Protein AF-0000000070119500 (afdb_homodimer)

Solvent-accessible surface area (backbone atoms only — not comparable to full-atom values): 74671 Å² total; per-residue (Å²): 136,68,66,84,60,46,72,79,68,72,76,76,79,82,53,78,66,62,60,53,54,56,56,53,57,68,58,61,76,57,69,81,75,82,76,60,70,67,51,57,68,58,56,73,65,64,74,76,75,71,74,55,57,70,54,45,68,58,54,68,62,64,69,66,82,82,65,72,68,63,93,72,80,69,60,56,52,61,67,59,59,48,49,61,68,67,42,38,40,29,42,65,33,59,83,67,48,64,28,40,28,24,68,76,3,56,54,28,42,51,23,53,58,56,52,65,38,62,75,60,52,67,58,64,65,82,85,51,78,73,58,53,39,41,41,57,70,75,85,62,36,77,58,50,39,58,80,70,67,77,49,52,64,55,51,37,26,73,66,34,46,48,71,79,66,78,91,67,73,57,67,69,59,47,51,52,31,51,49,48,41,52,66,68,48,37,32,76,37,51,68,71,54,66,68,61,50,51,51,40,51,53,38,38,76,68,68,38,66,87,54,56,39,55,31,53,46,22,32,53,26,13,46,43,22,48,51,47,49,40,78,44,68,68,23,43,52,51,13,52,49,26,39,30,55,20,44,69,32,44,55,57,26,45,69,63,51,46,71,57,27,32,43,16,31,47,44,36,20,47,35,29,38,18,60,43,31,46,70,40,17,40,23,40,35,33,24,30,50,42,36,40,50,42,50,25,65,45,38,56,78,50,45,66,71,23,73,44,72,67,30,45,50,51,49,42,36,48,41,32,47,58,41,47,34,44,58,50,19,28,44,37,28,45,80,50,76,70,55,55,70,43,51,58,49,44,46,74,67,61,54,42,81,77,45,77,47,50,92,30,27,55,72,56,47,65,46,54,50,37,52,50,46,34,51,49,46,51,46,42,51,68,73,61,66,60,80,74,74,78,76,74,77,71,85,80,63,70,81,67,78,78,66,77,54,37,52,64,59,52,52,48,49,54,47,50,55,52,47,51,64,70,65,47,57,71,79,63,70,42,50,87,80,36,54,80,56,31,27,50,32,33,48,50,51,50,42,50,50,28,50,46,50,28,65,73,17,43,65,44,38,50,48,50,54,75,46,58,63,84,68,60,68,76,55,79,67,74,72,68,72,77,75,79,71,82,76,84,72,77,79,88,74,75,79,63,69,61,55,57,52,49,50,52,50,49,49,52,50,49,51,50,49,50,49,50,38,49,50,35,27,51,48,23,54,50,27,36,54,52,36,49,53,52,51,51,51,29,56,77,67,68,54,68,51,46,65,46,53,65,56,49,50,52,52,51,52,36,45,48,53,35,52,48,53,55,64,47,50,76,75,55,81,60,72,67,34,54,50,52,42,51,51,32,52,52,49,43,51,51,50,49,51,52,60,69,69,45,59,61,33,52,50,41,36,47,48,49,47,32,49,53,49,50,35,42,74,71,63,73,46,78,79,79,77,61,79,73,68,82,61,87,57,73,78,71,77,70,76,79,71,72,65,57,62,53,54,52,43,44,57,50,43,59,67,49,58,67,62,71,62,60,78,82,60,74,76,88,125,137,64,65,80,69,48,71,78,68,72,76,73,76,82,47,79,65,61,58,52,50,54,54,52,56,68,57,61,76,55,69,79,76,80,76,62,70,67,52,54,67,56,55,72,65,63,72,70,77,70,73,56,58,71,54,45,68,58,55,67,62,63,70,67,80,82,65,72,69,64,93,72,77,70,59,58,51,62,66,59,60,48,50,62,67,66,41,38,40,30,42,67,33,59,85,65,47,64,28,39,29,24,69,76,3,56,52,27,42,51,24,55,59,57,55,65,36,64,75,59,51,66,58,63,65,80,83,50,79,70,58,54,40,40,42,56,71,73,86,60,36,77,58,50,39,58,79,70,66,77,52,51,63,56,51,38,27,74,65,32,47,50,71,80,65,81,89,68,72,59,68,70,59,48,50,52,31,51,48,49,40,52,67,69,47,36,30,76,39,53,69,68,54,67,68,61,50,53,52,40,50,52,38,39,77,69,67,37,67,87,54,55,37,56,29,52,47,23,32,53,26,14,46,43,22,48,51,48,49,41,79,43,68,68,23,42,53,52,14,51,48,27,40,30,55,22,45,70,32,44,56,57,26,46,69,63,49,45,71,58,26,33,43,18,30,48,44,37,20,48,37,29,39,19,59,42,31,46,69,42,16,39,25,39,35,33,24,29,50,42,36,40,51,42,50,27,66,44,39,55,81,49,42,70,71,22,73,44,72,67,31,44,51,51,50,44,36,49,42,33,47,59,41,47,36,44,59,52,18,30,44,36,28,44,82,48,77,70,56,56,69,43,52,58,48,44,46,74,65,62,55,43,80,77,46,74,43,51,92,29,32,57,73,57,47,66,45,53,51,38,51,51,44,36,52,49,46,50,47,42,51,69,75,62,66,61,81,74,73,78,75,78,78,72,86,80,62,73,80,67,78,79,67,78,53,37,52,63,58,52,52,48,50,53,48,51,55,50,47,50,63,70,66,48,57,70,80,63,69,41,49,86,79,35,55,81,58,29,27,50,32,34,47,50,50,50,42,50,51,28,50,48,50,28,65,72,18,41,64,43,36,50,48,49,53,76,45,57,65,85,67,57,67,77,54,78,74,64,74,69,74,76,76,80,69,82,76,83,73,78,77,88,73,74,80,61,67,59,55,57,52,49,51,51,50,48,50,50,49,49,53,51,50,51,48,50,37,51,51,34,28,52,49,23,53,49,26,35,53,53,37,47,53,52,51,52,50,28,56,77,68,68,53,68,52,46,65,46,52,64,55,50,49,52,52,50,53,37,45,49,52,36,51,48,54,55,66,48,49,76,73,55,81,60,73,67,36,54,50,52,42,49,50,34,52,50,51,44,51,52,50,50,52,51,59,69,69,45,59,62,33,51,50,40,36,47,48,50,47,31,50,52,48,51,35,41,74,71,63,74,46,76,81,79,78,62,79,72,66,82,65,86,58,73,78,71,77,71,76,80,72,72,70,57,64,55,53,51,45,45,57,52,43,58,66,51,58,68,61,69,62,62,78,78,60,72,74,86,126

pLDDT: mean 71.11, std 28.38, range [17.8, 98.56]

Secondary structure (DSSP, 8-state):
--GGGTTTS-S----HHHHHHHHHHTTTT-----SHHHHHHHHTTSS-STTHHHHHHHHHHHSS------TT---B-HHHHHHHHHS--EEE-TTS-EEE--TTSHHHHHHHHHHH-HHHHH------GGGGTBPPPPSSSPPSSP--SS-HHHHHHHH-SSTT------HHHHHHHHHHHHHHTTTTS----HHHHHHHHHHHHTT-GGG--HHHHHHHHHHHHHHS--SSHHHHHHHHHHHHHHHHTHHHHHHH-SHHHHHHHHHHHHHHHHTT-HHHHHHHHHHHHHHHHHHTTT-HHHHHGGGSHHHHHHHHHHHHHHHHHHHHHHHHTPPPSS-HHHHHHHHHH--TTTS---TTS-TTHHHHHHHHHHHHHHHHHHHT-------SSS-------S---BHHHHHHHHHHHHHHHHTS-GGGT-STTS-HHHHHHHHHHHHHHHHHHHHHHHHHHHHHHH--GGGTTTS-------------------SSHHHHHHHHHHHHHHHHHHHHHHHHHHHHHHHHHHHHHHHHHHHHTT---SSSHHHHHHHHHHHHHHHHHHHHTTS--SHHHHHHHHHHHHHHHHHHHHHHHS---HHHHHHHHHHHHHHHHTT-S-TTS------------------HHHHHHHHHHHHHHTT--GGG-----/--GGGGSSS-S----HHHHHHHHHHHHHT-----SHHHHHHHHTTSS-SGGGTHHHHHHTTTSS------TT---B-HHHHHHHHHS--EEE-TTS-EEE--TTSHHHHHHHHHHH-HHHHH------TTTTTBPPPPSSSPPSSP--SS-HHHHHHHH-SSTT------HHHHHHHHHHHHHHTTTTS----HHHHHHHHHHHHTT-GGG--HHHHHHHHHHHHHHS--SSHHHHHHHHHHHHHHHHTHHHHHHH-SHHHHHHHHHHHHHHHHTT-HHHHHHHHHHHHHHHHHHTTT-HHHHGGGGSHHHHHHHHHHHHHHHHHHHHHHHHTPPPSS-HHHHHHHHHH--TTTS---TTS-TTHHHHHHHHHHHHHHHHHHHT-------SSS-------S---BHHHHHHHHHHHHHHHHTS-GGGT-STTS-HHHHHHHHHHHHHHHHHHHHHHHHHHHHHHH--GGGTTTS-------------------TTHHHHHHHHHHHHHHHHHHHHHHHHHHHHHHHHHHHHHHHHHHHHTT---SSSHHHHHHHHHHHHHHHHHHHHGGG--SHHHHHHHHHHHHHHHHHHHHHHHS---HHHHHHHHHHHHHHHHTT-S-TTS------------------HHHHHHHHHHHHHHGGG-GGG-----

Organism: Pyricularia oryzae (strain 70-15 / ATCC MYA-4617 / FGSC 8958) (NCBI:txid242507)

InterPro domains:
  IPR007219 Xylanolytic transcriptional activator, regulatory domain [PF04082] (179-342)
  IPR007219 Xylanolytic transcriptional activator, regulatory domain [SM00906] (281-356)
  IPR050987 ABC-transporter-regulating transcription factor-like [PTHR46910] (16-596)

Radius of gyration: 35.55 Å; Cα contacts (8 Å, |Δi|>4): 1447; chains: 2; bounding box: 104×114×110 Å

Structure (mmCIF, N/CA/C/O backbone):
data_AF-0000000070119500-model_v1
#
loop_
_entity.id
_entity.type
_entity.pdbx_description
1 polymer 'Transcription factor domain-containing protein'
#
loop_
_atom_site.group_PDB
_atom_site.id
_atom_site.type_symbol
_atom_site.label_atom_id
_atom_site.label_alt_id
_atom_site.label_comp_id
_atom_site.label_asym_id
_atom_site.label_entity_id
_atom_site.label_seq_id
_atom_site.pdbx_PDB_ins_code
_atom_site.Cartn_x
_atom_site.Cartn_y
_atom_site.Cartn_z
_atom_site.occupancy
_atom_site.B_iso_or_equiv
_atom_site.auth_seq_id
_atom_site.auth_comp_id
_atom_site.auth_asym_id
_atom_site.auth_atom_id
_atom_site.pdbx_PDB_model_num
ATOM 1 N N . MET A 1 1 ? -11.719 -32.219 31.734 1 17.86 1 MET A N 1
ATOM 2 C CA . MET A 1 1 ? -11.25 -33.25 30.797 1 17.86 1 MET A CA 1
ATOM 3 C C . MET A 1 1 ? -12.344 -34.281 30.531 1 17.86 1 MET A C 1
ATOM 5 O O . MET A 1 1 ? -12.508 -34.719 29.406 1 17.86 1 MET A O 1
ATOM 9 N N . SER A 1 2 ? -13.141 -34.812 31.578 1 17.8 2 SER A N 1
ATOM 10 C CA . SER A 1 2 ? -13.344 -36.219 31.969 1 17.8 2 SER A CA 1
ATOM 11 C C . SER A 1 2 ? -14.586 -36.781 31.312 1 17.8 2 SER A C 1
ATOM 13 O O . SER A 1 2 ? -14.586 -37.969 30.906 1 17.8 2 SER A O 1
ATOM 15 N N . ARG A 1 3 ? -15.766 -36.031 31.312 1 21.69 3 ARG A N 1
ATOM 16 C CA . ARG A 1 3 ? -17.031 -36.75 31.25 1 21.69 3 ARG A CA 1
ATOM 17 C C . ARG A 1 3 ? -17.266 -37.281 29.844 1 21.69 3 ARG A C 1
ATOM 19 O O . ARG A 1 3 ? -17.75 -38.406 29.688 1 21.69 3 ARG A O 1
ATOM 26 N N . ALA A 1 4 ? -17.203 -36.375 28.875 1 22.3 4 ALA A N 1
ATOM 27 C CA . ALA A 1 4 ? -17.703 -36.969 27.641 1 22.3 4 ALA A CA 1
ATOM 28 C C . ALA A 1 4 ? -16.672 -37.938 27.031 1 22.3 4 ALA A C 1
ATOM 30 O O . ALA A 1 4 ? -16.844 -38.375 25.891 1 22.3 4 ALA A O 1
ATOM 31 N N . LEU A 1 5 ? -15.438 -38.062 27.703 1 22.47 5 LEU A N 1
ATOM 32 C CA . LEU A 1 5 ? -14.539 -39.156 27.312 1 22.47 5 LEU A CA 1
ATOM 33 C C . LEU A 1 5 ? -15.188 -40.531 27.562 1 22.47 5 LEU A C 1
ATOM 35 O O . LEU A 1 5 ? -14.688 -41.531 27.094 1 22.47 5 LEU A O 1
ATOM 39 N N . GLY A 1 6 ? -16.156 -40.469 28.531 1 24.7 6 GLY A N 1
ATOM 40 C CA . GLY A 1 6 ? -16.688 -41.656 29.156 1 24.7 6 GLY A CA 1
ATOM 41 C C . GLY A 1 6 ? -17.469 -42.531 28.188 1 24.7 6 GLY A C 1
ATOM 42 O O . GLY A 1 6 ? -17.703 -43.719 28.453 1 24.7 6 GLY A O 1
ATOM 43 N N . LEU A 1 7 ? -18.312 -41.906 27.297 1 28.3 7 LEU A N 1
ATOM 44 C CA . LEU A 1 7 ? -19.328 -42.75 26.672 1 28.3 7 LEU A CA 1
ATOM 45 C C . LEU A 1 7 ? -18.672 -43.75 25.734 1 28.3 7 LEU A C 1
ATOM 47 O O . LEU A 1 7 ? -19.219 -44.844 25.5 1 28.3 7 LEU A O 1
ATOM 51 N N . LEU A 1 8 ? -17.578 -43.281 24.906 1 24.66 8 LEU A N 1
ATOM 52 C CA . LEU A 1 8 ? -17.25 -44.25 23.859 1 24.66 8 LEU A CA 1
ATOM 53 C C . LEU A 1 8 ? -16.453 -45.406 24.406 1 24.66 8 LEU A C 1
ATOM 55 O O . LEU A 1 8 ? -16.344 -46.469 23.766 1 24.66 8 LEU A O 1
ATOM 59 N N . LEU A 1 9 ? -15.375 -45.312 25.266 1 24.94 9 LEU A N 1
ATOM 60 C CA . LEU A 1 9 ? -14.742 -46.531 25.703 1 24.94 9 LEU A CA 1
ATOM 61 C C . LEU A 1 9 ? -15.211 -46.938 27.094 1 24.94 9 LEU A C 1
ATOM 63 O O . LEU A 1 9 ? -14.773 -46.344 28.094 1 24.94 9 LEU A O 1
ATOM 67 N N . PRO A 1 10 ? -16.438 -47.688 27.188 1 27.45 10 PRO A N 1
ATOM 68 C CA . PRO A 1 10 ? -16.984 -48.281 28.422 1 27.45 10 PRO A CA 1
ATOM 69 C C . PRO A 1 10 ? -16.109 -49.406 28.953 1 27.45 10 PRO A C 1
ATOM 71 O O . PRO A 1 10 ? -15.562 -50.188 28.172 1 27.45 10 PRO A O 1
ATOM 74 N N . GLY A 1 11 ? -15.625 -49.344 29.969 1 29.09 11 GLY A N 1
ATOM 75 C CA . GLY A 1 11 ? -15.172 -50.344 30.906 1 29.09 11 GLY A CA 1
ATOM 76 C C . GLY A 1 11 ? -13.68 -50.281 31.188 1 29.09 11 GLY A C 1
ATOM 77 O O . GLY A 1 11 ? -13.242 -50.562 32.281 1 29.09 11 GLY A O 1
ATOM 78 N N . THR A 1 12 ? -12.719 -50.688 30.125 1 28.3 12 THR A N 1
ATOM 79 C CA . THR A 1 12 ? -11.414 -51.219 30.5 1 28.3 12 THR A CA 1
ATOM 80 C C . THR A 1 12 ? -10.516 -50.125 31.062 1 28.3 12 THR A C 1
ATOM 82 O O . THR A 1 12 ? -10.445 -49.031 30.5 1 28.3 12 THR A O 1
ATOM 85 N N . PRO A 1 13 ? -10.219 -50.125 32.406 1 32.28 13 PRO A N 1
ATOM 86 C CA . PRO A 1 13 ? -9.406 -49.188 33.156 1 32.28 13 PRO A CA 1
ATOM 87 C C . PRO A 1 13 ? -8.023 -48.969 32.562 1 32.28 13 PRO A C 1
ATOM 89 O O . PRO A 1 13 ? -7.23 -49.906 32.438 1 32.28 13 PRO A O 1
ATOM 92 N N . ILE A 1 14 ? -7.883 -48.281 31.328 1 28.7 14 ILE A N 1
ATOM 93 C CA . ILE A 1 14 ? -6.68 -48.312 30.516 1 28.7 14 ILE A CA 1
ATOM 94 C C . ILE A 1 14 ? -5.492 -47.781 31.297 1 28.7 14 ILE A C 1
ATOM 96 O O . ILE A 1 14 ? -5.457 -46.594 31.641 1 28.7 14 ILE A O 1
ATOM 100 N N . ASN A 1 15 ? -5.016 -48.531 32.312 1 27.28 15 ASN A N 1
ATOM 101 C CA . ASN A 1 15 ? -3.916 -48.25 33.25 1 27.28 15 ASN A CA 1
ATOM 102 C C . ASN A 1 15 ? -2.621 -47.969 32.5 1 27.28 15 ASN A C 1
ATOM 104 O O . ASN A 1 15 ? -2.484 -48.281 31.312 1 27.28 15 ASN A O 1
ATOM 108 N N . LEU A 1 16 ? -1.689 -47.156 33.188 1 28.95 16 LEU A N 1
ATOM 109 C CA . LEU A 1 16 ? -0.404 -46.594 32.781 1 28.95 16 LEU A CA 1
ATOM 110 C C . LEU A 1 16 ? 0.483 -47.656 32.156 1 28.95 16 LEU A C 1
ATOM 112 O O . LEU A 1 16 ? 1.246 -47.375 31.25 1 28.95 16 LEU A O 1
ATOM 116 N N . GLU A 1 17 ? 0.458 -48.844 32.844 1 30.97 17 GLU A N 1
ATOM 117 C CA . GLU A 1 17 ? 1.367 -49.969 32.625 1 30.97 17 GLU A CA 1
ATOM 118 C C . GLU A 1 17 ? 1.206 -50.531 31.203 1 30.97 17 GLU A C 1
ATOM 120 O O . GLU A 1 17 ? 2.191 -50.906 30.562 1 30.97 17 GLU A O 1
ATOM 125 N N . SER A 1 18 ? -0.131 -50.625 30.938 1 30.81 18 SER A N 1
ATOM 126 C CA . SER A 1 18 ? -0.407 -51.375 29.719 1 30.81 18 SER A CA 1
ATOM 127 C C . SER A 1 18 ? 0.094 -50.625 28.484 1 30.81 18 SER A C 1
ATOM 129 O O . SER A 1 18 ? 0.168 -51.219 27.391 1 30.81 18 SER A O 1
ATOM 131 N N . LEU A 1 19 ? 0.007 -49.281 28.672 1 29.11 19 LEU A N 1
ATOM 132 C CA . LEU A 1 19 ? 0.423 -48.5 27.5 1 29.11 19 LEU A CA 1
ATOM 133 C C . LEU A 1 19 ? 1.906 -48.688 27.219 1 29.11 19 LEU A C 1
ATOM 135 O O . LEU A 1 19 ? 2.348 -48.531 26.078 1 29.11 19 LEU A O 1
ATOM 139 N N . ARG A 1 20 ? 2.701 -49 28.297 1 32.81 20 ARG A N 1
ATOM 140 C CA . ARG A 1 20 ? 4.133 -49.25 28.172 1 32.81 20 ARG A CA 1
ATOM 141 C C . ARG A 1 20 ? 4.406 -50.438 27.266 1 32.81 20 ARG A C 1
ATOM 143 O O . ARG A 1 20 ? 5.34 -50.438 26.469 1 32.81 20 ARG A O 1
ATOM 150 N N . GLU A 1 21 ? 3.605 -51.531 27.609 1 33.25 21 GLU A N 1
ATOM 151 C CA . GLU A 1 21 ? 3.881 -52.812 26.969 1 33.25 21 GLU A CA 1
ATOM 152 C C . GLU A 1 21 ? 3.678 -52.719 25.453 1 33.25 21 GLU A C 1
ATOM 154 O O . GLU A 1 21 ? 4.367 -53.406 24.688 1 33.25 21 GLU A O 1
ATOM 159 N N . LEU A 1 22 ? 2.566 -51.938 25.141 1 28.14 22 LEU A N 1
ATOM 160 C CA . LEU A 1 22 ? 2.303 -51.938 23.703 1 28.14 22 LEU A CA 1
ATOM 161 C C . LEU A 1 22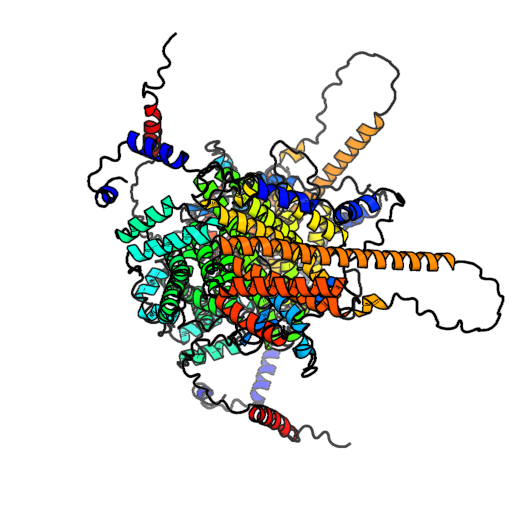 ? 3.443 -51.281 22.938 1 28.14 22 LEU A C 1
ATOM 163 O O . LEU A 1 22 ? 3.768 -51.688 21.828 1 28.14 22 LEU A O 1
ATOM 167 N N . VAL A 1 23 ? 4.113 -50.281 23.625 1 32.78 23 VAL A N 1
ATOM 168 C CA . VAL A 1 23 ? 5.238 -49.625 22.969 1 32.78 23 VAL A CA 1
ATOM 169 C C . VAL A 1 23 ? 6.332 -50.656 22.672 1 32.78 23 VAL A C 1
ATOM 171 O O . VAL A 1 23 ? 6.941 -50.625 21.594 1 32.78 23 VAL A O 1
ATOM 174 N N . HIS A 1 24 ? 6.473 -51.531 23.672 1 30.42 24 HIS A N 1
ATOM 175 C CA . HIS A 1 24 ? 7.586 -52.469 23.547 1 30.42 24 HIS A CA 1
ATOM 176 C C . HIS A 1 24 ? 7.391 -53.375 22.344 1 30.42 24 HIS A C 1
ATOM 178 O O . HIS A 1 24 ? 8.359 -53.75 21.688 1 30.42 24 HIS A O 1
ATOM 184 N N . SER A 1 25 ? 6.102 -53.906 22.312 1 28.94 25 SER A N 1
ATOM 185 C CA . SER A 1 25 ? 5.977 -54.969 21.297 1 28.94 25 SER A CA 1
ATOM 186 C C . SER A 1 25 ? 6.219 -54.406 19.891 1 28.94 25 SER A C 1
ATOM 188 O O . SER A 1 25 ? 6.43 -55.188 18.953 1 28.94 25 SER A O 1
ATOM 190 N N . LEU A 1 26 ? 5.625 -53.188 19.719 1 25.44 26 LEU A N 1
ATOM 191 C CA . LEU A 1 26 ? 5.738 -52.719 18.328 1 25.44 26 LEU A CA 1
ATOM 192 C C . LEU A 1 26 ? 7.199 -52.531 17.938 1 25.44 26 LEU A C 1
ATOM 194 O O . LEU A 1 26 ? 7.504 -52.25 16.781 1 25.44 26 LEU A O 1
ATOM 198 N N . GLU A 1 27 ? 8.117 -52.469 18.984 1 27.42 27 GLU A N 1
ATOM 199 C CA . GLU A 1 27 ? 9.547 -52.344 18.719 1 27.42 27 GLU A CA 1
ATOM 200 C C . GLU A 1 27 ? 10.055 -53.531 17.891 1 27.42 27 GLU A C 1
ATOM 202 O O . GLU A 1 27 ? 11.102 -53.438 17.25 1 27.42 27 GLU A O 1
ATOM 207 N N . ARG A 1 28 ? 9.516 -54.688 18.281 1 26.77 28 ARG A N 1
ATOM 208 C CA . ARG A 1 28 ? 10.234 -55.875 17.797 1 26.77 28 ARG A CA 1
ATOM 209 C C . ARG A 1 28 ? 10.172 -55.969 16.281 1 26.77 28 ARG A C 1
ATOM 211 O O . ARG A 1 28 ? 11.047 -56.562 15.656 1 26.77 28 ARG A O 1
ATOM 218 N N . ARG A 1 29 ? 8.953 -55.906 15.773 1 26.45 29 ARG A N 1
ATOM 219 C CA . ARG A 1 29 ? 8.898 -56.531 14.453 1 26.45 29 ARG A CA 1
ATOM 220 C C . ARG A 1 29 ? 9.594 -55.656 13.406 1 26.45 29 ARG A C 1
ATOM 222 O O . ARG A 1 29 ? 8.953 -55.156 12.477 1 26.45 29 ARG A O 1
ATOM 229 N N . LEU A 1 30 ? 10.367 -54.594 13.938 1 21.98 30 LEU A N 1
ATOM 230 C CA . LEU A 1 30 ? 11.008 -53.812 12.891 1 21.98 30 LEU A CA 1
ATOM 231 C C . LEU A 1 30 ? 12.031 -54.656 12.125 1 21.98 30 LEU A C 1
ATOM 233 O O . LEU A 1 30 ? 13.047 -55.062 12.688 1 21.98 30 LEU A O 1
ATOM 237 N N . PRO A 1 31 ? 11.555 -55.469 11.266 1 21.2 31 PRO A N 1
ATOM 238 C CA . PRO A 1 31 ? 12.578 -56.25 10.57 1 21.2 31 PRO A CA 1
ATOM 239 C C . PRO A 1 31 ? 13.75 -55.406 10.086 1 21.2 31 PRO A C 1
ATOM 241 O O . PRO A 1 31 ? 13.602 -54.188 9.914 1 21.2 31 PRO A O 1
ATOM 244 N N . THR A 1 32 ? 15 -55.938 10.258 1 21.95 32 THR A N 1
ATOM 245 C CA . THR A 1 32 ? 16.328 -55.438 9.914 1 21.95 32 THR A CA 1
ATOM 246 C C . THR A 1 32 ? 16.406 -55.094 8.43 1 21.95 32 THR A C 1
ATOM 248 O O . THR A 1 32 ? 17.062 -55.812 7.656 1 21.95 32 THR A O 1
ATOM 251 N N . PRO A 1 33 ? 15.555 -54.375 7.848 1 21.03 33 PRO A N 1
ATOM 252 C CA . PRO A 1 33 ? 15.516 -54.438 6.383 1 21.03 33 PRO A CA 1
ATOM 253 C C . PRO A 1 33 ? 16.891 -54.25 5.754 1 21.03 33 PRO A C 1
ATOM 255 O O . PRO A 1 33 ? 17.75 -53.562 6.324 1 21.03 33 PRO A O 1
ATOM 258 N N . THR A 1 34 ? 17.391 -55.125 4.832 1 20.86 34 THR A N 1
ATOM 259 C CA . THR A 1 34 ? 18.609 -55.375 4.082 1 20.86 34 THR A CA 1
ATOM 260 C C . THR A 1 34 ? 19.156 -54.094 3.465 1 20.86 34 THR A C 1
ATOM 262 O O . THR A 1 34 ? 18.391 -53.156 3.168 1 20.86 34 THR A O 1
ATOM 265 N N . GLY A 1 35 ? 20.547 -53.844 3.451 1 21.38 35 GLY A N 1
ATOM 266 C CA . GLY A 1 35 ? 21.688 -52.969 3.211 1 21.38 35 GLY A CA 1
ATOM 267 C C . GLY A 1 35 ? 21.703 -52.406 1.808 1 21.38 35 GLY A C 1
ATOM 268 O O . GLY A 1 35 ? 22.5 -51.5 1.506 1 21.38 35 GLY A O 1
ATOM 269 N N . ASN A 1 36 ? 21.125 -53.094 0.829 1 21.66 36 ASN A N 1
ATOM 270 C CA . ASN A 1 36 ? 21.688 -53 -0.517 1 21.66 36 ASN A CA 1
ATOM 271 C C . ASN A 1 36 ? 21.328 -51.656 -1.176 1 21.66 36 ASN A C 1
ATOM 273 O O . ASN A 1 36 ? 22 -51.219 -2.121 1 21.66 36 ASN A O 1
ATOM 277 N N . ILE A 1 37 ? 20.047 -51.281 -0.875 1 21.91 37 ILE A N 1
ATOM 278 C CA . ILE A 1 37 ? 19.672 -50.344 -1.931 1 21.91 37 ILE A CA 1
ATOM 279 C C . ILE A 1 37 ? 20.391 -49.031 -1.733 1 21.91 37 ILE A C 1
ATOM 281 O O . ILE A 1 37 ? 20.344 -48.156 -2.602 1 21.91 37 ILE A O 1
ATOM 285 N N . LEU A 1 38 ? 20.859 -48.812 -0.443 1 22.44 38 LEU A N 1
ATOM 286 C CA . LEU A 1 38 ? 21.547 -47.562 -0.246 1 22.44 38 LEU A CA 1
ATOM 287 C C . LEU A 1 38 ? 22.812 -47.469 -1.096 1 22.44 38 LEU A C 1
ATOM 289 O O . LEU A 1 38 ? 23.297 -46.375 -1.399 1 22.44 38 LEU A O 1
ATOM 293 N N . GLU A 1 39 ? 23.391 -48.656 -1.271 1 24.83 39 GLU A N 1
ATOM 294 C CA . GLU A 1 39 ? 24.672 -48.719 -1.968 1 24.83 39 GLU A CA 1
ATOM 295 C C . GLU A 1 39 ? 24.547 -48.219 -3.404 1 24.83 39 GLU A C 1
ATOM 297 O O . GLU A 1 39 ? 25.453 -47.531 -3.916 1 24.83 39 GLU A O 1
ATOM 302 N N . GLN A 1 40 ? 23.453 -48.688 -4.027 1 23.7 40 GLN A N 1
ATOM 303 C CA . GLN A 1 40 ? 23.438 -48.406 -5.461 1 23.7 40 GLN A CA 1
ATOM 304 C C . GLN A 1 40 ? 23.328 -46.906 -5.719 1 23.7 40 GLN A C 1
ATOM 306 O O . GLN A 1 40 ? 23.688 -46.406 -6.797 1 23.7 40 GLN A O 1
ATOM 311 N N . LEU A 1 41 ? 22.484 -46.312 -4.816 1 22.42 41 LEU A N 1
ATOM 312 C CA . LEU A 1 41 ? 22.375 -44.906 -5.219 1 22.42 41 LEU A CA 1
ATOM 313 C C . LEU A 1 41 ? 23.703 -44.188 -5.039 1 22.42 41 LEU A C 1
ATOM 315 O O . LEU A 1 41 ? 23.906 -43.094 -5.586 1 22.42 41 LEU A O 1
ATOM 319 N N . ARG A 1 42 ? 24.594 -44.656 -4.082 1 23.33 42 ARG A N 1
ATOM 320 C CA . ARG A 1 42 ? 25.922 -44.062 -3.965 1 23.33 42 ARG A CA 1
ATOM 321 C C . ARG A 1 42 ? 26.719 -44.25 -5.246 1 23.33 42 ARG A C 1
ATOM 323 O O . ARG A 1 42 ? 27.656 -43.5 -5.516 1 23.33 42 ARG A O 1
ATOM 330 N N . LYS A 1 43 ? 26.641 -45.5 -5.836 1 26.25 43 LYS A N 1
ATOM 331 C CA . LYS A 1 43 ? 27.641 -45.812 -6.863 1 26.25 43 LYS A CA 1
ATOM 332 C C . LYS A 1 43 ? 27.5 -44.875 -8.055 1 26.25 43 LYS A C 1
ATOM 334 O O . LYS A 1 43 ? 28.438 -44.719 -8.844 1 26.25 43 LYS A O 1
ATOM 339 N N . SER A 1 44 ? 26.188 -44.656 -8.438 1 22.52 44 SER A N 1
ATOM 340 C CA . SER A 1 44 ? 26.203 -44 -9.742 1 22.52 44 SER A CA 1
ATOM 341 C C . SER A 1 44 ? 26.766 -42.562 -9.648 1 22.52 44 SER A C 1
ATOM 343 O O . SER A 1 44 ? 26.703 -41.812 -10.609 1 22.52 44 SER A O 1
ATOM 345 N N . ARG A 1 45 ? 27.109 -42.062 -8.43 1 21.39 45 ARG A N 1
ATOM 346 C CA . ARG A 1 45 ? 27.812 -40.812 -8.312 1 21.39 45 ARG A CA 1
ATOM 347 C C . ARG A 1 45 ? 29.141 -40.844 -9.086 1 21.39 45 ARG A C 1
ATOM 349 O O . ARG A 1 45 ? 29.906 -39.875 -9.039 1 21.39 45 ARG A O 1
ATOM 356 N N . ALA A 1 46 ? 29.672 -42.031 -9.242 1 22.11 46 ALA A N 1
ATOM 357 C CA . ALA A 1 46 ? 31.094 -41.938 -9.547 1 22.11 46 ALA A CA 1
ATOM 358 C C . ALA A 1 46 ? 31.328 -41.094 -10.805 1 22.11 46 ALA A C 1
ATOM 360 O O . ALA A 1 46 ? 32.281 -40.281 -10.859 1 22.11 46 ALA A O 1
ATOM 361 N N . ASN A 1 47 ? 30.922 -41.625 -11.969 1 19.36 47 ASN A N 1
ATOM 362 C CA . ASN A 1 47 ? 31.75 -41.25 -13.117 1 19.36 47 ASN A CA 1
ATOM 363 C C . ASN A 1 47 ? 31.516 -39.812 -13.523 1 19.36 47 ASN A C 1
ATOM 365 O O . ASN A 1 47 ? 32.438 -39.156 -14.078 1 19.36 47 ASN A O 1
ATOM 369 N N . THR A 1 48 ? 30.281 -39.438 -13.914 1 20.88 48 THR A N 1
ATOM 370 C CA . THR A 1 48 ? 30.391 -38.5 -15.039 1 20.88 48 THR A CA 1
ATOM 371 C C . THR A 1 48 ? 30.875 -37.156 -14.578 1 20.88 48 THR A C 1
ATOM 373 O O . THR A 1 48 ? 30.719 -36.781 -13.406 1 20.88 48 THR A O 1
ATOM 376 N N . GLY A 1 49 ? 31.422 -36.125 -15.523 1 22.2 49 GLY A N 1
ATOM 377 C CA . GLY A 1 49 ? 32.188 -34.906 -15.664 1 22.2 49 GLY A CA 1
ATOM 378 C C . GLY A 1 49 ? 31.562 -33.719 -14.992 1 22.2 49 GLY A C 1
ATOM 379 O O . GLY A 1 49 ? 32.062 -32.594 -15.117 1 22.2 49 GLY A O 1
ATOM 380 N N . ALA A 1 50 ? 30.344 -33.906 -14.508 1 23.09 50 ALA A N 1
ATOM 381 C CA . ALA A 1 50 ? 29.75 -32.594 -14.289 1 23.09 50 ALA A CA 1
ATOM 382 C C . ALA A 1 50 ? 30.344 -31.906 -13.047 1 23.09 50 ALA A C 1
ATOM 384 O O . ALA A 1 50 ? 29.797 -30.922 -12.555 1 23.09 50 ALA A O 1
ATOM 385 N N . SER A 1 51 ? 31.266 -32.562 -12.281 1 26.41 51 SER A N 1
ATOM 386 C CA . SER A 1 51 ? 31.875 -31.922 -11.117 1 26.41 51 SER A CA 1
ATOM 387 C C . SER A 1 51 ? 32.406 -30.531 -11.469 1 26.41 51 SER A C 1
ATOM 389 O O . SER A 1 51 ? 32.781 -29.766 -10.578 1 26.41 51 SER A O 1
ATOM 391 N N . ASN A 1 52 ? 32.906 -30.422 -12.719 1 25.03 52 ASN A N 1
ATOM 392 C CA . ASN A 1 52 ? 33.812 -29.328 -13.117 1 25.03 52 ASN A CA 1
ATOM 393 C C . ASN A 1 52 ? 33.094 -27.984 -13.117 1 25.03 52 ASN A C 1
ATOM 395 O O . ASN A 1 52 ? 33.688 -26.953 -13.43 1 25.03 52 ASN A O 1
ATOM 399 N N . LEU A 1 53 ? 31.75 -28.078 -13.172 1 24.19 53 LEU A N 1
ATOM 400 C CA . LEU A 1 53 ? 31.219 -26.781 -13.547 1 24.19 53 LEU A CA 1
ATOM 401 C C . LEU A 1 53 ? 31.219 -25.812 -12.367 1 24.19 53 LEU A C 1
ATOM 403 O O . LEU A 1 53 ? 31.281 -24.594 -12.547 1 24.19 53 LEU A O 1
ATOM 407 N N . GLY A 1 54 ? 30.984 -26.375 -11.164 1 26.39 54 GLY A N 1
ATOM 408 C CA . GLY A 1 54 ? 30.938 -25.406 -10.086 1 26.39 54 GLY A CA 1
ATOM 409 C C . GLY A 1 54 ? 32.25 -24.672 -9.875 1 26.39 54 GLY A C 1
ATOM 410 O O . GLY A 1 54 ? 32.281 -23.547 -9.406 1 26.39 54 GLY A O 1
ATOM 411 N N . ASN A 1 55 ? 33.375 -25.453 -9.836 1 29.06 55 ASN A N 1
ATOM 412 C CA . ASN A 1 55 ? 34.719 -24.953 -9.633 1 29.06 55 ASN A CA 1
ATOM 413 C C . ASN A 1 55 ? 35.125 -23.984 -10.742 1 29.06 55 ASN A C 1
ATOM 415 O O . ASN A 1 55 ? 36.156 -23.297 -10.633 1 29.06 55 ASN A O 1
ATOM 419 N N . ALA A 1 56 ? 34.562 -24.188 -11.938 1 27.19 56 ALA A N 1
ATOM 420 C CA . ALA A 1 56 ? 34.969 -23.375 -13.086 1 27.19 56 ALA A CA 1
ATOM 421 C C . ALA A 1 56 ? 34.531 -21.922 -12.914 1 27.19 56 ALA A C 1
ATOM 423 O O . ALA A 1 56 ? 35.156 -21 -13.453 1 27.19 56 ALA A O 1
ATOM 424 N N . ILE A 1 57 ? 33.375 -21.75 -12.336 1 27.66 57 ILE A N 1
ATOM 425 C CA . ILE A 1 57 ? 33.062 -20.328 -12.25 1 27.66 57 ILE A CA 1
ATOM 426 C C . ILE A 1 57 ? 34 -19.641 -11.266 1 27.66 57 ILE A C 1
ATOM 428 O O . ILE A 1 57 ? 34.469 -18.531 -11.523 1 27.66 57 ILE A O 1
ATOM 432 N N . ARG A 1 58 ? 34.375 -20.297 -10.125 1 29.25 58 ARG A N 1
ATOM 433 C CA . ARG A 1 58 ? 35.281 -19.625 -9.195 1 29.25 58 ARG A CA 1
ATOM 434 C C . ARG A 1 58 ? 36.719 -19.656 -9.711 1 29.25 58 ARG A C 1
ATOM 436 O O . ARG A 1 58 ? 37.5 -18.734 -9.453 1 29.25 58 ARG A O 1
ATOM 443 N N . SER A 1 59 ? 37.281 -20.984 -10.125 1 30.41 59 SER A N 1
ATOM 444 C CA . SER A 1 59 ? 38.688 -21.125 -10.414 1 30.41 59 SER A CA 1
ATOM 445 C C . SER A 1 59 ? 39.125 -20.219 -11.562 1 30.41 59 SER A C 1
ATOM 447 O O . SER A 1 59 ? 40.312 -20.016 -11.781 1 30.41 59 SER A O 1
ATOM 449 N N . GLY A 1 60 ? 38.281 -20.125 -12.625 1 27.75 60 GLY A N 1
ATOM 450 C CA . GLY A 1 60 ? 38.781 -19.219 -13.641 1 27.75 60 GLY A CA 1
ATOM 451 C C . GLY A 1 60 ? 39.062 -17.828 -13.109 1 27.75 60 GLY A C 1
ATOM 452 O O . GLY A 1 60 ? 39.688 -17.016 -13.789 1 27.75 60 GLY A O 1
ATOM 453 N N . VAL A 1 61 ? 38.375 -17.453 -12.039 1 28.61 61 VAL A N 1
ATOM 454 C CA . VAL A 1 61 ? 38.656 -16.109 -11.57 1 28.61 61 VAL A CA 1
ATOM 455 C C . VAL A 1 61 ? 39.969 -16.078 -10.82 1 28.61 61 VAL A C 1
ATOM 457 O O . VAL A 1 61 ? 40.5 -15.008 -10.516 1 28.61 61 VAL A O 1
ATOM 460 N N . ASP A 1 62 ? 40.469 -17.141 -10.227 1 28.98 62 ASP A N 1
ATOM 461 C CA . ASP A 1 62 ? 41.625 -16.906 -9.359 1 28.98 62 ASP A CA 1
ATOM 462 C C . ASP A 1 62 ? 42.844 -16.469 -10.172 1 28.98 62 ASP A C 1
ATOM 464 O O . ASP A 1 62 ? 43.75 -15.82 -9.641 1 28.98 62 ASP A O 1
ATOM 468 N N . GLN A 1 63 ? 43.344 -17.297 -11.102 1 27.39 63 GLN A N 1
ATOM 469 C CA . GLN A 1 63 ? 44.688 -17.031 -11.523 1 27.39 63 GLN A CA 1
ATOM 470 C C . GLN A 1 63 ? 44.781 -15.695 -12.258 1 27.39 63 GLN A C 1
ATOM 472 O O . GLN A 1 63 ? 45.875 -15.109 -12.367 1 27.39 63 GLN A O 1
ATOM 477 N N . GLY A 1 64 ? 44.219 -15.586 -13.453 1 26.16 64 GLY A N 1
ATOM 478 C CA . GLY A 1 64 ? 44.906 -14.617 -14.297 1 26.16 64 GLY A CA 1
ATOM 479 C C . GLY A 1 64 ? 44.969 -13.234 -13.68 1 26.16 64 GLY A C 1
ATOM 480 O O . GLY A 1 64 ? 44.469 -13.016 -12.57 1 26.16 64 GLY A O 1
ATOM 481 N N . ALA A 1 65 ? 44.906 -12.008 -14.664 1 24.09 65 ALA A N 1
ATOM 482 C CA . ALA A 1 65 ? 45.344 -10.625 -14.523 1 24.09 65 ALA A CA 1
ATOM 483 C C . ALA A 1 65 ? 44.594 -9.922 -13.391 1 24.09 65 ALA A C 1
ATOM 485 O O . ALA A 1 65 ? 43.375 -10.023 -13.289 1 24.09 65 ALA A O 1
ATOM 486 N N . ASP A 1 66 ? 45.094 -9.703 -12.266 1 29.06 66 ASP A N 1
ATOM 487 C CA . ASP A 1 66 ? 45.031 -8.594 -11.32 1 29.06 66 ASP A CA 1
ATOM 488 C C . ASP A 1 66 ? 44.625 -7.297 -12.023 1 29.06 66 ASP A C 1
ATOM 490 O O . ASP A 1 66 ? 44.969 -6.207 -11.562 1 29.06 66 ASP A O 1
ATOM 494 N N . LYS A 1 67 ? 44.562 -7.246 -13.422 1 28.86 67 LYS A N 1
ATOM 495 C CA . LYS A 1 67 ? 44.25 -5.941 -13.992 1 28.86 67 LYS A CA 1
ATOM 496 C C . LYS A 1 67 ? 43 -5.344 -13.359 1 28.86 67 LYS A C 1
ATOM 498 O O . LYS A 1 67 ? 41.969 -5.977 -13.352 1 28.86 67 LYS A O 1
ATOM 503 N N . VAL A 1 68 ? 43.219 -4.453 -12.398 1 29.14 68 VAL A N 1
ATOM 504 C CA . VAL A 1 68 ? 42.281 -3.426 -11.922 1 29.14 68 VAL A CA 1
ATOM 505 C C . VAL A 1 68 ? 41.25 -3.143 -13 1 29.14 68 VAL A C 1
ATOM 507 O O . VAL A 1 68 ? 41.562 -2.568 -14.039 1 29.14 68 VAL A O 1
ATOM 510 N N . LEU A 1 69 ? 40.5 -4.062 -13.398 1 30.89 69 LEU A N 1
ATOM 511 C CA . LEU A 1 69 ? 39.438 -3.576 -14.273 1 30.89 69 LEU A CA 1
ATOM 512 C C . LEU A 1 69 ? 38.969 -2.207 -13.82 1 30.89 69 LEU A C 1
ATOM 514 O O . LEU A 1 69 ? 38.688 -2.004 -12.641 1 30.89 69 LEU A O 1
ATOM 518 N N . ASN A 1 70 ? 39.5 -1.178 -14.344 1 30.5 70 ASN A N 1
ATOM 519 C CA . ASN A 1 70 ? 39.031 0.183 -14.172 1 30.5 70 ASN A CA 1
ATOM 520 C C . ASN A 1 70 ? 37.531 0.2 -13.844 1 30.5 70 ASN A C 1
ATOM 522 O O . ASN A 1 70 ? 36.75 -0.571 -14.422 1 30.5 70 ASN A O 1
ATOM 526 N N . PRO A 1 71 ? 37.094 0.539 -12.656 1 37.59 71 PRO A N 1
ATOM 527 C CA . PRO A 1 71 ? 35.719 0.749 -12.234 1 37.59 71 PRO A CA 1
ATOM 528 C C . PRO A 1 71 ? 34.781 1.084 -13.398 1 37.59 71 PRO A C 1
ATOM 530 O O . PRO A 1 71 ? 33.594 1.391 -13.188 1 37.59 71 PRO A O 1
ATOM 533 N N . GLY A 1 72 ? 35.219 1.356 -14.57 1 38.22 72 GLY A N 1
ATOM 534 C CA . GLY A 1 72 ? 34.531 1.914 -15.719 1 38.22 72 GLY A CA 1
ATOM 535 C C . GLY A 1 72 ? 33.531 0.947 -16.344 1 38.22 72 GLY A C 1
ATOM 536 O O . GLY A 1 72 ? 32.438 1.341 -16.75 1 38.22 72 GLY A O 1
ATOM 537 N N . SER A 1 73 ? 33.906 -0.274 -17.047 1 48.72 73 SER A N 1
ATOM 538 C CA . SER A 1 73 ? 33.031 -0.888 -18.031 1 48.72 73 SER A CA 1
ATOM 539 C C . SER A 1 73 ? 32.094 -1.92 -17.406 1 48.72 73 SER A C 1
ATOM 541 O O . SER A 1 73 ? 32.344 -3.123 -17.484 1 48.72 73 SER A O 1
ATOM 543 N N . ALA A 1 74 ? 31.484 -1.77 -16.359 1 63.28 74 ALA A N 1
ATOM 544 C CA . ALA A 1 74 ? 30.547 -2.678 -15.703 1 63.28 74 ALA A CA 1
ATOM 545 C C . ALA A 1 74 ? 29.547 -3.262 -16.703 1 63.28 74 ALA A C 1
ATOM 547 O O . ALA A 1 74 ? 28.969 -2.529 -17.5 1 63.28 74 ALA A O 1
ATOM 548 N N . ILE A 1 75 ? 29.781 -4.762 -17.016 1 80.19 75 ILE A N 1
ATOM 549 C CA . ILE A 1 75 ? 28.828 -5.461 -17.875 1 80.19 75 ILE A CA 1
ATOM 550 C C . ILE A 1 75 ? 27.406 -5.199 -17.391 1 80.19 75 ILE A C 1
ATOM 552 O O . ILE A 1 75 ? 27.062 -5.527 -16.25 1 80.19 75 ILE A O 1
ATOM 556 N N . THR A 1 76 ? 26.719 -4.52 -18.156 1 83.5 76 THR A N 1
ATOM 557 C CA . THR A 1 76 ? 25.344 -4.176 -17.797 1 83.5 76 THR A CA 1
ATOM 558 C C . THR A 1 76 ? 24.359 -5.133 -18.469 1 83.5 76 THR A C 1
ATOM 560 O O . THR A 1 76 ? 24.734 -5.887 -19.359 1 83.5 76 THR A O 1
ATOM 563 N N . ILE A 1 77 ? 23.203 -5.219 -17.953 1 86.88 77 ILE A N 1
ATOM 564 C CA . ILE A 1 77 ? 22.172 -6.129 -18.453 1 86.88 77 ILE A CA 1
ATOM 565 C C . ILE A 1 77 ? 21.109 -5.34 -19.203 1 86.88 77 ILE A C 1
ATOM 567 O O . ILE A 1 77 ? 19.906 -5.543 -18.984 1 86.88 77 ILE A O 1
ATOM 571 N N . ASP A 1 78 ? 21.391 -4.582 -20.016 1 84.06 78 ASP A N 1
ATOM 572 C CA . ASP A 1 78 ? 20.469 -3.752 -20.797 1 84.06 78 ASP A CA 1
ATOM 573 C C . ASP A 1 78 ? 19.516 -4.613 -21.609 1 84.06 78 ASP A C 1
ATOM 575 O O . ASP A 1 78 ? 18.391 -4.195 -21.906 1 84.06 78 ASP A O 1
ATOM 579 N N . GLU A 1 79 ? 19.969 -5.777 -21.969 1 85.88 79 GLU A N 1
ATOM 580 C CA . GLU A 1 79 ? 19.141 -6.695 -22.75 1 85.88 79 GLU A CA 1
ATOM 581 C C . GLU A 1 79 ? 17.859 -7.062 -22.016 1 85.88 79 GLU A C 1
ATOM 583 O O . GLU A 1 79 ? 16.812 -7.25 -22.641 1 85.88 79 GLU A O 1
ATOM 588 N N . ILE A 1 80 ? 18 -7.156 -20.766 1 88.12 80 ILE A N 1
ATOM 589 C CA . ILE A 1 80 ? 16.844 -7.539 -19.953 1 88.12 80 ILE A CA 1
ATOM 590 C C . ILE A 1 80 ? 15.859 -6.375 -19.875 1 88.12 80 ILE A C 1
ATOM 592 O O . ILE A 1 80 ? 14.648 -6.586 -19.875 1 88.12 80 ILE A O 1
ATOM 596 N N . ASP A 1 81 ? 16.328 -5.191 -19.844 1 82.62 81 ASP A N 1
ATOM 597 C CA . ASP A 1 81 ? 15.469 -4.016 -19.891 1 82.62 81 ASP A CA 1
ATOM 598 C C . ASP A 1 81 ? 14.727 -3.922 -21.219 1 82.62 81 ASP A C 1
ATOM 600 O O . ASP A 1 81 ? 13.547 -3.557 -21.25 1 82.62 81 ASP A O 1
ATOM 604 N N . HIS A 1 82 ? 15.492 -4.293 -22.219 1 83.44 82 HIS A N 1
ATOM 605 C CA . HIS A 1 82 ? 14.883 -4.254 -23.531 1 83.44 82 HIS A CA 1
ATOM 606 C C . HIS A 1 82 ? 13.828 -5.344 -23.688 1 83.44 82 HIS A C 1
ATOM 608 O O . HIS A 1 82 ? 12.828 -5.148 -24.391 1 83.44 82 HIS A O 1
ATOM 614 N N . LEU A 1 83 ? 14.102 -6.426 -23.109 1 86.75 83 LEU A N 1
ATOM 615 C CA . LEU A 1 83 ? 13.148 -7.531 -23.156 1 86.75 83 LEU A CA 1
ATOM 616 C C . LEU A 1 83 ? 11.805 -7.113 -22.562 1 86.75 83 LEU A C 1
ATOM 618 O O . LEU A 1 83 ? 10.75 -7.465 -23.078 1 86.75 83 LEU A O 1
ATOM 622 N N . GLN A 1 84 ? 11.82 -6.324 -21.562 1 83.31 84 GLN A N 1
ATOM 623 C CA . GLN A 1 84 ? 10.609 -5.875 -20.891 1 83.31 84 GLN A CA 1
ATOM 624 C C . GLN A 1 84 ? 9.828 -4.898 -21.766 1 83.31 84 GLN A C 1
ATOM 626 O O . GLN A 1 84 ? 8.602 -4.82 -21.656 1 83.31 84 GLN A O 1
ATOM 631 N N . LYS A 1 85 ? 10.531 -4.293 -22.594 1 78.06 85 LYS A N 1
ATOM 632 C CA . LYS A 1 85 ? 9.883 -3.344 -23.5 1 78.06 85 LYS A CA 1
ATOM 633 C C . LYS A 1 85 ? 9.289 -4.055 -24.703 1 78.06 85 LYS A C 1
ATOM 635 O O . LYS A 1 85 ? 8.305 -3.592 -25.281 1 78.06 85 LYS A O 1
ATOM 640 N N . GLU A 1 86 ? 9.875 -5.121 -25.016 1 82.25 86 GLU A N 1
ATOM 641 C CA . GLU A 1 86 ? 9.453 -5.871 -26.188 1 82.25 86 GLU A CA 1
ATOM 642 C C . GLU A 1 86 ? 8.195 -6.684 -25.906 1 82.25 86 GLU A C 1
ATOM 644 O O . GLU A 1 86 ? 7.371 -6.887 -26.812 1 82.25 86 GLU A O 1
ATOM 649 N N . LEU A 1 87 ? 8.008 -7.039 -24.719 1 86.62 87 LEU A N 1
ATOM 650 C CA . LEU A 1 87 ? 6.91 -7.934 -24.359 1 86.62 87 LEU A CA 1
ATOM 651 C C . LEU A 1 87 ? 5.664 -7.145 -23.984 1 86.62 87 LEU A C 1
ATOM 653 O O . LEU A 1 87 ? 5.762 -5.984 -23.578 1 86.62 87 LEU A O 1
ATOM 657 N N . GLY A 1 88 ? 4.539 -7.777 -24.188 1 84.19 88 GLY A N 1
ATOM 658 C CA . GLY A 1 88 ? 3.289 -7.16 -23.766 1 84.19 88 GLY A CA 1
ATOM 659 C C . GLY A 1 88 ? 3.197 -6.934 -22.281 1 84.19 88 GLY A C 1
ATOM 660 O O . GLY A 1 88 ? 3.869 -7.613 -21.5 1 84.19 88 GLY A O 1
ATOM 661 N N . TRP A 1 89 ? 2.367 -5.98 -21.922 1 87.38 89 TRP A N 1
ATOM 662 C CA . TRP A 1 89 ? 2.301 -5.617 -20.5 1 87.38 89 TRP A CA 1
ATOM 663 C C . TRP A 1 89 ? 0.855 -5.402 -20.062 1 87.38 89 TRP A C 1
ATOM 665 O O . TRP A 1 89 ? 0.599 -4.965 -18.938 1 87.38 89 TRP A O 1
ATOM 675 N N . LEU A 1 90 ? -0.083 -5.723 -21 1 88.75 90 LEU A N 1
ATOM 676 C CA . LEU A 1 90 ? -1.491 -5.512 -20.672 1 88.75 90 LEU A CA 1
ATOM 677 C C . LEU A 1 90 ? -2.307 -6.766 -20.969 1 88.75 90 LEU A C 1
ATOM 679 O O . LEU A 1 90 ? -2.041 -7.48 -21.938 1 88.75 90 LEU A O 1
ATOM 683 N N . THR A 1 91 ? -3.252 -6.98 -20.094 1 90.12 91 THR A N 1
ATOM 684 C CA . THR A 1 91 ? -4.266 -7.996 -20.344 1 90.12 91 THR A CA 1
ATOM 685 C C . THR A 1 91 ? -5.664 -7.43 -20.141 1 90.12 91 THR A C 1
ATOM 687 O O . THR A 1 91 ? -5.828 -6.375 -19.516 1 90.12 91 THR A O 1
ATOM 690 N N . ILE A 1 92 ? -6.605 -8.016 -20.734 1 88 92 ILE A N 1
ATOM 691 C CA . ILE A 1 92 ? -7.992 -7.598 -20.578 1 88 92 ILE A CA 1
ATOM 692 C C . ILE A 1 92 ? -8.727 -8.586 -19.672 1 88 92 ILE A C 1
ATOM 694 O O . ILE A 1 92 ? -8.773 -9.781 -19.969 1 88 92 ILE A O 1
ATOM 698 N N . ASP A 1 93 ? -9.203 -8.109 -18.641 1 87.94 93 ASP A N 1
ATOM 699 C CA . ASP A 1 93 ? -9.883 -8.992 -17.688 1 87.94 93 ASP A CA 1
ATOM 700 C C . ASP A 1 93 ? -11.281 -9.352 -18.172 1 87.94 93 ASP A C 1
ATOM 702 O O . ASP A 1 93 ? -11.703 -8.914 -19.25 1 87.94 93 ASP A O 1
ATOM 706 N N . SER A 1 94 ? -12 -10.18 -17.406 1 87 94 SER A N 1
ATOM 707 C CA . SER A 1 94 ? -13.305 -10.695 -17.797 1 87 94 SER A CA 1
ATOM 708 C C . SER A 1 94 ? -14.344 -9.578 -17.891 1 87 94 SER A C 1
ATOM 710 O O . SER A 1 94 ? -15.352 -9.719 -18.594 1 87 94 SER A O 1
ATOM 712 N N . LYS A 1 95 ? -14.07 -8.508 -17.281 1 83.06 95 LYS A N 1
ATOM 713 C CA . LYS A 1 95 ? -15 -7.383 -17.297 1 83.06 95 LYS A CA 1
ATOM 714 C C . LYS A 1 95 ? -14.633 -6.383 -18.391 1 83.06 95 LYS A C 1
ATOM 716 O O . LYS A 1 95 ? -15.266 -5.336 -18.531 1 83.06 95 LYS A O 1
ATOM 721 N N . GLY A 1 96 ? -13.57 -6.652 -19.047 1 84.88 96 GLY A N 1
ATOM 722 C CA . GLY A 1 96 ? -13.148 -5.805 -20.156 1 84.88 96 GLY A CA 1
ATOM 723 C C . GLY A 1 96 ? -12.195 -4.707 -19.734 1 84.88 96 GLY A C 1
ATOM 724 O O . GLY A 1 96 ? -11.859 -3.826 -20.531 1 84.88 96 GLY A O 1
ATOM 725 N N . THR A 1 97 ? -11.75 -4.75 -18.547 1 87.31 97 THR A N 1
ATOM 726 C CA . THR A 1 97 ? -10.844 -3.725 -18.031 1 87.31 97 THR A CA 1
ATOM 727 C C . THR A 1 97 ? -9.391 -4.117 -18.281 1 87.31 97 THR A C 1
ATOM 729 O O . THR A 1 97 ? -8.969 -5.223 -17.938 1 87.31 97 THR A O 1
ATOM 732 N N . PRO A 1 98 ? -8.688 -3.234 -18.906 1 87.69 98 PRO A N 1
ATOM 733 C CA . PRO A 1 98 ? -7.266 -3.525 -19.094 1 87.69 98 PRO A CA 1
ATOM 734 C C . PRO A 1 98 ? -6.504 -3.551 -17.766 1 87.69 98 PRO A C 1
ATOM 736 O O . PRO A 1 98 ? -6.703 -2.676 -16.922 1 87.69 98 PRO A O 1
ATOM 739 N N . ARG A 1 99 ? -5.715 -4.555 -17.594 1 91.75 99 ARG A N 1
ATOM 740 C CA . ARG A 1 99 ? -4.926 -4.734 -16.375 1 91.75 99 ARG A CA 1
ATOM 741 C C . ARG A 1 99 ? -3.441 -4.855 -16.703 1 91.75 99 ARG A C 1
ATOM 743 O O . ARG A 1 99 ? -3.068 -5.473 -17.703 1 91.75 99 ARG A O 1
ATOM 750 N N . HIS A 1 100 ? -2.695 -4.34 -15.812 1 90.69 100 HIS A N 1
ATOM 751 C CA . HIS A 1 100 ? -1.249 -4.414 -15.977 1 90.69 100 HIS A CA 1
ATOM 752 C C . HIS A 1 100 ? -0.729 -5.812 -15.648 1 90.69 100 HIS A C 1
ATOM 754 O O . HIS A 1 100 ? -1.188 -6.441 -14.695 1 90.69 100 HIS A O 1
ATOM 760 N N . VAL A 1 101 ? 0.16 -6.273 -16.5 1 92.81 101 VAL A N 1
ATOM 761 C CA . VAL A 1 101 ? 0.855 -7.539 -16.281 1 92.81 101 VAL A CA 1
ATOM 762 C C . VAL A 1 101 ? 2.361 -7.332 -16.422 1 92.81 101 VAL A C 1
ATOM 764 O O . VAL A 1 101 ? 2.838 -6.906 -17.484 1 92.81 101 VAL A O 1
ATOM 767 N N . GLY A 1 102 ? 3.072 -7.602 -15.367 1 90.94 102 GLY A N 1
ATOM 768 C CA . GLY A 1 102 ? 4.523 -7.508 -15.406 1 90.94 102 GLY A CA 1
ATOM 769 C C . GLY A 1 102 ? 5.199 -8.836 -15.703 1 90.94 102 GLY A C 1
ATOM 770 O O . GLY A 1 102 ? 4.648 -9.898 -15.414 1 90.94 102 GLY A O 1
ATOM 771 N N . LEU A 1 103 ? 6.367 -8.766 -16.219 1 90.88 103 LEU A N 1
ATOM 772 C CA . LEU A 1 103 ? 7.129 -9.969 -16.531 1 90.88 103 LEU A CA 1
ATOM 773 C C . LEU A 1 103 ? 7.539 -10.703 -15.266 1 90.88 103 LEU A C 1
ATOM 775 O O . LEU A 1 103 ? 7.84 -11.898 -15.297 1 90.88 103 LEU A O 1
ATOM 779 N N . GLU A 1 104 ? 7.586 -9.938 -14.195 1 93.19 104 GLU A N 1
ATOM 780 C CA . GLU A 1 104 ? 7.941 -10.547 -12.914 1 93.19 104 GLU A CA 1
ATOM 781 C C . GLU A 1 104 ? 6.848 -11.5 -12.438 1 93.19 104 GLU A C 1
ATOM 783 O O . GLU A 1 104 ? 7.109 -12.398 -11.641 1 93.19 104 GLU A O 1
ATOM 788 N N . GLY A 1 105 ? 5.707 -11.281 -12.891 1 94.62 105 GLY A N 1
ATOM 789 C CA . GLY A 1 105 ? 4.594 -12.117 -12.469 1 94.62 105 GLY A CA 1
ATOM 790 C C . GLY A 1 105 ? 4.527 -13.445 -13.203 1 94.62 105 GLY A C 1
ATOM 791 O O . GLY A 1 105 ? 5.098 -13.586 -14.289 1 94.62 105 GLY A O 1
ATOM 792 N N . GLY A 1 106 ? 3.889 -14.375 -12.555 1 94.81 106 GLY A N 1
ATOM 793 C CA . GLY A 1 106 ? 3.697 -15.664 -13.195 1 94.81 106 GLY A CA 1
ATOM 794 C C . GLY A 1 106 ? 2.885 -15.578 -14.477 1 94.81 106 GLY A C 1
ATOM 795 O O . GLY A 1 106 ? 3.217 -16.219 -15.469 1 94.81 106 GLY A O 1
ATOM 796 N N . TYR A 1 107 ? 1.861 -14.766 -14.484 1 94.25 107 TYR A N 1
ATOM 797 C CA . TYR A 1 107 ? 1.009 -14.602 -15.656 1 94.25 107 TYR A CA 1
ATOM 798 C C . TYR A 1 107 ? 1.796 -14.031 -16.828 1 94.25 107 TYR A C 1
ATOM 800 O O . TYR A 1 107 ? 1.638 -14.484 -17.969 1 94.25 107 TYR A O 1
ATOM 808 N N . GLY A 1 108 ? 2.604 -13.055 -16.562 1 93.69 108 GLY A N 1
ATOM 809 C CA . GLY A 1 108 ? 3.414 -12.445 -17.594 1 93.69 108 GLY A CA 1
ATOM 810 C C . GLY A 1 108 ? 4.441 -13.398 -18.188 1 93.69 108 GLY A C 1
ATOM 811 O O . GLY A 1 108 ? 4.648 -13.422 -19.391 1 93.69 108 GLY A O 1
ATOM 812 N N . PHE A 1 109 ? 5.043 -14.148 -17.375 1 95.62 109 PHE A N 1
ATOM 813 C CA . PHE A 1 109 ? 6.035 -15.117 -17.828 1 95.62 109 PHE A CA 1
ATOM 814 C C . PHE A 1 109 ? 5.379 -16.203 -18.672 1 95.62 109 PHE A C 1
ATOM 816 O O . PHE A 1 109 ? 5.902 -16.578 -19.734 1 95.62 109 PHE A O 1
ATOM 823 N N . ASN A 1 110 ? 4.273 -16.672 -18.188 1 94 110 ASN A N 1
ATOM 824 C CA . ASN A 1 110 ? 3.527 -17.672 -18.953 1 94 110 ASN A CA 1
ATOM 825 C C . ASN A 1 110 ? 3.143 -17.141 -20.328 1 94 110 ASN A C 1
ATOM 827 O O . ASN A 1 110 ? 3.256 -17.859 -21.328 1 94 110 ASN A O 1
ATOM 831 N N . ALA A 1 111 ? 2.695 -15.945 -20.375 1 92.69 111 ALA A N 1
ATOM 832 C CA . ALA A 1 111 ? 2.297 -15.336 -21.641 1 92.69 111 ALA A CA 1
ATOM 833 C C . ALA A 1 111 ? 3.498 -15.156 -22.562 1 92.69 111 ALA A C 1
ATOM 835 O O . ALA A 1 111 ? 3.383 -15.328 -23.781 1 92.69 111 ALA A O 1
ATOM 836 N N . ALA A 1 112 ? 4.598 -14.805 -22.016 1 93.12 112 ALA A N 1
ATOM 837 C CA . ALA A 1 112 ? 5.816 -14.625 -22.797 1 93.12 112 ALA A CA 1
ATOM 838 C C . ALA A 1 112 ? 6.246 -15.945 -23.438 1 93.12 112 ALA A C 1
ATOM 840 O O . ALA A 1 112 ? 6.629 -15.977 -24.609 1 93.12 112 ALA A O 1
ATOM 841 N N . VAL A 1 113 ? 6.188 -17.016 -22.703 1 93.31 113 VAL A N 1
ATOM 842 C CA . VAL A 1 113 ? 6.586 -18.328 -23.203 1 93.31 113 VAL A CA 1
ATOM 843 C C . VAL A 1 113 ? 5.609 -18.766 -24.297 1 93.31 113 VAL A C 1
ATOM 845 O O . VAL A 1 113 ? 6.016 -19.344 -25.312 1 93.31 113 VAL A O 1
ATOM 848 N N . ARG A 1 114 ? 4.398 -18.469 -24.062 1 89.88 114 ARG A N 1
ATOM 849 C CA . ARG A 1 114 ? 3.385 -18.859 -25.047 1 89.88 114 ARG A CA 1
ATOM 850 C C . ARG A 1 114 ? 3.559 -18.078 -26.344 1 89.88 114 ARG A C 1
ATOM 852 O O . ARG A 1 114 ? 3.191 -18.562 -27.422 1 89.88 114 ARG A O 1
ATOM 859 N N . SER A 1 115 ? 4.094 -16.922 -26.25 1 87.06 115 SER A N 1
ATOM 860 C CA . SER A 1 115 ? 4.285 -16.078 -27.422 1 87.06 115 SER A CA 1
ATOM 861 C C . SER A 1 115 ? 5.387 -16.641 -28.328 1 87.06 115 SER A C 1
ATOM 863 O O . SER A 1 115 ? 5.473 -16.281 -29.5 1 87.06 115 SER A O 1
ATOM 865 N N . ILE A 1 116 ? 6.223 -17.453 -27.828 1 84.38 116 ILE A N 1
ATOM 866 C CA . ILE A 1 116 ? 7.359 -17.984 -28.562 1 84.38 116 ILE A CA 1
ATOM 867 C C . ILE A 1 116 ? 6.902 -19.156 -29.438 1 84.38 116 ILE A C 1
ATOM 869 O O . ILE A 1 116 ? 7.555 -19.484 -30.438 1 84.38 116 ILE A O 1
ATOM 873 N N . ASN A 1 117 ? 5.773 -19.625 -29.234 1 74.19 117 ASN A N 1
ATOM 874 C CA . ASN A 1 117 ? 5.289 -20.766 -30 1 74.19 117 ASN A CA 1
ATOM 875 C C . ASN A 1 117 ? 5.094 -20.406 -31.469 1 74.19 117 ASN A C 1
ATOM 877 O O . ASN A 1 117 ? 4.453 -19.406 -31.797 1 74.19 117 ASN A O 1
ATOM 881 N N . PRO A 1 118 ? 5.797 -21.141 -32.344 1 58.19 118 PRO A N 1
ATOM 882 C CA . PRO A 1 118 ? 5.836 -20.891 -33.781 1 58.19 118 PRO A CA 1
ATOM 883 C C . PRO A 1 118 ? 4.445 -20.781 -34.406 1 58.19 118 PRO A C 1
ATOM 885 O O . PRO A 1 118 ? 4.25 -20.031 -35.375 1 58.19 118 PRO A O 1
ATOM 888 N N . ARG A 1 119 ? 3.508 -21.531 -33.969 1 54.84 119 ARG A N 1
ATOM 889 C CA . ARG A 1 119 ? 2.176 -21.469 -34.562 1 54.84 119 ARG A CA 1
ATOM 890 C C . ARG A 1 119 ? 1.506 -20.141 -34.25 1 54.84 119 ARG A C 1
ATOM 892 O O . ARG A 1 119 ? 0.711 -19.641 -35.062 1 54.84 119 ARG A O 1
ATOM 899 N N . GLN A 1 120 ? 1.858 -19.656 -33.094 1 54.47 120 GLN A N 1
ATOM 900 C CA . GLN A 1 120 ? 1.259 -18.375 -32.719 1 54.47 120 GLN A CA 1
ATOM 901 C C . GLN A 1 120 ? 1.985 -17.219 -33.406 1 54.47 120 GLN A C 1
ATOM 903 O O . GLN A 1 120 ? 1.387 -16.172 -33.656 1 54.47 120 GLN A O 1
ATOM 908 N N . ARG A 1 121 ? 3.311 -17.5 -33.688 1 50.78 121 ARG A N 1
ATOM 909 C CA . ARG A 1 121 ? 4.059 -16.516 -34.438 1 50.78 121 ARG A CA 1
ATOM 910 C C . ARG A 1 121 ? 3.514 -16.391 -35.875 1 50.78 121 ARG A C 1
ATOM 912 O O . ARG A 1 121 ? 3.568 -15.32 -36.469 1 50.78 121 ARG A O 1
ATOM 919 N N . ALA A 1 122 ? 3.158 -17.625 -36.375 1 45.75 122 ALA A N 1
ATOM 920 C CA . ALA A 1 122 ? 2.729 -17.641 -37.781 1 45.75 122 ALA A CA 1
ATOM 921 C C . ALA A 1 122 ? 1.49 -16.766 -37.969 1 45.75 122 ALA A C 1
ATOM 923 O O . ALA A 1 122 ? 1.129 -16.438 -39.094 1 45.75 122 ALA A O 1
ATOM 924 N N . ASN A 1 123 ? 0.575 -16.734 -37.094 1 39.5 123 ASN A N 1
ATOM 925 C CA . ASN A 1 123 ? -0.532 -15.836 -37.406 1 39.5 123 ASN A CA 1
ATOM 926 C C . ASN A 1 123 ? -0.222 -14.398 -37 1 39.5 123 ASN A C 1
ATOM 928 O O . ASN A 1 123 ? -0.536 -13.992 -35.875 1 39.5 123 ASN A O 1
ATOM 932 N N . PRO A 1 124 ? 0.819 -13.867 -37.625 1 41.5 124 PRO A N 1
ATOM 933 C CA . PRO A 1 124 ? 1.052 -12.453 -37.344 1 41.5 124 PRO A CA 1
ATOM 934 C C . PRO A 1 124 ? -0.23 -11.617 -37.406 1 41.5 124 PRO A C 1
ATOM 936 O O . PRO A 1 124 ? -0.652 -11.195 -38.469 1 41.5 124 PRO A O 1
ATOM 939 N N . THR A 1 125 ? -1.29 -12.016 -37.031 1 38.41 125 THR A N 1
ATOM 940 C CA . THR A 1 125 ? -2.305 -11.008 -37.344 1 38.41 125 THR A CA 1
ATOM 941 C C . THR A 1 125 ? -1.709 -9.609 -37.25 1 38.41 125 THR A C 1
ATOM 943 O O . THR A 1 125 ? -0.634 -9.414 -36.688 1 38.41 125 THR A O 1
ATOM 946 N N . SER A 1 126 ? -2.76 -8.422 -37.438 1 34.84 126 SER A N 1
ATOM 947 C CA . SER A 1 126 ? -2.613 -7.023 -37.844 1 34.84 126 SER A CA 1
ATOM 948 C C . SER A 1 126 ? -1.575 -6.312 -36.969 1 34.84 126 SER A C 1
ATOM 950 O O . SER A 1 126 ? -1.42 -6.629 -35.781 1 34.84 126 SER A O 1
ATOM 952 N N . SER A 1 127 ? -0.614 -5.695 -37.5 1 37.03 127 SER A N 1
ATOM 953 C CA . SER A 1 127 ? 0.427 -4.688 -37.312 1 37.03 127 SER A CA 1
ATOM 954 C C . SER A 1 127 ? 0.024 -3.658 -36.25 1 37.03 127 SER A C 1
ATOM 956 O O . SER A 1 127 ? 0.687 -2.631 -36.094 1 37.03 127 SER A O 1
ATOM 958 N N . SER A 1 128 ? -1.109 -3.584 -35.844 1 38.5 128 SER A N 1
ATOM 959 C CA . SER A 1 128 ? -1.419 -2.326 -35.156 1 38.5 128 SER A CA 1
ATOM 960 C C . SER A 1 128 ? -0.744 -2.248 -33.812 1 38.5 128 SER A C 1
ATOM 962 O O . SER A 1 128 ? -0.564 -3.27 -33.125 1 38.5 128 SER A O 1
ATOM 964 N N . LYS A 1 129 ? -0.107 -1.141 -33.531 1 44.09 129 LYS A N 1
ATOM 965 C CA . LYS A 1 129 ? 0.588 -0.622 -32.344 1 44.09 129 LYS A CA 1
ATOM 966 C C . LYS A 1 129 ? -0.018 -1.177 -31.062 1 44.09 129 LYS A C 1
ATOM 968 O O . LYS A 1 129 ? 0.7 -1.436 -30.094 1 44.09 129 LYS A O 1
ATOM 973 N N . VAL A 1 130 ? -1.369 -1.264 -31.078 1 46.69 130 VAL A N 1
ATOM 974 C CA . VAL A 1 130 ? -2.123 -1.709 -29.906 1 46.69 130 VAL A CA 1
ATOM 975 C C . VAL A 1 130 ? -1.823 -3.18 -29.625 1 46.69 130 VAL A C 1
ATOM 977 O O . VAL A 1 130 ? -1.819 -3.609 -28.469 1 46.69 130 VAL A O 1
ATOM 980 N N . GLN A 1 131 ? -1.431 -4.066 -30.594 1 53.53 131 GLN A N 1
ATOM 981 C CA . GLN A 1 131 ? -1.229 -5.508 -30.5 1 53.53 131 GLN A CA 1
ATOM 982 C C . GLN A 1 131 ? 0.056 -5.828 -29.734 1 53.53 131 GLN A C 1
ATOM 984 O O . GLN A 1 131 ? 0.129 -6.836 -29.031 1 53.53 131 GLN A O 1
ATOM 989 N N . ASN A 1 132 ? 0.928 -4.824 -29.672 1 64.62 132 ASN A N 1
ATOM 990 C CA . ASN A 1 132 ? 2.215 -5.098 -29.031 1 64.62 132 ASN A CA 1
ATOM 991 C C . ASN A 1 132 ? 2.162 -4.871 -27.531 1 64.62 132 ASN A C 1
ATOM 993 O O . ASN A 1 132 ? 3.023 -5.355 -26.797 1 64.62 132 ASN A O 1
ATOM 997 N N . ASP A 1 133 ? 0.977 -4.34 -27.141 1 80 133 ASP A N 1
ATOM 998 C CA . ASP A 1 133 ? 0.932 -4.043 -25.719 1 80 133 ASP A CA 1
ATOM 999 C C . ASP A 1 133 ? 0.225 -5.156 -24.953 1 80 133 ASP A C 1
ATOM 1001 O O . ASP A 1 133 ? 0.448 -5.328 -23.75 1 80 133 ASP A O 1
ATOM 1005 N N . LEU A 1 134 ? -0.539 -5.941 -25.719 1 86 134 LEU A N 1
ATOM 1006 C CA . LEU A 1 134 ? -1.298 -6.996 -25.047 1 86 134 LEU A CA 1
ATOM 1007 C C . LEU A 1 134 ? -0.472 -8.273 -24.938 1 86 134 LEU A C 1
ATOM 1009 O O . LEU A 1 134 ? 0.244 -8.641 -25.875 1 86 134 LEU A O 1
ATOM 1013 N N . VAL A 1 135 ? -0.605 -8.875 -23.797 1 88.88 135 VAL A N 1
ATOM 1014 C CA . VAL A 1 135 ? 0.04 -10.172 -23.625 1 88.88 135 VAL A CA 1
ATOM 1015 C C . VAL A 1 135 ? -0.748 -11.242 -24.391 1 88.88 135 VAL A C 1
ATOM 1017 O O . VAL A 1 135 ? -1.935 -11.062 -24.672 1 88.88 135 VAL A O 1
ATOM 1020 N N . THR A 1 136 ? -0.078 -12.281 -24.688 1 84.31 136 THR A N 1
ATOM 1021 C CA . THR A 1 136 ? -0.734 -13.383 -25.391 1 84.31 136 THR A CA 1
ATOM 1022 C C . THR A 1 136 ? -1.914 -13.906 -24.578 1 84.31 136 THR A C 1
ATOM 1024 O O . THR A 1 136 ? -1.755 -14.281 -23.406 1 84.31 136 THR A O 1
ATOM 1027 N N . PRO A 1 137 ? -3.041 -13.836 -25.094 1 82.19 137 PRO A N 1
ATOM 1028 C CA . PRO A 1 137 ? -4.223 -14.289 -24.359 1 82.19 137 PRO A CA 1
ATOM 1029 C C . PRO A 1 137 ? -4.215 -15.789 -24.094 1 82.19 137 PRO A C 1
ATOM 1031 O O . PRO A 1 137 ? -3.51 -16.531 -24.781 1 82.19 137 PRO A O 1
ATOM 1034 N N . LEU A 1 138 ? -4.977 -16.188 -23.188 1 85.81 138 LEU A N 1
ATOM 1035 C CA . LEU A 1 138 ? -5.141 -17.609 -22.891 1 85.81 138 LEU A CA 1
ATOM 1036 C C . LEU A 1 138 ? -5.809 -18.328 -24.047 1 85.81 138 LEU A C 1
ATOM 1038 O O . LEU A 1 138 ? -6.629 -17.75 -24.766 1 85.81 138 LEU A O 1
ATOM 1042 N N . THR A 1 139 ? -5.484 -19.469 -24.234 1 80.62 139 THR A N 1
ATOM 1043 C CA . THR A 1 139 ? -5.949 -20.25 -25.375 1 80.62 139 THR A CA 1
ATOM 1044 C C . THR A 1 139 ? -7.316 -20.859 -25.094 1 80.62 139 THR A C 1
ATOM 1046 O O . THR A 1 139 ? -8.203 -20.844 -25.953 1 80.62 139 THR A O 1
ATOM 1049 N N . ALA A 1 140 ? -7.48 -21.391 -23.953 1 83.81 140 ALA A N 1
ATOM 1050 C CA . ALA A 1 140 ? -8.688 -22.188 -23.719 1 83.81 140 ALA A CA 1
ATOM 1051 C C . ALA A 1 140 ? -9.336 -21.812 -22.391 1 83.81 140 ALA A C 1
ATOM 1053 O O . ALA A 1 140 ? -10.562 -21.844 -22.266 1 83.81 140 ALA A O 1
ATOM 1054 N N . ALA A 1 141 ? -8.586 -21.438 -21.531 1 84.94 141 ALA A N 1
ATOM 1055 C CA . ALA A 1 141 ? -9.117 -21.141 -20.203 1 84.94 141 ALA A CA 1
ATOM 1056 C C . ALA A 1 141 ? -9.977 -19.875 -20.234 1 84.94 141 ALA A C 1
ATOM 1058 O O . ALA A 1 141 ? -9.703 -18.953 -20.984 1 84.94 141 ALA A O 1
ATOM 1059 N N . PRO A 1 142 ? -11.008 -19.875 -19.406 1 83.5 142 PRO A N 1
ATOM 1060 C CA . PRO A 1 142 ? -11.844 -18.672 -19.344 1 83.5 142 PRO A CA 1
ATOM 1061 C C . PRO A 1 142 ? -11.086 -17.453 -18.812 1 83.5 142 PRO A C 1
ATOM 1063 O O . PRO A 1 142 ? -10.078 -17.609 -18.109 1 83.5 142 PRO A O 1
ATOM 1066 N N . PRO A 1 143 ? -11.586 -16.344 -19.188 1 82.44 143 PRO A N 1
ATOM 1067 C CA . PRO A 1 143 ? -10.922 -15.133 -18.703 1 82.44 143 PRO A CA 1
ATOM 1068 C C . PRO A 1 143 ? -11 -14.984 -17.188 1 82.44 143 PRO A C 1
ATOM 1070 O O . PRO A 1 143 ? -11.922 -15.508 -16.562 1 82.44 143 PRO A O 1
ATOM 1073 N N . CYS A 1 144 ? -10.055 -14.336 -16.719 1 83.81 144 CYS A N 1
ATOM 1074 C CA . CYS A 1 144 ? -9.961 -14.094 -15.281 1 83.81 144 CYS A CA 1
ATOM 1075 C C . CYS A 1 144 ? -10.375 -12.664 -14.945 1 83.81 144 CYS A C 1
ATOM 1077 O O . CYS A 1 144 ? -10.086 -11.734 -15.695 1 83.81 144 CYS A O 1
ATOM 1079 N N . PRO A 1 145 ? -11.133 -12.375 -13.789 1 79.12 145 PRO A N 1
ATOM 1080 C CA . PRO A 1 145 ? -11.727 -13.32 -12.844 1 79.12 145 PRO A CA 1
ATOM 1081 C C . PRO A 1 145 ? -13.047 -13.898 -13.352 1 79.12 145 PRO A C 1
ATOM 1083 O O . PRO A 1 145 ? -13.625 -13.391 -14.312 1 79.12 145 PRO A O 1
ATOM 1086 N N . PRO A 1 146 ? -13.289 -15.078 -12.742 1 72.06 146 PRO A N 1
ATOM 1087 C CA . PRO A 1 146 ? -14.57 -15.656 -13.141 1 72.06 146 PRO A CA 1
ATOM 1088 C C . PRO A 1 146 ? -15.758 -14.766 -12.773 1 72.06 146 PRO A C 1
ATOM 1090 O O . PRO A 1 146 ? -15.641 -13.898 -11.906 1 72.06 146 PRO A O 1
ATOM 1093 N N . GLU A 1 147 ? -16.688 -14.711 -13.672 1 61.19 147 GLU A N 1
ATOM 1094 C CA . GLU A 1 147 ? -17.859 -13.875 -13.461 1 61.19 147 GLU A CA 1
ATOM 1095 C C . GLU A 1 147 ? -18.453 -14.086 -12.07 1 61.19 147 GLU A C 1
ATOM 1097 O O . GLU A 1 147 ? -18.609 -15.227 -11.625 1 61.19 147 GLU A O 1
ATOM 1102 N N . ALA A 1 148 ? -18.078 -13.133 -11.219 1 54.59 148 ALA A N 1
ATOM 1103 C CA . ALA A 1 148 ? -18.547 -13.195 -9.836 1 54.59 148 ALA A CA 1
ATOM 1104 C C . ALA A 1 148 ? -19.984 -13.711 -9.766 1 54.59 148 ALA A C 1
ATOM 1106 O O . ALA A 1 148 ? -20.828 -13.312 -10.57 1 54.59 148 ALA A O 1
ATOM 1107 N N . PRO A 1 149 ? -20.188 -14.938 -9.141 1 46.97 149 PRO A N 1
ATOM 1108 C CA . PRO A 1 149 ? -21.625 -15.109 -8.961 1 46.97 149 PRO A CA 1
ATOM 1109 C C . PRO A 1 149 ? -22.344 -13.805 -8.602 1 46.97 149 PRO A C 1
ATOM 1111 O O . PRO A 1 149 ? -21.688 -12.812 -8.258 1 46.97 149 PRO A O 1
ATOM 1114 N N . ALA A 1 150 ? -23.625 -13.688 -8.359 1 42.53 150 ALA A N 1
ATOM 1115 C CA . ALA A 1 150 ? -24.453 -12.547 -7.973 1 42.53 150 ALA A CA 1
ATOM 1116 C C . ALA A 1 150 ? -23.75 -11.695 -6.91 1 42.53 150 ALA A C 1
ATOM 1118 O O . ALA A 1 150 ? -23.062 -12.227 -6.047 1 42.53 150 ALA A O 1
ATOM 1119 N N . SER A 1 151 ? -23.266 -10.508 -7.18 1 43.53 151 SER A N 1
ATOM 1120 C CA . SER A 1 151 ? -22.656 -9.43 -6.406 1 43.53 151 SER A CA 1
ATOM 1121 C C . SER A 1 151 ? -22.938 -9.578 -4.918 1 43.53 151 SER A C 1
ATOM 1123 O O . SER A 1 151 ? -24.016 -10.055 -4.539 1 43.53 151 SER A O 1
ATOM 1125 N N . ALA A 1 152 ? -21.828 -9.75 -4.031 1 42.72 152 ALA A N 1
ATOM 1126 C CA . ALA A 1 152 ? -22.031 -9.734 -2.586 1 42.72 152 ALA A CA 1
ATOM 1127 C C . ALA A 1 152 ? -23.297 -8.969 -2.225 1 42.72 152 ALA A C 1
ATOM 1129 O O . ALA A 1 152 ? -23.953 -9.281 -1.226 1 42.72 152 ALA A O 1
ATOM 1130 N N . PHE A 1 153 ? -23.5 -7.867 -3.021 1 40.38 153 PHE A N 1
ATOM 1131 C CA . PHE A 1 153 ? -24.672 -7.027 -2.789 1 40.38 153 PHE A CA 1
ATOM 1132 C C . PHE A 1 153 ? -25.969 -7.816 -3.018 1 40.38 153 PHE A C 1
ATOM 1134 O O . PHE A 1 153 ? -26.953 -7.602 -2.324 1 40.38 153 PHE A O 1
ATOM 1141 N N . SER A 1 154 ? -25.891 -8.633 -3.969 1 40.69 154 SER A N 1
ATOM 1142 C CA . SER A 1 154 ? -27.125 -9.375 -4.273 1 40.69 154 SER A CA 1
ATOM 1143 C C . SER A 1 154 ? -27.406 -10.43 -3.207 1 40.69 154 SER A C 1
ATOM 1145 O O . SER A 1 154 ? -28.562 -10.734 -2.926 1 40.69 154 SER A O 1
ATOM 1147 N N . VAL A 1 155 ? -26.391 -11.062 -2.846 1 36.66 155 VAL A N 1
ATOM 1148 C CA . VAL A 1 155 ? -26.594 -12.094 -1.836 1 36.66 155 VAL A CA 1
ATOM 1149 C C . VAL A 1 155 ? -26.953 -11.445 -0.5 1 36.66 155 VAL A C 1
ATOM 1151 O O . VAL A 1 155 ? -27.719 -12.016 0.288 1 36.66 155 VAL A O 1
ATOM 1154 N N . THR A 1 156 ? -26.219 -10.414 -0.226 1 37.44 156 THR A N 1
ATOM 1155 C CA . THR A 1 156 ? -26.5 -9.766 1.05 1 37.44 156 THR A CA 1
ATOM 1156 C C . THR A 1 156 ? -27.938 -9.25 1.089 1 37.44 156 THR A C 1
ATOM 1158 O O . THR A 1 156 ? -28.438 -8.883 2.15 1 37.44 156 THR A O 1
ATOM 1161 N N . GLY A 1 157 ? -28.438 -8.828 -0.027 1 34.84 157 GLY A N 1
ATOM 1162 C CA . GLY A 1 157 ? -29.859 -8.516 0.095 1 34.84 157 GLY A CA 1
ATOM 1163 C C . GLY A 1 157 ? -30.656 -9.633 0.743 1 34.84 157 GLY A C 1
ATOM 1164 O O . GLY A 1 157 ? -31.578 -9.367 1.525 1 34.84 157 GLY A O 1
ATOM 1165 N N . SER A 1 158 ? -30.625 -10.727 0.072 1 34.97 158 SER A N 1
ATOM 1166 C CA . SER A 1 158 ? -31.469 -11.773 0.634 1 34.97 158 SER A CA 1
ATOM 1167 C C . SER A 1 158 ? -31.016 -12.156 2.037 1 34.97 158 SER A C 1
ATOM 1169 O O . SER A 1 158 ? -31.844 -12.469 2.898 1 34.97 158 SER A O 1
ATOM 1171 N N . PHE A 1 159 ? -29.844 -12.43 2.16 1 32.12 159 PHE A N 1
ATOM 1172 C CA . PHE A 1 159 ? -29.359 -12.977 3.424 1 32.12 159 PHE A CA 1
ATOM 1173 C C . PHE A 1 159 ? -29 -11.859 4.395 1 32.12 159 PHE A C 1
ATOM 1175 O O . PHE A 1 159 ? -28.516 -12.117 5.5 1 32.12 159 PHE A O 1
ATOM 1182 N N . LEU A 1 160 ? -28.734 -10.75 3.871 1 33 160 LEU A N 1
ATOM 1183 C CA . LEU A 1 160 ? -28.438 -9.695 4.828 1 33 160 LEU A CA 1
ATOM 1184 C C . LEU A 1 160 ? -29.625 -9.414 5.734 1 33 160 LEU A C 1
ATOM 1186 O O . LEU A 1 160 ? -30.344 -8.43 5.547 1 33 160 LEU A O 1
ATOM 1190 N N . THR A 1 161 ? -30.422 -10.242 5.926 1 31.83 161 THR A N 1
ATOM 1191 C CA . THR A 1 161 ? -31.188 -9.992 7.145 1 31.83 161 THR A CA 1
ATOM 1192 C C . THR A 1 161 ? -30.297 -9.328 8.203 1 31.83 161 THR A C 1
ATOM 1194 O O . THR A 1 161 ? -29.078 -9.469 8.18 1 31.83 161 THR A O 1
ATOM 1197 N N . PRO A 1 162 ? -30.797 -8.422 8.977 1 33.53 162 PRO A N 1
ATOM 1198 C CA . PRO A 1 162 ? -30.016 -7.93 10.109 1 33.53 162 PRO A CA 1
ATOM 1199 C C . PRO A 1 162 ? -28.922 -8.906 10.539 1 33.53 162 PRO A C 1
ATOM 1201 O O . PRO A 1 162 ? -29.109 -10.125 10.477 1 33.53 162 PRO A O 1
ATOM 1204 N N . PRO A 1 163 ? -27.531 -8.531 10.43 1 40 163 PRO A N 1
ATOM 1205 C CA . PRO A 1 163 ? -26.312 -9.266 10.75 1 40 163 PRO A CA 1
ATOM 1206 C C . PRO A 1 163 ? -26.531 -10.352 11.805 1 40 163 PRO A C 1
ATOM 1208 O O . PRO A 1 163 ? -25.578 -10.984 12.25 1 40 163 PRO A O 1
ATOM 1211 N N . LYS A 1 164 ? -27.594 -10.227 12.586 1 44.47 164 LYS A N 1
ATOM 1212 C CA . LYS A 1 164 ? -27.438 -11.023 13.797 1 44.47 164 LYS A CA 1
ATOM 1213 C C . LYS A 1 164 ? -27.281 -12.508 13.461 1 44.47 164 LYS A C 1
ATOM 1215 O O . LYS A 1 164 ? -27.031 -13.328 14.352 1 44.47 164 LYS A O 1
ATOM 1220 N N . GLN A 1 165 ? -27.656 -12.828 12.25 1 59.62 165 GLN A N 1
ATOM 1221 C CA . GLN A 1 165 ? -27.656 -14.289 12.219 1 59.62 165 GLN A CA 1
ATOM 1222 C C . GLN A 1 165 ? -26.359 -14.812 11.602 1 59.62 165 GLN A C 1
ATOM 1224 O O . GLN A 1 165 ? -25.984 -14.414 10.5 1 59.62 165 GLN A O 1
ATOM 1229 N N . ILE A 1 166 ? -25.516 -15.289 12.328 1 74 166 ILE A N 1
ATOM 1230 C CA . ILE A 1 166 ? -24.281 -15.984 11.969 1 74 166 ILE A CA 1
ATOM 1231 C C . ILE A 1 166 ? -24.609 -17.234 11.156 1 74 166 ILE A C 1
ATOM 1233 O O . ILE A 1 166 ? -25.391 -18.078 11.594 1 74 166 ILE A O 1
ATOM 1237 N N . PHE A 1 167 ? -24.281 -17.203 9.859 1 80.06 167 PHE A N 1
ATOM 1238 C CA . PHE A 1 167 ? -24.531 -18.328 8.961 1 80.06 167 PHE A CA 1
ATOM 1239 C C . PHE A 1 167 ? -23.375 -19.312 9 1 80.06 167 PHE A C 1
ATOM 1241 O O . PHE A 1 167 ? -22.375 -19.141 8.305 1 80.06 167 PHE A O 1
ATOM 1248 N N . LEU A 1 168 ? -23.562 -20.312 9.82 1 87.69 168 LEU A N 1
ATOM 1249 C CA . LEU A 1 168 ? -22.562 -21.375 9.914 1 87.69 168 LEU A CA 1
ATOM 1250 C C . LEU A 1 168 ? -23.172 -22.734 9.617 1 87.69 168 LEU A C 1
ATOM 1252 O O . LEU A 1 168 ? -24.344 -22.969 9.906 1 87.69 168 LEU A O 1
ATOM 1256 N N . PRO A 1 169 ? -22.453 -23.516 8.969 1 89.88 169 PRO A N 1
ATOM 1257 C CA . PRO A 1 169 ? -22.953 -24.875 8.773 1 89.88 169 PRO A CA 1
ATOM 1258 C C . PRO A 1 169 ? -22.984 -25.672 10.078 1 89.88 169 PRO A C 1
ATOM 1260 O O . PRO A 1 169 ? -22.719 -25.125 11.148 1 89.88 169 PRO A O 1
ATOM 1263 N N . MET A 1 170 ? -23.391 -26.984 9.906 1 89.75 170 MET A N 1
ATOM 1264 C CA . MET A 1 170 ? -23.344 -27.859 11.07 1 89.75 170 MET A CA 1
ATOM 1265 C C . MET A 1 170 ? -21.938 -27.938 11.641 1 89.75 170 MET A C 1
ATOM 1267 O O . MET A 1 170 ? -20.953 -27.859 10.891 1 89.75 170 MET A O 1
ATOM 1271 N N . ARG A 1 171 ? -21.891 -28.109 12.906 1 90.56 171 ARG A N 1
ATOM 1272 C CA . ARG A 1 171 ? -20.609 -28.062 13.625 1 90.56 171 ARG A CA 1
ATOM 1273 C C . ARG A 1 171 ? -19.625 -29.078 13.07 1 90.56 171 ARG A C 1
ATOM 1275 O O . ARG A 1 171 ? -18.453 -28.781 12.898 1 90.56 171 ARG A O 1
ATOM 1282 N N . GLU A 1 172 ? -20.141 -30.188 12.773 1 89.94 172 GLU A N 1
ATOM 1283 C CA . GLU A 1 172 ? -19.266 -31.25 12.297 1 89.94 172 GLU A CA 1
ATOM 1284 C C . GLU A 1 172 ? -18.641 -30.891 10.953 1 89.94 172 GLU A C 1
ATOM 1286 O O . GLU A 1 172 ? -17.438 -31.109 10.75 1 89.94 172 GLU A O 1
ATOM 1291 N N . LEU A 1 173 ? -19.438 -30.328 10.133 1 89.75 173 LEU A N 1
ATOM 1292 C CA . LEU A 1 173 ? -18.922 -29.938 8.828 1 89.75 173 LEU A CA 1
ATOM 1293 C C . LEU A 1 173 ? -17.938 -28.781 8.961 1 89.75 173 LEU A C 1
ATOM 1295 O O . LEU A 1 173 ? -16.906 -28.734 8.266 1 89.75 173 LEU A O 1
ATOM 1299 N N . CYS A 1 174 ? -18.234 -27.891 9.797 1 93 174 CYS A N 1
ATOM 1300 C CA . CYS A 1 174 ? -17.344 -26.766 10.016 1 93 174 CYS A CA 1
ATOM 1301 C C . CYS A 1 174 ? -16 -27.219 10.555 1 93 174 CYS A C 1
ATOM 1303 O O . CYS A 1 174 ? -14.953 -26.734 10.125 1 93 174 CYS A O 1
ATOM 1305 N N . LEU A 1 175 ? -16.031 -28.172 11.438 1 93.62 175 LEU A N 1
ATOM 1306 C CA . LEU A 1 175 ? -14.789 -28.688 12.023 1 93.62 175 LEU A CA 1
ATOM 1307 C C . LEU A 1 175 ? -13.945 -29.406 10.969 1 93.62 175 LEU A C 1
ATOM 1309 O O . LEU A 1 175 ? -12.719 -29.297 10.984 1 93.62 175 LEU A O 1
ATOM 1313 N N . GLN A 1 176 ? -14.609 -30.062 10.117 1 93.19 176 GLN A N 1
ATOM 1314 C CA . GLN A 1 176 ? -13.883 -30.719 9.039 1 93.19 176 GLN A CA 1
ATOM 1315 C C . GLN A 1 176 ? -13.203 -29.688 8.133 1 93.19 176 GLN A C 1
ATOM 1317 O O . GLN A 1 176 ? -12.062 -29.891 7.707 1 93.19 176 GLN A O 1
ATOM 1322 N N . CYS A 1 177 ? -13.906 -28.656 7.852 1 94.44 177 CYS A N 1
ATOM 1323 C CA . CYS A 1 177 ? -13.367 -27.594 7.008 1 94.44 177 CYS A CA 1
ATOM 1324 C C . CYS A 1 177 ? -12.195 -26.906 7.688 1 94.44 177 CYS A C 1
ATOM 1326 O O . CYS A 1 177 ? -11.164 -26.656 7.055 1 94.44 177 CYS A O 1
ATOM 1328 N N . VAL A 1 178 ? -12.336 -26.656 8.922 1 95.38 178 VAL A N 1
ATOM 1329 C CA . VAL A 1 178 ? -11.297 -25.969 9.688 1 95.38 178 VAL A CA 1
ATOM 1330 C C . VAL A 1 178 ? -10.07 -26.875 9.805 1 95.38 178 VAL A C 1
ATOM 1332 O O . VAL A 1 178 ? -8.93 -26.391 9.727 1 95.38 178 VAL A O 1
ATOM 1335 N N . ASP A 1 179 ? -10.336 -28.109 9.938 1 93.25 179 ASP A N 1
ATOM 1336 C CA . ASP A 1 179 ? -9.219 -29.047 10.023 1 93.25 179 ASP A CA 1
ATOM 1337 C C . ASP A 1 179 ? -8.43 -29.078 8.719 1 93.25 179 ASP A C 1
ATOM 1339 O O . ASP A 1 179 ? -7.199 -29.188 8.742 1 93.25 179 ASP A O 1
ATOM 1343 N N . ARG A 1 180 ? -9.141 -29.047 7.691 1 93.94 180 ARG A N 1
ATOM 1344 C CA . ARG A 1 180 ? -8.477 -29.016 6.391 1 93.94 180 ARG A CA 1
ATOM 1345 C C . ARG A 1 180 ? -7.629 -27.75 6.234 1 93.94 180 ARG A C 1
ATOM 1347 O O . ARG A 1 180 ? -6.531 -27.797 5.68 1 93.94 180 ARG A O 1
ATOM 1354 N N . PHE A 1 181 ? -8.133 -26.641 6.734 1 95.56 181 PHE A N 1
ATOM 1355 C CA . PHE A 1 181 ? -7.402 -25.391 6.707 1 95.56 181 PHE A CA 1
ATOM 1356 C C . PHE A 1 181 ? -6.102 -25.5 7.488 1 95.56 181 PHE A C 1
ATOM 1358 O O . PHE A 1 181 ? -5.043 -25.078 7.008 1 95.56 181 PHE A O 1
ATOM 1365 N N . PHE A 1 182 ? -6.102 -26.047 8.617 1 94 182 PHE A N 1
ATOM 1366 C CA . PHE A 1 182 ? -4.934 -26.141 9.477 1 94 182 PHE A CA 1
ATOM 1367 C C . PHE A 1 182 ? -3.955 -27.188 8.961 1 94 182 PHE A C 1
ATOM 1369 O O . PHE A 1 182 ? -2.756 -27.125 9.242 1 94 182 PHE A O 1
ATOM 1376 N N . ARG A 1 183 ? -4.453 -28.047 8.133 1 92.19 183 ARG A N 1
ATOM 1377 C CA . ARG A 1 183 ? -3.586 -29.078 7.59 1 92.19 183 ARG A CA 1
ATOM 1378 C C . ARG A 1 183 ? -2.893 -28.609 6.32 1 92.19 183 ARG A C 1
ATOM 1380 O O . ARG A 1 183 ? -1.718 -28.906 6.098 1 92.19 183 ARG A O 1
ATOM 1387 N N . GLU A 1 184 ? -3.607 -27.828 5.555 1 94.44 184 GLU A N 1
ATOM 1388 C CA . GLU A 1 184 ? -3.105 -27.578 4.207 1 94.44 184 GLU A CA 1
ATOM 1389 C C . GLU A 1 184 ? -2.627 -26.141 4.055 1 94.44 184 GLU A C 1
ATOM 1391 O O . GLU A 1 184 ? -1.726 -25.859 3.264 1 94.44 184 GLU A O 1
ATOM 1396 N N . ILE A 1 185 ? -3.191 -25.172 4.762 1 95.88 185 ILE A N 1
ATOM 1397 C CA . ILE A 1 185 ? -2.895 -23.766 4.52 1 95.88 185 ILE A CA 1
ATOM 1398 C C . ILE A 1 185 ? -2.074 -23.203 5.676 1 95.88 185 ILE A C 1
ATOM 1400 O O . ILE A 1 185 ? -1.045 -22.562 5.461 1 95.88 185 ILE A O 1
ATOM 1404 N N . HIS A 1 186 ? -2.441 -23.484 6.859 1 93.88 186 HIS A N 1
ATOM 1405 C CA . HIS A 1 186 ? -1.852 -22.906 8.055 1 93.88 186 HIS A CA 1
ATOM 1406 C C . HIS A 1 186 ? -0.374 -23.266 8.172 1 93.88 186 HIS A C 1
ATOM 1408 O O . HIS A 1 186 ? 0.422 -22.484 8.688 1 93.88 186 HIS A O 1
ATOM 1414 N N . PRO A 1 187 ? 0.056 -24.438 7.668 1 93.25 187 PRO A N 1
ATOM 1415 C CA . PRO A 1 187 ? 1.477 -24.781 7.766 1 93.25 187 PRO A CA 1
ATOM 1416 C C . PRO A 1 187 ? 2.363 -23.859 6.938 1 93.25 187 PRO A C 1
ATOM 1418 O O . PRO A 1 187 ? 3.578 -23.812 7.148 1 93.25 187 PRO A O 1
ATOM 1421 N N . ILE A 1 188 ? 1.771 -23.203 6.031 1 94 188 ILE A N 1
ATOM 1422 C CA . ILE A 1 188 ? 2.576 -22.359 5.164 1 94 188 ILE A CA 1
ATOM 1423 C C . ILE A 1 188 ? 2.396 -20.891 5.57 1 94 188 ILE A C 1
ATOM 1425 O O . ILE A 1 188 ? 3.297 -20.078 5.371 1 94 188 ILE A O 1
ATOM 1429 N N . TYR A 1 189 ? 1.258 -20.547 6.164 1 95.31 189 TYR A N 1
ATOM 1430 C CA . TYR A 1 189 ? 0.951 -19.219 6.676 1 95.31 189 TYR A CA 1
ATOM 1431 C C . TYR A 1 189 ? 0.413 -19.281 8.102 1 95.31 189 TYR A C 1
ATOM 1433 O O . TYR A 1 189 ? -0.733 -19.688 8.312 1 95.31 189 TYR A O 1
ATOM 1441 N N . TRP A 1 190 ? 1.194 -18.859 8.984 1 93.12 190 TRP A N 1
ATOM 1442 C CA . TRP A 1 190 ? 0.757 -18.906 10.375 1 93.12 190 TRP A CA 1
ATOM 1443 C C . TRP A 1 190 ? -0.144 -17.719 10.703 1 93.12 190 TRP A C 1
ATOM 1445 O O . TRP A 1 190 ? 0.32 -16.578 10.773 1 93.12 190 TRP A O 1
ATOM 1455 N N . LEU A 1 191 ? -1.432 -17.969 10.992 1 93.56 191 LEU A N 1
ATOM 1456 C CA . LEU A 1 191 ? -2.355 -16.859 11.195 1 93.56 191 LEU A CA 1
ATOM 1457 C C . LEU A 1 191 ? -3.086 -17 12.531 1 93.56 191 LEU A C 1
ATOM 1459 O O . LEU A 1 191 ? -3.557 -16 13.094 1 93.56 191 LEU A O 1
ATOM 1463 N N . PHE A 1 192 ? -3.213 -18.266 13.031 1 91.94 192 PHE A N 1
ATOM 1464 C CA . PHE A 1 192 ? -3.898 -18.5 14.297 1 91.94 192 PHE A CA 1
ATOM 1465 C C . PHE A 1 192 ? -3.15 -19.531 15.133 1 91.94 192 PHE A C 1
ATOM 1467 O O . PHE A 1 192 ? -2.5 -20.422 14.586 1 91.94 192 PHE A O 1
ATOM 1474 N N . ARG A 1 193 ? -3.34 -19.266 16.344 1 88.5 193 ARG A N 1
ATOM 1475 C CA . ARG A 1 193 ? -3.121 -20.406 17.219 1 88.5 193 ARG A CA 1
ATOM 1476 C C . ARG A 1 193 ? -4.316 -21.359 17.172 1 88.5 193 ARG A C 1
ATOM 1478 O O . ARG A 1 193 ? -5.457 -20.938 17.391 1 88.5 193 ARG A O 1
ATOM 1485 N N . ALA A 1 194 ? -4.031 -22.609 16.938 1 89.62 194 ALA A N 1
ATOM 1486 C CA . ALA A 1 194 ? -5.105 -23.578 16.766 1 89.62 194 ALA A CA 1
ATOM 1487 C C . ALA A 1 194 ? -6 -23.641 18 1 89.62 194 ALA A C 1
ATOM 1489 O O . ALA A 1 194 ? -7.23 -23.656 17.891 1 89.62 194 ALA A O 1
ATOM 1490 N N . GLU A 1 195 ? -5.426 -23.547 19.188 1 88 195 GLU A N 1
ATOM 1491 C CA . GLU A 1 195 ? -6.18 -23.656 20.422 1 88 195 GLU A CA 1
ATOM 1492 C C . GLU A 1 195 ? -7.137 -22.484 20.594 1 88 195 GLU A C 1
ATOM 1494 O O . GLU A 1 195 ? -8.297 -22.672 20.969 1 88 195 GLU A O 1
ATOM 1499 N N . THR A 1 196 ? -6.574 -21.391 20.281 1 87.75 196 THR A N 1
ATOM 1500 C CA . THR A 1 196 ? -7.391 -20.188 20.422 1 87.75 196 THR A CA 1
ATOM 1501 C C . THR A 1 196 ? -8.508 -20.156 19.391 1 87.75 196 THR A C 1
ATOM 1503 O O . THR A 1 196 ? -9.617 -19.703 19.688 1 87.75 196 THR A O 1
ATOM 1506 N N . PHE A 1 197 ? -8.25 -20.672 18.25 1 93.94 197 PHE A N 1
ATOM 1507 C CA . PHE A 1 197 ? -9.242 -20.688 17.188 1 93.94 197 PHE A CA 1
ATOM 1508 C C . PHE A 1 197 ? -10.391 -21.625 17.531 1 93.94 197 PHE A C 1
ATOM 1510 O O . PHE A 1 197 ? -11.562 -21.25 17.422 1 93.94 197 PHE A O 1
ATOM 1517 N N . TYR A 1 198 ? -10.062 -22.812 17.969 1 93.25 198 TYR A N 1
ATOM 1518 C CA . TYR A 1 198 ? -11.094 -23.797 18.281 1 93.25 198 TYR A CA 1
ATOM 1519 C C . TYR A 1 198 ? -11.906 -23.375 19.5 1 93.25 198 TYR A C 1
ATOM 1521 O O . TYR A 1 198 ? -13.109 -23.625 19.562 1 93.25 198 TYR A O 1
ATOM 1529 N N . ALA A 1 199 ? -11.211 -22.734 20.406 1 92.88 199 ALA A N 1
ATOM 1530 C CA . ALA A 1 199 ? -11.93 -22.219 21.578 1 92.88 199 ALA A CA 1
ATOM 1531 C C . ALA A 1 199 ? -12.953 -21.156 21.156 1 92.88 199 ALA A C 1
ATOM 1533 O O . ALA A 1 199 ? -14.086 -21.156 21.656 1 92.88 199 ALA A O 1
ATOM 1534 N N . ALA A 1 200 ? -12.523 -20.312 20.281 1 93.75 200 ALA A N 1
ATOM 1535 C CA . ALA A 1 200 ? -13.422 -19.266 19.797 1 93.75 200 ALA A CA 1
ATOM 1536 C C . ALA A 1 200 ? -14.586 -19.875 19.016 1 93.75 200 ALA A C 1
ATOM 1538 O O . ALA A 1 200 ? -15.727 -19.422 19.141 1 93.75 200 ALA A O 1
ATOM 1539 N N . LEU A 1 201 ? -14.312 -20.891 18.234 1 94.06 201 LEU A N 1
ATOM 1540 C CA . LEU A 1 201 ? -15.336 -21.562 17.438 1 94.06 201 LEU A CA 1
ATOM 1541 C C . LEU A 1 201 ? -16.359 -22.234 18.344 1 94.06 201 LEU A C 1
ATOM 1543 O O . LEU A 1 201 ? -17.562 -22.156 18.094 1 94.06 201 LEU A O 1
ATOM 1547 N N . ASP A 1 202 ? -15.906 -22.812 19.391 1 93.69 202 ASP A N 1
ATOM 1548 C CA . ASP A 1 202 ? -16.797 -23.484 20.344 1 93.69 202 ASP A CA 1
ATOM 1549 C C . ASP A 1 202 ? -17.719 -22.469 21.016 1 93.69 202 ASP A C 1
ATOM 1551 O O . ASP A 1 202 ? -18.906 -22.75 21.203 1 93.69 202 ASP A O 1
ATOM 1555 N N . ARG A 1 203 ? -17.125 -21.406 21.297 1 93.62 203 ARG A N 1
ATOM 1556 C CA . ARG A 1 203 ? -17.906 -20.375 21.969 1 93.62 203 ARG A CA 1
ATOM 1557 C C . ARG A 1 203 ? -18.953 -19.766 21.031 1 93.62 203 ARG A C 1
ATOM 1559 O O . ARG A 1 203 ? -20.047 -19.391 21.453 1 93.62 203 ARG A O 1
ATOM 1566 N N . ILE A 1 204 ? -18.625 -19.672 19.781 1 92.44 204 ILE A N 1
ATOM 1567 C CA . ILE A 1 204 ? -19.547 -19.141 18.797 1 92.44 204 ILE A CA 1
ATOM 1568 C C . ILE A 1 204 ? -20.719 -20.109 18.594 1 92.44 204 ILE A C 1
ATOM 1570 O O . ILE A 1 204 ? -21.875 -19.688 18.516 1 92.44 204 ILE A O 1
ATOM 1574 N N . TYR A 1 205 ? -20.453 -21.375 18.516 1 91.38 205 TYR A N 1
ATOM 1575 C CA . TYR A 1 205 ? -21.5 -22.375 18.375 1 91.38 205 TYR A CA 1
ATOM 1576 C C . TYR A 1 205 ? -22.344 -22.469 19.641 1 91.38 205 TYR A C 1
ATOM 1578 O O . TYR A 1 205 ? -23.5 -22.891 19.594 1 91.38 205 TYR A O 1
ATOM 1586 N N . ALA A 1 206 ? -21.75 -22.031 20.766 1 90.56 206 ALA A N 1
ATOM 1587 C CA . ALA A 1 206 ? -22.516 -21.953 22 1 90.56 206 ALA A CA 1
ATOM 1588 C C . ALA A 1 206 ? -23.328 -20.672 22.062 1 90.56 206 ALA A C 1
ATOM 1590 O O . ALA A 1 206 ? -23.953 -20.375 23.078 1 90.56 206 ALA A O 1
ATOM 1591 N N . ARG A 1 207 ? -23.266 -19.812 21.047 1 85.06 207 ARG A N 1
ATOM 1592 C CA . ARG A 1 207 ? -24.062 -18.609 20.859 1 85.06 207 ARG A CA 1
ATOM 1593 C C . ARG A 1 207 ? -23.547 -17.484 21.75 1 85.06 207 ARG A C 1
ATOM 1595 O O . ARG A 1 207 ? -24.344 -16.672 22.25 1 85.06 207 ARG A O 1
ATOM 1602 N N . ASP A 1 208 ? -22.312 -17.547 22 1 87.12 208 ASP A N 1
ATOM 1603 C CA . ASP A 1 208 ? -21.688 -16.422 22.672 1 87.12 208 ASP A CA 1
ATOM 1604 C C . ASP A 1 208 ? -21.312 -15.312 21.688 1 87.12 208 ASP A C 1
ATOM 1606 O O . ASP A 1 208 ? -20.344 -15.438 20.953 1 87.12 208 ASP A O 1
ATOM 1610 N N . SER A 1 209 ? -21.953 -14.266 21.672 1 81.94 209 SER A N 1
ATOM 1611 C CA . SER A 1 209 ? -21.797 -13.18 20.703 1 81.94 209 SER A CA 1
ATOM 1612 C C . SER A 1 209 ? -20.5 -12.414 20.922 1 81.94 209 SER A C 1
ATOM 1614 O O . SER A 1 209 ? -20.016 -11.734 20.016 1 81.94 209 SER A O 1
ATOM 1616 N N . ASN A 1 210 ? -19.938 -12.516 22.047 1 83 210 ASN A N 1
ATOM 1617 C CA . ASN A 1 210 ? -18.703 -11.789 22.344 1 83 210 ASN A CA 1
ATOM 1618 C C . ASN A 1 210 ? -17.531 -12.312 21.516 1 83 210 ASN A C 1
ATOM 1620 O O . ASN A 1 210 ? -16.547 -11.594 21.312 1 83 210 ASN A O 1
ATOM 1624 N N . TYR A 1 211 ? -17.703 -13.523 21.141 1 87.25 211 TYR A N 1
ATOM 1625 C CA . TYR A 1 211 ? -16.609 -14.141 20.391 1 87.25 211 TYR A CA 1
ATOM 1626 C C . TYR A 1 211 ? -16.875 -14.07 18.891 1 87.25 211 TYR A C 1
ATOM 1628 O O . TYR A 1 211 ? -15.984 -14.375 18.078 1 87.25 211 TYR A O 1
ATOM 1636 N N . ALA A 1 212 ? -18 -13.531 18.547 1 88.5 212 ALA A N 1
ATOM 1637 C CA . ALA A 1 212 ? -18.359 -13.422 17.141 1 88.5 212 ALA A CA 1
ATOM 1638 C C . ALA A 1 212 ? -18.047 -12.031 16.609 1 88.5 212 ALA A C 1
ATOM 1640 O O . ALA A 1 212 ? -18.938 -11.359 16.047 1 88.5 212 ALA A O 1
ATOM 1641 N N . SER A 1 213 ? -16.781 -11.672 16.781 1 90.62 213 SER A N 1
ATOM 1642 C CA . SER A 1 213 ? -16.359 -10.398 16.203 1 90.62 213 SER A CA 1
ATOM 1643 C C . SER A 1 213 ? -16.359 -10.453 14.68 1 90.62 213 SER A C 1
ATOM 1645 O O . SER A 1 213 ? -16.297 -11.531 14.094 1 90.62 213 SER A O 1
ATOM 1647 N N . PRO A 1 214 ? -16.5 -9.289 14.023 1 92.06 214 PRO A N 1
ATOM 1648 C CA . PRO A 1 214 ? -16.453 -9.297 12.562 1 92.06 214 PRO A CA 1
ATOM 1649 C C . PRO A 1 214 ? -15.188 -9.938 12.008 1 92.06 214 PRO A C 1
ATOM 1651 O O . PRO A 1 214 ? -15.242 -10.641 10.992 1 92.06 214 PRO A O 1
ATOM 1654 N N . SER A 1 215 ? -14.117 -9.734 12.625 1 95.19 215 SER A N 1
ATOM 1655 C CA . SER A 1 215 ? -12.859 -10.305 12.156 1 95.19 215 SER A CA 1
ATOM 1656 C C . SER A 1 215 ? -12.867 -11.828 12.266 1 95.19 215 SER A C 1
ATOM 1658 O O . SER A 1 215 ? -12.422 -12.523 11.352 1 95.19 215 SER A O 1
ATOM 1660 N N . MET A 1 216 ? -13.383 -12.32 13.398 1 95.06 216 MET A N 1
ATOM 1661 C CA . MET A 1 216 ? -13.453 -13.766 13.586 1 95.06 216 MET A CA 1
ATOM 1662 C C . MET A 1 216 ? -14.422 -14.398 12.594 1 95.06 216 MET A C 1
ATOM 1664 O O . MET A 1 216 ? -14.117 -15.43 11.992 1 95.06 216 MET A O 1
ATOM 1668 N N . LEU A 1 217 ? -15.523 -13.797 12.43 1 94.56 217 LEU A N 1
ATOM 1669 C CA . LEU A 1 217 ? -16.516 -14.312 11.492 1 94.56 217 LEU A CA 1
ATOM 1670 C C . LEU A 1 217 ? -15.984 -14.281 10.062 1 94.56 217 LEU A C 1
ATOM 1672 O O . LEU A 1 217 ? -16.203 -15.227 9.305 1 94.56 217 LEU A O 1
ATOM 1676 N N . CYS A 1 218 ? -15.336 -13.164 9.719 1 96.38 218 CYS A N 1
ATOM 1677 C CA . CYS A 1 218 ? -14.742 -13.078 8.383 1 96.38 218 CYS A CA 1
ATOM 1678 C C . CYS A 1 218 ? -13.742 -14.203 8.156 1 96.38 218 CYS A C 1
ATOM 1680 O O . C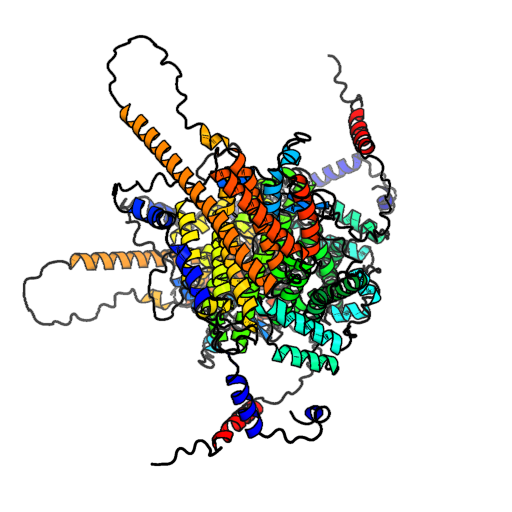YS A 1 218 ? -13.734 -14.82 7.086 1 96.38 218 CYS A O 1
ATOM 1682 N N . SER A 1 219 ? -12.93 -14.492 9.141 1 97.62 219 SER A N 1
ATOM 1683 C CA . SER A 1 219 ? -11.953 -15.57 9.031 1 97.62 219 SER A CA 1
ATOM 1684 C C . SER A 1 219 ? -12.633 -16.922 8.82 1 97.62 219 SER A C 1
ATOM 1686 O O . SER A 1 219 ? -12.234 -17.688 7.957 1 97.62 219 SER A O 1
ATOM 1688 N N . ILE A 1 220 ? -13.664 -17.156 9.602 1 96.62 220 ILE A N 1
ATOM 1689 C CA . ILE A 1 220 ? -14.367 -18.422 9.516 1 96.62 220 ILE A CA 1
ATOM 1690 C C . ILE A 1 220 ? -15.031 -18.547 8.148 1 96.62 220 ILE A C 1
ATOM 1692 O O . ILE A 1 220 ? -14.922 -19.594 7.496 1 96.62 220 ILE A O 1
ATOM 1696 N N . TYR A 1 221 ? -15.703 -17.531 7.699 1 95.81 221 TYR A N 1
ATOM 1697 C CA . TYR A 1 221 ? -16.359 -17.562 6.398 1 95.81 221 TYR A CA 1
ATOM 1698 C C . TYR A 1 221 ? -15.352 -17.766 5.277 1 95.81 221 TYR A C 1
ATOM 1700 O O . TYR A 1 221 ? -15.609 -18.5 4.324 1 95.81 221 TYR A O 1
ATOM 1708 N N . ALA A 1 222 ? -14.211 -17.094 5.363 1 97.5 222 ALA A N 1
ATOM 1709 C CA . ALA A 1 222 ? -13.18 -17.25 4.34 1 97.5 222 ALA A CA 1
ATOM 1710 C C . ALA A 1 222 ? -12.625 -18.672 4.32 1 97.5 222 ALA A C 1
ATOM 1712 O O . ALA A 1 222 ? -12.367 -19.234 3.248 1 97.5 222 ALA A O 1
ATOM 1713 N N . ILE A 1 223 ? -12.438 -19.219 5.484 1 97.69 223 ILE A N 1
ATOM 1714 C CA . ILE A 1 223 ? -11.969 -20.594 5.578 1 97.69 223 ILE A CA 1
ATOM 1715 C C . ILE A 1 223 ? -13 -21.531 4.949 1 97.69 223 ILE A C 1
ATOM 1717 O O . ILE A 1 223 ? -12.641 -22.453 4.195 1 97.69 223 ILE A O 1
ATOM 1721 N N . LEU A 1 224 ? -14.266 -21.312 5.246 1 95.62 224 LEU A N 1
ATOM 1722 C CA . LEU A 1 224 ? -15.32 -22.125 4.676 1 95.62 224 LEU A CA 1
ATOM 1723 C C . LEU A 1 224 ? -15.391 -21.969 3.16 1 95.62 224 LEU A C 1
ATOM 1725 O O . LEU A 1 224 ? -15.633 -22.938 2.436 1 95.62 224 LEU A O 1
ATOM 1729 N N . ALA A 1 225 ? -15.156 -20.766 2.707 1 95.19 225 ALA A N 1
ATOM 1730 C CA . ALA A 1 225 ? -15.148 -20.531 1.266 1 95.19 225 ALA A CA 1
ATOM 1731 C C . ALA A 1 225 ? -14.039 -21.328 0.588 1 95.19 225 ALA A C 1
ATOM 1733 O O . ALA A 1 225 ? -14.211 -21.828 -0.523 1 95.19 225 ALA A O 1
ATOM 1734 N N . LEU A 1 226 ? -12.922 -21.531 1.206 1 95.69 226 LEU A N 1
ATOM 1735 C CA . LEU A 1 226 ? -11.766 -22.234 0.666 1 95.69 226 LEU A CA 1
ATOM 1736 C C . LEU A 1 226 ? -11.977 -23.75 0.707 1 95.69 226 LEU A C 1
ATOM 1738 O O . LEU A 1 226 ? -11.641 -24.453 -0.25 1 95.69 226 LEU A O 1
ATOM 1742 N N . THR A 1 227 ? -12.578 -24.156 1.771 1 94.5 227 THR A N 1
ATOM 1743 C CA . THR A 1 227 ? -12.5 -25.578 2.047 1 94.5 227 THR A CA 1
ATOM 1744 C C . THR A 1 227 ? -13.781 -26.297 1.601 1 94.5 227 THR A C 1
ATOM 1746 O O . THR A 1 227 ? -13.789 -27.516 1.438 1 94.5 227 THR A O 1
ATOM 1749 N N . THR A 1 228 ? -14.828 -25.578 1.377 1 87.31 228 THR A N 1
ATOM 1750 C CA . THR A 1 228 ? -16.062 -26.219 0.946 1 87.31 228 THR A CA 1
ATOM 1751 C C . THR A 1 228 ? -16.094 -26.375 -0.572 1 87.31 228 THR A C 1
ATOM 1753 O O . THR A 1 228 ? -16.969 -27.047 -1.115 1 87.31 228 THR A O 1
ATOM 1756 N N . ARG A 1 229 ? -15.18 -25.812 -1.173 1 79.06 229 ARG A N 1
ATOM 1757 C CA . ARG A 1 229 ? -15.156 -25.875 -2.631 1 79.06 229 ARG A CA 1
ATOM 1758 C C . ARG A 1 229 ? -14.984 -27.312 -3.119 1 79.06 229 ARG A C 1
ATOM 1760 O O . ARG A 1 229 ? -14.133 -28.047 -2.617 1 79.06 229 ARG A O 1
ATOM 1767 N N . ASP A 1 230 ? -15.906 -27.625 -3.871 1 71.5 230 ASP A N 1
ATOM 1768 C CA . ASP A 1 230 ? -15.867 -28.938 -4.527 1 71.5 230 ASP A CA 1
ATOM 1769 C C . ASP A 1 230 ? -16.016 -28.797 -6.043 1 71.5 230 ASP A C 1
ATOM 1771 O O . ASP A 1 230 ? -16.359 -27.719 -6.539 1 71.5 230 ASP A O 1
ATOM 1775 N N . SER A 1 231 ? -15.547 -29.75 -6.652 1 70.19 231 SER A N 1
ATOM 1776 C CA . SER A 1 231 ? -15.586 -29.719 -8.109 1 70.19 231 SER A CA 1
ATOM 1777 C C . SER A 1 231 ? -17.016 -29.719 -8.625 1 70.19 231 SER A C 1
ATOM 1779 O O . SER A 1 231 ? -17.281 -29.344 -9.773 1 70.19 231 SER A O 1
ATOM 1781 N N . GLU A 1 232 ? -17.859 -29.891 -7.691 1 70.19 232 GLU A N 1
ATOM 1782 C CA . GLU A 1 232 ? -19.266 -29.922 -8.086 1 70.19 232 GLU A CA 1
ATOM 1783 C C . GLU A 1 232 ? -19.906 -28.547 -7.945 1 70.19 232 GLU A C 1
ATOM 1785 O O . GLU A 1 232 ? -19.438 -27.703 -7.172 1 70.19 232 GLU A O 1
ATOM 1790 N N . ALA A 1 233 ? -20.859 -28.359 -8.711 1 68.31 233 ALA A N 1
ATOM 1791 C CA . ALA A 1 233 ? -21.562 -27.078 -8.789 1 68.31 233 ALA A CA 1
ATOM 1792 C C . ALA A 1 233 ? -22.078 -26.641 -7.418 1 68.31 233 ALA A C 1
ATOM 1794 O O . ALA A 1 233 ? -22.047 -25.469 -7.074 1 68.31 233 ALA A O 1
ATOM 1795 N N . ALA A 1 234 ? -22.531 -27.625 -6.777 1 63.91 234 ALA A N 1
ATOM 1796 C CA . ALA A 1 234 ? -23.094 -27.312 -5.461 1 63.91 234 ALA A CA 1
ATOM 1797 C C . ALA A 1 234 ? -22.031 -26.781 -4.52 1 63.91 234 ALA A C 1
ATOM 1799 O O . ALA A 1 234 ? -22.266 -25.828 -3.766 1 63.91 234 ALA A O 1
ATOM 1800 N N . GLY A 1 235 ? -20.953 -27.312 -4.617 1 74.56 235 GLY A N 1
ATOM 1801 C CA . GLY A 1 235 ? -19.828 -26.859 -3.807 1 74.56 235 GLY A CA 1
ATOM 1802 C C . GLY A 1 235 ? -19.328 -25.484 -4.199 1 74.56 235 GLY A C 1
ATOM 1803 O O . GLY A 1 235 ? -18.938 -24.688 -3.34 1 74.56 235 GLY A O 1
ATOM 1804 N N . GLU A 1 236 ? -19.453 -25.203 -5.406 1 78.75 236 GLU A N 1
ATOM 1805 C CA . GLU A 1 236 ? -19.031 -23.906 -5.902 1 78.75 236 GLU A CA 1
ATOM 1806 C C . GLU A 1 236 ? -19.969 -22.797 -5.445 1 78.75 236 GLU A C 1
ATOM 1808 O O . GLU A 1 236 ? -19.531 -21.703 -5.074 1 78.75 236 GLU A O 1
ATOM 1813 N N . ALA A 1 237 ? -21.203 -23.109 -5.434 1 79.5 237 ALA A N 1
ATOM 1814 C CA . ALA A 1 237 ? -22.203 -22.125 -5 1 79.5 237 ALA A CA 1
ATOM 1815 C C . ALA A 1 237 ? -22.047 -21.812 -3.514 1 79.5 237 ALA A C 1
ATOM 1817 O O . ALA A 1 237 ? -22.156 -20.656 -3.104 1 79.5 237 ALA A O 1
ATOM 1818 N N . THR A 1 238 ? -21.828 -22.859 -2.789 1 83.56 238 THR A N 1
ATOM 1819 C CA . THR A 1 238 ? -21.656 -22.688 -1.353 1 83.56 238 THR A CA 1
ATOM 1820 C C . THR A 1 238 ? -20.391 -21.875 -1.059 1 83.56 238 THR A C 1
ATOM 1822 O O . THR A 1 238 ? -20.406 -20.984 -0.206 1 83.56 238 THR A O 1
ATOM 1825 N N . SER A 1 239 ? -19.359 -22.234 -1.708 1 89.5 239 SER A N 1
ATOM 1826 C CA . SER A 1 239 ? -18.094 -21.531 -1.543 1 89.5 239 SER A CA 1
ATOM 1827 C C . SER A 1 239 ? -18.25 -20.047 -1.884 1 89.5 239 SER A C 1
ATOM 1829 O O . SER A 1 239 ? -17.75 -19.188 -1.164 1 89.5 239 SER A O 1
ATOM 1831 N N . SER A 1 240 ? -18.984 -19.766 -2.91 1 87.5 240 SER A N 1
ATOM 1832 C CA . SER A 1 240 ? -19.188 -18.391 -3.35 1 87.5 240 SER A CA 1
ATOM 1833 C C . SER A 1 240 ? -20.031 -17.609 -2.348 1 87.5 240 SER A C 1
ATOM 1835 O O . SER A 1 240 ? -19.828 -16.406 -2.162 1 87.5 240 SER A O 1
ATOM 1837 N N . LYS A 1 241 ? -20.938 -18.328 -1.777 1 86.75 241 LYS A N 1
ATOM 1838 C CA . LYS A 1 241 ? -21.766 -17.688 -0.763 1 86.75 241 LYS A CA 1
ATOM 1839 C C . LYS A 1 241 ? -20.938 -17.297 0.457 1 86.75 241 LYS A C 1
ATOM 1841 O O . LYS A 1 241 ? -21.094 -16.188 0.974 1 86.75 241 LYS A O 1
ATOM 1846 N N . TYR A 1 242 ? -20.125 -18.203 0.922 1 91.75 242 TYR A N 1
ATOM 1847 C CA . TYR A 1 242 ? -19.281 -17.906 2.076 1 91.75 242 TYR A CA 1
ATOM 1848 C C . TYR A 1 242 ? -18.281 -16.797 1.748 1 91.75 242 TYR A C 1
ATOM 1850 O O . TYR A 1 242 ? -17.938 -15.992 2.611 1 91.75 242 TYR A O 1
ATOM 1858 N N . LEU A 1 243 ? -17.812 -16.781 0.538 1 93.12 243 LEU A N 1
ATOM 1859 C CA . LEU A 1 243 ? -16.906 -15.727 0.123 1 93.12 243 LEU A CA 1
ATOM 1860 C C . LEU A 1 243 ? -17.594 -14.367 0.155 1 93.12 243 LEU A C 1
ATOM 1862 O O . LEU A 1 243 ? -17 -13.383 0.614 1 93.12 243 LEU A O 1
ATOM 1866 N N . ALA A 1 244 ? -18.797 -14.328 -0.302 1 89.25 244 ALA A N 1
ATOM 1867 C CA . ALA A 1 244 ? -19.578 -13.094 -0.29 1 89.25 244 ALA A CA 1
ATOM 1868 C C . ALA A 1 244 ? -19.828 -12.625 1.139 1 89.25 244 ALA A C 1
ATOM 1870 O O . ALA A 1 244 ? -19.781 -11.422 1.42 1 89.25 244 ALA A O 1
ATOM 1871 N N . LEU A 1 245 ? -20.109 -13.586 2.012 1 90 245 LEU A N 1
ATOM 1872 C CA . LEU A 1 245 ? -20.344 -13.258 3.416 1 90 245 LEU A CA 1
ATOM 1873 C C . LEU A 1 245 ? -19.078 -12.68 4.047 1 90 245 LEU A C 1
ATOM 1875 O O . LEU A 1 245 ? -19.141 -11.703 4.797 1 90 245 LEU A O 1
ATOM 1879 N N . ALA A 1 246 ? -17.969 -13.273 3.738 1 94.44 246 ALA A N 1
ATOM 1880 C CA . ALA A 1 246 ? -16.703 -12.773 4.258 1 94.44 246 ALA A CA 1
ATOM 1881 C C . ALA A 1 246 ? -16.438 -11.352 3.783 1 94.44 246 ALA A C 1
ATOM 1883 O O . ALA A 1 246 ? -16.047 -10.484 4.578 1 94.44 246 ALA A O 1
ATOM 1884 N N . LYS A 1 247 ? -16.719 -11.031 2.533 1 93.25 247 LYS A N 1
ATOM 1885 C CA . LYS A 1 247 ? -16.469 -9.711 1.957 1 93.25 247 LYS A CA 1
ATOM 1886 C C . LYS A 1 247 ? -17.391 -8.664 2.596 1 93.25 247 LYS A C 1
ATOM 1888 O O . LYS A 1 247 ? -17 -7.508 2.75 1 93.25 247 LYS A O 1
ATOM 1893 N N . SER A 1 248 ? -18.547 -9.094 2.957 1 89.06 248 SER A N 1
ATOM 1894 C CA . SER A 1 248 ? -19.516 -8.164 3.516 1 89.06 248 SER A CA 1
ATOM 1895 C C . SER A 1 248 ? -19.062 -7.629 4.867 1 89.06 248 SER A C 1
ATOM 1897 O O . SER A 1 248 ? -19.531 -6.586 5.32 1 89.06 248 SER A O 1
ATOM 1899 N N . LEU A 1 249 ? -18.109 -8.273 5.496 1 91.81 249 LEU A N 1
ATOM 1900 C CA . LEU A 1 249 ? -17.641 -7.887 6.828 1 91.81 249 LEU A CA 1
ATOM 1901 C C . LEU A 1 249 ? -16.422 -6.98 6.738 1 91.81 249 LEU A C 1
ATOM 1903 O O . LEU A 1 249 ? -15.953 -6.457 7.75 1 91.81 249 LEU A O 1
ATOM 1907 N N . VAL A 1 250 ? -15.922 -6.676 5.551 1 94.06 250 VAL A N 1
ATOM 1908 C CA . VAL A 1 250 ? -14.656 -5.988 5.344 1 94.06 250 VAL A CA 1
ATOM 1909 C C . VAL A 1 250 ? -14.742 -4.562 5.883 1 94.06 250 VAL A C 1
ATOM 1911 O O . VAL A 1 250 ? -13.812 -4.082 6.531 1 94.06 250 VAL A O 1
ATOM 1914 N N . PRO A 1 251 ? -15.852 -3.838 5.656 1 92 251 PRO A N 1
ATOM 1915 C CA . PRO A 1 251 ? -15.898 -2.482 6.211 1 92 251 PRO A CA 1
ATOM 1916 C C . PRO A 1 251 ? -15.711 -2.457 7.727 1 92 251 PRO A C 1
ATOM 1918 O O . PRO A 1 251 ? -15.039 -1.564 8.25 1 92 251 PRO A O 1
ATOM 1921 N N . ALA A 1 252 ? -16.25 -3.457 8.391 1 91.62 252 ALA A N 1
ATOM 1922 C CA . ALA A 1 252 ? -16.078 -3.533 9.836 1 91.62 252 ALA A CA 1
ATOM 1923 C C . ALA A 1 252 ? -14.625 -3.814 10.203 1 91.62 252 ALA A C 1
ATOM 1925 O O . ALA A 1 252 ? -14.133 -3.332 11.227 1 91.62 252 ALA A O 1
ATOM 1926 N N . LEU A 1 253 ? -13.977 -4.594 9.375 1 95.25 253 LEU A N 1
ATOM 1927 C CA . LEU A 1 253 ? -12.562 -4.887 9.625 1 95.25 253 LEU A CA 1
ATOM 1928 C C . LEU A 1 253 ? -11.719 -3.623 9.523 1 95.25 253 LEU A C 1
ATOM 1930 O O . LEU A 1 253 ? -10.812 -3.416 10.328 1 95.25 253 LEU A O 1
ATOM 1934 N N . PHE A 1 254 ? -12.055 -2.773 8.57 1 94.38 254 PHE A N 1
ATOM 1935 C CA . PHE A 1 254 ? -11.312 -1.534 8.367 1 94.38 254 PHE A CA 1
ATOM 1936 C C . PHE A 1 254 ? -11.531 -0.576 9.531 1 94.38 254 PHE A C 1
ATOM 1938 O O . PHE A 1 254 ? -10.633 0.186 9.891 1 94.38 254 PHE A O 1
ATOM 1945 N N . ASP A 1 255 ? -12.656 -0.634 10.109 1 90.31 255 ASP A N 1
ATOM 1946 C CA . ASP A 1 255 ? -12.945 0.219 11.258 1 90.31 255 ASP A CA 1
ATOM 1947 C C . ASP A 1 255 ? -12.203 -0.26 12.5 1 90.31 255 ASP A C 1
ATOM 1949 O O . ASP A 1 255 ? -11.734 0.552 13.297 1 90.31 255 ASP A O 1
ATOM 1953 N N . GLU A 1 256 ? -12.141 -1.582 12.602 1 89.12 256 GLU A N 1
ATOM 1954 C CA . GLU A 1 256 ? -11.383 -2.139 13.719 1 89.12 256 GLU A CA 1
ATOM 1955 C C . GLU A 1 256 ? -9.883 -1.896 13.539 1 89.12 256 GLU A C 1
ATOM 1957 O O . GLU A 1 256 ? -9.227 -1.37 14.438 1 89.12 256 GLU A O 1
ATOM 1962 N N . ALA A 1 257 ? -9.414 -2.221 12.438 1 93.5 257 ALA A N 1
ATOM 1963 C CA . ALA A 1 257 ? -8.039 -2.012 11.984 1 93.5 257 ALA A CA 1
ATOM 1964 C C . ALA A 1 257 ? -7.039 -2.482 13.031 1 93.5 257 ALA A C 1
ATOM 1966 O O . ALA A 1 257 ? -6.133 -1.736 13.414 1 93.5 257 ALA A O 1
ATOM 1967 N N . ASN A 1 258 ? -7.223 -3.615 13.57 1 93.94 258 ASN A N 1
ATOM 1968 C CA . ASN A 1 258 ? -6.305 -4.234 14.523 1 93.94 258 ASN A CA 1
ATOM 1969 C C . ASN A 1 258 ? -5.691 -5.512 13.961 1 93.94 258 ASN A C 1
ATOM 1971 O O . ASN A 1 258 ? -5.84 -5.809 12.773 1 93.94 258 ASN A O 1
ATOM 1975 N N . VAL A 1 259 ? -4.996 -6.254 14.742 1 94.44 259 VAL A N 1
ATOM 1976 C CA . VAL A 1 259 ? -4.262 -7.43 14.281 1 94.44 259 VAL A CA 1
ATOM 1977 C C . VAL A 1 259 ? -5.242 -8.516 13.844 1 94.44 259 VAL A C 1
ATOM 1979 O O . VAL A 1 259 ? -4.977 -9.25 12.891 1 94.44 259 VAL A O 1
ATOM 1982 N N . ASP A 1 260 ? -6.371 -8.625 14.492 1 95.69 260 ASP A N 1
ATOM 1983 C CA . ASP A 1 260 ? -7.398 -9.586 14.094 1 95.69 260 ASP A CA 1
ATOM 1984 C C . ASP A 1 260 ? -7.926 -9.289 12.695 1 95.69 260 ASP A C 1
ATOM 1986 O O . ASP A 1 260 ? -8.219 -10.211 11.93 1 95.69 260 ASP A O 1
ATOM 1990 N N . ALA A 1 261 ? -8.031 -8 12.445 1 97.06 261 ALA A N 1
ATOM 1991 C CA . ALA A 1 261 ? -8.445 -7.602 11.102 1 97.06 261 ALA A CA 1
ATOM 1992 C C . ALA A 1 261 ? -7.414 -8.023 10.062 1 97.06 261 ALA A C 1
ATOM 1994 O O . ALA A 1 261 ? -7.773 -8.445 8.961 1 97.06 261 ALA A O 1
ATOM 1995 N N . ILE A 1 262 ? -6.164 -7.922 10.391 1 98 262 ILE A N 1
ATOM 1996 C CA . ILE A 1 262 ? -5.094 -8.32 9.477 1 98 262 ILE A CA 1
ATOM 1997 C C . ILE A 1 262 ? -5.215 -9.812 9.164 1 98 262 ILE A C 1
ATOM 1999 O O . ILE A 1 262 ? -5.16 -10.219 8 1 98 262 ILE A O 1
ATOM 2003 N N . ARG A 1 263 ? -5.414 -10.602 10.164 1 97.25 263 ARG A N 1
ATOM 2004 C CA . ARG A 1 263 ? -5.555 -12.039 9.984 1 97.25 263 ARG A CA 1
ATOM 2005 C C . ARG A 1 263 ? -6.723 -12.367 9.055 1 97.25 263 ARG A C 1
ATOM 2007 O O . ARG A 1 263 ? -6.598 -13.195 8.156 1 97.25 263 ARG A O 1
ATOM 2014 N N . ALA A 1 264 ? -7.801 -11.742 9.367 1 98.25 264 ALA A N 1
ATOM 2015 C CA . ALA A 1 264 ? -9 -11.977 8.578 1 98.25 264 ALA A CA 1
ATOM 2016 C C . ALA A 1 264 ? -8.789 -11.586 7.117 1 98.25 264 ALA A C 1
ATOM 2018 O O . ALA A 1 264 ? -9.172 -12.328 6.207 1 98.25 264 ALA A O 1
ATOM 2019 N N . LEU A 1 265 ? -8.148 -10.461 6.898 1 98.56 265 LEU A N 1
ATOM 2020 C CA . LEU A 1 265 ? -7.898 -9.984 5.543 1 98.56 265 LEU A CA 1
ATOM 2021 C C . LEU A 1 265 ? -6.914 -10.891 4.82 1 98.56 265 LEU A C 1
ATOM 2023 O O . LEU A 1 265 ? -7.02 -11.094 3.609 1 98.56 265 LEU A O 1
ATOM 2027 N N . CYS A 1 266 ? -5.973 -11.438 5.512 1 98.56 266 CYS A N 1
ATOM 2028 C CA . CYS A 1 266 ? -5.035 -12.375 4.918 1 98.56 266 CYS A CA 1
ATOM 2029 C C . CYS A 1 266 ? -5.754 -13.633 4.426 1 98.56 266 CYS A C 1
ATOM 2031 O O . CYS A 1 266 ? -5.562 -14.055 3.283 1 98.56 266 CYS A O 1
ATOM 2033 N N . ILE A 1 267 ? -6.562 -14.18 5.27 1 98.5 267 ILE A N 1
ATOM 2034 C CA . ILE A 1 267 ? -7.277 -15.391 4.895 1 98.5 267 ILE A CA 1
ATOM 2035 C C . ILE A 1 267 ? -8.234 -15.094 3.746 1 98.5 267 ILE A C 1
ATOM 2037 O O . ILE A 1 267 ? -8.359 -15.883 2.811 1 98.5 267 ILE A O 1
ATOM 2041 N N . LEU A 1 268 ? -8.891 -13.977 3.859 1 98.25 268 LEU A N 1
ATOM 2042 C CA . LEU A 1 268 ? -9.773 -13.57 2.773 1 98.25 268 LEU A CA 1
ATOM 2043 C C . LEU A 1 268 ? -9 -13.43 1.467 1 98.25 268 LEU A C 1
ATOM 2045 O O . LEU A 1 268 ? -9.484 -13.844 0.409 1 98.25 268 LEU A O 1
ATOM 2049 N N . SER A 1 269 ? -7.836 -12.844 1.52 1 98.19 269 SER A N 1
ATOM 2050 C CA . SER A 1 269 ? -7.012 -12.672 0.327 1 98.19 269 SER A CA 1
ATOM 2051 C C . SER A 1 269 ? -6.598 -14.023 -0.254 1 98.19 269 SER A C 1
ATOM 2053 O O . SER A 1 269 ? -6.543 -14.188 -1.475 1 98.19 269 SER A O 1
ATOM 2055 N N . ILE A 1 270 ? -6.293 -14.938 0.624 1 98.06 270 ILE A N 1
ATOM 2056 C CA . ILE A 1 270 ? -5.957 -16.281 0.16 1 98.06 270 ILE A CA 1
ATOM 2057 C C . ILE A 1 270 ? -7.152 -16.891 -0.571 1 98.06 270 ILE A C 1
ATOM 2059 O O . ILE A 1 270 ? -6.996 -17.453 -1.653 1 98.06 270 ILE A O 1
ATOM 2063 N N . ALA A 1 271 ? -8.312 -16.75 0.023 1 97.19 271 ALA A N 1
ATOM 2064 C CA . ALA A 1 271 ? -9.523 -17.297 -0.577 1 97.19 271 ALA A CA 1
ATOM 2065 C C . ALA A 1 271 ? -9.805 -16.641 -1.933 1 97.19 271 ALA A C 1
ATOM 2067 O O . ALA A 1 271 ? -10.156 -17.344 -2.893 1 97.19 271 ALA A O 1
ATOM 2068 N N . LEU A 1 272 ? -9.633 -15.383 -1.986 1 96.44 272 LEU A N 1
ATOM 2069 C CA . LEU A 1 272 ? -9.867 -14.656 -3.229 1 96.44 272 LEU A CA 1
ATOM 2070 C C . LEU A 1 272 ? -8.828 -15.031 -4.281 1 96.44 272 LEU A C 1
ATOM 2072 O O . LEU A 1 272 ? -9.172 -15.242 -5.449 1 96.44 272 LEU A O 1
ATOM 2076 N N . GLN A 1 273 ? -7.629 -15.109 -3.904 1 96.31 273 GLN A N 1
ATOM 2077 C CA . GLN A 1 273 ? -6.57 -15.508 -4.828 1 96.31 273 GLN A CA 1
ATOM 2078 C C . GLN A 1 273 ? -6.824 -16.891 -5.398 1 96.31 273 GLN A C 1
ATOM 2080 O O . GLN A 1 273 ? -6.66 -17.125 -6.598 1 96.31 273 GLN A O 1
ATOM 2085 N N . SER A 1 274 ? -7.191 -17.75 -4.523 1 95.25 274 SER A N 1
ATOM 2086 C CA . SER A 1 274 ? -7.461 -19.109 -4.965 1 95.25 274 SER A CA 1
ATOM 2087 C C . SER A 1 274 ? -8.664 -19.172 -5.898 1 95.25 274 SER A C 1
ATOM 2089 O O . SER A 1 274 ? -8.719 -20.016 -6.797 1 95.25 274 SER A O 1
ATOM 2091 N N . SER A 1 275 ? -9.625 -18.312 -5.68 1 92.56 275 SER A N 1
ATOM 2092 C CA . SER A 1 275 ? -10.82 -18.266 -6.508 1 92.56 275 SER A CA 1
ATOM 2093 C C . SER A 1 275 ? -10.586 -17.438 -7.773 1 92.56 275 SER A C 1
ATOM 2095 O O . SER A 1 275 ? -11.531 -17 -8.414 1 92.56 275 SER A O 1
ATOM 2097 N N . ILE A 1 276 ? -9.375 -17.109 -8.102 1 93.12 276 ILE A N 1
ATOM 2098 C CA . ILE A 1 276 ? -8.906 -16.484 -9.336 1 93.12 276 ILE A CA 1
ATOM 2099 C C . ILE A 1 276 ? -9.32 -15.008 -9.352 1 93.12 276 ILE A C 1
ATOM 2101 O O . ILE A 1 276 ? -9.539 -14.438 -10.422 1 93.12 276 ILE A O 1
ATOM 2105 N N . ASN A 1 277 ? -9.68 -14.453 -8.211 1 93.81 277 ASN A N 1
ATOM 2106 C CA . ASN A 1 277 ? -9.875 -13.016 -8.047 1 93.81 277 ASN A CA 1
ATOM 2107 C C . ASN A 1 277 ? -8.609 -12.328 -7.547 1 93.81 277 ASN A C 1
ATOM 2109 O O . ASN A 1 277 ? -8.617 -11.711 -6.484 1 93.81 277 ASN A O 1
ATOM 2113 N N . SER A 1 278 ? -7.633 -12.359 -8.359 1 94 278 SER A N 1
ATOM 2114 C CA . SER A 1 278 ? -6.293 -11.969 -7.934 1 94 278 SER A CA 1
ATOM 2115 C C . SER A 1 278 ? -6.203 -10.461 -7.719 1 94 278 SER A C 1
ATOM 2117 O O . SER A 1 278 ? -5.488 -10 -6.828 1 94 278 SER A O 1
ATOM 2119 N N . ASN A 1 279 ? -6.898 -9.688 -8.523 1 93.44 279 ASN A N 1
ATOM 2120 C CA . ASN A 1 279 ? -6.855 -8.242 -8.359 1 93.44 279 ASN A CA 1
ATOM 2121 C C . ASN A 1 279 ? -7.496 -7.805 -7.051 1 93.44 279 ASN A C 1
ATOM 2123 O O . ASN A 1 279 ? -6.98 -6.918 -6.363 1 93.44 279 ASN A O 1
ATOM 2127 N N . THR A 1 280 ? -8.625 -8.43 -6.734 1 95 280 THR A N 1
ATOM 2128 C CA . THR A 1 280 ? -9.297 -8.133 -5.473 1 95 280 THR A CA 1
ATOM 2129 C C . THR A 1 280 ? -8.445 -8.578 -4.289 1 95 280 THR A C 1
ATOM 2131 O O . THR A 1 280 ? -8.359 -7.875 -3.279 1 95 280 THR A O 1
ATOM 2134 N N . ALA A 1 281 ? -7.852 -9.773 -4.453 1 97.25 281 ALA A N 1
ATOM 2135 C CA . ALA A 1 281 ? -6.938 -10.25 -3.418 1 97.25 281 ALA A CA 1
ATOM 2136 C C . ALA A 1 281 ? -5.789 -9.266 -3.203 1 97.25 281 ALA A C 1
ATOM 2138 O O . ALA A 1 281 ? -5.406 -8.992 -2.064 1 97.25 281 ALA A O 1
ATOM 2139 N N . TYR A 1 282 ? -5.27 -8.719 -4.285 1 97.44 282 TYR A N 1
ATOM 2140 C CA . TYR A 1 282 ? -4.176 -7.75 -4.258 1 97.44 282 TYR A CA 1
ATOM 2141 C C . TYR A 1 282 ? -4.574 -6.5 -3.482 1 97.44 282 TYR A C 1
ATOM 2143 O O . TYR A 1 282 ? -3.783 -5.977 -2.693 1 97.44 282 TYR A O 1
ATOM 2151 N N . ALA A 1 283 ? -5.719 -6.039 -3.666 1 97.06 283 ALA A N 1
ATOM 2152 C CA . ALA A 1 283 ? -6.199 -4.844 -2.975 1 97.06 283 ALA A CA 1
ATOM 2153 C C . ALA A 1 283 ? -6.379 -5.109 -1.482 1 97.06 283 ALA A C 1
ATOM 2155 O O . ALA A 1 283 ? -5.992 -4.289 -0.648 1 97.06 283 ALA A O 1
ATOM 2156 N N . TYR A 1 284 ? -6.926 -6.254 -1.133 1 97.88 284 TYR A N 1
ATOM 2157 C CA . TYR A 1 284 ? -7.188 -6.559 0.269 1 97.88 284 TYR A CA 1
ATOM 2158 C C . TYR A 1 284 ? -5.891 -6.805 1.026 1 97.88 284 TYR A C 1
ATOM 2160 O O . TYR A 1 284 ? -5.758 -6.406 2.188 1 97.88 284 TYR A O 1
ATOM 2168 N N . ILE A 1 285 ? -4.973 -7.5 0.386 1 97.94 285 ILE A N 1
ATOM 2169 C CA . ILE A 1 285 ? -3.709 -7.746 1.069 1 97.94 285 ILE A CA 1
ATOM 2170 C C . ILE A 1 285 ? -2.963 -6.43 1.26 1 97.94 285 ILE A C 1
ATOM 2172 O O . ILE A 1 285 ? -2.25 -6.25 2.25 1 97.94 285 ILE A O 1
ATOM 2176 N N . GLY A 1 286 ? -3.074 -5.562 0.291 1 97.31 286 GLY A N 1
ATOM 2177 C CA . GLY A 1 286 ? -2.533 -4.223 0.46 1 97.31 286 GLY A CA 1
ATOM 2178 C C . GLY A 1 286 ? -3.133 -3.482 1.639 1 97.31 286 GLY A C 1
ATOM 2179 O O . GLY A 1 286 ? -2.418 -2.807 2.383 1 97.31 286 GLY A O 1
ATOM 2180 N N . ALA A 1 287 ? -4.414 -3.59 1.758 1 97.31 287 ALA A N 1
ATOM 2181 C CA . ALA A 1 287 ? -5.086 -2.957 2.891 1 97.31 287 ALA A CA 1
ATOM 2182 C C . ALA A 1 287 ? -4.598 -3.541 4.215 1 97.31 287 ALA A C 1
ATOM 2184 O O . ALA A 1 287 ? -4.414 -2.812 5.191 1 97.31 287 ALA A O 1
ATOM 2185 N N . ALA A 1 288 ? -4.43 -4.844 4.246 1 98.12 288 ALA A N 1
ATOM 2186 C CA . ALA A 1 288 ? -3.895 -5.484 5.445 1 98.12 288 ALA A CA 1
ATOM 2187 C C . ALA A 1 288 ? -2.516 -4.93 5.793 1 98.12 288 ALA A C 1
ATOM 2189 O O . ALA A 1 288 ? -2.205 -4.719 6.969 1 98.12 288 ALA A O 1
ATOM 2190 N N . SER A 1 289 ? -1.735 -4.723 4.812 1 97.75 289 SER A N 1
ATOM 2191 C CA . SER A 1 289 ? -0.403 -4.168 5.027 1 97.75 289 SER A CA 1
ATOM 2192 C C . SER A 1 289 ? -0.476 -2.762 5.609 1 97.75 289 SER A C 1
ATOM 2194 O O . SER A 1 289 ? 0.329 -2.398 6.469 1 97.75 289 SER A O 1
ATOM 2196 N N . ARG A 1 290 ? -1.411 -1.955 5.148 1 97.19 290 ARG A N 1
ATOM 2197 C CA . ARG A 1 290 ? -1.566 -0.601 5.668 1 97.19 290 ARG A CA 1
ATOM 2198 C C . ARG A 1 290 ? -1.955 -0.621 7.145 1 97.19 290 ARG A C 1
ATOM 2200 O O . ARG A 1 290 ? -1.465 0.191 7.93 1 97.19 290 ARG A O 1
ATOM 2207 N N . ILE A 1 291 ? -2.844 -1.516 7.469 1 97.19 291 ILE A N 1
ATOM 2208 C CA . ILE A 1 291 ? -3.234 -1.648 8.867 1 97.19 291 ILE A CA 1
ATOM 2209 C C . ILE A 1 291 ? -2.023 -2.059 9.703 1 97.19 291 ILE A C 1
ATOM 2211 O O . ILE A 1 291 ? -1.806 -1.528 10.797 1 97.19 291 ILE A O 1
ATOM 2215 N N . ALA A 1 292 ? -1.231 -2.969 9.188 1 95.88 292 ALA A N 1
ATOM 2216 C CA . ALA A 1 292 ? -0.039 -3.414 9.906 1 95.88 292 ALA A CA 1
ATOM 2217 C C . ALA A 1 292 ? 0.926 -2.256 10.133 1 95.88 292 ALA A C 1
ATOM 2219 O O . ALA A 1 292 ? 1.517 -2.137 11.211 1 95.88 292 ALA A O 1
ATOM 2220 N N . LEU A 1 293 ? 1.076 -1.403 9.156 1 94.25 293 LEU A N 1
ATOM 2221 C CA . LEU A 1 293 ? 1.962 -0.249 9.266 1 94.25 293 LEU A CA 1
ATOM 2222 C C . LEU A 1 293 ? 1.43 0.747 10.289 1 94.25 293 LEU A C 1
ATOM 2224 O O . LEU A 1 293 ? 2.205 1.355 11.031 1 94.25 293 LEU A O 1
ATOM 2228 N N . SER A 1 294 ? 0.13 0.906 10.305 1 94.62 294 SER A N 1
ATOM 2229 C CA . SER A 1 294 ? -0.468 1.819 11.273 1 94.62 294 SER A CA 1
ATOM 2230 C C . SER A 1 294 ? -0.261 1.323 12.703 1 94.62 294 SER A C 1
ATOM 2232 O O . SER A 1 294 ? -0.285 2.113 13.648 1 94.62 294 SER A O 1
ATOM 2234 N N . LEU A 1 295 ? -0.075 0.008 12.867 1 92.44 295 LEU A N 1
ATOM 2235 C CA . LEU A 1 295 ? 0.158 -0.584 14.18 1 92.44 295 LEU A CA 1
ATOM 2236 C C . LEU A 1 295 ? 1.646 -0.596 14.516 1 92.44 295 LEU A C 1
ATOM 2238 O O . LEU A 1 295 ? 2.027 -0.888 15.656 1 92.44 295 LEU A O 1
ATOM 2242 N N . GLY A 1 296 ? 2.451 -0.32 13.555 1 89.25 296 GLY A N 1
ATOM 2243 C CA . GLY A 1 296 ? 3.891 -0.288 13.766 1 89.25 296 GLY A CA 1
ATOM 2244 C C . GLY A 1 296 ? 4.512 -1.67 13.844 1 89.25 296 GLY A C 1
ATOM 2245 O O . GLY A 1 296 ? 5.543 -1.855 14.484 1 89.25 296 GLY A O 1
ATOM 2246 N N . LEU A 1 297 ? 3.932 -2.623 13.195 1 88.31 297 LEU A N 1
ATOM 2247 C CA . LEU A 1 297 ? 4.41 -3.996 13.305 1 88.31 297 LEU A CA 1
ATOM 2248 C C . LEU A 1 297 ? 5.73 -4.172 12.562 1 88.31 297 LEU A C 1
ATOM 2250 O O . LEU A 1 297 ? 6.445 -5.152 12.773 1 88.31 297 LEU A O 1
ATOM 2254 N N . ASN A 1 298 ? 6.074 -3.27 11.719 1 83.94 298 ASN A N 1
ATOM 2255 C CA . ASN A 1 298 ? 7.305 -3.34 10.945 1 83.94 298 ASN A CA 1
ATOM 2256 C C . ASN A 1 298 ? 8.469 -2.682 11.68 1 83.94 298 ASN A C 1
ATOM 2258 O O . ASN A 1 298 ? 9.617 -2.787 11.242 1 83.94 298 ASN A O 1
ATOM 2262 N N . LEU A 1 299 ? 8.164 -2.045 12.719 1 80.81 299 LEU A N 1
ATOM 2263 C CA . LEU A 1 299 ? 9.18 -1.234 13.383 1 80.81 299 LEU A CA 1
ATOM 2264 C C . LEU A 1 299 ? 9.805 -1.991 14.547 1 80.81 299 LEU A C 1
ATOM 2266 O O . LEU A 1 299 ? 9.109 -2.699 15.281 1 80.81 299 LEU A O 1
ATOM 2270 N N . SER A 1 300 ? 11.031 -1.79 14.773 1 69.88 300 SER A N 1
ATOM 2271 C CA . SER A 1 300 ? 11.789 -2.463 15.82 1 69.88 300 SER A CA 1
ATOM 2272 C C . SER A 1 300 ? 11.375 -1.973 17.203 1 69.88 300 SER A C 1
ATOM 2274 O O . SER A 1 300 ? 11.266 -2.764 18.141 1 69.88 300 SER A O 1
ATOM 2276 N N . LYS A 1 301 ? 11.156 -0.677 17.25 1 68.25 301 LYS A N 1
ATOM 2277 C CA . LYS A 1 301 ? 10.789 -0.093 18.531 1 68.25 301 LYS A CA 1
ATOM 2278 C C . LYS A 1 301 ? 9.539 -0.765 19.109 1 68.25 301 LYS A C 1
ATOM 2280 O O . LYS A 1 301 ? 9.453 -0.997 20.312 1 68.25 301 LYS A O 1
ATOM 2285 N N . SER A 1 302 ? 8.75 -1.058 18.219 1 61.88 302 SER A N 1
ATOM 2286 C CA . SER A 1 302 ? 7.488 -1.678 18.625 1 61.88 302 SER A CA 1
ATOM 2287 C C . SER A 1 302 ? 7.691 -3.141 19 1 61.88 302 SER A C 1
ATOM 2289 O O . SER A 1 302 ? 6.977 -3.672 19.859 1 61.88 302 SER A O 1
ATOM 2291 N N . MET A 1 303 ? 8.672 -3.596 18.438 1 58.84 303 MET A N 1
ATOM 2292 C CA . MET A 1 303 ? 8.875 -5.035 18.562 1 58.84 303 MET A CA 1
ATOM 2293 C C . MET A 1 303 ? 9.445 -5.387 19.938 1 58.84 303 MET A C 1
ATOM 2295 O O . MET A 1 303 ? 9.156 -6.453 20.484 1 58.84 303 MET A O 1
ATOM 2299 N N . SER A 1 304 ? 10.094 -4.465 20.359 1 60.34 304 SER A N 1
ATOM 2300 C CA . SER A 1 304 ? 10.648 -4.672 21.688 1 60.34 304 SER A CA 1
ATOM 2301 C C . SER A 1 304 ? 9.539 -4.793 22.734 1 60.34 304 SER A C 1
ATOM 2303 O O . SER A 1 304 ? 9.688 -5.508 23.734 1 60.34 304 SER A O 1
ATOM 2305 N N . LEU A 1 305 ? 8.5 -4.258 22.375 1 60.5 305 LEU A N 1
ATOM 2306 C CA . LEU A 1 305 ? 7.352 -4.285 23.266 1 60.5 305 LEU A CA 1
ATOM 2307 C C . LEU A 1 305 ? 6.582 -5.594 23.125 1 60.5 305 LEU A C 1
ATOM 2309 O O . LEU A 1 305 ? 5.801 -5.961 24 1 60.5 305 LEU A O 1
ATOM 2313 N N . ARG A 1 306 ? 7.043 -6.203 22.094 1 64 306 ARG A N 1
ATOM 2314 C CA . ARG A 1 306 ? 6.223 -7.363 21.766 1 64 306 ARG A CA 1
ATOM 2315 C C . ARG A 1 306 ? 6.949 -8.664 22.109 1 64 306 ARG A C 1
ATOM 2317 O O . ARG A 1 306 ? 6.859 -9.641 21.375 1 64 306 ARG A O 1
ATOM 2324 N N . SER A 1 307 ? 7.621 -8.586 23.141 1 66.25 307 SER A N 1
ATOM 2325 C CA . SER A 1 307 ? 8.336 -9.781 23.578 1 66.25 307 SER A CA 1
ATOM 2326 C C . SER A 1 307 ? 7.398 -10.766 24.266 1 66.25 307 SER A C 1
ATOM 2328 O O . SER A 1 307 ? 7.746 -11.938 24.469 1 66.25 307 SER A O 1
ATOM 2330 N N . ASN A 1 308 ? 6.246 -10.336 24.516 1 76.38 308 ASN A N 1
ATOM 2331 C CA . ASN A 1 308 ? 5.277 -11.219 25.156 1 76.38 308 ASN A CA 1
ATOM 2332 C C . ASN A 1 308 ? 4.59 -12.125 24.125 1 76.38 308 ASN A C 1
ATOM 2334 O O . ASN A 1 308 ? 4.922 -12.094 22.953 1 76.38 308 ASN A O 1
ATOM 2338 N N . VAL A 1 309 ? 3.82 -12.977 24.641 1 76.44 309 VAL A N 1
ATOM 2339 C CA . VAL A 1 309 ? 3.158 -13.977 23.812 1 76.44 309 VAL A CA 1
ATOM 2340 C C . VAL A 1 309 ? 2.326 -13.297 22.734 1 76.44 309 VAL A C 1
ATOM 2342 O O . VAL A 1 309 ? 2.365 -13.695 21.562 1 76.44 309 VAL A O 1
ATOM 2345 N N . GLN A 1 310 ? 1.64 -12.312 23.125 1 80.75 310 GLN A N 1
ATOM 2346 C CA . GLN A 1 310 ? 0.812 -11.594 22.172 1 80.75 310 GLN A CA 1
ATOM 2347 C C . GLN A 1 310 ? 1.672 -10.898 21.109 1 80.75 310 GLN A C 1
ATOM 2349 O O . GLN A 1 310 ? 1.33 -10.898 19.922 1 80.75 310 GLN A O 1
ATOM 2354 N N . GLY A 1 311 ? 2.709 -10.398 21.625 1 82.69 311 GLY A N 1
ATOM 2355 C CA . GLY A 1 311 ? 3.629 -9.75 20.703 1 82.69 311 GLY A CA 1
ATOM 2356 C C . GLY A 1 311 ? 4.238 -10.695 19.688 1 82.69 311 GLY A C 1
ATOM 2357 O O . GLY A 1 311 ? 4.398 -10.344 18.516 1 82.69 311 GLY A O 1
ATOM 2358 N N . GLN A 1 312 ? 4.52 -11.859 20.125 1 84.44 312 GLN A N 1
ATOM 2359 C CA . GLN A 1 312 ? 5.086 -12.867 19.234 1 84.44 312 GLN A CA 1
ATOM 2360 C C . GLN A 1 312 ? 4.047 -13.344 18.219 1 84.44 312 GLN A C 1
ATOM 2362 O O . GLN A 1 312 ? 4.383 -13.625 17.062 1 84.44 312 GLN A O 1
ATOM 2367 N N . SER A 1 313 ? 2.871 -13.438 18.688 1 86.88 313 SER A N 1
ATOM 2368 C CA . SER A 1 313 ? 1.796 -13.781 17.766 1 86.88 313 SER A CA 1
ATOM 2369 C C . SER A 1 313 ? 1.621 -12.719 16.688 1 86.88 313 SER A C 1
ATOM 2371 O O . SER A 1 313 ? 1.431 -13.031 15.516 1 86.88 313 SER A O 1
ATOM 2373 N N . ASP A 1 314 ? 1.711 -11.461 17.125 1 89.62 314 ASP A N 1
ATOM 2374 C CA . ASP A 1 314 ? 1.582 -10.352 16.188 1 89.62 314 ASP A CA 1
ATOM 2375 C C . ASP A 1 314 ? 2.701 -10.383 15.156 1 89.62 314 ASP A C 1
ATOM 2377 O O . ASP A 1 314 ? 2.465 -10.117 13.977 1 89.62 314 ASP A O 1
ATOM 2381 N N . LEU A 1 315 ? 3.805 -10.711 15.648 1 89.06 315 LEU A N 1
ATOM 2382 C CA . LEU A 1 315 ? 4.957 -10.758 14.758 1 89.06 315 LEU A CA 1
ATOM 2383 C C . LEU A 1 315 ? 4.82 -11.898 13.75 1 89.06 315 LEU A C 1
ATOM 2385 O O . LEU A 1 315 ? 5.223 -11.758 12.594 1 89.06 315 LEU A O 1
ATOM 2389 N N . ARG A 1 316 ? 4.312 -12.977 14.141 1 90.5 316 ARG A N 1
ATOM 2390 C CA . ARG A 1 316 ? 4.098 -14.102 13.242 1 90.5 316 ARG A CA 1
ATOM 2391 C C . ARG A 1 316 ? 3.068 -13.758 12.172 1 90.5 316 ARG A C 1
ATOM 2393 O O . ARG A 1 316 ? 3.229 -14.125 11.008 1 90.5 316 ARG A O 1
ATOM 2400 N N . ILE A 1 317 ? 2.07 -13.102 12.625 1 93.19 317 ILE A N 1
ATOM 2401 C CA . ILE A 1 317 ? 1.043 -12.664 11.68 1 93.19 317 ILE A CA 1
ATOM 2402 C C . ILE A 1 317 ? 1.645 -11.695 10.664 1 93.19 317 ILE A C 1
ATOM 2404 O O . ILE A 1 317 ? 1.37 -11.789 9.469 1 93.19 317 ILE A O 1
ATOM 2408 N N . PHE A 1 318 ? 2.498 -10.797 11.133 1 93.94 318 PHE A N 1
ATOM 2409 C CA . PHE A 1 318 ? 3.135 -9.844 10.234 1 93.94 318 PHE A CA 1
ATOM 2410 C C . PHE A 1 318 ? 4.035 -10.555 9.234 1 93.94 318 PHE A C 1
ATOM 2412 O O . PHE A 1 318 ? 4.047 -10.211 8.055 1 93.94 318 PHE A O 1
ATOM 2419 N N . CYS A 1 319 ? 4.73 -11.531 9.68 1 93.5 319 CYS A N 1
ATOM 2420 C CA . CYS A 1 319 ? 5.605 -12.281 8.789 1 93.5 319 CYS A CA 1
ATOM 2421 C C . CYS A 1 319 ? 4.801 -13.023 7.727 1 93.5 319 CYS A C 1
ATOM 2423 O O . CYS A 1 319 ? 5.195 -13.062 6.562 1 93.5 319 CYS A O 1
ATOM 2425 N N . SER A 1 320 ? 3.754 -13.625 8.156 1 95.69 320 SER A N 1
ATOM 2426 C CA . SER A 1 320 ? 2.883 -14.297 7.199 1 95.69 320 SER A CA 1
ATOM 2427 C C . SER A 1 320 ? 2.33 -13.312 6.172 1 95.69 320 SER A C 1
ATOM 2429 O O . SER A 1 320 ? 2.25 -13.633 4.98 1 95.69 320 SER A O 1
ATOM 2431 N N . LEU A 1 321 ? 1.937 -12.125 6.68 1 97.38 321 LEU A N 1
ATOM 2432 C CA . LEU A 1 321 ? 1.468 -11.07 5.789 1 97.38 321 LEU A CA 1
ATOM 2433 C C . LEU A 1 321 ? 2.559 -10.664 4.801 1 97.38 321 LEU A C 1
ATOM 2435 O O . LEU A 1 321 ? 2.287 -10.484 3.613 1 97.38 321 LEU A O 1
ATOM 2439 N N . TYR A 1 322 ? 3.744 -10.539 5.285 1 96.62 322 TYR A N 1
ATOM 2440 C CA . TYR A 1 322 ? 4.887 -10.148 4.465 1 96.62 322 TYR A CA 1
ATOM 2441 C C . TYR A 1 322 ? 5.109 -11.141 3.332 1 96.62 322 TYR A C 1
ATOM 2443 O O . TYR A 1 322 ? 5.391 -10.75 2.199 1 96.62 322 TYR A O 1
ATOM 2451 N N . ILE A 1 323 ? 4.941 -12.375 3.6 1 97 323 ILE A N 1
ATOM 2452 C CA . ILE A 1 323 ? 5.117 -13.43 2.611 1 97 323 ILE A CA 1
ATOM 2453 C C . ILE A 1 323 ? 3.955 -13.414 1.622 1 97 323 ILE A C 1
ATOM 2455 O O . ILE A 1 323 ? 4.164 -13.414 0.407 1 97 323 ILE A O 1
ATOM 2459 N N . LEU A 1 324 ? 2.791 -13.344 2.146 1 97.69 324 LEU A N 1
ATOM 2460 C CA . LEU A 1 324 ? 1.58 -13.391 1.334 1 97.69 324 LEU A CA 1
ATOM 2461 C C . LEU A 1 324 ? 1.507 -12.188 0.401 1 97.69 324 LEU A C 1
ATOM 2463 O O . LEU A 1 324 ? 1.066 -12.312 -0.744 1 97.69 324 LEU A O 1
ATOM 2467 N N . ASP A 1 325 ? 1.874 -11.055 0.88 1 97.5 325 ASP A N 1
ATOM 2468 C CA . ASP A 1 325 ? 1.848 -9.82 0.101 1 97.5 325 ASP A CA 1
ATOM 2469 C C . ASP A 1 325 ? 2.645 -9.977 -1.192 1 97.5 325 ASP A C 1
ATOM 2471 O O . ASP A 1 325 ? 2.17 -9.609 -2.268 1 97.5 325 ASP A O 1
ATOM 2475 N N . LEU A 1 326 ? 3.791 -10.516 -1.076 1 97.56 326 LEU A N 1
ATOM 2476 C CA . LEU A 1 326 ? 4.645 -10.703 -2.246 1 97.56 326 LEU A CA 1
ATOM 2477 C C . LEU A 1 326 ? 4.047 -11.734 -3.197 1 97.56 326 LEU A C 1
ATOM 2479 O O . LEU A 1 326 ? 4.023 -11.523 -4.414 1 97.56 326 LEU A O 1
ATOM 2483 N N . GLU A 1 327 ? 3.629 -12.82 -2.67 1 97.44 327 GLU A N 1
ATOM 2484 C CA . GLU A 1 327 ? 3.111 -13.914 -3.494 1 97.44 327 GLU A CA 1
ATOM 2485 C C . GLU A 1 327 ? 1.871 -13.477 -4.27 1 97.44 327 GLU A C 1
ATOM 2487 O O . GLU A 1 327 ? 1.715 -13.82 -5.445 1 97.44 327 GLU A O 1
ATOM 2492 N N . VAL A 1 328 ? 1.025 -12.742 -3.623 1 97.62 328 VAL A N 1
ATOM 2493 C CA . VAL A 1 328 ? -0.177 -12.25 -4.293 1 97.62 328 VAL A CA 1
ATOM 2494 C C . VAL A 1 328 ? 0.205 -11.227 -5.359 1 97.62 328 VAL A C 1
ATOM 2496 O O . VAL A 1 328 ? -0.347 -11.242 -6.461 1 97.62 328 VAL A O 1
ATOM 2499 N N . ALA A 1 329 ? 1.139 -10.414 -5.039 1 96.81 329 ALA A N 1
ATOM 2500 C CA . ALA A 1 329 ? 1.578 -9.375 -5.969 1 96.81 329 ALA A CA 1
ATOM 2501 C C . ALA A 1 329 ? 2.215 -9.992 -7.215 1 96.81 329 ALA A C 1
ATOM 2503 O O . ALA A 1 329 ? 2.02 -9.492 -8.328 1 96.81 329 ALA A O 1
ATOM 2504 N N . LEU A 1 330 ? 2.85 -11.055 -7.098 1 96.5 330 LEU A N 1
ATOM 2505 C CA . LEU A 1 330 ? 3.627 -11.648 -8.18 1 96.5 330 LEU A CA 1
ATOM 2506 C C . LEU A 1 330 ? 2.729 -12.445 -9.125 1 96.5 330 LEU A C 1
ATOM 2508 O O . LEU A 1 330 ? 3.184 -12.922 -10.164 1 96.5 330 LEU A O 1
ATOM 2512 N N . CYS A 1 331 ? 1.473 -12.57 -8.781 1 95.44 331 CYS A N 1
ATOM 2513 C CA . CYS A 1 331 ? 0.57 -13.227 -9.727 1 95.44 331 CYS A CA 1
ATOM 2514 C C . CYS A 1 331 ? 0.542 -12.492 -11.055 1 95.44 331 CYS A C 1
ATOM 2516 O O . CYS A 1 331 ? 0.82 -13.078 -12.102 1 95.44 331 CYS A O 1
ATOM 2518 N N . TYR A 1 332 ? 0.352 -11.203 -11.008 1 94.44 332 TYR A N 1
ATOM 2519 C CA . TYR A 1 332 ? 0.336 -10.383 -12.219 1 94.44 332 TYR A CA 1
ATOM 2520 C C . TYR A 1 332 ? 1.587 -9.523 -12.312 1 94.44 332 TYR A C 1
ATOM 2522 O O . TYR A 1 332 ? 1.753 -8.758 -13.266 1 94.44 332 TYR A O 1
ATOM 2530 N N . GLY A 1 333 ? 2.438 -9.648 -11.359 1 94.75 333 GLY A N 1
ATOM 2531 C CA . GLY A 1 333 ? 3.668 -8.875 -11.375 1 94.75 333 GLY A CA 1
ATOM 2532 C C . GLY A 1 333 ? 3.477 -7.441 -10.922 1 94.75 333 GLY A C 1
ATOM 2533 O O . GLY A 1 333 ? 4.102 -6.527 -11.453 1 94.75 333 GLY A O 1
ATOM 2534 N N . ASN A 1 334 ? 2.553 -7.184 -10 1 94 334 ASN A N 1
ATOM 2535 C CA . ASN A 1 334 ? 2.357 -5.871 -9.398 1 94 334 ASN A CA 1
ATOM 2536 C C . ASN A 1 334 ? 3.318 -5.637 -8.234 1 94 334 ASN A C 1
ATOM 2538 O O . ASN A 1 334 ? 3.838 -6.59 -7.656 1 94 334 ASN A O 1
ATOM 2542 N N . PRO A 1 335 ? 3.613 -4.391 -7.941 1 93.19 335 PRO A N 1
ATOM 2543 C CA . PRO A 1 335 ? 4.52 -4.133 -6.82 1 93.19 335 PRO A CA 1
ATOM 2544 C C . PRO A 1 335 ? 3.91 -4.52 -5.473 1 93.19 335 PRO A C 1
ATOM 2546 O O . PRO A 1 335 ? 2.727 -4.262 -5.23 1 93.19 335 PRO A O 1
ATOM 2549 N N . PRO A 1 336 ? 4.719 -5.148 -4.645 1 95.31 336 PRO A N 1
ATOM 2550 C CA . PRO A 1 336 ? 4.215 -5.465 -3.305 1 95.31 336 PRO A CA 1
ATOM 2551 C C . PRO A 1 336 ? 3.998 -4.219 -2.447 1 95.31 336 PRO A C 1
ATOM 2553 O O . PRO A 1 336 ? 4.531 -3.15 -2.76 1 95.31 336 PRO A O 1
ATOM 2556 N N . SER A 1 337 ? 3.152 -4.367 -1.485 1 95.25 337 SER A N 1
ATOM 2557 C CA . SER A 1 337 ? 2.814 -3.25 -0.61 1 95.25 337 SER A CA 1
ATOM 2558 C C . SER A 1 337 ? 3.918 -2.994 0.413 1 95.25 337 SER A C 1
ATOM 2560 O O . SER A 1 337 ? 4.148 -1.851 0.812 1 95.25 337 SER A O 1
ATOM 2562 N N . LEU A 1 338 ? 4.516 -4.008 0.857 1 94.5 338 LEU A N 1
ATOM 2563 C CA . LEU A 1 338 ? 5.578 -3.881 1.849 1 94.5 338 LEU A CA 1
ATOM 2564 C C . LEU A 1 338 ? 6.949 -3.896 1.182 1 94.5 338 LEU A C 1
ATOM 2566 O O . LEU A 1 338 ? 7.16 -4.625 0.208 1 94.5 338 LEU A O 1
ATOM 2570 N N . LEU A 1 339 ? 7.812 -3.16 1.755 1 89.62 339 LEU A N 1
ATOM 2571 C CA . LEU A 1 339 ? 9.148 -3.025 1.197 1 89.62 339 LEU A CA 1
ATOM 2572 C C . LEU A 1 339 ? 10.102 -4.039 1.819 1 89.62 339 LEU A C 1
ATOM 2574 O O . LEU A 1 339 ? 9.758 -4.699 2.803 1 89.62 339 LEU A O 1
ATOM 2578 N N . GLU A 1 340 ? 11.25 -4.168 1.187 1 86.5 340 GLU A N 1
ATOM 2579 C CA . GLU A 1 340 ? 12.289 -5.07 1.662 1 86.5 340 GLU A CA 1
ATOM 2580 C C . GLU A 1 340 ? 12.688 -4.75 3.1 1 86.5 340 GLU A C 1
ATOM 2582 O O . GLU A 1 340 ? 12.883 -5.656 3.912 1 86.5 340 GLU A O 1
ATOM 2587 N N . GLU A 1 341 ? 12.656 -3.521 3.447 1 81.38 341 GLU A N 1
ATOM 2588 C CA . GLU A 1 341 ? 13.133 -3.059 4.746 1 81.38 341 GLU A CA 1
ATOM 2589 C C . GLU A 1 341 ? 12.117 -3.361 5.848 1 81.38 341 GLU A C 1
ATOM 2591 O O . GLU A 1 341 ? 12.484 -3.494 7.016 1 81.38 341 GLU A O 1
ATOM 2596 N N . ASP A 1 342 ? 10.945 -3.492 5.492 1 81.94 342 ASP A N 1
ATOM 2597 C CA . ASP A 1 342 ? 9.891 -3.711 6.477 1 81.94 342 ASP A CA 1
ATOM 2598 C C . ASP A 1 342 ? 10.023 -5.086 7.129 1 81.94 342 ASP A C 1
ATOM 2600 O O . ASP A 1 342 ? 9.594 -5.281 8.266 1 81.94 342 ASP A O 1
ATOM 2604 N N . GLY A 1 343 ? 10.641 -5.996 6.465 1 74.44 343 GLY A N 1
ATOM 2605 C CA . GLY A 1 343 ? 10.758 -7.352 6.984 1 74.44 343 GLY A CA 1
ATOM 2606 C C . GLY A 1 343 ? 12.031 -7.582 7.766 1 74.44 343 GLY A C 1
ATOM 2607 O O . GLY A 1 343 ? 12.148 -8.555 8.516 1 74.44 343 GLY A O 1
ATOM 2608 N N . ALA A 1 344 ? 12.906 -6.781 7.605 1 66.12 344 ALA A N 1
ATOM 2609 C CA . ALA A 1 344 ? 14.242 -7.023 8.156 1 66.12 344 ALA A CA 1
ATOM 2610 C C . ALA A 1 344 ? 14.219 -7.02 9.68 1 66.12 344 ALA A C 1
ATOM 2612 O O . ALA A 1 344 ? 14.805 -7.898 10.312 1 66.12 344 ALA A O 1
ATOM 2613 N N . GLU A 1 345 ? 13.492 -6.184 10.203 1 67.88 345 GLU A N 1
ATOM 2614 C CA . GLU A 1 345 ? 13.5 -6.039 11.656 1 67.88 345 GLU A CA 1
ATOM 2615 C C . GLU A 1 345 ? 12.617 -7.09 12.32 1 67.88 345 GLU A C 1
ATOM 2617 O O . GLU A 1 345 ? 12.945 -7.598 13.398 1 67.88 345 GLU A O 1
ATOM 2622 N N . SER A 1 346 ? 11.68 -7.445 11.672 1 66.56 346 SER A N 1
ATOM 2623 C CA . SER A 1 346 ? 10.688 -8.344 12.258 1 66.56 346 SER A CA 1
ATOM 2624 C C . SER A 1 346 ? 11.25 -9.758 12.414 1 66.56 346 SER A C 1
ATOM 2626 O O . SER A 1 346 ? 10.969 -10.438 13.398 1 66.56 346 SER A O 1
ATOM 2628 N N . VAL A 1 347 ? 12.008 -10.164 11.539 1 69.06 347 VAL A N 1
ATOM 2629 C CA . VAL A 1 347 ? 12.555 -11.523 11.523 1 69.06 347 VAL A CA 1
ATOM 2630 C C . VAL A 1 347 ? 13.492 -11.719 12.711 1 69.06 347 VAL A C 1
ATOM 2632 O O . VAL A 1 347 ? 13.516 -12.789 13.32 1 69.06 347 VAL A O 1
ATOM 2635 N N . GLN A 1 348 ? 14.07 -10.719 13.062 1 68.44 348 GLN A N 1
ATOM 2636 C CA . GLN A 1 348 ? 15.078 -10.82 14.117 1 68.44 348 GLN A CA 1
ATOM 2637 C C . GLN A 1 348 ? 14.43 -11.016 15.477 1 68.44 348 GLN A C 1
ATOM 2639 O O . GLN A 1 348 ? 15.031 -11.602 16.391 1 68.44 348 GLN A O 1
ATOM 2644 N N . PHE A 1 349 ? 13.211 -10.695 15.523 1 70.25 349 PHE A N 1
ATOM 2645 C CA . PHE A 1 349 ? 12.57 -10.711 16.844 1 70.25 349 PHE A CA 1
ATOM 2646 C C . PHE A 1 349 ? 11.633 -11.906 16.969 1 70.25 349 PHE A C 1
ATOM 2648 O O . PHE A 1 349 ? 11.047 -12.125 18.031 1 70.25 349 PHE A O 1
ATOM 2655 N N . LEU A 1 350 ? 11.578 -12.633 15.922 1 77.75 350 LEU A N 1
ATOM 2656 C CA . LEU A 1 350 ? 10.695 -13.797 15.969 1 77.75 350 LEU A CA 1
ATOM 2657 C C . LEU A 1 350 ? 11.312 -14.906 16.812 1 77.75 350 LEU A C 1
ATOM 2659 O O . LEU A 1 350 ? 12.422 -15.359 16.531 1 77.75 350 LEU A O 1
ATOM 2663 N N . LEU A 1 351 ? 10.703 -15.109 17.969 1 68.56 351 LEU A N 1
ATOM 2664 C CA . LEU A 1 351 ? 11.109 -16.203 18.859 1 68.56 351 LEU A CA 1
ATOM 2665 C C . LEU A 1 351 ? 10.164 -17.391 18.719 1 68.56 351 LEU A C 1
ATOM 2667 O O . LEU A 1 351 ? 9.211 -17.531 19.5 1 68.56 351 LEU A O 1
ATOM 2671 N N . GLU A 1 352 ? 10.359 -18.125 17.797 1 66.06 352 GLU A N 1
ATOM 2672 C CA . GLU A 1 352 ? 9.398 -19.188 17.469 1 66.06 352 GLU A CA 1
ATOM 2673 C C . GLU A 1 352 ? 9.445 -20.312 18.484 1 66.06 352 GLU A C 1
ATOM 2675 O O . GLU A 1 352 ? 8.484 -21.062 18.625 1 66.06 352 GLU A O 1
ATOM 2680 N N . GLN A 1 353 ? 10.516 -20.234 19.25 1 60.75 353 GLN A N 1
ATOM 2681 C CA . GLN A 1 353 ? 10.625 -21.266 20.281 1 60.75 353 GLN A CA 1
ATOM 2682 C C . GLN A 1 353 ? 9.703 -20.969 21.453 1 60.75 353 GLN A C 1
ATOM 2684 O O . GLN A 1 353 ? 9.312 -21.891 22.188 1 60.75 353 GLN A O 1
ATOM 2689 N N . VAL A 1 354 ? 9.469 -19.75 21.625 1 56.19 354 VAL A N 1
ATOM 2690 C CA . VAL A 1 354 ? 8.68 -19.375 22.781 1 56.19 354 VAL A CA 1
ATOM 2691 C C . VAL A 1 354 ? 7.227 -19.812 22.594 1 56.19 354 VAL A C 1
ATOM 2693 O O . VAL A 1 354 ? 6.578 -20.266 23.531 1 56.19 354 VAL A O 1
ATOM 2696 N N . LEU A 1 355 ? 6.719 -19.547 21.422 1 56.75 355 LEU A N 1
ATOM 2697 C CA . LEU A 1 355 ? 5.332 -19.906 21.156 1 56.75 355 LEU A CA 1
ATOM 2698 C C . LEU A 1 355 ? 5.242 -21.266 20.469 1 56.75 355 LEU A C 1
ATOM 2700 O O . LEU A 1 355 ? 6.129 -21.625 19.688 1 56.75 355 LEU A O 1
ATOM 2704 N N . GLU A 1 356 ? 4.641 -22.141 21.031 1 54.88 356 GLU A N 1
ATOM 2705 C CA . GLU A 1 356 ? 4.449 -23.422 20.375 1 54.88 356 GLU A CA 1
ATOM 2706 C C . GLU A 1 356 ? 4.273 -23.266 18.859 1 54.88 356 GLU A C 1
ATOM 2708 O O . GLU A 1 356 ? 3.43 -22.484 18.406 1 54.88 356 GLU A O 1
ATOM 2713 N N . PRO A 1 357 ? 5.426 -23.5 18.125 1 54.78 357 PRO A N 1
ATOM 2714 C CA . PRO A 1 357 ? 5.453 -23.344 16.672 1 54.78 357 PRO A CA 1
ATOM 2715 C C . PRO A 1 357 ? 4.191 -23.875 15.992 1 54.78 357 PRO A C 1
ATOM 2717 O O . PRO A 1 357 ? 3.867 -23.484 14.875 1 54.78 357 PRO A O 1
ATOM 2720 N N . GLY A 1 358 ? 2.947 -23.781 16.5 1 57.44 358 GLY A N 1
ATOM 2721 C CA . GLY A 1 358 ? 1.782 -24.484 15.977 1 57.44 358 GLY A CA 1
ATOM 2722 C C . GLY A 1 358 ? 2.07 -25.922 15.609 1 57.44 358 GLY A C 1
ATOM 2723 O O . GLY A 1 358 ? 3.227 -26.297 15.398 1 57.44 358 GLY A O 1
ATOM 2724 N N . SER A 1 359 ? 1.258 -26.891 15.781 1 60.31 359 SER A N 1
ATOM 2725 C CA . SER A 1 359 ? 1.396 -28.328 15.594 1 60.31 359 SER A CA 1
ATOM 2726 C C . SER A 1 359 ? 1.896 -28.656 14.195 1 60.31 359 SER A C 1
ATOM 2728 O O . SER A 1 359 ? 2.639 -29.625 14.008 1 60.31 359 SER A O 1
ATOM 2730 N N . ASN A 1 360 ? 1.76 -27.703 13.336 1 73.62 360 ASN A N 1
ATOM 2731 C CA . ASN A 1 360 ? 2.039 -28.156 11.977 1 73.62 360 ASN A CA 1
ATOM 2732 C C . ASN A 1 360 ? 3.148 -27.328 11.336 1 73.62 360 ASN A C 1
ATOM 2734 O O . ASN A 1 360 ? 3.418 -27.469 10.141 1 73.62 360 ASN A O 1
ATOM 2738 N N . MET A 1 361 ? 3.795 -26.422 12.102 1 85.38 361 MET A N 1
ATOM 2739 C CA . MET A 1 361 ? 4.887 -25.625 11.547 1 85.38 361 MET A CA 1
ATOM 2740 C C . MET A 1 361 ? 6.168 -25.828 12.344 1 85.38 361 MET A C 1
ATOM 2742 O O . MET A 1 361 ? 6.18 -25.641 13.562 1 85.38 361 MET A O 1
ATOM 2746 N N . PRO A 1 362 ? 7.133 -26.25 11.602 1 88.44 362 PRO A N 1
ATOM 2747 C CA . PRO A 1 362 ? 8.398 -26.453 12.312 1 88.44 362 PRO A CA 1
ATOM 2748 C C . PRO A 1 362 ? 8.992 -25.141 12.836 1 88.44 362 PRO A C 1
ATOM 2750 O O . PRO A 1 362 ? 8.719 -24.078 12.281 1 88.44 362 PRO A O 1
ATOM 2753 N N . PRO A 1 363 ? 9.789 -25.281 13.859 1 85.62 363 PRO A N 1
ATOM 2754 C CA . PRO A 1 363 ? 10.438 -24.062 14.375 1 85.62 363 PRO A CA 1
ATOM 2755 C C . PRO A 1 363 ? 11.336 -23.391 13.344 1 85.62 363 PRO A C 1
ATOM 2757 O O . PRO A 1 363 ? 11.969 -24.062 12.531 1 85.62 363 PRO A O 1
ATOM 2760 N N . ASP A 1 364 ? 11.312 -22.094 13.297 1 88.25 364 ASP A N 1
ATOM 2761 C CA . ASP A 1 364 ? 12.164 -21.25 12.469 1 88.25 364 ASP A CA 1
ATOM 2762 C C . ASP A 1 364 ? 11.648 -21.172 11.039 1 88.25 364 ASP A C 1
ATOM 2764 O O . ASP A 1 364 ? 12.211 -20.469 10.203 1 88.25 364 ASP A O 1
ATOM 2768 N N . TYR A 1 365 ? 10.641 -21.906 10.789 1 92.5 365 TYR A N 1
ATOM 2769 C CA . TYR A 1 365 ? 10.117 -21.938 9.43 1 92.5 365 TYR A CA 1
ATOM 2770 C C . TYR A 1 365 ? 9.719 -20.531 8.977 1 92.5 365 TYR A C 1
ATOM 2772 O O . TYR A 1 365 ? 10.055 -20.109 7.867 1 92.5 365 TYR A O 1
ATOM 2780 N N . LEU A 1 366 ? 9 -19.859 9.828 1 91.12 366 LEU A N 1
ATOM 2781 C CA . LEU A 1 366 ? 8.469 -18.547 9.453 1 91.12 366 LEU A CA 1
ATOM 2782 C C . LEU A 1 366 ? 9.602 -17.531 9.289 1 91.12 366 LEU A C 1
ATOM 2784 O O . LEU A 1 366 ? 9.57 -16.703 8.375 1 91.12 366 LEU A O 1
ATOM 2788 N N . ALA A 1 367 ? 10.531 -17.578 10.117 1 89.94 367 ALA A N 1
ATOM 2789 C CA . ALA A 1 367 ? 11.664 -16.656 10.055 1 89.94 367 ALA A CA 1
ATOM 2790 C C . ALA A 1 367 ? 12.445 -16.844 8.758 1 89.94 367 ALA A C 1
ATOM 2792 O O . ALA A 1 367 ? 12.781 -15.867 8.078 1 89.94 367 ALA A O 1
ATOM 2793 N N . VAL A 1 368 ? 12.719 -18.062 8.469 1 93.38 368 VAL A N 1
ATOM 2794 C CA . VAL A 1 368 ? 13.508 -18.359 7.281 1 93.38 368 VAL A CA 1
ATOM 2795 C C . VAL A 1 368 ? 12.695 -18.047 6.027 1 93.38 368 VAL A C 1
ATOM 2797 O O . VAL A 1 368 ? 13.25 -17.578 5.023 1 93.38 368 VAL A O 1
ATOM 2800 N N . SER A 1 369 ? 11.422 -18.344 6.066 1 94.69 369 SER A N 1
ATOM 2801 C CA . SER A 1 369 ? 10.562 -18.016 4.938 1 94.69 369 SER A CA 1
ATOM 2802 C C . SER A 1 369 ? 10.508 -16.516 4.695 1 94.69 369 SER A C 1
ATOM 2804 O O . SER A 1 369 ? 10.477 -16.062 3.549 1 94.69 369 SER A O 1
ATOM 2806 N N . CYS A 1 370 ? 10.469 -15.781 5.719 1 93.44 370 CYS A N 1
ATOM 2807 C CA . CYS A 1 370 ? 10.461 -14.328 5.621 1 93.44 370 CYS A CA 1
ATOM 2808 C C . CYS A 1 370 ? 11.773 -13.812 5.031 1 93.44 370 CYS A C 1
ATOM 2810 O O . CYS A 1 370 ? 11.773 -12.867 4.242 1 93.44 370 CYS A O 1
ATOM 2812 N N . GLN A 1 371 ? 12.82 -14.398 5.441 1 94.31 371 GLN A N 1
ATOM 2813 C CA . GLN A 1 371 ? 14.117 -14.023 4.898 1 94.31 371 GLN A CA 1
ATOM 2814 C C . GLN A 1 371 ? 14.18 -14.266 3.393 1 94.31 371 GLN A C 1
ATOM 2816 O O . GLN A 1 371 ? 14.734 -13.453 2.648 1 94.31 371 GLN A O 1
ATOM 2821 N N . LEU A 1 372 ? 13.688 -15.375 3.049 1 96.56 372 LEU A N 1
ATOM 2822 C CA . LEU A 1 372 ? 13.664 -15.695 1.625 1 96.56 372 LEU A CA 1
ATOM 2823 C C . LEU A 1 372 ? 12.797 -14.703 0.862 1 96.56 372 LEU A C 1
ATOM 2825 O O . LEU A 1 372 ? 13.148 -14.273 -0.24 1 96.56 372 LEU A O 1
ATOM 2829 N N . SER A 1 373 ? 11.664 -14.383 1.45 1 96.62 373 SER A N 1
ATOM 2830 C CA . SER A 1 373 ? 10.773 -13.398 0.839 1 96.62 373 SER A CA 1
ATOM 2831 C C . SER A 1 373 ? 11.477 -12.047 0.692 1 96.62 373 SER A C 1
ATOM 2833 O O . SER A 1 373 ? 11.258 -11.336 -0.289 1 96.62 373 SER A O 1
ATOM 2835 N N . ARG A 1 374 ? 12.258 -11.688 1.624 1 94.81 374 ARG A N 1
ATOM 2836 C CA . ARG A 1 374 ? 13.031 -10.453 1.563 1 94.81 374 ARG A CA 1
ATOM 2837 C C . ARG A 1 374 ? 14.023 -10.484 0.405 1 94.81 374 ARG A C 1
ATOM 2839 O O . ARG A 1 374 ? 14.156 -9.5 -0.332 1 94.81 374 ARG A O 1
ATOM 2846 N N . LEU A 1 375 ? 14.688 -11.586 0.251 1 95.94 375 LEU A N 1
ATOM 2847 C CA . LEU A 1 375 ? 15.633 -11.742 -0.851 1 95.94 375 LEU A CA 1
ATOM 2848 C C . LEU A 1 375 ? 14.922 -11.633 -2.195 1 95.94 375 LEU A C 1
ATOM 2850 O O . LEU A 1 375 ? 15.422 -10.984 -3.115 1 95.94 375 LEU A O 1
ATOM 2854 N N . LYS A 1 376 ? 13.82 -12.305 -2.26 1 97.25 376 LYS A N 1
ATOM 2855 C CA . LYS A 1 376 ? 13.055 -12.258 -3.504 1 97.25 376 LYS A CA 1
ATOM 2856 C C . LYS A 1 376 ? 12.602 -10.836 -3.822 1 97.25 376 LYS A C 1
ATOM 2858 O O . LYS A 1 376 ? 12.547 -10.445 -4.988 1 97.25 376 LYS A O 1
ATOM 2863 N N . ARG A 1 377 ? 12.242 -10.047 -2.807 1 95.75 377 ARG A N 1
ATOM 2864 C CA . ARG A 1 377 ? 11.883 -8.648 -2.994 1 95.75 377 ARG A CA 1
ATOM 2865 C C . ARG A 1 377 ? 13.07 -7.848 -3.521 1 95.75 377 ARG A C 1
ATOM 2867 O O . ARG A 1 377 ? 12.906 -6.953 -4.352 1 95.75 377 ARG A O 1
ATOM 2874 N N . GLY A 1 378 ? 14.219 -8.18 -2.992 1 92.62 378 GLY A N 1
ATOM 2875 C CA . GLY A 1 378 ? 15.43 -7.535 -3.486 1 92.62 378 GLY A CA 1
ATOM 2876 C C . GLY A 1 378 ? 15.68 -7.797 -4.961 1 92.62 378 GLY A C 1
ATOM 2877 O O . GLY A 1 378 ? 16.078 -6.891 -5.695 1 92.62 378 GLY A O 1
ATOM 2878 N N . VAL A 1 379 ? 15.438 -8.992 -5.355 1 94.94 379 VAL A N 1
ATOM 2879 C CA . VAL A 1 379 ? 15.602 -9.367 -6.754 1 94.94 379 VAL A CA 1
ATOM 2880 C C . VAL A 1 379 ? 14.578 -8.633 -7.613 1 94.94 379 VAL A C 1
ATOM 2882 O O . VAL A 1 379 ? 14.898 -8.172 -8.711 1 94.94 379 VAL A O 1
ATOM 2885 N N . ASN A 1 380 ? 13.383 -8.617 -7.117 1 93.81 380 ASN A N 1
ATOM 2886 C CA . ASN A 1 380 ? 12.32 -7.914 -7.828 1 93.81 380 ASN A CA 1
ATOM 2887 C C . ASN A 1 380 ? 12.695 -6.461 -8.109 1 93.81 380 ASN A C 1
ATOM 2889 O O . ASN A 1 380 ? 12.477 -5.961 -9.211 1 93.81 380 ASN A O 1
ATOM 2893 N N . LYS A 1 381 ? 13.227 -5.816 -7.145 1 87.94 381 LYS A N 1
ATOM 2894 C CA . LYS A 1 381 ? 13.656 -4.43 -7.277 1 87.94 381 LYS A CA 1
ATOM 2895 C C . LYS A 1 381 ? 14.828 -4.312 -8.25 1 87.94 381 LYS A C 1
ATOM 2897 O O . LYS A 1 381 ? 14.891 -3.375 -9.047 1 87.94 381 LYS A O 1
ATOM 2902 N N . LEU A 1 382 ? 15.688 -5.258 -8.234 1 88.88 382 LEU A N 1
ATOM 2903 C CA . LEU A 1 382 ? 16.922 -5.242 -9.016 1 88.88 382 LEU A CA 1
ATOM 2904 C C . LEU A 1 382 ? 16.641 -5.477 -10.492 1 88.88 382 LEU A C 1
ATOM 2906 O O . LEU A 1 382 ? 17.172 -4.773 -11.352 1 88.88 382 LEU A O 1
ATOM 2910 N N . LEU A 1 383 ? 15.672 -6.375 -10.781 1 90 383 LEU A N 1
ATOM 2911 C CA . LEU A 1 383 ? 15.539 -6.848 -12.148 1 90 383 LEU A CA 1
ATOM 2912 C C . LEU A 1 383 ? 14.281 -6.293 -12.805 1 90 383 LEU A C 1
ATOM 2914 O O . LEU A 1 383 ? 14.234 -6.102 -14.016 1 90 383 LEU A O 1
ATOM 2918 N N . TYR A 1 384 ? 13.281 -6.039 -12.016 1 84.5 384 TYR A N 1
ATOM 2919 C CA . TYR A 1 384 ? 11.977 -5.883 -12.641 1 84.5 384 TYR A CA 1
ATOM 2920 C C . TYR A 1 384 ? 11.414 -4.484 -12.398 1 84.5 384 TYR A C 1
ATOM 2922 O O . TYR A 1 384 ? 10.594 -3.992 -13.18 1 84.5 384 TYR A O 1
ATOM 2930 N N . LEU A 1 385 ? 11.578 -3.863 -11.227 1 65.75 385 LEU A N 1
ATOM 2931 C CA . LEU A 1 385 ? 10.938 -2.596 -10.891 1 65.75 385 LEU A CA 1
ATOM 2932 C C . LEU A 1 385 ? 11.82 -1.418 -11.289 1 65.75 385 LEU A C 1
ATOM 2934 O O . LEU A 1 385 ? 11.891 -0.421 -10.57 1 65.75 385 LEU A O 1
ATOM 2938 N N . ARG A 1 386 ? 12.43 -1.467 -12.438 1 58.72 386 ARG A N 1
ATOM 2939 C CA . ARG A 1 386 ? 13.328 -0.392 -12.852 1 58.72 386 ARG A CA 1
ATOM 2940 C C . ARG A 1 386 ? 12.586 0.661 -13.664 1 58.72 386 ARG A C 1
ATOM 2942 O O . ARG A 1 386 ? 11.672 0.334 -14.422 1 58.72 386 ARG A O 1
ATOM 2949 N N . PRO A 1 387 ? 12.586 1.961 -13.234 1 49.56 387 PRO A N 1
ATOM 2950 C CA . PRO A 1 387 ? 11.945 3.004 -14.039 1 49.56 387 PRO A CA 1
ATOM 2951 C C . PRO A 1 387 ? 12.383 2.977 -15.5 1 49.56 387 PRO A C 1
ATOM 2953 O O . PRO A 1 387 ? 13.562 2.787 -15.797 1 49.56 387 PRO A O 1
ATOM 2956 N N . SER A 1 388 ? 11.586 2.553 -16.438 1 41.38 388 SER A N 1
ATOM 2957 C CA . SER A 1 388 ? 11.891 2.605 -17.859 1 41.38 388 SER A CA 1
ATOM 2958 C C . SER A 1 388 ? 12.539 3.93 -18.25 1 41.38 388 SER A C 1
ATOM 2960 O O . SER A 1 388 ? 12.117 4.992 -17.781 1 41.38 388 SER A O 1
ATOM 2962 N N . GLY A 1 389 ? 13.703 4.055 -18.594 1 36.16 389 GLY A N 1
ATOM 2963 C CA . GLY A 1 389 ? 14.266 5.172 -19.328 1 36.16 389 GLY A CA 1
ATOM 2964 C C . GLY A 1 389 ? 13.297 5.777 -20.328 1 36.16 389 GLY A C 1
ATOM 2965 O O . GLY A 1 389 ? 12.602 5.055 -21.047 1 36.16 389 GLY A O 1
ATOM 2966 N N . MET A 1 390 ? 12.562 6.805 -20.172 1 31.3 390 MET A N 1
ATOM 2967 C CA . MET A 1 390 ? 11.961 7.535 -21.281 1 31.3 390 MET A CA 1
ATOM 2968 C C . MET A 1 390 ? 12.789 7.391 -22.547 1 31.3 390 MET A C 1
ATOM 2970 O O . MET A 1 390 ? 13.945 7.824 -22.594 1 31.3 390 MET A O 1
ATOM 2974 N N . ALA A 1 391 ? 12.555 6.594 -23.516 1 29.16 391 ALA A N 1
ATOM 2975 C CA . ALA A 1 391 ? 13.023 6.734 -24.891 1 29.16 391 ALA A CA 1
ATOM 2976 C C . ALA A 1 391 ? 12.797 8.148 -25.406 1 29.16 391 ALA A C 1
ATOM 2978 O O . ALA A 1 391 ? 13.016 8.43 -26.578 1 29.16 391 ALA A O 1
ATOM 2979 N N . GLY A 1 392 ? 11.703 8.945 -25.344 1 27.42 392 GLY A N 1
ATOM 2980 C CA . GLY A 1 392 ? 11.664 10.07 -26.25 1 27.42 392 GLY A CA 1
ATOM 2981 C C . GLY A 1 392 ? 12.953 10.867 -26.281 1 27.42 392 GLY A C 1
ATOM 2982 O O . GLY A 1 392 ? 13.805 10.711 -25.406 1 27.42 392 GLY A O 1
ATOM 2983 N N . THR A 1 393 ? 13.039 11.836 -27.516 1 27.2 393 THR A N 1
ATOM 2984 C CA . THR A 1 393 ? 14.055 12.711 -28.094 1 27.2 393 THR A CA 1
ATOM 2985 C C . THR A 1 393 ? 14.789 13.477 -26.984 1 27.2 393 THR A C 1
ATOM 2987 O O . THR A 1 393 ? 15.922 13.922 -27.188 1 27.2 393 THR A O 1
ATOM 2990 N N . MET A 1 394 ? 14.023 14.523 -26.531 1 25.72 394 MET A N 1
ATOM 2991 C CA . MET A 1 394 ? 14.93 15.586 -26.094 1 25.72 394 MET A CA 1
ATOM 2992 C C . MET A 1 394 ? 15.992 15.031 -25.156 1 25.72 394 MET A C 1
ATOM 2994 O O . MET A 1 394 ? 17.188 15.25 -25.359 1 25.72 394 MET A O 1
ATOM 2998 N N . ALA A 1 395 ? 15.969 15.68 -23.766 1 25.81 395 ALA A N 1
ATOM 2999 C CA . ALA A 1 395 ? 17.266 15.648 -23.109 1 25.81 395 ALA A CA 1
ATOM 3000 C C . ALA A 1 395 ? 17.781 14.211 -22.953 1 25.81 395 ALA A C 1
ATOM 3002 O O . ALA A 1 395 ? 17.109 13.375 -22.359 1 25.81 395 ALA A O 1
ATOM 3003 N N . SER A 1 396 ? 18.328 13.312 -23.797 1 28.11 396 SER A N 1
ATOM 3004 C CA . SER A 1 396 ? 19.547 12.516 -23.781 1 28.11 396 SER A CA 1
ATOM 3005 C C . SER A 1 396 ? 20.234 12.602 -22.422 1 28.11 396 SER A C 1
ATOM 3007 O O . SER A 1 396 ? 21.359 12.102 -22.25 1 28.11 396 SER A O 1
ATOM 3009 N N . GLN A 1 397 ? 20.094 13.797 -21.812 1 27.5 397 GLN A N 1
ATOM 3010 C CA . GLN A 1 397 ? 20.922 14.031 -20.641 1 27.5 397 GLN A CA 1
ATOM 3011 C C . GLN A 1 397 ? 20.875 12.844 -19.672 1 27.5 397 GLN A C 1
ATOM 3013 O O . GLN A 1 397 ? 19.938 12.039 -19.734 1 27.5 397 GLN A O 1
ATOM 3018 N N . GLU A 1 398 ? 21.797 12.93 -18.594 1 29 398 GLU A N 1
ATOM 3019 C CA . GLU A 1 398 ? 22.281 12.383 -17.344 1 29 398 GLU A CA 1
ATOM 3020 C C . GLU A 1 398 ? 21.125 11.961 -16.438 1 29 398 GLU A C 1
ATOM 3022 O O . GLU A 1 398 ? 20.75 12.68 -15.516 1 29 398 GLU A O 1
ATOM 3027 N N . ARG A 1 399 ? 20.062 12.023 -16.922 1 33.53 399 ARG A N 1
ATOM 3028 C CA . ARG A 1 399 ? 19.391 11.742 -15.648 1 33.53 399 ARG A CA 1
ATOM 3029 C C . ARG A 1 399 ? 20.031 10.562 -14.938 1 33.53 399 ARG A C 1
ATOM 3031 O O . ARG A 1 399 ? 19.906 9.414 -15.383 1 33.53 399 ARG A O 1
ATOM 3038 N N . SER A 1 400 ? 21.203 10.578 -14.477 1 33.47 400 SER A N 1
ATOM 3039 C CA . SER A 1 400 ? 22.391 10.211 -13.703 1 33.47 400 SER A CA 1
ATOM 3040 C C . SER A 1 400 ? 22.062 9.133 -12.68 1 33.47 400 SER A C 1
ATOM 3042 O O . SER A 1 400 ? 22.938 8.344 -12.305 1 33.47 400 SER A O 1
ATOM 3044 N N . GLY A 1 401 ? 20.812 9.062 -12.023 1 37.47 401 GLY A N 1
ATOM 3045 C CA . GLY A 1 401 ? 20.953 8.383 -10.75 1 37.47 401 GLY A CA 1
ATOM 3046 C C . GLY A 1 401 ? 20.688 6.891 -10.836 1 37.47 401 GLY A C 1
ATOM 3047 O O . GLY A 1 401 ? 20.797 6.176 -9.844 1 37.47 401 GLY A O 1
ATOM 3048 N N . TYR A 1 402 ? 19.719 6.422 -11.789 1 45.12 402 TYR A N 1
ATOM 3049 C CA . TYR A 1 402 ? 19.609 4.98 -11.578 1 45.12 402 TYR A CA 1
ATOM 3050 C C . TYR A 1 402 ? 20.734 4.242 -12.312 1 45.12 402 TYR A C 1
ATOM 3052 O O . TYR A 1 402 ? 20.859 4.367 -13.539 1 45.12 402 TYR A O 1
ATOM 3060 N N . SER A 1 403 ? 21.719 3.99 -11.828 1 53.34 403 SER A N 1
ATOM 3061 C CA . SER A 1 403 ? 22.891 3.232 -12.266 1 53.34 403 SER A CA 1
ATOM 3062 C C . SER A 1 403 ? 22.484 1.905 -12.898 1 53.34 403 SER A C 1
ATOM 3064 O O . SER A 1 403 ? 21.609 1.209 -12.383 1 53.34 403 SER A O 1
ATOM 3066 N N . ALA A 1 404 ? 22.688 1.658 -14.227 1 64.94 404 ALA A N 1
ATOM 3067 C CA . ALA A 1 404 ? 22.578 0.383 -14.93 1 64.94 404 ALA A CA 1
ATOM 3068 C C . ALA A 1 404 ? 22.969 -0.78 -14.016 1 64.94 404 ALA A C 1
ATOM 3070 O O . ALA A 1 404 ? 23.953 -0.693 -13.273 1 64.94 404 ALA A O 1
ATOM 3071 N N . VAL A 1 405 ? 22 -1.773 -13.969 1 80.62 405 VAL A N 1
ATOM 3072 C CA . VAL A 1 405 ? 22.266 -2.924 -13.109 1 80.62 405 VAL A CA 1
ATOM 3073 C C . VAL A 1 405 ? 23.422 -3.734 -13.656 1 80.62 405 VAL A C 1
ATOM 3075 O O . VAL A 1 405 ? 23.5 -4.008 -14.859 1 80.62 405 VAL A O 1
ATOM 3078 N N . SER A 1 406 ? 24.328 -3.949 -12.922 1 86.06 406 SER A N 1
ATOM 3079 C CA . SER A 1 406 ? 25.5 -4.75 -13.281 1 86.06 406 SER A CA 1
ATOM 3080 C C . SER A 1 406 ? 25.203 -6.242 -13.18 1 86.06 406 SER A C 1
ATOM 3082 O O . SER A 1 406 ? 24.406 -6.66 -12.336 1 86.06 406 SER A O 1
ATOM 3084 N N . ILE A 1 407 ? 25.75 -7.051 -14 1 89.25 407 ILE A N 1
ATOM 3085 C CA . ILE A 1 407 ? 25.594 -8.5 -13.977 1 89.25 407 ILE A CA 1
ATOM 3086 C C . ILE A 1 407 ? 26.156 -9.055 -12.664 1 89.25 407 ILE A C 1
ATOM 3088 O O . ILE A 1 407 ? 25.688 -10.086 -12.172 1 89.25 407 ILE A O 1
ATOM 3092 N N . LEU A 1 408 ? 27.047 -8.305 -12.117 1 89.44 408 LEU A N 1
ATOM 3093 C CA . LEU A 1 408 ? 27.625 -8.711 -10.844 1 89.44 408 LEU A CA 1
ATOM 3094 C C . LEU A 1 408 ? 26.578 -8.633 -9.727 1 89.44 408 LEU A C 1
ATOM 3096 O O . LEU A 1 408 ? 26.594 -9.445 -8.805 1 89.44 408 LEU A O 1
ATOM 3100 N N . SER A 1 409 ? 25.734 -7.645 -9.836 1 92.56 409 SER A N 1
ATOM 3101 C CA . SER A 1 409 ? 24.672 -7.531 -8.836 1 92.56 409 SER A CA 1
ATOM 3102 C C . SER A 1 409 ? 23.719 -8.727 -8.906 1 92.56 409 SER A C 1
ATOM 3104 O O . SER A 1 409 ? 23.219 -9.188 -7.879 1 92.56 409 SER A O 1
ATOM 3106 N N . VAL A 1 410 ? 23.531 -9.25 -10.086 1 94.69 410 VAL A N 1
ATOM 3107 C CA . VAL A 1 410 ? 22.672 -10.414 -10.258 1 94.69 410 VAL A CA 1
ATOM 3108 C C . VAL A 1 410 ? 23.359 -11.656 -9.703 1 94.69 410 VAL A C 1
ATOM 3110 O O . VAL A 1 410 ? 22.734 -12.477 -9.031 1 94.69 410 VAL A O 1
ATOM 3113 N N . THR A 1 411 ? 24.609 -11.742 -9.969 1 94.69 411 THR A N 1
ATOM 3114 C CA . THR A 1 411 ? 25.391 -12.867 -9.461 1 94.69 411 THR A CA 1
ATOM 3115 C C . THR A 1 411 ? 25.406 -12.867 -7.934 1 94.69 411 THR A C 1
ATOM 3117 O O . THR A 1 411 ? 25.344 -13.922 -7.305 1 94.69 411 THR A O 1
ATOM 3120 N N . ASP A 1 412 ? 25.469 -11.656 -7.465 1 94.62 412 ASP A N 1
ATOM 3121 C CA . ASP A 1 412 ? 25.453 -11.539 -6.012 1 94.62 412 ASP A CA 1
ATOM 3122 C C . ASP A 1 412 ? 24.094 -11.953 -5.441 1 94.62 412 ASP A C 1
ATOM 3124 O O . ASP A 1 412 ? 24.016 -12.531 -4.355 1 94.62 412 ASP A O 1
ATOM 3128 N N . ALA A 1 413 ? 23.094 -11.609 -6.121 1 96.38 413 ALA A N 1
ATOM 3129 C CA . ALA A 1 413 ? 21.75 -12.008 -5.684 1 96.38 413 ALA A CA 1
ATOM 3130 C C . ALA A 1 413 ? 21.594 -13.523 -5.695 1 96.38 413 ALA A C 1
ATOM 3132 O O . ALA A 1 413 ? 21.062 -14.109 -4.746 1 96.38 413 ALA A O 1
ATOM 3133 N N . VAL A 1 414 ? 22.078 -14.188 -6.707 1 97.38 414 VAL A N 1
ATOM 3134 C CA . VAL A 1 414 ? 22.016 -15.641 -6.812 1 97.38 414 VAL A CA 1
ATOM 3135 C C . VAL A 1 414 ? 22.828 -16.266 -5.68 1 97.38 414 VAL A C 1
ATOM 3137 O O . VAL A 1 414 ? 22.375 -17.219 -5.039 1 97.38 414 VAL A O 1
ATOM 3140 N N . ALA A 1 415 ? 23.938 -15.656 -5.453 1 96.81 415 ALA A N 1
ATOM 3141 C CA . ALA A 1 415 ? 24.797 -16.172 -4.391 1 96.81 415 ALA A CA 1
ATOM 3142 C C . ALA A 1 415 ? 24.125 -16.031 -3.027 1 96.81 415 ALA A C 1
ATOM 3144 O O . ALA A 1 415 ? 24.234 -16.906 -2.178 1 96.81 415 ALA A O 1
ATOM 3145 N N . SER A 1 416 ? 23.5 -14.883 -2.854 1 96.75 416 SER A N 1
ATOM 3146 C CA . SER A 1 416 ? 22.812 -14.648 -1.589 1 96.75 416 SER A CA 1
ATOM 3147 C C . SER A 1 416 ? 21.672 -15.656 -1.381 1 96.75 416 SER A C 1
ATOM 3149 O O . SER A 1 416 ? 21.453 -16.125 -0.261 1 96.75 416 SER A O 1
ATOM 3151 N N . ILE A 1 417 ? 20.953 -15.984 -2.391 1 97.88 417 ILE A N 1
ATOM 3152 C CA . ILE A 1 417 ? 19.859 -16.953 -2.314 1 97.88 417 ILE A CA 1
ATOM 3153 C C . ILE A 1 417 ? 20.406 -18.344 -2.01 1 97.88 417 ILE A C 1
ATOM 3155 O O . ILE A 1 417 ? 19.859 -19.062 -1.174 1 97.88 417 ILE A O 1
ATOM 3159 N N . GLN A 1 418 ? 21.484 -18.672 -2.619 1 97.69 418 GLN A N 1
ATOM 3160 C CA . GLN A 1 418 ? 22.109 -19.984 -2.377 1 97.69 418 GLN A CA 1
ATOM 3161 C C . GLN A 1 418 ? 22.688 -20.062 -0.969 1 97.69 418 GLN A C 1
ATOM 3163 O O . GLN A 1 418 ? 22.609 -21.109 -0.321 1 97.69 418 GLN A O 1
ATOM 3168 N N . ARG A 1 419 ? 23.234 -18.922 -0.567 1 96.81 419 ARG A N 1
ATOM 3169 C CA . ARG A 1 419 ? 23.75 -18.875 0.802 1 96.81 419 ARG A CA 1
ATOM 3170 C C . ARG A 1 419 ? 22.609 -19.078 1.808 1 96.81 419 ARG A C 1
ATOM 3172 O O . ARG A 1 419 ? 22.797 -19.734 2.84 1 96.81 419 ARG A O 1
ATOM 3179 N N . TRP A 1 420 ? 21.547 -18.5 1.565 1 96.75 420 TRP A N 1
ATOM 3180 C CA . TRP A 1 420 ? 20.375 -18.688 2.406 1 96.75 420 TRP A CA 1
ATOM 3181 C C . TRP A 1 420 ? 20.031 -20.156 2.555 1 96.75 420 TRP A C 1
ATOM 3183 O O . TRP A 1 420 ? 19.781 -20.641 3.664 1 96.75 420 TRP A O 1
ATOM 3193 N N . PHE A 1 421 ? 20 -20.938 1.466 1 96.75 421 PHE A N 1
ATOM 3194 C CA . PHE A 1 421 ? 19.656 -22.344 1.509 1 96.75 421 PHE A CA 1
ATOM 3195 C C . PHE A 1 421 ? 20.703 -23.141 2.283 1 96.75 421 PHE A C 1
ATOM 3197 O O . PHE A 1 421 ? 20.375 -24.047 3.047 1 96.75 421 PHE A O 1
ATOM 3204 N N . ASN A 1 422 ? 21.938 -22.703 2.098 1 95.19 422 ASN A N 1
ATOM 3205 C CA . ASN A 1 422 ? 23.031 -23.391 2.771 1 95.19 422 ASN A CA 1
ATOM 3206 C C . ASN A 1 422 ? 23.016 -23.141 4.277 1 95.19 422 ASN A C 1
ATOM 3208 O O . ASN A 1 422 ? 23.469 -23.984 5.055 1 95.19 422 ASN A O 1
ATOM 3212 N N . ASN A 1 423 ? 22.438 -22.016 4.664 1 93.88 423 ASN A N 1
ATOM 3213 C CA . ASN A 1 423 ? 22.391 -21.641 6.074 1 93.88 423 ASN A CA 1
ATOM 3214 C C . ASN A 1 423 ? 21.109 -22.125 6.746 1 93.88 423 ASN A C 1
ATOM 3216 O O . ASN A 1 423 ? 20.859 -21.812 7.914 1 93.88 423 ASN A O 1
ATOM 3220 N N . LEU A 1 424 ? 20.359 -22.906 6.031 1 94.94 424 LEU A N 1
ATOM 3221 C CA . LEU A 1 424 ? 19.141 -23.422 6.617 1 94.94 424 LEU A CA 1
ATOM 3222 C C . LEU A 1 424 ? 19.453 -24.391 7.762 1 94.94 424 LEU A C 1
ATOM 3224 O O . LEU A 1 424 ? 20.375 -25.188 7.664 1 94.94 424 LEU A O 1
ATOM 3228 N N . PRO A 1 425 ? 18.688 -24.234 8.82 1 90.75 425 PRO A N 1
ATOM 3229 C CA . PRO A 1 425 ? 18.844 -25.234 9.875 1 90.75 425 PRO A CA 1
ATOM 3230 C C . PRO A 1 425 ? 18.656 -26.656 9.352 1 90.75 425 PRO A C 1
ATOM 3232 O O . PRO A 1 425 ? 17.844 -26.891 8.453 1 90.75 425 PRO A O 1
ATOM 3235 N N . LEU A 1 426 ? 19.266 -27.625 9.977 1 90.69 426 LEU A N 1
ATOM 3236 C CA . LEU A 1 426 ? 19.344 -29 9.5 1 90.69 426 LEU A CA 1
ATOM 3237 C C . LEU A 1 426 ? 17.953 -29.641 9.445 1 90.69 426 LEU A C 1
ATOM 3239 O O . LEU A 1 426 ? 17.656 -30.406 8.523 1 90.69 426 LEU A O 1
ATOM 3243 N N . HIS A 1 427 ? 17.094 -29.312 10.391 1 89.56 427 HIS A N 1
ATOM 3244 C CA . HIS A 1 427 ? 15.789 -29.953 10.445 1 89.56 427 HIS A CA 1
ATOM 3245 C C . HIS A 1 427 ? 14.883 -29.453 9.32 1 89.56 427 HIS A C 1
ATOM 3247 O O . HIS A 1 427 ? 13.859 -30.078 9.016 1 89.56 427 HIS A O 1
ATOM 3253 N N . LEU A 1 428 ? 15.305 -28.375 8.609 1 93.94 428 LEU A N 1
ATOM 3254 C CA . LEU A 1 428 ? 14.516 -27.812 7.516 1 93.94 428 LEU A CA 1
ATOM 3255 C C . LEU A 1 428 ? 15.125 -28.188 6.164 1 93.94 428 LEU A C 1
ATOM 3257 O O . LEU A 1 428 ? 14.555 -27.875 5.117 1 93.94 428 LEU A O 1
ATOM 3261 N N . LYS A 1 429 ? 16.188 -28.891 6.148 1 92.62 429 LYS A N 1
ATOM 3262 C CA . LYS A 1 429 ? 16.891 -29.219 4.91 1 92.62 429 LYS A CA 1
ATOM 3263 C C . LYS A 1 429 ? 16.391 -30.547 4.336 1 92.62 429 LYS A C 1
ATOM 3265 O O . LYS A 1 429 ? 16.375 -30.734 3.119 1 92.62 429 LYS A O 1
ATOM 3270 N N . ASN A 1 430 ? 16.078 -31.375 5.25 1 89.94 430 ASN A N 1
ATOM 3271 C CA . ASN A 1 430 ? 15.688 -32.688 4.785 1 89.94 430 ASN A CA 1
ATOM 3272 C C . ASN A 1 430 ? 14.188 -32.938 4.965 1 89.94 430 ASN A C 1
ATOM 3274 O O . ASN A 1 430 ? 13.719 -33.156 6.086 1 89.94 430 ASN A O 1
ATOM 3278 N N . ILE A 1 431 ? 13.477 -33.125 3.928 1 91.12 431 ILE A N 1
ATOM 3279 C CA . ILE A 1 431 ? 12.031 -33.281 3.936 1 91.12 431 ILE A CA 1
ATOM 3280 C C . ILE A 1 431 ? 11.672 -34.688 4.438 1 91.12 431 ILE A C 1
ATOM 3282 O O . ILE A 1 431 ? 10.727 -34.844 5.203 1 91.12 431 ILE A O 1
ATOM 3286 N N . THR A 1 432 ? 12.492 -35.688 4.062 1 87.25 432 THR A N 1
ATOM 3287 C CA . THR A 1 432 ? 12.164 -37.094 4.301 1 87.25 432 THR A CA 1
ATOM 3288 C C . THR A 1 432 ? 12.32 -37.438 5.777 1 87.25 432 THR A C 1
ATOM 3290 O O . THR A 1 432 ? 11.648 -38.344 6.285 1 87.25 432 THR A O 1
ATOM 3293 N N . HIS A 1 433 ? 13.125 -36.75 6.512 1 87.75 433 HIS A N 1
ATOM 3294 C CA . HIS A 1 433 ? 13.398 -37.062 7.91 1 87.75 433 HIS A CA 1
ATOM 3295 C C . HIS A 1 433 ? 12.492 -36.25 8.844 1 87.75 433 HIS A C 1
ATOM 3297 O O . HIS A 1 433 ? 12.492 -36.469 10.055 1 87.75 433 HIS A O 1
ATOM 3303 N N . ALA A 1 434 ? 11.734 -35.5 8.242 1 88.12 434 ALA A N 1
ATOM 3304 C CA . ALA A 1 434 ? 10.898 -34.625 9.062 1 88.12 434 ALA A CA 1
ATOM 3305 C C . ALA A 1 434 ? 9.602 -35.344 9.461 1 88.12 434 ALA A C 1
ATOM 3307 O O . ALA A 1 434 ? 9.211 -36.312 8.836 1 88.12 434 ALA A O 1
ATOM 3308 N N . SER A 1 435 ? 9.078 -34.906 10.57 1 87.38 435 SER A N 1
ATOM 3309 C CA . SER A 1 435 ? 7.773 -35.375 10.984 1 87.38 435 SER A CA 1
ATOM 3310 C C . SER A 1 435 ? 6.727 -35.188 9.898 1 87.38 435 SER A C 1
ATOM 3312 O O . SER A 1 435 ? 6.773 -34.188 9.172 1 87.38 435 SER A O 1
ATOM 3314 N N . PRO A 1 436 ? 5.789 -36.094 9.758 1 85.81 436 PRO A N 1
ATOM 3315 C CA . PRO A 1 436 ? 4.762 -36 8.727 1 85.81 436 PRO A CA 1
ATOM 3316 C C . PRO A 1 436 ? 3.996 -34.688 8.789 1 85.81 436 PRO A C 1
ATOM 3318 O O . PRO A 1 436 ? 3.588 -34.125 7.758 1 85.81 436 PRO A O 1
ATOM 3321 N N . TYR A 1 437 ? 3.961 -34.188 9.938 1 87.19 437 TYR A N 1
ATOM 3322 C CA . TYR A 1 437 ? 3.203 -32.938 10.125 1 87.19 437 TYR A CA 1
ATOM 3323 C C . TYR A 1 437 ? 3.996 -31.734 9.633 1 87.19 437 TYR A C 1
ATOM 3325 O O . TYR A 1 437 ? 3.428 -30.672 9.391 1 87.19 437 TYR A O 1
ATOM 3333 N N . HIS A 1 438 ? 5.238 -31.953 9.477 1 91.75 438 HIS A N 1
ATOM 3334 C CA . HIS A 1 438 ? 6.102 -30.844 9.102 1 91.75 438 HIS A CA 1
ATOM 3335 C C . HIS A 1 438 ? 6.531 -30.938 7.637 1 91.75 438 HIS A C 1
ATOM 3337 O O . HIS A 1 438 ? 7.105 -30 7.086 1 91.75 438 HIS A O 1
ATOM 3343 N N . GLN A 1 439 ? 6.172 -32.031 7.02 1 94.06 439 GLN A N 1
ATOM 3344 C CA . GLN A 1 439 ? 6.691 -32.312 5.684 1 94.06 439 GLN A CA 1
ATOM 3345 C C . GLN A 1 439 ? 6.156 -31.297 4.664 1 94.06 439 GLN A C 1
ATOM 3347 O O . GLN A 1 439 ? 6.891 -30.859 3.777 1 94.06 439 GLN A O 1
ATOM 3352 N N . ARG A 1 440 ? 4.949 -30.984 4.816 1 95.19 440 ARG A N 1
ATOM 3353 C CA . ARG A 1 440 ? 4.395 -30.031 3.854 1 95.19 440 ARG A CA 1
ATOM 3354 C C . ARG A 1 440 ? 5.082 -28.672 3.957 1 95.19 440 ARG A C 1
ATOM 3356 O O . ARG A 1 440 ? 5.418 -28.062 2.941 1 95.19 440 ARG A O 1
ATOM 3363 N N . SER A 1 441 ? 5.273 -28.219 5.203 1 95.25 441 SER A N 1
ATOM 3364 C CA . SER A 1 441 ? 5.941 -26.938 5.422 1 95.25 441 SER A CA 1
ATOM 3365 C C . SER A 1 441 ? 7.34 -26.938 4.812 1 95.25 441 SER A C 1
ATOM 3367 O O . SER A 1 441 ? 7.719 -25.984 4.117 1 95.25 441 SER A O 1
ATOM 3369 N N . ILE A 1 442 ? 8.023 -27.969 5.035 1 96.38 442 ILE A N 1
ATOM 3370 C CA . ILE A 1 442 ? 9.406 -28.047 4.578 1 96.38 442 ILE A CA 1
ATOM 3371 C C . ILE A 1 442 ? 9.438 -28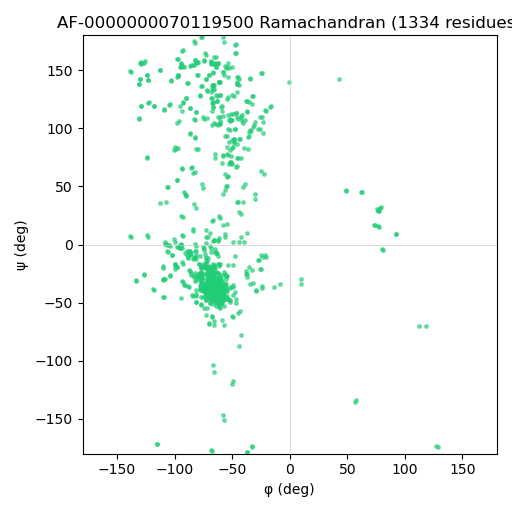.172 3.055 1 96.38 442 ILE A C 1
ATOM 3373 O O . ILE A 1 442 ? 10.25 -27.531 2.389 1 96.38 442 ILE A O 1
ATOM 3377 N N . ALA A 1 443 ? 8.578 -28.984 2.506 1 97.06 443 ALA A N 1
ATOM 3378 C CA . ALA A 1 443 ? 8.508 -29.141 1.055 1 97.06 443 ALA A CA 1
ATOM 3379 C C . ALA A 1 443 ? 8.195 -27.812 0.374 1 97.06 443 ALA A C 1
ATOM 3381 O O . ALA A 1 443 ? 8.805 -27.469 -0.639 1 97.06 443 ALA A O 1
ATOM 3382 N N . THR A 1 444 ? 7.234 -27.094 0.938 1 97.12 444 THR A N 1
ATOM 3383 C CA . THR A 1 444 ? 6.855 -25.797 0.359 1 97.12 444 THR A CA 1
ATOM 3384 C C . THR A 1 444 ? 7.996 -24.797 0.48 1 97.12 444 THR A C 1
ATOM 3386 O O . THR A 1 444 ? 8.188 -23.953 -0.403 1 97.12 444 THR A O 1
ATOM 3389 N N . LEU A 1 445 ? 8.703 -24.844 1.53 1 97.56 445 LEU A N 1
ATOM 3390 C CA . LEU A 1 445 ? 9.875 -24 1.695 1 97.56 445 LEU A CA 1
ATOM 3391 C C . LEU A 1 445 ? 10.891 -24.234 0.577 1 97.56 445 LEU A C 1
ATOM 3393 O O . LEU A 1 445 ? 11.438 -23.281 0.018 1 97.56 445 LEU A O 1
ATOM 3397 N N . HIS A 1 446 ? 11.109 -25.484 0.286 1 97.94 446 HIS A N 1
ATOM 3398 C CA . HIS A 1 446 ? 12.031 -25.828 -0.791 1 97.94 446 HIS A CA 1
ATOM 3399 C C . HIS A 1 446 ? 11.5 -25.375 -2.143 1 97.94 446 HIS A C 1
ATOM 3401 O O . HIS A 1 446 ? 12.258 -24.891 -2.984 1 97.94 446 HIS A O 1
ATOM 3407 N N . LEU A 1 447 ? 10.227 -25.562 -2.311 1 98.06 447 LEU A N 1
ATOM 3408 C CA . LEU A 1 447 ? 9.625 -25.078 -3.547 1 98.06 447 LEU A CA 1
ATOM 3409 C C . LEU A 1 447 ? 9.828 -23.562 -3.701 1 98.06 447 LEU A C 1
ATOM 3411 O O . LEU A 1 447 ? 10.133 -23.094 -4.793 1 98.06 447 LEU A O 1
ATOM 3415 N N . ARG A 1 448 ? 9.625 -22.875 -2.619 1 98.06 448 ARG A N 1
ATOM 3416 C CA . ARG A 1 448 ? 9.82 -21.422 -2.639 1 98.06 448 ARG A CA 1
ATOM 3417 C C . ARG A 1 448 ? 11.258 -21.078 -2.994 1 98.06 448 ARG A C 1
ATOM 3419 O O . ARG A 1 448 ? 11.508 -20.109 -3.725 1 98.06 448 ARG A O 1
ATOM 3426 N N . TYR A 1 449 ? 12.148 -21.828 -2.469 1 98.25 449 TYR A N 1
ATOM 3427 C CA . TYR A 1 449 ? 13.562 -21.609 -2.756 1 98.25 449 TYR A CA 1
ATOM 3428 C C . TYR A 1 449 ? 13.844 -21.75 -4.246 1 98.25 449 TYR A C 1
ATOM 3430 O O . TYR A 1 449 ? 14.43 -20.859 -4.867 1 98.25 449 TYR A O 1
ATOM 3438 N N . TRP A 1 450 ? 13.477 -22.828 -4.785 1 98.5 450 TRP A N 1
ATOM 3439 C CA . TRP A 1 450 ? 13.758 -23.078 -6.195 1 98.5 450 TRP A CA 1
ATOM 3440 C C . TRP A 1 450 ? 13.008 -22.094 -7.086 1 98.5 450 TRP A C 1
ATOM 3442 O O . TRP A 1 450 ? 13.547 -21.641 -8.102 1 98.5 450 TRP A O 1
ATOM 3452 N N . SER A 1 451 ? 11.789 -21.797 -6.699 1 98.19 451 SER A N 1
ATOM 3453 C CA . SER A 1 451 ? 11.031 -20.797 -7.445 1 98.19 451 SER A CA 1
ATOM 3454 C C . SER A 1 451 ? 11.742 -19.438 -7.438 1 98.19 451 SER A C 1
ATOM 3456 O O . SER A 1 451 ? 11.695 -18.703 -8.422 1 98.19 451 SER A O 1
ATOM 3458 N N . THR A 1 452 ? 12.336 -19.062 -6.332 1 98.44 452 THR A N 1
ATOM 3459 C CA . THR A 1 452 ? 13.078 -17.812 -6.234 1 98.44 452 THR A CA 1
ATOM 3460 C C . THR A 1 452 ? 14.289 -17.828 -7.16 1 98.44 452 THR A C 1
ATOM 3462 O O . THR A 1 452 ? 14.602 -16.828 -7.797 1 98.44 452 THR A O 1
ATOM 3465 N N . LEU A 1 453 ? 14.93 -18.953 -7.254 1 98.31 453 LEU A N 1
ATOM 3466 C CA . LEU A 1 453 ? 16.062 -19.078 -8.172 1 98.31 453 LEU A CA 1
ATOM 3467 C C . LEU A 1 453 ? 15.602 -18.969 -9.617 1 98.31 453 LEU A C 1
ATOM 3469 O O . LEU A 1 453 ? 16.281 -18.359 -10.445 1 98.31 453 LEU A O 1
ATOM 3473 N N . ILE A 1 454 ? 14.5 -19.562 -9.922 1 98.38 454 ILE A N 1
ATOM 3474 C CA . ILE A 1 454 ? 13.938 -19.422 -11.258 1 98.38 454 ILE A CA 1
ATOM 3475 C C . ILE A 1 454 ? 13.594 -17.953 -11.516 1 98.38 454 ILE A C 1
ATOM 3477 O O . ILE A 1 454 ? 13.867 -17.438 -12.594 1 98.38 454 ILE A O 1
ATOM 3481 N N . PHE A 1 455 ? 13.086 -17.359 -10.5 1 97.94 455 PHE A N 1
ATOM 3482 C CA . PHE A 1 455 ? 12.648 -15.969 -10.586 1 97.94 455 PHE A CA 1
ATOM 3483 C C . PHE A 1 455 ? 13.797 -15.055 -10.977 1 97.94 455 PHE A C 1
ATOM 3485 O O . PHE A 1 455 ? 13.617 -14.117 -11.766 1 97.94 455 PHE A O 1
ATOM 3492 N N . VAL A 1 456 ? 14.969 -15.289 -10.539 1 97.25 456 VAL A N 1
ATOM 3493 C CA . VAL A 1 456 ? 16.125 -14.43 -10.797 1 97.25 456 VAL A CA 1
ATOM 3494 C C . VAL A 1 456 ? 16.719 -14.758 -12.164 1 97.25 456 VAL A C 1
ATOM 3496 O O . VAL A 1 456 ? 17.266 -13.883 -12.836 1 97.25 456 VAL A O 1
ATOM 3499 N N . THR A 1 457 ? 16.531 -15.93 -12.68 1 97.19 457 THR A N 1
ATOM 3500 C CA . THR A 1 457 ? 17.281 -16.391 -13.836 1 97.19 457 THR A CA 1
ATOM 3501 C C . THR A 1 457 ? 16.391 -16.484 -15.07 1 97.19 457 THR A C 1
ATOM 3503 O O . THR A 1 457 ? 16.891 -16.484 -16.203 1 97.19 457 THR A O 1
ATOM 3506 N N . ARG A 1 458 ? 15.156 -16.547 -14.93 1 96.31 458 ARG A N 1
ATOM 3507 C CA . ARG A 1 458 ? 14.258 -16.859 -16.031 1 96.31 458 ARG A CA 1
ATOM 3508 C C . ARG A 1 458 ? 14.281 -15.75 -17.078 1 96.31 458 ARG A C 1
ATOM 3510 O O . ARG A 1 458 ? 14.141 -16.016 -18.281 1 96.31 458 ARG A O 1
ATOM 3517 N N . PRO A 1 459 ? 14.492 -14.461 -16.734 1 94.44 459 PRO A N 1
ATOM 3518 C CA . PRO A 1 459 ? 14.555 -13.469 -17.812 1 94.44 459 PRO A CA 1
ATOM 3519 C C . PRO A 1 459 ? 15.734 -13.688 -18.75 1 94.44 459 PRO A C 1
ATOM 3521 O O . PRO A 1 459 ? 15.641 -13.391 -19.953 1 94.44 459 PRO A O 1
ATOM 3524 N N . PHE A 1 460 ? 16.812 -14.242 -18.297 1 94.75 460 PHE A N 1
ATOM 3525 C CA . PHE A 1 460 ? 17.984 -14.516 -19.109 1 94.75 460 PHE A CA 1
ATOM 3526 C C . PHE A 1 460 ? 17.734 -15.688 -20.047 1 94.75 460 PHE A C 1
ATOM 3528 O O . PHE A 1 460 ? 18.141 -15.664 -21.219 1 94.75 460 PHE A O 1
ATOM 3535 N N . PHE A 1 461 ? 17.094 -16.641 -19.516 1 95 461 PHE A N 1
ATOM 3536 C CA . PHE A 1 461 ? 16.719 -17.797 -20.328 1 95 461 PHE A CA 1
ATOM 3537 C C . PHE A 1 461 ? 15.75 -17.375 -21.438 1 95 461 PHE A C 1
ATOM 3539 O O . PHE A 1 461 ? 15.922 -17.766 -22.594 1 95 461 PHE A O 1
ATOM 3546 N N . LEU A 1 462 ? 14.797 -16.578 -21.062 1 93.81 462 LEU A N 1
ATOM 3547 C CA . LEU A 1 462 ? 13.82 -16.078 -22.031 1 93.81 462 LEU A CA 1
ATOM 3548 C C . LEU A 1 462 ? 14.508 -15.266 -23.109 1 93.81 462 LEU A C 1
ATOM 3550 O O . LEU A 1 462 ? 14.164 -15.383 -24.297 1 93.81 462 LEU A O 1
ATOM 3554 N N . HIS A 1 463 ? 15.438 -14.477 -22.781 1 92.75 463 HIS A N 1
ATOM 3555 C CA . HIS A 1 463 ? 16.156 -13.648 -23.734 1 92.75 463 HIS A CA 1
ATOM 3556 C C . HIS A 1 463 ? 16.906 -14.5 -24.75 1 92.75 463 HIS A C 1
ATOM 3558 O O . HIS A 1 463 ? 16.891 -14.203 -25.953 1 92.75 463 HIS A O 1
ATOM 3564 N N . ILE A 1 464 ? 17.562 -15.508 -24.297 1 91.25 464 ILE A N 1
ATOM 3565 C CA . ILE A 1 464 ? 18.344 -16.375 -25.172 1 91.25 464 ILE A CA 1
ATOM 3566 C C . ILE A 1 464 ? 17.422 -17.047 -26.188 1 91.25 464 ILE A C 1
ATOM 3568 O O . ILE A 1 464 ? 17.766 -17.156 -27.375 1 91.25 464 ILE A O 1
ATOM 3572 N N . VAL A 1 465 ? 16.328 -17.422 -25.781 1 90.06 465 VAL A N 1
ATOM 3573 C CA . VAL A 1 465 ? 15.406 -18.156 -26.641 1 90.06 465 VAL A CA 1
ATOM 3574 C C . VAL A 1 465 ? 14.766 -17.219 -27.656 1 90.06 465 VAL A C 1
ATOM 3576 O O . VAL A 1 465 ? 14.555 -17.594 -28.812 1 90.06 465 VAL A O 1
ATOM 3579 N N . MET A 1 466 ? 14.477 -16.016 -27.266 1 87.94 466 MET A N 1
ATOM 3580 C CA . MET A 1 466 ? 13.797 -15.055 -28.125 1 87.94 466 MET A CA 1
ATOM 3581 C C . MET A 1 466 ? 14.773 -14.453 -29.141 1 87.94 466 MET A C 1
ATOM 3583 O O . MET A 1 466 ? 14.367 -14.008 -30.203 1 87.94 466 MET A O 1
ATOM 3587 N N . HIS A 1 467 ? 16.062 -14.445 -28.797 1 85.81 467 HIS A N 1
ATOM 3588 C CA . HIS A 1 467 ? 17.062 -13.867 -29.672 1 85.81 467 HIS A CA 1
ATOM 3589 C C . HIS A 1 467 ? 18.156 -14.875 -30.016 1 85.81 467 HIS A C 1
ATOM 3591 O O . HIS A 1 467 ? 19.312 -14.711 -29.609 1 85.81 467 HIS A O 1
ATOM 3597 N N . PRO A 1 468 ? 17.812 -15.859 -30.922 1 68.19 468 PRO A N 1
ATOM 3598 C CA . PRO A 1 468 ? 18.797 -16.906 -31.219 1 68.19 468 PRO A CA 1
ATOM 3599 C C . PRO A 1 468 ? 19.984 -16.391 -32.031 1 68.19 468 PRO A C 1
ATOM 3601 O O . PRO A 1 468 ? 21.094 -16.922 -31.891 1 68.19 468 PRO A O 1
ATOM 3604 N N . ASP A 1 469 ? 19.688 -15.398 -33.125 1 61.19 469 ASP A N 1
ATOM 3605 C CA . ASP A 1 469 ? 20.703 -14.938 -34.062 1 61.19 469 ASP A CA 1
ATOM 3606 C C . ASP A 1 469 ? 21.844 -14.234 -33.344 1 61.19 469 ASP A C 1
ATOM 3608 O O . ASP A 1 469 ? 22.984 -14.258 -33.812 1 61.19 469 ASP A O 1
ATOM 3612 N N . ARG A 1 470 ? 21.672 -13.547 -32.438 1 53.09 470 ARG A N 1
ATOM 3613 C CA . ARG A 1 470 ? 22.766 -12.859 -31.734 1 53.09 470 ARG A CA 1
ATOM 3614 C C . ARG A 1 470 ? 23.734 -13.852 -31.109 1 53.09 470 ARG A C 1
ATOM 3616 O O . ARG A 1 470 ? 24.797 -13.461 -30.609 1 53.09 470 ARG A O 1
ATOM 3623 N N . ARG A 1 471 ? 23.469 -15.141 -31.359 1 48.12 471 ARG A N 1
ATOM 3624 C CA . ARG A 1 471 ? 24.359 -16.266 -31.016 1 48.12 471 ARG A CA 1
ATOM 3625 C C . ARG A 1 471 ? 25.453 -16.422 -32.062 1 48.12 471 ARG A C 1
ATOM 3627 O O . ARG A 1 471 ? 26.594 -16.75 -31.719 1 48.12 471 ARG A O 1
ATOM 3634 N N . GLN A 1 472 ? 24.984 -16.453 -33.469 1 44.34 472 GLN A N 1
ATOM 3635 C CA . GLN A 1 472 ? 25.828 -16.859 -34.594 1 44.34 472 GLN A CA 1
ATOM 3636 C C . GLN A 1 472 ? 26.719 -15.703 -35.031 1 44.34 472 GLN A C 1
ATOM 3638 O O . GLN A 1 472 ? 27.766 -15.93 -35.656 1 44.34 472 GLN A O 1
ATOM 3643 N N . LYS A 1 473 ? 26.266 -14.508 -35.156 1 42.38 473 LYS A N 1
ATOM 3644 C CA . LYS A 1 473 ? 27.016 -13.547 -35.969 1 42.38 473 LYS A CA 1
ATOM 3645 C C . LYS A 1 473 ? 28.391 -13.281 -35.344 1 42.38 473 LYS A C 1
ATOM 3647 O O . LYS A 1 473 ? 29.125 -12.398 -35.812 1 42.38 473 LYS A O 1
ATOM 3652 N N . THR A 1 474 ? 28.703 -13.727 -34.219 1 38.53 474 THR A N 1
ATOM 3653 C CA . THR A 1 474 ? 30.109 -13.414 -34.031 1 38.53 474 THR A CA 1
ATOM 3654 C C . THR A 1 474 ? 30.984 -14.273 -34.938 1 38.53 474 THR A C 1
ATOM 3656 O O . THR A 1 474 ? 32.188 -14.383 -34.719 1 38.53 474 THR A O 1
ATOM 3659 N N . ALA A 1 475 ? 30.422 -15.102 -35.875 1 32 475 ALA A N 1
ATOM 3660 C CA . ALA A 1 475 ? 31.469 -15.555 -36.812 1 32 475 ALA A CA 1
ATOM 3661 C C . ALA A 1 475 ? 32 -14.398 -37.656 1 32 475 ALA A C 1
ATOM 3663 O O . ALA A 1 475 ? 31.219 -13.57 -38.125 1 32 475 ALA A O 1
ATOM 3664 N N . PRO A 1 476 ? 33.219 -14.016 -37.625 1 35.22 476 PRO A N 1
ATOM 3665 C CA . PRO A 1 476 ? 33.875 -13.031 -38.5 1 35.22 476 PRO A CA 1
ATOM 3666 C C . PRO A 1 476 ? 33.469 -13.141 -39.938 1 35.22 476 PRO A C 1
ATOM 3668 O O . PRO A 1 476 ? 33.781 -14.117 -40.625 1 35.22 476 PRO A O 1
ATOM 3671 N N . SER A 1 477 ? 32.25 -13.195 -40.344 1 31.97 477 SER A N 1
ATOM 3672 C CA . SER A 1 477 ? 32.219 -13.195 -41.812 1 31.97 477 SER A CA 1
ATOM 3673 C C . SER A 1 477 ? 32.906 -11.961 -42.344 1 31.97 477 SER A C 1
ATOM 3675 O O . SER A 1 477 ? 32.688 -11.562 -43.5 1 31.97 477 SER A O 1
ATOM 3677 N N . THR A 1 478 ? 33.688 -11.172 -41.75 1 31.03 478 THR A N 1
ATOM 3678 C CA . THR A 1 478 ? 34.25 -10.062 -42.5 1 31.03 478 THR A CA 1
ATOM 3679 C C . THR A 1 478 ? 35.031 -10.586 -43.719 1 31.03 478 THR A C 1
ATOM 3681 O O . THR A 1 478 ? 36.188 -10.953 -43.594 1 31.03 478 THR A O 1
ATOM 3684 N N . THR A 1 479 ? 34.625 -11.562 -44.562 1 29.95 479 THR A N 1
ATOM 3685 C CA . THR A 1 479 ? 35.438 -11.43 -45.781 1 29.95 479 THR A CA 1
ATOM 3686 C C . THR A 1 479 ? 35.188 -10.062 -46.406 1 29.95 479 THR A C 1
ATOM 3688 O O . THR A 1 479 ? 34.469 -9.945 -47.406 1 29.95 479 THR A O 1
ATOM 3691 N N . GLU A 1 480 ? 34.469 -9.117 -45.906 1 29.5 480 GLU A N 1
ATOM 3692 C CA . GLU A 1 480 ? 34.562 -7.98 -46.812 1 29.5 480 GLU A CA 1
ATOM 3693 C C . GLU A 1 480 ? 36.031 -7.621 -47.125 1 29.5 480 GLU A C 1
ATOM 3695 O O . GLU A 1 480 ? 36.844 -7.492 -46.188 1 29.5 480 GLU A O 1
ATOM 3700 N N . LYS A 1 481 ? 36.406 -7.93 -48.344 1 29.53 481 LYS A N 1
ATOM 3701 C CA . LYS A 1 481 ? 37.594 -7.496 -49.062 1 29.53 481 LYS A CA 1
ATOM 3702 C C . LYS A 1 481 ? 38 -6.078 -48.656 1 29.53 481 LYS A C 1
ATOM 3704 O O . LYS A 1 481 ? 37.156 -5.195 -48.562 1 29.53 481 LYS A O 1
ATOM 3709 N N . PRO A 1 482 ? 39.25 -5.93 -48.125 1 29.16 482 PRO A N 1
ATOM 3710 C CA . PRO A 1 482 ? 39.875 -4.605 -48 1 29.16 482 PRO A CA 1
ATOM 3711 C C . PRO A 1 482 ? 39.781 -3.791 -49.281 1 29.16 482 PRO A C 1
ATOM 3713 O O . PRO A 1 482 ? 40.094 -4.309 -50.344 1 29.16 482 PRO A O 1
ATOM 3716 N N . LEU A 1 483 ? 38.75 -3.111 -49.438 1 25.88 483 LEU A N 1
ATOM 3717 C CA . LEU A 1 483 ? 38.938 -2.156 -50.531 1 25.88 483 LEU A CA 1
ATOM 3718 C C . LEU A 1 483 ? 40.344 -1.585 -50.5 1 25.88 483 LEU A C 1
ATOM 3720 O O . LEU A 1 483 ? 40.844 -1.157 -49.469 1 25.88 483 LEU A O 1
ATOM 3724 N N . ASN A 1 484 ? 41.219 -2.057 -51.531 1 25.22 484 ASN A N 1
ATOM 3725 C CA . ASN A 1 484 ? 42.5 -1.553 -51.969 1 25.22 484 ASN A CA 1
ATOM 3726 C C . ASN A 1 484 ? 42.5 -0.031 -52.094 1 25.22 484 ASN A C 1
ATOM 3728 O O . ASN A 1 484 ? 42.188 0.518 -53.125 1 25.22 484 ASN A O 1
ATOM 3732 N N . GLU A 1 485 ? 41.719 0.783 -51.375 1 23.48 485 GLU A N 1
ATOM 3733 C CA . GLU A 1 485 ? 42.062 2.154 -51.75 1 23.48 485 GLU A CA 1
ATOM 3734 C C . GLU A 1 485 ? 43.562 2.393 -51.688 1 23.48 485 GLU A C 1
ATOM 3736 O O . GLU A 1 485 ? 44.281 1.697 -50.938 1 23.48 485 GLU A O 1
ATOM 3741 N N . ALA A 1 486 ? 44.125 3.383 -52.531 1 24.34 486 ALA A N 1
ATOM 3742 C CA . ALA A 1 486 ? 45.406 3.963 -52.938 1 24.34 486 ALA A CA 1
ATOM 3743 C C . ALA A 1 486 ? 46.281 4.23 -51.719 1 24.34 486 ALA A C 1
ATOM 3745 O O . ALA A 1 486 ? 45.781 4.402 -50.625 1 24.34 486 ALA A O 1
ATOM 3746 N N . GLY A 1 487 ? 47.688 4.012 -51.906 1 23.19 487 GLY A N 1
ATOM 3747 C CA . GLY A 1 487 ? 49 4.141 -51.25 1 23.19 487 GLY A CA 1
ATOM 3748 C C . GLY A 1 487 ? 49.188 5.465 -50.531 1 23.19 487 GLY A C 1
ATOM 3749 O O . GLY A 1 487 ? 50.312 5.879 -50.281 1 23.19 487 GLY A O 1
ATOM 3750 N N . THR A 1 488 ? 48.219 6.387 -50.469 1 25.23 488 THR A N 1
ATOM 3751 C CA . THR A 1 488 ? 48.875 7.617 -50.062 1 25.23 488 THR A CA 1
ATOM 3752 C C . THR A 1 488 ? 49.531 7.43 -48.688 1 25.23 488 THR A C 1
ATOM 3754 O O . THR A 1 488 ? 48.938 6.902 -47.75 1 25.23 488 THR A O 1
ATOM 3757 N N . SER A 1 489 ? 50.969 7.266 -48.625 1 25.45 489 SER A N 1
ATOM 3758 C CA . SER A 1 489 ? 52.094 7.148 -47.688 1 25.45 489 SER A CA 1
ATOM 3759 C C . SER A 1 489 ? 51.906 8.078 -46.469 1 25.45 489 SER A C 1
ATOM 3761 O O . SER A 1 489 ? 52.75 8.125 -45.594 1 25.45 489 SER A O 1
ATOM 3763 N N . SER A 1 490 ? 51.156 9.18 -46.594 1 23.77 490 SER A N 1
ATOM 3764 C CA . SER A 1 490 ? 51.719 10.156 -45.688 1 23.77 490 SER A CA 1
ATOM 3765 C C . SER A 1 490 ? 51.75 9.625 -44.25 1 23.77 490 SER A C 1
ATOM 3767 O O . SER A 1 490 ? 51.031 8.68 -43.938 1 23.77 490 SER A O 1
ATOM 3769 N N . ALA A 1 491 ? 52.375 10.398 -43.25 1 24.98 491 ALA A N 1
ATOM 3770 C CA . ALA A 1 491 ? 53.094 10.445 -41.969 1 24.98 491 ALA A CA 1
ATOM 3771 C C . ALA A 1 491 ? 52.188 9.953 -40.812 1 24.98 491 ALA A C 1
ATOM 3773 O O . ALA A 1 491 ? 52.688 9.648 -39.75 1 24.98 491 ALA A O 1
ATOM 3774 N N . GLU A 1 492 ? 50.75 10.25 -40.75 1 24.47 492 GLU A N 1
ATOM 3775 C CA . GLU A 1 492 ? 50.438 10.398 -39.344 1 24.47 492 GLU A CA 1
ATOM 3776 C C . GLU A 1 492 ? 50.281 9.039 -38.656 1 24.47 492 GLU A C 1
ATOM 3778 O O . GLU A 1 492 ? 49.438 8.234 -39.062 1 24.47 492 GLU A O 1
ATOM 3783 N N . GLY A 1 493 ? 51.188 8.242 -38.188 1 28.92 493 GLY A N 1
ATOM 3784 C CA . GLY A 1 493 ? 51.562 7.074 -37.406 1 28.92 493 GLY A CA 1
ATOM 3785 C C . GLY A 1 493 ? 50.625 6.859 -36.219 1 28.92 493 GLY A C 1
ATOM 3786 O O . GLY A 1 493 ? 50.906 6.02 -35.344 1 28.92 493 GLY A O 1
ATOM 3787 N N . GLY A 1 494 ? 49.906 7.797 -35.719 1 29.55 494 GLY A N 1
ATOM 3788 C CA . GLY A 1 494 ? 49.594 7.664 -34.312 1 29.55 494 GLY A CA 1
ATOM 3789 C C . GLY A 1 494 ? 48.719 6.469 -34 1 29.55 494 GLY A C 1
ATOM 3790 O O . GLY A 1 494 ? 49.219 5.445 -33.5 1 29.55 494 GLY A O 1
ATOM 3791 N N . SER A 1 495 ? 47.281 6.594 -33.562 1 32.91 495 SER A N 1
ATOM 3792 C CA . SER A 1 495 ? 46.469 6.047 -32.469 1 32.91 495 SER A CA 1
ATOM 3793 C C . SER A 1 495 ? 45.75 4.777 -32.938 1 32.91 495 SER A C 1
ATOM 3795 O O . SER A 1 495 ? 44.5 4.762 -33.062 1 32.91 495 SER A O 1
ATOM 3797 N N . ALA A 1 496 ? 46.062 4.039 -33.812 1 35.5 496 ALA A N 1
ATOM 3798 C CA . ALA A 1 496 ? 45.375 2.805 -34.219 1 35.5 496 ALA A CA 1
ATOM 3799 C C . ALA A 1 496 ? 45.406 1.762 -33.094 1 35.5 496 ALA A C 1
ATOM 3801 O O . ALA A 1 496 ? 44.625 0.824 -33.094 1 35.5 496 ALA A O 1
ATOM 3802 N N . SER A 1 497 ? 46.375 1.74 -32.406 1 40.69 497 SER A N 1
ATOM 3803 C CA . SER A 1 497 ? 46.531 0.734 -31.375 1 40.69 497 SER A CA 1
ATOM 3804 C C . SER A 1 497 ? 45.406 0.832 -30.344 1 40.69 497 SER A C 1
ATOM 3806 O O . SER A 1 497 ? 44.969 -0.181 -29.781 1 40.69 497 SER A O 1
ATOM 3808 N N . GLY A 1 498 ? 44.844 1.979 -30.078 1 41.62 498 GLY A N 1
ATOM 3809 C CA . GLY A 1 498 ? 43.844 2.201 -29.062 1 41.62 498 GLY A CA 1
ATOM 3810 C C . GLY A 1 498 ? 42.469 1.645 -29.469 1 41.62 498 GLY A C 1
ATOM 3811 O O . GLY A 1 498 ? 41.719 1.15 -28.625 1 41.62 498 GLY A O 1
ATOM 3812 N N . LEU A 1 499 ? 42.156 1.681 -30.734 1 44.47 499 LEU A N 1
ATOM 3813 C CA . LEU A 1 499 ? 40.875 1.214 -31.219 1 44.47 499 LEU A CA 1
ATOM 3814 C C . LEU A 1 499 ? 40.812 -0.309 -31.188 1 44.47 499 LEU A C 1
ATOM 3816 O O . LEU A 1 499 ? 39.75 -0.875 -30.875 1 44.47 499 LEU A O 1
ATOM 3820 N N . ARG A 1 500 ? 41.875 -0.979 -31.641 1 47.62 500 ARG A N 1
ATOM 3821 C CA . ARG A 1 500 ? 41.875 -2.438 -31.594 1 47.62 500 ARG A CA 1
ATOM 3822 C C . ARG A 1 500 ? 41.75 -2.943 -30.172 1 47.62 500 ARG A C 1
ATOM 3824 O O . ARG A 1 500 ? 41.031 -3.93 -29.922 1 47.62 500 ARG A O 1
ATOM 3831 N N . SER A 1 501 ? 42.312 -2.197 -29.219 1 54.09 501 SER A N 1
ATOM 3832 C CA . SER A 1 501 ? 42.25 -2.564 -27.812 1 54.09 501 SER A CA 1
ATOM 3833 C C . SER A 1 501 ? 40.844 -2.359 -27.25 1 54.09 501 SER A C 1
ATOM 3835 O O . SER A 1 501 ? 40.344 -3.197 -26.5 1 54.09 501 SER A O 1
ATOM 3837 N N . THR A 1 502 ? 40.156 -1.456 -27.719 1 53.06 502 THR A N 1
ATOM 3838 C CA . THR A 1 502 ? 38.812 -1.195 -27.266 1 53.06 502 THR A CA 1
ATOM 3839 C C . THR A 1 502 ? 37.844 -2.225 -27.844 1 53.06 502 THR A C 1
ATOM 3841 O O . THR A 1 502 ? 36.969 -2.721 -27.156 1 53.06 502 THR A O 1
ATOM 3844 N N . ALA A 1 503 ? 38.125 -2.553 -29.172 1 54.94 503 ALA A N 1
ATOM 3845 C CA . ALA A 1 503 ? 37.281 -3.549 -29.812 1 54.94 503 ALA A CA 1
ATOM 3846 C C . ALA A 1 503 ? 37.469 -4.926 -29.188 1 54.94 503 ALA A C 1
ATOM 3848 O O . ALA A 1 503 ? 36.5 -5.672 -29.016 1 54.94 503 ALA A O 1
ATOM 3849 N N . GLN A 1 504 ? 38.656 -5.227 -28.891 1 59.03 504 GLN A N 1
ATOM 3850 C CA . GLN A 1 504 ? 38.938 -6.492 -28.234 1 59.03 504 GLN A CA 1
ATOM 3851 C C . GLN A 1 504 ? 38.312 -6.527 -26.828 1 59.03 504 GLN A C 1
ATOM 3853 O O . GLN A 1 504 ? 37.812 -7.559 -26.391 1 59.03 504 GLN A O 1
ATOM 3858 N N . ARG A 1 505 ? 38.312 -5.414 -26.125 1 57.38 505 ARG A N 1
ATOM 3859 C CA . ARG A 1 505 ? 37.719 -5.312 -24.797 1 57.38 505 ARG A CA 1
ATOM 3860 C C . ARG A 1 505 ? 36.219 -5.441 -24.875 1 57.38 505 ARG A C 1
ATOM 3862 O O . ARG A 1 505 ? 35.594 -6.09 -24.016 1 57.38 505 ARG A O 1
ATOM 3869 N N . ILE A 1 506 ? 35.719 -4.914 -25.844 1 59.12 506 ILE A N 1
ATOM 3870 C CA . ILE A 1 506 ? 34.281 -4.98 -26.031 1 59.12 506 ILE A CA 1
ATOM 3871 C C . ILE A 1 506 ? 33.875 -6.41 -26.391 1 59.12 506 ILE A C 1
ATOM 3873 O O . ILE A 1 506 ? 32.844 -6.918 -25.891 1 59.12 506 ILE A O 1
ATOM 3877 N N . ARG A 1 507 ? 34.688 -7.016 -27.281 1 62.31 507 ARG A N 1
ATOM 3878 C CA . ARG A 1 507 ? 34.406 -8.391 -27.656 1 62.31 507 ARG A CA 1
ATOM 3879 C C . ARG A 1 507 ? 34.531 -9.328 -26.469 1 62.31 507 ARG A C 1
ATOM 3881 O O . ARG A 1 507 ? 33.719 -10.227 -26.281 1 62.31 507 ARG A O 1
ATOM 3888 N N . THR A 1 508 ? 35.5 -9.062 -25.734 1 68.69 508 THR A N 1
ATOM 3889 C CA . THR A 1 508 ? 35.719 -9.883 -24.547 1 68.69 508 THR A CA 1
ATOM 3890 C C . THR A 1 508 ? 34.562 -9.672 -23.547 1 68.69 508 THR A C 1
ATOM 3892 O O . THR A 1 508 ? 34.125 -10.625 -22.922 1 68.69 508 THR A O 1
ATOM 3895 N N . ALA A 1 509 ? 34.156 -8.508 -23.453 1 72.38 509 ALA A N 1
ATOM 3896 C CA . ALA A 1 509 ? 33.031 -8.203 -22.562 1 72.38 509 ALA A CA 1
ATOM 3897 C C . ALA A 1 509 ? 31.734 -8.82 -23.078 1 72.38 509 ALA A C 1
ATOM 3899 O O . ALA A 1 509 ? 30.922 -9.305 -22.297 1 72.38 509 ALA A O 1
ATOM 3900 N N . SER A 1 510 ? 31.625 -8.852 -24.297 1 77.44 510 SER A N 1
ATOM 3901 C CA . SER A 1 510 ? 30.438 -9.422 -24.906 1 77.44 510 SER A CA 1
ATOM 3902 C C . SER A 1 510 ? 30.422 -10.945 -24.766 1 77.44 510 SER A C 1
ATOM 3904 O O . SER A 1 510 ? 29.359 -11.539 -24.531 1 77.44 510 SER A O 1
ATOM 3906 N N . ASP A 1 511 ? 31.578 -11.461 -24.922 1 80.81 511 ASP A N 1
ATOM 3907 C CA . ASP A 1 511 ? 31.672 -12.906 -24.766 1 80.81 511 ASP A CA 1
ATOM 3908 C C . ASP A 1 511 ? 31.422 -13.312 -23.312 1 80.81 511 ASP A C 1
ATOM 3910 O O . ASP A 1 511 ? 30.797 -14.336 -23.047 1 80.81 511 ASP A O 1
ATOM 3914 N N . ALA A 1 512 ? 31.938 -12.539 -22.469 1 82.31 512 ALA A N 1
ATOM 3915 C CA . ALA A 1 512 ? 31.719 -12.805 -21.047 1 82.31 512 ALA A CA 1
ATOM 3916 C C . ALA A 1 512 ? 30.234 -12.68 -20.703 1 82.31 512 ALA A C 1
ATOM 3918 O O . ALA A 1 512 ? 29.703 -13.477 -19.938 1 82.31 512 ALA A O 1
ATOM 3919 N N . LYS A 1 513 ? 29.672 -11.742 -21.234 1 87.44 513 LYS A N 1
ATOM 3920 C CA . LYS A 1 513 ? 28.25 -11.523 -21 1 87.44 513 LYS A CA 1
ATOM 3921 C C . LYS A 1 513 ? 27.422 -12.711 -21.516 1 87.44 513 LYS A C 1
ATOM 3923 O O . LYS A 1 513 ? 26.5 -13.164 -20.828 1 87.44 513 LYS A O 1
ATOM 3928 N N . ARG A 1 514 ? 27.781 -13.188 -22.594 1 87.62 514 ARG A N 1
ATOM 3929 C CA . ARG A 1 514 ? 27.078 -14.328 -23.172 1 87.62 514 ARG A CA 1
ATOM 3930 C C . ARG A 1 514 ? 27.234 -15.57 -22.312 1 87.62 514 ARG A C 1
ATOM 3932 O O . ARG A 1 514 ? 26.297 -16.359 -22.172 1 87.62 514 ARG A O 1
ATOM 3939 N N . GLN A 1 515 ? 28.344 -15.664 -21.781 1 90.38 515 GLN A N 1
ATOM 3940 C CA . GLN A 1 515 ? 28.578 -16.812 -20.922 1 90.38 515 GLN A CA 1
ATOM 3941 C C . GLN A 1 515 ? 27.734 -16.719 -19.656 1 90.38 515 GLN A C 1
ATOM 3943 O O . GLN A 1 515 ? 27.203 -17.734 -19.188 1 90.38 515 GLN A O 1
ATOM 3948 N N . TYR A 1 516 ? 27.641 -15.57 -19.094 1 91.75 516 TYR A N 1
ATOM 3949 C CA . TYR A 1 516 ? 26.797 -15.383 -17.922 1 91.75 516 TYR A CA 1
ATOM 3950 C C . TYR A 1 516 ? 25.344 -15.727 -18.219 1 91.75 516 TYR A C 1
ATOM 3952 O O . TYR A 1 516 ? 24.688 -16.391 -17.422 1 91.75 516 TYR A O 1
ATOM 3960 N N . PHE A 1 517 ? 24.906 -15.305 -19.359 1 93.31 517 PHE A N 1
ATOM 3961 C CA . PHE A 1 517 ? 23.531 -15.578 -19.75 1 93.31 517 PHE A CA 1
ATOM 3962 C C . PHE A 1 517 ? 23.281 -17.078 -19.891 1 93.31 517 PHE A C 1
ATOM 3964 O O . PHE A 1 517 ? 22.25 -17.594 -19.469 1 93.31 517 PHE A O 1
ATOM 3971 N N . LYS A 1 518 ? 24.25 -17.75 -20.406 1 91.75 518 LYS A N 1
ATOM 3972 C CA . LYS A 1 518 ? 24.141 -19.203 -20.562 1 91.75 518 LYS A CA 1
ATOM 3973 C C . LYS A 1 518 ? 24.172 -19.891 -19.203 1 91.75 518 LYS A C 1
ATOM 3975 O O . LYS A 1 518 ? 23.422 -20.844 -18.969 1 91.75 518 LYS A O 1
ATOM 3980 N N . ASP A 1 519 ? 24.969 -19.391 -18.359 1 94.25 519 ASP A N 1
ATOM 3981 C CA . ASP A 1 519 ? 25.078 -19.984 -17.031 1 94.25 519 ASP A CA 1
ATOM 3982 C C . ASP A 1 519 ? 23.781 -19.781 -16.25 1 94.25 519 ASP A C 1
ATOM 3984 O O . ASP A 1 519 ? 23.328 -20.703 -15.547 1 94.25 519 ASP A O 1
ATOM 3988 N N . PHE A 1 520 ? 23.25 -18.656 -16.359 1 96.25 520 PHE A N 1
ATOM 3989 C CA . PHE A 1 520 ? 22 -18.375 -15.664 1 96.25 520 PHE A CA 1
ATOM 3990 C C . PHE A 1 520 ? 20.859 -19.234 -16.234 1 96.25 520 PHE A C 1
ATOM 3992 O O . PHE A 1 520 ? 19.984 -19.688 -15.5 1 96.25 520 PHE A O 1
ATOM 3999 N N . SER A 1 521 ? 20.891 -19.422 -17.5 1 95 521 SER A N 1
ATOM 4000 C CA . SER A 1 521 ? 19.891 -20.266 -18.125 1 95 521 SER A CA 1
ATOM 4001 C C . SER A 1 521 ? 20 -21.719 -17.656 1 95 521 SER A C 1
ATOM 4003 O O . SER A 1 521 ? 19 -22.375 -17.406 1 95 521 SER A O 1
ATOM 4005 N N . ALA A 1 522 ? 21.219 -22.156 -17.578 1 94.44 522 ALA A N 1
ATOM 4006 C CA . ALA A 1 522 ? 21.453 -23.5 -17.094 1 94.44 522 ALA A CA 1
ATOM 4007 C C . ALA A 1 522 ? 20.984 -23.641 -15.641 1 94.44 522 ALA A C 1
ATOM 4009 O O . ALA A 1 522 ? 20.438 -24.672 -15.25 1 94.44 522 ALA A O 1
ATOM 4010 N N . LEU A 1 523 ? 21.234 -22.625 -14.898 1 96.88 523 LEU A N 1
ATOM 4011 C CA . LEU A 1 523 ? 20.812 -22.625 -13.5 1 96.88 523 LEU A CA 1
ATOM 4012 C C . LEU A 1 523 ? 19.297 -22.625 -13.391 1 96.88 523 LEU A C 1
ATOM 4014 O O . LEU A 1 523 ? 18.734 -23.25 -12.484 1 96.88 523 LEU A O 1
ATOM 4018 N N . CYS A 1 524 ? 18.641 -21.938 -14.25 1 97.69 524 CYS A N 1
ATOM 4019 C CA . CYS A 1 524 ? 17.188 -21.922 -14.289 1 97.69 524 CYS A CA 1
ATOM 4020 C C . CYS A 1 524 ? 16.625 -23.312 -14.531 1 97.69 524 CYS A C 1
ATOM 4022 O O . CYS A 1 524 ? 15.703 -23.75 -13.844 1 97.69 524 CYS A O 1
ATOM 4024 N N . LEU A 1 525 ? 17.188 -24.016 -15.461 1 96.25 525 LEU A N 1
ATOM 4025 C CA . LEU A 1 525 ? 16.75 -25.359 -15.789 1 96.25 525 LEU A CA 1
ATOM 4026 C C . LEU A 1 525 ? 17.031 -26.328 -14.641 1 96.25 525 LEU A C 1
ATOM 4028 O O . LEU A 1 525 ? 16.203 -27.203 -14.344 1 96.25 525 LEU A O 1
ATOM 4032 N N . GLU A 1 526 ? 18.141 -26.141 -14.055 1 96.94 526 GLU A N 1
ATOM 4033 C CA . GLU A 1 526 ? 18.469 -26.969 -12.898 1 96.94 526 GLU A CA 1
ATOM 4034 C C . GLU A 1 526 ? 17.484 -26.734 -11.75 1 96.94 526 GLU A C 1
ATOM 4036 O O . GLU A 1 526 ? 17.062 -27.688 -11.094 1 96.94 526 GLU A O 1
ATOM 4041 N N . ALA A 1 527 ? 17.219 -25.484 -11.5 1 98.5 527 ALA A N 1
ATOM 4042 C CA . ALA A 1 527 ? 16.266 -25.141 -10.438 1 98.5 527 ALA A CA 1
ATOM 4043 C C . ALA A 1 527 ? 14.898 -25.766 -10.719 1 98.5 527 ALA A C 1
ATOM 4045 O O . ALA A 1 527 ? 14.25 -26.281 -9.812 1 98.5 527 ALA A O 1
ATOM 4046 N N . ALA A 1 528 ? 14.453 -25.719 -11.945 1 98.44 528 ALA A N 1
ATOM 4047 C CA . ALA A 1 528 ? 13.172 -26.312 -12.32 1 98.44 528 ALA A CA 1
ATOM 4048 C C . ALA A 1 528 ? 13.18 -27.828 -12.117 1 98.44 528 ALA A C 1
ATOM 4050 O O . ALA A 1 528 ? 12.188 -28.406 -11.688 1 98.44 528 ALA A O 1
ATOM 4051 N N . SER A 1 529 ? 14.328 -28.438 -12.469 1 97.62 529 SER A N 1
ATOM 4052 C CA . SER A 1 529 ? 14.453 -29.891 -12.305 1 97.62 529 SER A CA 1
ATOM 4053 C C . SER A 1 529 ? 14.375 -30.281 -10.828 1 97.62 529 SER A C 1
ATOM 4055 O O . SER A 1 529 ? 13.766 -31.297 -10.484 1 97.62 529 SER A O 1
ATOM 4057 N N . GLN A 1 530 ? 15.008 -29.469 -10.039 1 97.69 530 GLN A N 1
ATOM 4058 C CA . GLN A 1 530 ? 14.953 -29.75 -8.609 1 97.69 530 GLN A CA 1
ATOM 4059 C C . GLN A 1 530 ? 13.555 -29.484 -8.055 1 97.69 530 GLN A C 1
ATOM 4061 O O . GLN A 1 530 ? 13.086 -30.219 -7.184 1 97.69 530 GLN A O 1
ATOM 4066 N N . SER A 1 531 ? 12.945 -28.438 -8.477 1 98.38 531 SER A N 1
ATOM 4067 C CA . SER A 1 531 ? 11.57 -28.156 -8.086 1 98.38 531 SER A CA 1
ATOM 4068 C C . SER A 1 531 ? 10.641 -29.297 -8.469 1 98.38 531 SER A C 1
ATOM 4070 O O . SER A 1 531 ? 9.75 -29.672 -7.699 1 98.38 531 SER A O 1
ATOM 4072 N N . LEU A 1 532 ? 10.836 -29.859 -9.664 1 98.12 532 LEU A N 1
ATOM 4073 C CA . LEU A 1 532 ? 10.047 -31 -10.125 1 98.12 532 LEU A CA 1
ATOM 4074 C C . LEU A 1 532 ? 10.219 -32.188 -9.188 1 98.12 532 LEU A C 1
ATOM 4076 O O . LEU A 1 532 ? 9.242 -32.875 -8.875 1 98.12 532 LEU A O 1
ATOM 4080 N N . ARG A 1 533 ? 11.398 -32.406 -8.75 1 97.25 533 ARG A N 1
ATOM 4081 C CA . ARG A 1 533 ? 11.648 -33.5 -7.828 1 97.25 533 ARG A CA 1
ATOM 4082 C C . ARG A 1 533 ? 10.859 -33.344 -6.535 1 97.25 533 ARG A C 1
ATOM 4084 O O . ARG A 1 533 ? 10.297 -34.281 -6.008 1 97.25 533 ARG A O 1
ATOM 4091 N N . VAL A 1 534 ? 10.828 -32.094 -6.047 1 97.81 534 VAL A N 1
ATOM 4092 C CA . VAL A 1 534 ? 10.086 -31.812 -4.828 1 97.81 534 VAL A CA 1
ATOM 4093 C C . VAL A 1 534 ? 8.594 -32.031 -5.078 1 97.81 534 VAL A C 1
ATOM 4095 O O . VAL A 1 534 ? 7.891 -32.594 -4.242 1 97.81 534 VAL A O 1
ATOM 4098 N N . LEU A 1 535 ? 8.133 -31.594 -6.199 1 98.12 535 LEU A N 1
ATOM 4099 C CA . LEU A 1 535 ? 6.723 -31.719 -6.539 1 98.12 535 LEU A CA 1
ATOM 4100 C C . LEU A 1 535 ? 6.328 -33.188 -6.66 1 98.12 535 LEU A C 1
ATOM 4102 O O . LEU A 1 535 ? 5.246 -33.594 -6.215 1 98.12 535 LEU A O 1
ATOM 4106 N N . CYS A 1 536 ? 7.184 -33.969 -7.293 1 96.38 536 CYS A N 1
ATOM 4107 C CA . CYS A 1 536 ? 6.922 -35.406 -7.398 1 96.38 536 CYS A CA 1
ATOM 4108 C C . CYS A 1 536 ? 6.855 -36.062 -6.02 1 96.38 536 CYS A C 1
ATOM 4110 O O . CYS A 1 536 ? 5.984 -36.906 -5.762 1 96.38 536 CYS A O 1
ATOM 4112 N N . TYR A 1 537 ? 7.715 -35.656 -5.176 1 95.62 537 TYR A N 1
ATOM 4113 C CA . TYR A 1 537 ? 7.688 -36.156 -3.807 1 95.62 537 TYR A CA 1
ATOM 4114 C C . TYR A 1 537 ? 6.375 -35.781 -3.123 1 95.62 537 TYR A C 1
ATOM 4116 O O . TYR A 1 537 ? 5.77 -36.625 -2.445 1 95.62 537 TYR A O 1
ATOM 4124 N N . MET A 1 538 ? 5.961 -34.562 -3.264 1 96.94 538 MET A N 1
ATOM 4125 C CA . MET A 1 538 ? 4.727 -34.094 -2.637 1 96.94 538 MET A CA 1
ATOM 4126 C C . MET A 1 538 ? 3.52 -34.844 -3.189 1 96.94 538 MET A C 1
ATOM 4128 O O . MET A 1 538 ? 2.562 -35.125 -2.461 1 96.94 538 MET A O 1
ATOM 4132 N N . ARG A 1 539 ? 3.547 -35.125 -4.473 1 96.44 539 ARG A N 1
ATOM 4133 C CA . ARG A 1 539 ? 2.479 -35.906 -5.09 1 96.44 539 ARG A CA 1
ATOM 4134 C C . ARG A 1 539 ? 2.412 -37.312 -4.492 1 96.44 539 ARG A C 1
ATOM 4136 O O . ARG A 1 539 ? 1.342 -37.781 -4.086 1 96.44 539 ARG A O 1
ATOM 4143 N N . ASP A 1 540 ? 3.531 -37.938 -4.383 1 94.81 540 ASP A N 1
ATOM 4144 C CA . ASP A 1 540 ? 3.6 -39.312 -3.928 1 94.81 540 ASP A CA 1
ATOM 4145 C C . ASP A 1 540 ? 3.223 -39.438 -2.453 1 94.81 540 ASP A C 1
ATOM 4147 O O . ASP A 1 540 ? 2.691 -40.469 -2.018 1 94.81 540 ASP A O 1
ATOM 4151 N N . THR A 1 541 ? 3.482 -38.375 -1.683 1 94.38 541 THR A N 1
ATOM 4152 C CA . THR A 1 541 ? 3.18 -38.375 -0.256 1 94.38 541 THR A CA 1
ATOM 4153 C C . THR A 1 541 ? 1.872 -37.656 0.027 1 94.38 541 THR A C 1
ATOM 4155 O O . THR A 1 541 ? 1.54 -37.375 1.184 1 94.38 541 THR A O 1
ATOM 4158 N N . GLU A 1 542 ? 1.169 -37.188 -0.976 1 93.38 542 GLU A N 1
ATOM 4159 C CA . GLU A 1 542 ? -0.142 -36.562 -0.896 1 93.38 542 GLU A CA 1
ATOM 4160 C C . GLU A 1 542 ? -0.08 -35.281 -0.083 1 93.38 542 GLU A C 1
ATOM 4162 O O . GLU A 1 542 ? -0.903 -35.062 0.809 1 93.38 542 GLU A O 1
ATOM 4167 N N . LEU A 1 543 ? 0.928 -34.469 -0.356 1 95.44 543 LEU A N 1
ATOM 4168 C CA . LEU A 1 543 ? 1.115 -33.219 0.351 1 95.44 543 LEU A CA 1
ATOM 4169 C C . LEU A 1 543 ? 0.643 -32.031 -0.499 1 95.44 543 LEU A C 1
ATOM 4171 O O . LEU A 1 543 ? 0.5 -30.922 0.003 1 95.44 543 LEU A O 1
ATOM 4175 N N . LEU A 1 544 ? 0.329 -32.281 -1.743 1 96.69 544 LEU A N 1
ATOM 4176 C CA . LEU A 1 544 ? -0.085 -31.203 -2.648 1 96.69 544 LEU A CA 1
ATOM 4177 C C . LEU A 1 544 ? -1.49 -30.719 -2.309 1 96.69 544 LEU A C 1
ATOM 4179 O O . LEU A 1 544 ? -2.34 -31.5 -1.89 1 96.69 544 LEU A O 1
ATOM 4183 N N . SER A 1 545 ? -1.643 -29.422 -2.451 1 96.06 545 SER A N 1
ATOM 4184 C CA . SER A 1 545 ? -2.957 -28.859 -2.172 1 96.06 545 SER A CA 1
ATOM 4185 C C . SER A 1 545 ? -3.408 -27.938 -3.301 1 96.06 545 SER A C 1
ATOM 4187 O O . SER A 1 545 ? -2.617 -27.141 -3.822 1 96.06 545 SER A O 1
ATOM 4189 N N . SER A 1 546 ? -4.688 -28.062 -3.65 1 95.44 546 SER A N 1
ATOM 4190 C CA . SER A 1 546 ? -5.281 -27.188 -4.652 1 95.44 546 SER A CA 1
ATOM 4191 C C . SER A 1 546 ? -5.961 -25.984 -4 1 95.44 546 SER A C 1
ATOM 4193 O O . SER A 1 546 ? -6.488 -25.109 -4.695 1 95.44 546 SER A O 1
ATOM 4195 N N . LEU A 1 547 ? -5.895 -25.953 -2.646 1 95.12 547 LEU A N 1
ATOM 4196 C CA . LEU A 1 547 ? -6.547 -24.859 -1.931 1 95.12 547 LEU A CA 1
ATOM 4197 C C . LEU A 1 547 ? -5.73 -23.578 -2.041 1 95.12 547 LEU A C 1
ATOM 4199 O O . LEU A 1 547 ? -6.289 -22.469 -1.98 1 95.12 547 LEU A O 1
ATOM 4203 N N . VAL A 1 548 ? -4.43 -23.75 -2.182 1 94.5 548 VAL A N 1
ATOM 4204 C CA . VAL A 1 548 ? -3.555 -22.578 -2.273 1 94.5 548 VAL A CA 1
ATOM 4205 C C . VAL A 1 548 ? -2.955 -22.5 -3.676 1 94.5 548 VAL A C 1
ATOM 4207 O O . VAL A 1 548 ? -2.697 -23.531 -4.312 1 94.5 548 VAL A O 1
ATOM 4210 N N . THR A 1 549 ? -2.705 -21.328 -4.066 1 95.06 549 THR A N 1
ATOM 4211 C CA . THR A 1 549 ? -2.217 -21.078 -5.418 1 95.06 549 THR A CA 1
ATOM 4212 C C . THR A 1 549 ? -0.736 -21.438 -5.531 1 95.06 549 THR A C 1
ATOM 4214 O O . THR A 1 549 ? -0.239 -21.703 -6.629 1 95.06 549 THR A O 1
ATOM 4217 N N . LEU A 1 550 ? -0.051 -21.516 -4.492 1 96.31 550 LEU A N 1
ATOM 4218 C CA . LEU A 1 550 ? 1.399 -21.672 -4.477 1 96.31 550 LEU A CA 1
ATOM 4219 C C . LEU A 1 550 ? 1.823 -22.938 -5.207 1 96.31 550 LEU A C 1
ATOM 4221 O O . LEU A 1 550 ? 2.705 -22.906 -6.07 1 96.31 550 LEU A O 1
ATOM 4225 N N . ASP A 1 551 ? 1.219 -24.078 -4.922 1 97.5 551 ASP A N 1
ATOM 4226 C CA . ASP A 1 551 ? 1.599 -25.359 -5.516 1 97.5 551 ASP A CA 1
ATOM 4227 C C . ASP A 1 551 ? 1.381 -25.359 -7.027 1 97.5 551 ASP A C 1
ATOM 4229 O O . ASP A 1 551 ? 2.277 -25.719 -7.789 1 97.5 551 ASP A O 1
ATOM 4233 N N . THR A 1 552 ? 0.259 -24.922 -7.367 1 97.19 552 THR A N 1
ATOM 4234 C CA . THR A 1 552 ? -0.083 -24.891 -8.781 1 97.19 552 THR A CA 1
ATOM 4235 C C . THR A 1 552 ? 0.801 -23.891 -9.531 1 97.19 552 THR A C 1
ATOM 4237 O O . THR A 1 552 ? 1.192 -24.141 -10.672 1 97.19 552 THR A O 1
ATOM 4240 N N . SER A 1 553 ? 1.064 -22.797 -8.906 1 97.19 553 SER A N 1
ATOM 4241 C CA . SER A 1 553 ? 1.903 -21.781 -9.539 1 97.19 553 SER A CA 1
ATOM 4242 C C . SER A 1 553 ? 3.316 -22.297 -9.773 1 97.19 553 SER A C 1
ATOM 4244 O O . SER A 1 553 ? 3.926 -22.016 -10.805 1 97.19 553 SER A O 1
ATOM 4246 N N . CYS A 1 554 ? 3.832 -23.016 -8.844 1 97.88 554 CYS A N 1
ATOM 4247 C CA . CYS A 1 554 ? 5.164 -23.578 -9 1 97.88 554 CYS A CA 1
ATOM 4248 C C . CYS A 1 554 ? 5.176 -24.625 -10.109 1 97.88 554 CYS A C 1
ATOM 4250 O O . CYS A 1 554 ? 6.133 -24.703 -10.883 1 97.88 554 CYS A O 1
ATOM 4252 N N . LEU A 1 555 ? 4.148 -25.422 -10.164 1 98.06 555 LEU A N 1
ATOM 4253 C CA . LEU A 1 555 ? 4.023 -26.422 -11.219 1 98.06 555 LEU A CA 1
ATOM 4254 C C . LEU A 1 555 ? 3.992 -25.766 -12.594 1 98.06 555 LEU A C 1
ATOM 4256 O O . LEU A 1 555 ? 4.691 -26.219 -13.508 1 98.06 555 LEU A O 1
ATOM 4260 N N . LEU A 1 556 ? 3.205 -24.781 -12.68 1 97.69 556 LEU A N 1
ATOM 4261 C CA . LEU A 1 556 ? 3.084 -24.078 -13.953 1 97.69 556 LEU A CA 1
ATOM 4262 C C . LEU A 1 556 ? 4.402 -23.406 -14.336 1 97.69 556 LEU A C 1
ATOM 4264 O O . LEU A 1 556 ? 4.789 -23.406 -15.508 1 97.69 556 LEU A O 1
ATOM 4268 N N . GLU A 1 557 ? 5.023 -22.812 -13.391 1 97.88 557 GLU A N 1
ATOM 4269 C CA . GLU A 1 557 ? 6.309 -22.172 -13.633 1 97.88 557 GLU A CA 1
ATOM 4270 C C . GLU A 1 557 ? 7.332 -23.156 -14.172 1 97.88 557 GLU A C 1
ATOM 4272 O O . GLU A 1 557 ? 8.047 -22.859 -15.133 1 97.88 557 GLU A O 1
ATOM 4277 N N . ASP A 1 558 ? 7.398 -24.312 -13.57 1 98.31 558 ASP A N 1
ATOM 4278 C CA . ASP A 1 558 ? 8.312 -25.359 -14.023 1 98.31 558 ASP A CA 1
ATOM 4279 C C . ASP A 1 558 ? 7.969 -25.797 -15.445 1 98.31 558 ASP A C 1
ATOM 4281 O O . ASP A 1 558 ? 8.859 -25.969 -16.281 1 98.31 558 ASP A O 1
ATOM 4285 N N . LEU A 1 559 ? 6.727 -25.969 -15.672 1 97.75 559 LEU A N 1
ATOM 4286 C CA . LEU A 1 559 ? 6.281 -26.391 -17 1 97.75 559 LEU A CA 1
ATOM 4287 C C . LEU A 1 559 ? 6.715 -25.391 -18.062 1 97.75 559 LEU A C 1
ATOM 4289 O O . LEU A 1 559 ? 7.188 -25.781 -19.125 1 97.75 559 LEU A O 1
ATOM 4293 N N . GLN A 1 560 ? 6.559 -24.125 -17.75 1 96.69 560 GLN A N 1
ATOM 4294 C CA . GLN A 1 560 ? 6.941 -23.078 -18.703 1 96.69 560 GLN A CA 1
ATOM 4295 C C . GLN A 1 560 ? 8.445 -23.078 -18.938 1 96.69 560 GLN A C 1
ATOM 4297 O O . GLN A 1 560 ? 8.906 -22.828 -20.062 1 96.69 560 GLN A O 1
ATOM 4302 N N . VAL A 1 561 ? 9.203 -23.328 -17.922 1 97.5 561 VAL A N 1
ATOM 4303 C CA . VAL A 1 561 ? 10.656 -23.359 -18.062 1 97.5 561 VAL A CA 1
ATOM 4304 C C . VAL A 1 561 ? 11.055 -24.516 -18.969 1 97.5 561 VAL A C 1
ATOM 4306 O O . VAL A 1 561 ? 11.914 -24.375 -19.844 1 97.5 561 VAL A O 1
ATOM 4309 N N . PHE A 1 562 ? 10.445 -25.672 -18.859 1 96.5 562 PHE A N 1
ATOM 4310 C CA . PHE A 1 562 ? 10.766 -26.828 -19.703 1 96.5 562 PHE A CA 1
ATOM 4311 C C . PHE A 1 562 ? 10.289 -26.609 -21.125 1 96.5 562 PHE A C 1
ATOM 4313 O O . PHE A 1 562 ? 10.922 -27.078 -22.078 1 96.5 562 PHE A O 1
ATOM 4320 N N . LEU A 1 563 ? 9.188 -25.891 -21.281 1 93.5 563 LEU A N 1
ATOM 4321 C CA . LEU A 1 563 ? 8.75 -25.531 -22.625 1 93.5 563 LEU A CA 1
ATOM 4322 C C . LEU A 1 563 ? 9.742 -24.594 -23.297 1 93.5 563 LEU A C 1
ATOM 4324 O O . LEU A 1 563 ? 9.977 -24.688 -24.5 1 93.5 563 LEU A O 1
ATOM 4328 N N . LEU A 1 564 ? 10.289 -23.719 -22.516 1 92.5 564 LEU A N 1
ATOM 4329 C CA . LEU A 1 564 ? 11.344 -22.844 -23.031 1 92.5 564 LEU A CA 1
ATOM 4330 C C . LEU A 1 564 ? 12.562 -23.656 -23.453 1 92.5 564 LEU A C 1
ATOM 4332 O O . LEU A 1 564 ? 13.188 -23.344 -24.469 1 92.5 564 LEU A O 1
ATOM 4336 N N . ALA A 1 565 ? 12.891 -24.609 -22.672 1 91.88 565 ALA A N 1
ATOM 4337 C CA . ALA A 1 565 ? 14.031 -25.469 -22.984 1 91.88 565 ALA A CA 1
ATOM 4338 C C . ALA A 1 565 ? 13.805 -26.219 -24.297 1 91.88 565 ALA A C 1
ATOM 4340 O O . ALA A 1 565 ? 14.742 -26.422 -25.078 1 91.88 565 ALA A O 1
ATOM 4341 N N . LEU A 1 566 ? 12.602 -26.578 -24.562 1 88.06 566 LEU A N 1
ATOM 4342 C CA . LEU A 1 566 ? 12.258 -27.266 -25.812 1 88.06 566 LEU A CA 1
ATOM 4343 C C . LEU A 1 566 ? 12.383 -26.328 -27 1 88.06 566 LEU A C 1
ATOM 4345 O O . LEU A 1 566 ? 12.805 -26.75 -28.094 1 88.06 566 LEU A O 1
ATOM 4349 N N . SER A 1 567 ? 12.07 -25.094 -26.781 1 83.81 567 SER A N 1
ATOM 4350 C CA . SER A 1 567 ? 12.133 -24.109 -27.859 1 83.81 567 SER A CA 1
ATOM 4351 C C . SER A 1 567 ? 13.57 -23.703 -28.156 1 83.81 567 SER A C 1
ATOM 4353 O O . SER A 1 567 ? 13.883 -23.266 -29.266 1 83.81 567 SER A O 1
ATOM 4355 N N . ASN A 1 568 ? 14.43 -23.688 -27.156 1 75.44 568 ASN A N 1
ATOM 4356 C CA . ASN A 1 568 ? 15.828 -23.328 -27.312 1 75.44 568 ASN A CA 1
ATOM 4357 C C . ASN A 1 568 ? 16.594 -24.375 -28.109 1 75.44 568 ASN A C 1
ATOM 4359 O O . ASN A 1 568 ? 17.562 -24.047 -28.797 1 75.44 568 ASN A O 1
ATOM 4363 N N . GLY A 1 569 ? 16.562 -25.734 -27.953 1 62.62 569 GLY A N 1
ATOM 4364 C CA . GLY A 1 569 ? 17.328 -26.844 -28.5 1 62.62 569 GLY A CA 1
ATOM 4365 C C . GLY A 1 569 ? 17.141 -27.016 -30 1 62.62 569 GLY A C 1
ATOM 4366 O O . GLY A 1 569 ? 17.656 -27.953 -30.594 1 62.62 569 GLY A O 1
ATOM 4367 N N . GLN A 1 570 ? 16.375 -26.094 -30.625 1 53.44 570 GLN A N 1
ATOM 4368 C CA . GLN A 1 570 ? 16.156 -26.359 -32.031 1 53.44 570 GLN A CA 1
ATOM 4369 C C . GLN A 1 570 ? 17.453 -26.156 -32.844 1 53.44 570 GLN A C 1
ATOM 4371 O O . GLN A 1 570 ? 17.625 -26.734 -33.906 1 53.44 570 GLN A O 1
ATOM 4376 N N . ASP A 1 571 ? 18.484 -25.375 -32.188 1 48.53 571 ASP A N 1
ATOM 4377 C CA . ASP A 1 571 ? 19.625 -25.094 -33.062 1 48.53 571 ASP A CA 1
ATOM 4378 C C . ASP A 1 571 ? 20.781 -26.047 -32.781 1 48.53 571 ASP A C 1
ATOM 4380 O O . ASP A 1 571 ? 21.844 -25.953 -33.406 1 48.53 571 ASP A O 1
ATOM 4384 N N . THR A 1 572 ? 20.906 -26.734 -31.594 1 50.53 572 THR A N 1
ATOM 4385 C CA . THR A 1 572 ? 22.156 -27.469 -31.375 1 50.53 572 THR A CA 1
ATOM 4386 C C . THR A 1 572 ? 22.062 -28.875 -31.984 1 50.53 572 THR A C 1
ATOM 4388 O O . THR A 1 572 ? 21.047 -29.547 -31.844 1 50.53 572 THR A O 1
ATOM 4391 N N . ALA A 1 573 ? 22.875 -29.094 -32.906 1 54.19 573 ALA A N 1
ATOM 4392 C CA . ALA A 1 573 ? 23.109 -30.328 -33.625 1 54.19 573 ALA A CA 1
ATOM 4393 C C . ALA A 1 573 ? 23.625 -31.438 -32.719 1 54.19 573 ALA A C 1
ATOM 4395 O O . ALA A 1 573 ? 24.281 -31.156 -31.719 1 54.19 573 ALA A O 1
ATOM 4396 N N . GLY A 1 574 ? 23.094 -32.656 -32.625 1 57.81 574 GLY A N 1
ATOM 4397 C CA . GLY A 1 574 ? 23.75 -33.875 -32.188 1 57.81 574 GLY A CA 1
ATOM 4398 C C . GLY A 1 574 ? 22.969 -34.594 -31.109 1 57.81 574 GLY A C 1
ATOM 4399 O O . GLY A 1 574 ? 21.812 -34.281 -30.828 1 57.81 574 GLY A O 1
ATOM 4400 N N . LYS A 1 575 ? 23.484 -35.625 -30.562 1 63.69 575 LYS A N 1
ATOM 4401 C CA . LYS A 1 575 ? 22.984 -36.594 -29.578 1 63.69 575 LYS A CA 1
ATOM 4402 C C . LYS A 1 575 ? 22.641 -35.875 -28.266 1 63.69 575 LYS A C 1
ATOM 4404 O O . LYS A 1 575 ? 21.641 -36.25 -27.625 1 63.69 575 LYS A O 1
ATOM 4409 N N . GLU A 1 576 ? 23.312 -34.75 -27.859 1 69.88 576 GLU A N 1
ATOM 4410 C CA . GLU A 1 576 ? 23.062 -34.031 -26.609 1 69.88 576 GLU A CA 1
ATOM 4411 C C . GLU A 1 576 ? 21.75 -33.281 -26.672 1 69.88 576 GLU A C 1
ATOM 4413 O O . GLU A 1 576 ? 21.016 -33.188 -25.688 1 69.88 576 GLU A O 1
ATOM 4418 N N . ARG A 1 577 ? 21.469 -32.875 -27.797 1 72.25 577 ARG A N 1
ATOM 4419 C CA . ARG A 1 577 ? 20.203 -32.156 -28 1 72.25 577 ARG A CA 1
ATOM 4420 C C . ARG A 1 577 ? 19.016 -33.094 -27.812 1 72.25 577 ARG A C 1
ATOM 4422 O O . ARG A 1 577 ? 18.016 -32.719 -27.203 1 72.25 577 ARG A O 1
ATOM 4429 N N . GLN A 1 578 ? 19.234 -34.25 -28.406 1 77.25 578 GLN A N 1
ATOM 4430 C CA . GLN A 1 578 ? 18.125 -35.188 -28.328 1 77.25 578 GLN A CA 1
ATOM 4431 C C . GLN A 1 578 ? 17.875 -35.625 -26.891 1 77.25 578 GLN A C 1
ATOM 4433 O O . GLN A 1 578 ? 16.734 -35.844 -26.484 1 77.25 578 GLN A O 1
ATOM 4438 N N . GLU A 1 579 ? 18.922 -35.719 -26.141 1 80.31 579 GLU A N 1
ATOM 4439 C CA . GLU A 1 579 ? 18.781 -36.094 -24.734 1 80.31 579 GLU A CA 1
ATOM 4440 C C . GLU A 1 579 ? 18.094 -35 -23.922 1 80.31 579 GLU A C 1
ATOM 4442 O O . GLU A 1 579 ? 17.219 -35.281 -23.109 1 80.31 579 GLU A O 1
ATOM 4447 N N . LYS A 1 580 ? 18.516 -33.812 -24.203 1 79.94 580 LYS A N 1
ATOM 4448 C CA . LYS A 1 580 ? 17.922 -32.688 -23.5 1 79.94 580 LYS A CA 1
ATOM 4449 C C . LYS A 1 580 ? 16.438 -32.531 -23.859 1 79.94 580 LYS A C 1
ATOM 4451 O O . LYS A 1 580 ? 15.617 -32.188 -23 1 79.94 580 LYS A O 1
ATOM 4456 N N . ARG A 1 581 ? 16.156 -32.75 -25 1 85.56 581 ARG A N 1
ATOM 4457 C CA . ARG A 1 581 ? 14.773 -32.688 -25.453 1 85.56 581 ARG A CA 1
ATOM 4458 C C . ARG A 1 581 ? 13.922 -33.781 -24.812 1 85.56 581 ARG A C 1
ATOM 4460 O O . ARG A 1 581 ? 12.805 -33.5 -24.359 1 85.56 581 ARG A O 1
ATOM 4467 N N . THR A 1 582 ? 14.469 -34.969 -24.797 1 87.69 582 THR A N 1
ATOM 4468 C CA . THR A 1 582 ? 13.742 -36.062 -24.188 1 87.69 582 THR A CA 1
ATOM 4469 C C . THR A 1 582 ? 13.531 -35.812 -22.703 1 87.69 582 THR A C 1
ATOM 4471 O O . THR A 1 582 ? 12.461 -36.125 -22.156 1 87.69 582 THR A O 1
ATOM 4474 N N . MET A 1 583 ? 14.516 -35.25 -22.109 1 89.25 583 MET A N 1
ATOM 4475 C CA . MET A 1 583 ? 14.406 -34.938 -20.688 1 89.25 583 MET A CA 1
ATOM 4476 C C . MET A 1 583 ? 13.312 -33.906 -20.438 1 89.25 583 MET A C 1
ATOM 4478 O O . MET A 1 583 ? 12.555 -34 -19.469 1 89.25 583 MET A O 1
ATOM 4482 N N . ALA A 1 584 ? 13.273 -32.906 -21.281 1 92.06 584 ALA A N 1
ATOM 4483 C CA . ALA A 1 584 ? 12.266 -31.844 -21.141 1 92.06 584 ALA A CA 1
ATOM 4484 C C . ALA A 1 584 ? 10.867 -32.406 -21.375 1 92.06 584 ALA A C 1
ATOM 4486 O O . ALA A 1 584 ? 9.93 -32.062 -20.641 1 92.06 584 ALA A O 1
ATOM 4487 N N . ILE A 1 585 ? 10.719 -33.281 -22.328 1 92.88 585 ILE A N 1
ATOM 4488 C CA . ILE A 1 585 ? 9.422 -33.875 -22.641 1 92.88 585 ILE A CA 1
ATOM 4489 C C . ILE A 1 585 ? 8.969 -34.781 -21.484 1 92.88 585 ILE A C 1
ATOM 4491 O O . ILE A 1 585 ? 7.797 -34.75 -21.094 1 92.88 585 ILE A O 1
ATOM 4495 N N . ASN A 1 586 ? 9.867 -35.531 -20.922 1 94.19 586 ASN A N 1
ATOM 4496 C CA . ASN A 1 586 ? 9.539 -36.375 -19.781 1 94.19 586 ASN A CA 1
ATOM 4497 C C . ASN A 1 586 ? 9.125 -35.531 -18.578 1 94.19 586 ASN A C 1
ATOM 4499 O O . ASN A 1 586 ? 8.195 -35.875 -17.844 1 94.19 586 ASN A O 1
ATOM 4503 N N . ALA A 1 587 ? 9.891 -34.469 -18.359 1 96.25 587 ALA A N 1
ATOM 4504 C CA . ALA A 1 587 ? 9.562 -33.562 -17.25 1 96.25 587 ALA A CA 1
ATOM 4505 C C . ALA A 1 587 ? 8.172 -32.969 -17.422 1 96.25 587 ALA A C 1
ATOM 4507 O O . ALA A 1 587 ? 7.402 -32.875 -16.453 1 96.25 587 ALA A O 1
ATOM 4508 N N . ILE A 1 588 ? 7.844 -32.531 -18.609 1 96.38 588 ILE A N 1
ATOM 4509 C CA . ILE A 1 588 ? 6.539 -31.953 -18.906 1 96.38 588 ILE A CA 1
ATOM 4510 C C . ILE A 1 588 ? 5.449 -33 -18.656 1 96.38 588 ILE A C 1
ATOM 4512 O O . ILE A 1 588 ? 4.402 -32.688 -18.078 1 96.38 588 ILE A O 1
ATOM 4516 N N . SER A 1 589 ? 5.699 -34.188 -19.094 1 95.62 589 SER A N 1
ATOM 4517 C CA . SER A 1 589 ? 4.73 -35.25 -18.891 1 95.62 589 SER A CA 1
ATOM 4518 C C . SER A 1 589 ? 4.496 -35.531 -17.406 1 95.62 589 SER A C 1
ATOM 4520 O O . SER A 1 589 ? 3.365 -35.781 -16.984 1 95.62 589 SER A O 1
ATOM 4522 N N . GLU A 1 590 ? 5.582 -35.531 -16.672 1 96.25 590 GLU A N 1
ATOM 4523 C CA . GLU A 1 590 ? 5.473 -35.719 -15.227 1 96.25 590 GLU A CA 1
ATOM 4524 C C . GLU A 1 590 ? 4.684 -34.594 -14.562 1 96.25 590 GLU A C 1
ATOM 4526 O O . GLU A 1 590 ? 3.902 -34.844 -13.641 1 96.25 590 GLU A O 1
ATOM 4531 N N . LEU A 1 591 ? 4.949 -33.438 -14.969 1 97.81 591 LEU A N 1
ATOM 4532 C CA . LEU A 1 591 ? 4.242 -32.281 -14.422 1 97.81 591 LEU A CA 1
ATOM 4533 C C . LEU A 1 591 ? 2.758 -32.312 -14.766 1 97.81 591 LEU A C 1
ATOM 4535 O O . LEU A 1 591 ? 1.907 -32.031 -13.93 1 97.81 591 LEU A O 1
ATOM 4539 N N . LEU A 1 592 ? 2.465 -32.688 -16 1 96.44 592 LEU A N 1
ATOM 4540 C CA . LEU A 1 592 ? 1.073 -32.844 -16.406 1 96.44 592 LEU A CA 1
ATOM 4541 C C . LEU A 1 592 ? 0.376 -33.906 -15.594 1 96.44 592 LEU A C 1
ATOM 4543 O O . LEU A 1 592 ? -0.766 -33.75 -15.164 1 96.44 592 LEU A O 1
ATOM 4547 N N . HIS A 1 593 ? 1.07 -34.969 -15.398 1 96.12 593 HIS A N 1
ATOM 4548 C CA . HIS A 1 593 ? 0.525 -36.062 -14.594 1 96.12 593 HIS A CA 1
ATOM 4549 C C . HIS A 1 593 ? 0.224 -35.594 -13.172 1 96.12 593 HIS A C 1
ATOM 4551 O O . HIS A 1 593 ? -0.813 -35.938 -12.609 1 96.12 593 HIS A O 1
ATOM 4557 N N . THR A 1 594 ? 1.118 -34.844 -12.625 1 97.31 594 THR A N 1
ATOM 4558 C CA . THR A 1 594 ? 0.932 -34.312 -11.281 1 97.31 594 THR A CA 1
ATOM 4559 C C . THR A 1 594 ? -0.269 -33.375 -11.234 1 97.31 594 THR A C 1
ATOM 4561 O O . THR A 1 594 ? -1.095 -33.469 -10.32 1 97.31 594 THR A O 1
ATOM 4564 N N . LEU A 1 595 ? -0.338 -32.5 -12.18 1 96.75 595 LEU A N 1
ATOM 4565 C CA . LEU A 1 595 ? -1.432 -31.547 -12.25 1 96.75 595 LEU A CA 1
ATOM 4566 C C . LEU A 1 595 ? -2.773 -32.25 -12.398 1 96.75 595 LEU A C 1
ATOM 4568 O O . LEU A 1 595 ? -3.762 -31.859 -11.773 1 96.75 595 LEU A O 1
ATOM 4572 N N . GLN A 1 596 ? -2.816 -33.312 -13.195 1 94.88 596 GLN A N 1
ATOM 4573 C CA . GLN A 1 596 ? -4.039 -34.062 -13.422 1 94.88 596 GLN A CA 1
ATOM 4574 C C . GLN A 1 596 ? -4.457 -34.812 -12.172 1 94.88 596 GLN A C 1
ATOM 4576 O O . GLN A 1 596 ? -5.637 -35.125 -11.984 1 94.88 596 GLN A O 1
ATOM 4581 N N . GLY A 1 597 ? -3.494 -35.094 -11.383 1 93.88 597 GLY A N 1
ATOM 4582 C CA . GLY A 1 597 ? -3.779 -35.844 -10.164 1 93.88 597 GLY A CA 1
ATOM 4583 C C . GLY A 1 597 ? -4.266 -34.969 -9.031 1 93.88 597 GLY A C 1
ATOM 4584 O O . GLY A 1 597 ? -4.809 -35.469 -8.039 1 93.88 597 GLY A O 1
ATOM 4585 N N . MET A 1 598 ? -4.184 -33.688 -9.117 1 94.81 598 MET A N 1
ATOM 4586 C CA . MET A 1 598 ? -4.621 -32.75 -8.086 1 94.81 598 MET A CA 1
ATOM 4587 C C . MET A 1 598 ? -6.125 -32.5 -8.164 1 94.81 598 MET A C 1
ATOM 4589 O O . MET A 1 598 ? -6.742 -32.781 -9.195 1 94.81 598 MET A O 1
ATOM 4593 N N . ASP A 1 599 ? -6.68 -32.031 -7.008 1 92.69 599 ASP A N 1
ATOM 4594 C CA . ASP A 1 599 ? -8.094 -31.688 -7 1 92.69 599 ASP A CA 1
ATOM 4595 C C . ASP A 1 599 ? -8.398 -30.578 -8.008 1 92.69 599 ASP A C 1
ATOM 4597 O O . ASP A 1 599 ? -7.754 -29.531 -7.992 1 92.69 599 ASP A O 1
ATOM 4601 N N . ARG A 1 600 ? -9.352 -30.797 -8.828 1 91.81 600 ARG A N 1
ATOM 4602 C CA . ARG A 1 600 ? -9.648 -29.875 -9.914 1 91.81 600 ARG A CA 1
ATOM 4603 C C . ARG A 1 600 ? -10.57 -28.75 -9.438 1 91.81 600 ARG A C 1
ATOM 4605 O O . ARG A 1 600 ? -11.695 -28.625 -9.906 1 91.81 600 ARG A O 1
ATOM 4612 N N . ILE A 1 601 ? -10.031 -28 -8.602 1 92.62 601 ILE A N 1
ATOM 4613 C CA . ILE A 1 601 ? -10.75 -26.844 -8.07 1 92.62 601 ILE A CA 1
ATOM 4614 C C . ILE A 1 601 ? -9.883 -25.594 -8.195 1 92.62 601 ILE A C 1
ATOM 4616 O O . ILE A 1 601 ? -8.664 -25.688 -8.352 1 92.62 601 ILE A O 1
ATOM 4620 N N . PHE A 1 602 ? -10.43 -24.391 -8.242 1 93.44 602 PHE A N 1
ATOM 4621 C CA . PHE A 1 602 ? -9.75 -23.094 -8.195 1 93.44 602 PHE A CA 1
ATOM 4622 C C . PHE A 1 602 ? -8.734 -22.984 -9.32 1 93.44 602 PHE A C 1
ATOM 4624 O O . PHE A 1 602 ? -9.031 -23.328 -10.477 1 93.44 602 PHE A O 1
ATOM 4631 N N . TRP A 1 603 ? -7.531 -22.547 -9.109 1 92.5 603 TRP A N 1
ATOM 4632 C CA . TRP A 1 603 ? -6.496 -22.328 -10.117 1 92.5 603 TRP A CA 1
ATOM 4633 C C . TRP A 1 603 ? -6.098 -23.656 -10.773 1 92.5 603 TRP A C 1
ATOM 4635 O O . TRP A 1 603 ? -5.742 -23.688 -11.953 1 92.5 603 TRP A O 1
ATOM 4645 N N . THR A 1 604 ? -6.145 -24.688 -10 1 94.94 604 THR A N 1
ATOM 4646 C CA . THR A 1 604 ? -5.727 -25.984 -10.539 1 94.94 604 THR A CA 1
ATOM 4647 C C . THR A 1 604 ? -6.59 -26.359 -11.742 1 94.94 604 THR A C 1
ATOM 4649 O O . THR A 1 604 ? -6.07 -26.812 -12.758 1 94.94 604 THR A O 1
ATOM 4652 N N . ARG A 1 605 ? -7.824 -26.156 -11.57 1 92.81 605 ARG A N 1
ATOM 4653 C CA . ARG A 1 605 ? -8.734 -26.453 -12.68 1 92.81 605 ARG A CA 1
ATOM 4654 C C . ARG A 1 605 ? -8.461 -25.531 -13.859 1 92.81 605 ARG A C 1
ATOM 4656 O O . ARG A 1 605 ? -8.406 -25.984 -15.008 1 92.81 605 ARG A O 1
ATOM 4663 N N . HIS A 1 606 ? -8.305 -24.281 -13.609 1 93.5 606 HIS A N 1
ATOM 4664 C CA . HIS A 1 606 ? -8.078 -23.266 -14.641 1 93.5 606 HIS A CA 1
ATOM 4665 C C . HIS A 1 606 ? -6.777 -23.531 -15.391 1 93.5 606 HIS A C 1
ATOM 4667 O O . HIS A 1 606 ? -6.742 -23.469 -16.625 1 93.5 606 HIS A O 1
ATOM 4673 N N . VAL A 1 607 ? -5.727 -23.859 -14.68 1 95.12 607 VAL A N 1
ATOM 4674 C CA . VAL A 1 607 ? -4.395 -24.062 -15.242 1 95.12 607 VAL A CA 1
ATOM 4675 C C . VAL A 1 607 ? -4.367 -25.359 -16.031 1 95.12 607 VAL A C 1
ATOM 4677 O O . VAL A 1 607 ? -3.709 -25.438 -17.078 1 95.12 607 VAL A O 1
ATOM 4680 N N . LEU A 1 608 ? -5.055 -26.312 -15.516 1 95.25 608 LEU A N 1
ATOM 4681 C CA . LEU A 1 608 ? -5.078 -27.594 -16.219 1 95.25 608 LEU A CA 1
ATOM 4682 C C . LEU A 1 608 ? -5.652 -27.438 -17.625 1 95.25 608 LEU A C 1
ATOM 4684 O O . LEU A 1 608 ? -5.102 -27.969 -18.594 1 95.25 608 LEU A O 1
ATOM 4688 N N . VAL A 1 609 ? -6.727 -26.656 -17.75 1 93.81 609 VAL A N 1
ATOM 4689 C CA . VAL A 1 609 ? -7.359 -26.406 -19.031 1 93.81 609 VAL A CA 1
ATOM 4690 C C . VAL A 1 609 ? -6.383 -25.703 -19.969 1 93.81 609 VAL A C 1
ATOM 4692 O O . VAL A 1 609 ? -6.219 -26.094 -21.125 1 93.81 609 VAL A O 1
ATOM 4695 N N . GLU A 1 610 ? -5.742 -24.734 -19.422 1 93.44 610 GLU A N 1
ATOM 4696 C CA . GLU A 1 610 ? -4.832 -23.938 -20.234 1 93.44 610 GLU A CA 1
ATOM 4697 C C . GLU A 1 610 ? -3.594 -24.734 -20.641 1 93.44 610 GLU A C 1
ATOM 4699 O O . GLU A 1 610 ? -3.111 -24.625 -21.766 1 93.44 610 GLU A O 1
ATOM 4704 N N . VAL A 1 611 ? -3.053 -25.516 -19.734 1 94.88 611 VAL A N 1
ATOM 4705 C CA . VAL A 1 611 ? -1.846 -26.297 -19.984 1 94.88 611 VAL A CA 1
ATOM 4706 C C . VAL A 1 611 ? -2.129 -27.359 -21.031 1 94.88 611 VAL A C 1
ATOM 4708 O O . VAL A 1 611 ? -1.307 -27.609 -21.922 1 94.88 611 VAL A O 1
ATOM 4711 N N . MET A 1 612 ? -3.246 -27.953 -20.969 1 93.56 612 MET A N 1
ATOM 4712 C CA . MET A 1 612 ? -3.611 -28.969 -21.938 1 93.56 612 MET A CA 1
ATOM 4713 C C . MET A 1 612 ? -3.707 -28.359 -23.344 1 93.56 612 MET A C 1
ATOM 4715 O O . MET A 1 612 ? -3.223 -28.953 -24.312 1 93.56 612 MET A O 1
ATOM 4719 N N . ALA A 1 613 ? -4.27 -27.203 -23.406 1 91.12 613 ALA A N 1
ATOM 4720 C CA . ALA A 1 613 ? -4.375 -26.516 -24.688 1 91.12 613 ALA A CA 1
ATOM 4721 C C . ALA A 1 613 ? -2.994 -26.125 -25.219 1 91.12 613 ALA A C 1
ATOM 4723 O O . ALA A 1 613 ? -2.727 -26.25 -26.422 1 91.12 613 ALA A O 1
ATOM 4724 N N . GLN A 1 614 ? -2.197 -25.703 -24.359 1 91.31 614 GLN A N 1
ATOM 4725 C CA . GLN A 1 614 ? -0.85 -25.297 -24.75 1 91.31 614 GLN A CA 1
ATOM 4726 C C . GLN A 1 614 ? -0.033 -26.484 -25.234 1 91.31 614 GLN A C 1
ATOM 4728 O O . GLN A 1 614 ? 0.703 -26.375 -26.219 1 91.31 614 GLN A O 1
ATOM 4733 N N . LEU A 1 615 ? -0.111 -27.594 -24.547 1 92.25 615 LEU A N 1
ATOM 4734 C CA . LEU A 1 615 ? 0.645 -28.781 -24.922 1 92.25 615 LEU A CA 1
ATOM 4735 C C . LEU A 1 615 ? 0.132 -29.359 -26.25 1 92.25 615 LEU A C 1
ATOM 4737 O O . LEU A 1 615 ? 0.906 -29.906 -27.031 1 92.25 615 LEU A O 1
ATOM 4741 N N . GLU A 1 616 ? -1.162 -29.172 -26.5 1 89.31 616 GLU A N 1
ATOM 4742 C CA . GLU A 1 616 ? -1.711 -29.562 -27.781 1 89.31 616 GLU A CA 1
ATOM 4743 C C . GLU A 1 616 ? -1.144 -28.719 -28.922 1 89.31 616 GLU A C 1
ATOM 4745 O O . GLU A 1 616 ? -0.843 -29.234 -30 1 89.31 616 GLU A O 1
ATOM 4750 N N . GLU A 1 617 ? -1.008 -27.484 -28.594 1 85.19 617 GLU A N 1
ATOM 4751 C CA . GLU A 1 617 ? -0.443 -26.578 -29.594 1 85.19 617 GLU A CA 1
ATOM 4752 C C . GLU A 1 617 ? 1.009 -26.922 -29.906 1 85.19 617 GLU A C 1
ATOM 4754 O O . GLU A 1 617 ? 1.479 -26.703 -31.016 1 85.19 617 GLU A O 1
ATOM 4759 N N . HIS A 1 618 ? 1.733 -27.516 -28.906 1 86.19 618 HIS A N 1
ATOM 4760 C CA . HIS A 1 618 ? 3.127 -27.906 -29.094 1 86.19 618 HIS A CA 1
ATOM 4761 C C . HIS A 1 618 ? 3.234 -29.312 -29.688 1 86.19 618 HIS A C 1
ATOM 4763 O O . HIS A 1 618 ? 4.336 -29.781 -29.969 1 86.19 618 HIS A O 1
ATOM 4769 N N . GLY A 1 619 ? 2.037 -29.969 -29.812 1 82.94 619 GLY A N 1
ATOM 4770 C CA . GLY A 1 619 ? 2.018 -31.312 -30.375 1 82.94 619 GLY A CA 1
ATOM 4771 C C . GLY A 1 619 ? 2.484 -32.375 -29.391 1 82.94 619 GLY A C 1
ATOM 4772 O O . GLY A 1 619 ? 2.938 -33.438 -29.812 1 82.94 619 GLY A O 1
ATOM 4773 N N . LEU A 1 620 ? 2.531 -32.062 -28.203 1 86.56 620 LEU A N 1
ATOM 4774 C CA . LEU A 1 620 ? 3.039 -32.969 -27.188 1 86.56 620 LEU A CA 1
ATOM 4775 C C . LEU A 1 620 ? 1.934 -33.906 -26.703 1 86.56 620 LEU A C 1
ATOM 4777 O O . LEU A 1 620 ? 2.213 -34.938 -26.078 1 86.56 620 LEU A O 1
ATOM 4781 N N . ILE A 1 621 ? 0.684 -33.5 -26.797 1 81.81 621 ILE A N 1
ATOM 4782 C CA . ILE A 1 621 ? -0.423 -34.344 -26.406 1 81.81 621 ILE A CA 1
ATOM 4783 C C . ILE A 1 621 ? -1.316 -34.625 -27.609 1 81.81 621 ILE A C 1
ATOM 4785 O O . ILE A 1 621 ? -1.516 -33.75 -28.453 1 81.81 621 ILE A O 1
ATOM 4789 N N . ASN A 1 622 ? -1.525 -35.969 -28.062 1 63.22 622 ASN A N 1
ATOM 4790 C CA . ASN A 1 622 ? -2.441 -36.344 -29.141 1 63.22 622 ASN A CA 1
ATOM 4791 C C . ASN A 1 622 ? -3.896 -36.125 -28.734 1 63.22 622 ASN A C 1
ATOM 4793 O O . ASN A 1 622 ? -4.227 -36.156 -27.547 1 63.22 622 ASN A O 1
ATOM 4797 N N . GLY A 1 623 ? -4.828 -35.5 -29.438 1 49.78 623 GLY A N 1
ATOM 4798 C CA . GLY A 1 623 ? -6.242 -35.188 -29.344 1 49.78 623 GLY A CA 1
ATOM 4799 C C . GLY A 1 623 ? -7.047 -36.25 -28.594 1 49.78 623 GLY A C 1
ATOM 4800 O O . GLY A 1 623 ? -8.234 -36.031 -28.344 1 49.78 623 GLY A O 1
ATOM 4801 N N . ASP A 1 624 ? -6.852 -37.438 -28.562 1 41.12 624 ASP A N 1
ATOM 4802 C CA . ASP A 1 624 ? -7.797 -38.438 -28.109 1 41.12 624 ASP A CA 1
ATOM 4803 C C . ASP A 1 624 ? -8.031 -38.344 -26.594 1 41.12 624 ASP A C 1
ATOM 4805 O O . ASP A 1 624 ? -8.922 -38.969 -26.047 1 41.12 624 ASP A O 1
ATOM 4809 N N . SER A 1 625 ? -7.23 -38.094 -25.812 1 40.16 625 SER A N 1
ATOM 4810 C CA . SER A 1 625 ? -7.512 -38 -24.391 1 40.16 625 SER A CA 1
ATOM 4811 C C . SER A 1 625 ? -8.227 -36.688 -24.031 1 40.16 625 SER A C 1
ATOM 4813 O O . SER A 1 625 ? -7.59 -35.75 -23.578 1 40.16 625 SER A O 1
ATOM 4815 N N . ALA A 1 626 ? -9.281 -36.406 -24.719 1 36.03 626 ALA A N 1
ATOM 4816 C CA . ALA A 1 626 ? -10.203 -35.25 -24.609 1 36.03 626 ALA A CA 1
ATOM 4817 C C . ALA A 1 626 ? -10.727 -35.125 -23.188 1 36.03 626 ALA A C 1
ATOM 4819 O O . ALA A 1 626 ? -11.391 -36.031 -22.672 1 36.03 626 ALA A O 1
ATOM 4820 N N . PHE A 1 627 ? -10.117 -34.562 -22.312 1 37.81 627 PHE A N 1
ATOM 4821 C CA . PHE A 1 627 ? -10.758 -34.125 -21.078 1 37.81 627 PHE A CA 1
ATOM 4822 C C . PHE A 1 627 ? -12.141 -33.562 -21.359 1 37.81 627 PHE A C 1
ATOM 4824 O O . PHE A 1 627 ? -12.281 -32.562 -22.078 1 37.81 627 PHE A O 1
ATOM 4831 N N . ASN A 1 628 ? -13.242 -34.406 -21.484 1 31.88 628 ASN A N 1
ATOM 4832 C CA . ASN A 1 628 ? -14.625 -33.938 -21.484 1 31.88 628 ASN A CA 1
ATOM 4833 C C . ASN A 1 628 ? -14.914 -33 -20.312 1 31.88 628 ASN A C 1
ATOM 4835 O O . ASN A 1 628 ? -14.977 -33.438 -19.172 1 31.88 628 ASN A O 1
ATOM 4839 N N . PRO A 1 629 ? -14.625 -31.828 -20.438 1 34.84 629 PRO A N 1
ATOM 4840 C CA . PRO A 1 629 ? -15.164 -30.953 -19.391 1 34.84 629 PRO A CA 1
ATOM 4841 C C . PRO A 1 629 ? -16.656 -31.156 -19.172 1 34.84 629 PRO A C 1
ATOM 4843 O O . PRO A 1 629 ? -17.406 -31.375 -20.125 1 34.84 629 PRO A O 1
ATOM 4846 N N . GLY A 1 630 ? -17.188 -31.969 -18.375 1 31.06 630 GLY A N 1
ATOM 4847 C CA . GLY A 1 630 ? -18.609 -31.984 -18.125 1 31.06 630 GLY A CA 1
ATOM 4848 C C . GLY A 1 630 ? -19.281 -30.656 -18.422 1 31.06 630 GLY A C 1
ATOM 4849 O O . GLY A 1 630 ? -18.875 -29.625 -17.906 1 31.06 630 GLY A O 1
ATOM 4850 N N . HIS A 1 631 ? -19.859 -30.484 -19.625 1 31.55 631 HIS A N 1
ATOM 4851 C CA . HIS A 1 631 ? -20.609 -29.438 -20.312 1 31.55 631 HIS A CA 1
ATOM 4852 C C . HIS A 1 631 ? -21.75 -28.906 -19.453 1 31.55 631 HIS A C 1
ATOM 4854 O O . HIS A 1 631 ? -22.672 -28.266 -19.953 1 31.55 631 HIS A O 1
ATOM 4860 N N . ASP A 1 632 ? -22.078 -29.203 -18.297 1 29.97 632 ASP A N 1
ATOM 4861 C CA . ASP A 1 632 ? -23.281 -28.422 -18.031 1 29.97 632 ASP A CA 1
ATOM 4862 C C . ASP A 1 632 ? -23.031 -26.938 -18.297 1 29.97 632 ASP A C 1
ATOM 4864 O O . ASP A 1 632 ? -22.484 -26.234 -17.453 1 29.97 632 ASP A O 1
ATOM 4868 N N . SER A 1 633 ? -22.656 -26.672 -19.547 1 26.67 633 SER A N 1
ATOM 4869 C CA . SER A 1 633 ? -22.562 -25.297 -20.031 1 26.67 633 SER A CA 1
ATOM 4870 C C . SER A 1 633 ? -23.875 -24.547 -19.812 1 26.67 633 SER A C 1
ATOM 4872 O O . SER A 1 633 ? -24.922 -24.969 -20.297 1 26.67 633 SER A O 1
ATOM 4874 N N . PRO A 1 634 ? -24.266 -24.078 -18.734 1 28.42 634 PRO A N 1
ATOM 4875 C CA . PRO A 1 634 ? -25.484 -23.297 -19 1 28.42 634 PRO A CA 1
ATOM 4876 C C . PRO A 1 634 ? -25.406 -22.547 -20.328 1 28.42 634 PRO A C 1
ATOM 4878 O O . PRO A 1 634 ? -24.312 -22.266 -20.828 1 28.42 634 PRO A O 1
ATOM 4881 N N . GLY A 1 635 ? -26.375 -22.734 -21.328 1 23.12 635 GLY A N 1
ATOM 4882 C CA . GLY A 1 635 ? -26.547 -22.109 -22.625 1 23.12 635 GLY A CA 1
ATOM 4883 C C . GLY A 1 635 ? -26.062 -20.672 -22.672 1 23.12 635 GLY A C 1
ATOM 4884 O O . GLY A 1 635 ? -26.359 -19.891 -21.766 1 23.12 635 GLY A O 1
ATOM 4885 N N . LEU A 1 636 ? -25 -20.562 -23.219 1 23.11 636 LEU A N 1
ATOM 4886 C CA . LEU A 1 636 ? -24.484 -19.234 -23.531 1 23.11 636 LEU A CA 1
ATOM 4887 C C . LEU A 1 636 ? -25.531 -18.422 -24.297 1 23.11 636 LEU A C 1
ATOM 4889 O O . LEU A 1 636 ? -25.969 -18.812 -25.375 1 23.11 636 LEU A O 1
ATOM 4893 N N . TYR A 1 637 ? -26.578 -18.016 -23.672 1 23.03 637 TYR A N 1
ATOM 4894 C CA . TYR A 1 637 ? -27.406 -17.141 -24.484 1 23.03 637 TYR A CA 1
ATOM 4895 C C . TYR A 1 637 ? -26.547 -16.125 -25.234 1 23.03 637 TYR A C 1
ATOM 4897 O O . TYR A 1 637 ? -25.688 -15.469 -24.641 1 23.03 637 TYR A O 1
ATOM 4905 N N . THR A 1 638 ? -26.156 -16.562 -26.453 1 22.59 638 THR A N 1
ATOM 4906 C CA . THR A 1 638 ? -25.484 -15.758 -27.469 1 22.59 638 THR A CA 1
ATOM 4907 C C . THR A 1 638 ? -26.234 -14.453 -27.703 1 22.59 638 THR A C 1
ATOM 4909 O O . THR A 1 638 ? -27.375 -14.469 -28.188 1 22.59 638 THR A O 1
ATOM 4912 N N . PHE A 1 639 ? -26.266 -13.594 -26.859 1 23.02 639 PHE A N 1
ATOM 4913 C CA . PHE A 1 639 ? -26.859 -12.383 -27.406 1 23.02 639 PHE A CA 1
ATOM 4914 C C . PHE A 1 639 ? -26.125 -11.945 -28.688 1 23.02 639 PHE A C 1
ATOM 4916 O O . PHE A 1 639 ? -24.891 -11.844 -28.688 1 23.02 639 PHE A O 1
ATOM 4923 N N . GLY A 1 640 ? -26.562 -12.336 -29.938 1 23.3 640 GLY A N 1
ATOM 4924 C CA . GLY A 1 640 ? -26.281 -11.891 -31.281 1 23.3 640 GLY A CA 1
ATOM 4925 C C . GLY A 1 640 ? -25.938 -10.414 -31.375 1 23.3 640 GLY A C 1
ATOM 4926 O O . GLY A 1 640 ? -26.828 -9.586 -31.609 1 23.3 640 GLY A O 1
ATOM 4927 N N . ILE A 1 641 ? -25.219 -9.891 -30.484 1 24.27 641 ILE A N 1
ATOM 4928 C CA . ILE A 1 641 ? -24.969 -8.508 -30.859 1 24.27 641 ILE A CA 1
ATOM 4929 C C . ILE A 1 641 ? -24.172 -8.461 -32.156 1 24.27 641 ILE A C 1
ATOM 4931 O O . ILE A 1 641 ? -23.156 -9.148 -32.312 1 24.27 641 ILE A O 1
ATOM 4935 N N . ALA A 1 642 ? -24.719 -8.172 -33.25 1 22.69 642 ALA A N 1
ATOM 4936 C CA . ALA A 1 642 ? -24.312 -7.863 -34.625 1 22.69 642 ALA A CA 1
ATOM 4937 C C . ALA A 1 642 ? -22.891 -7.336 -34.656 1 22.69 642 ALA A C 1
ATOM 4939 O O . ALA A 1 642 ? -22.375 -6.828 -33.656 1 22.69 642 ALA A O 1
ATOM 4940 N N . SER A 1 643 ? -22.188 -7.633 -35.719 1 23.8 643 SER A N 1
ATOM 4941 C CA . SER A 1 643 ? -20.828 -7.449 -36.219 1 23.8 643 SER A CA 1
ATOM 4942 C C . SER A 1 643 ? -20.375 -6.004 -36.062 1 23.8 643 SER A C 1
ATOM 4944 O O . SER A 1 643 ? -21.031 -5.086 -36.531 1 23.8 643 SER A O 1
ATOM 4946 N N . HIS A 1 644 ? -19.844 -5.664 -35.125 1 23.89 644 HIS A N 1
ATOM 4947 C CA . HIS A 1 644 ? -19.438 -4.273 -34.969 1 23.89 644 HIS A CA 1
ATOM 4948 C C . HIS A 1 644 ? -18.547 -3.84 -36.125 1 23.89 644 HIS A C 1
ATOM 4950 O O . HIS A 1 644 ? -17.938 -2.77 -36.094 1 23.89 644 HIS A O 1
ATOM 4956 N N . HIS A 1 645 ? -18.328 -4.66 -37.188 1 25.72 645 HIS A N 1
ATOM 4957 C CA . HIS A 1 645 ? -17.906 -4 -38.406 1 25.72 645 HIS A CA 1
ATOM 4958 C C . HIS A 1 645 ? -18.844 -2.867 -38.781 1 25.72 645 HIS A C 1
ATOM 4960 O O . HIS A 1 645 ? -18.422 -1.851 -39.344 1 25.72 645 HIS A O 1
ATOM 4966 N N . ASP A 1 646 ? -20.109 -3.25 -38.75 1 25.12 646 ASP A N 1
ATOM 4967 C CA . ASP A 1 646 ? -21.047 -2.238 -39.219 1 25.12 646 ASP A CA 1
ATOM 4968 C C . ASP A 1 646 ? -21.141 -1.07 -38.25 1 25.12 646 ASP A C 1
ATOM 4970 O O . ASP A 1 646 ? -21.438 0.056 -38.656 1 25.12 646 ASP A O 1
ATOM 4974 N N . ILE A 1 647 ? -21.109 -1.394 -37 1 25.45 647 ILE A N 1
ATOM 4975 C CA . ILE A 1 647 ? -21.312 -0.155 -36.25 1 25.45 647 ILE A CA 1
ATOM 4976 C C . ILE A 1 647 ? -20.031 0.654 -36.25 1 25.45 647 ILE A C 1
ATOM 4978 O O . ILE A 1 647 ? -20.062 1.886 -36.281 1 25.45 647 ILE A O 1
ATOM 4982 N N . VAL A 1 648 ? -18.891 0.041 -36.25 1 27.27 648 VAL A N 1
ATOM 4983 C CA . VAL A 1 648 ? -17.766 0.952 -36.438 1 27.27 648 VAL A CA 1
ATOM 4984 C C . VAL A 1 648 ? -17.734 1.448 -37.875 1 27.27 648 VAL A C 1
ATOM 4986 O O . VAL A 1 648 ? -17.234 2.541 -38.156 1 27.27 648 VAL A O 1
ATOM 4989 N N . SER A 1 649 ? -18.203 0.696 -38.812 1 26.73 649 SER A N 1
ATOM 4990 C CA . SER A 1 649 ? -18.281 1.257 -40.156 1 26.73 649 SER A CA 1
ATOM 4991 C C . SER A 1 649 ? -19.266 2.426 -40.219 1 26.73 649 SER A C 1
ATOM 4993 O O . SER A 1 649 ? -19.016 3.414 -40.906 1 26.73 649 SER A O 1
ATOM 4995 N N . GLY A 1 650 ? -20.438 2.209 -39.688 1 24.53 650 GLY A N 1
ATOM 4996 C CA . GLY A 1 650 ? -21.297 3.377 -39.719 1 24.53 650 GLY A CA 1
ATOM 4997 C C . GLY A 1 650 ? -20.75 4.551 -38.938 1 24.53 650 GLY A C 1
ATOM 4998 O O . GLY A 1 650 ? -20.875 5.703 -39.344 1 24.53 650 GLY A O 1
ATOM 4999 N N . MET A 1 651 ? -20.391 4.262 -37.719 1 25.16 651 MET A N 1
ATOM 5000 C CA . MET A 1 651 ? -19.984 5.512 -37.094 1 25.16 651 MET A CA 1
ATOM 5001 C C . MET A 1 651 ? -18.688 6.035 -37.688 1 25.16 651 MET A C 1
ATOM 5003 O O . MET A 1 651 ? -18.406 7.23 -37.625 1 25.16 651 MET A O 1
ATOM 5007 N N . MET A 1 652 ? -17.844 5.191 -38.25 1 24.59 652 MET A N 1
ATOM 5008 C CA . MET A 1 652 ? -16.797 5.82 -39.062 1 24.59 652 MET A CA 1
ATOM 5009 C C . MET A 1 652 ? -17.406 6.527 -40.25 1 24.59 652 MET A C 1
ATOM 5011 O O . MET A 1 652 ? -16.844 7.508 -40.75 1 24.59 652 MET A O 1
ATOM 5015 N N . GLU A 1 653 ? -18.375 5.879 -40.938 1 25.7 653 GLU A N 1
ATOM 5016 C CA . GLU A 1 653 ? -18.922 6.594 -42.094 1 25.7 653 GLU A CA 1
ATOM 5017 C C . GLU A 1 653 ? -19.531 7.93 -41.656 1 25.7 653 GLU A C 1
ATOM 5019 O O . GLU A 1 653 ? -19.453 8.914 -42.406 1 25.7 653 GLU A O 1
ATOM 5024 N N . SER A 1 654 ? -20.359 7.859 -40.688 1 24.48 654 SER A N 1
ATOM 5025 C CA . SER A 1 654 ? -20.938 9.18 -40.469 1 24.48 654 SER A CA 1
ATOM 5026 C C . SER A 1 654 ? -19.875 10.211 -40.125 1 24.48 654 SER A C 1
ATOM 5028 O O . SER A 1 654 ? -20.094 11.414 -40.25 1 24.48 654 SER A O 1
ATOM 5030 N N . TYR A 1 655 ? -18.875 9.797 -39.406 1 23.64 655 TYR A N 1
ATOM 5031 C CA . TYR A 1 655 ? -17.984 10.953 -39.312 1 23.64 655 TYR A CA 1
ATOM 5032 C C . TYR A 1 655 ? -17.312 11.234 -40.656 1 23.64 655 TYR A C 1
ATOM 5034 O O . TYR A 1 655 ? -16.531 12.18 -40.75 1 23.64 655 TYR A O 1
ATOM 5042 N N . GLY A 1 656 ? -17.219 10.18 -41.531 1 23.8 656 GLY A N 1
ATOM 5043 C CA . GLY A 1 656 ? -16.672 10.609 -42.781 1 23.8 656 GLY A CA 1
ATOM 5044 C C . GLY A 1 656 ? -17.516 11.656 -43.5 1 23.8 656 GLY A C 1
ATOM 5045 O O . GLY A 1 656 ? -17.016 12.469 -44.25 1 23.8 656 GLY A O 1
ATOM 5046 N N . GLN A 1 657 ? -18.781 11.336 -43.625 1 22.05 657 GLN A N 1
ATOM 5047 C CA . GLN A 1 657 ? -19.469 12.188 -44.594 1 22.05 657 GLN A CA 1
ATOM 5048 C C . GLN A 1 657 ? -19.516 13.641 -44.125 1 22.05 657 GLN A C 1
ATOM 5050 O O . GLN A 1 657 ? -20.016 14.516 -44.812 1 22.05 657 GLN A O 1
ATOM 5055 N N . ASP A 1 658 ? -19.531 13.898 -42.906 1 23.05 658 ASP A N 1
ATOM 5056 C CA . ASP A 1 658 ? -19.75 15.344 -42.844 1 23.05 658 ASP A CA 1
ATOM 5057 C C . ASP A 1 658 ? -18.547 16.109 -43.406 1 23.05 658 ASP A C 1
ATOM 5059 O O . ASP A 1 658 ? -18.141 17.125 -42.844 1 23.05 658 ASP A O 1
ATOM 5063 N N . GLY A 1 659 ? -17.688 15.406 -44.281 1 23.03 659 GLY A N 1
ATOM 5064 C CA . GLY A 1 659 ? -16.828 16.234 -45.125 1 23.03 659 GLY A CA 1
ATOM 5065 C C . GLY A 1 659 ? -17.578 17.406 -45.75 1 23.03 659 GLY A C 1
ATOM 5066 O O . GLY A 1 659 ? -17.031 18.5 -45.875 1 23.03 659 GLY A O 1
ATOM 5067 N N . ASP A 1 660 ? -18.641 17.109 -46.531 1 21.08 660 ASP A N 1
ATOM 5068 C CA . ASP A 1 660 ? -19.094 18.094 -47.5 1 21.08 660 ASP A CA 1
ATOM 5069 C C . ASP A 1 660 ? -19.797 19.266 -46.812 1 21.08 660 ASP A C 1
ATOM 5071 O O . ASP A 1 660 ? -20.625 19.938 -47.438 1 21.08 660 ASP A O 1
ATOM 5075 N N . ASP A 1 661 ? -19.922 19.328 -45.531 1 21.23 661 ASP A N 1
ATOM 5076 C CA . ASP A 1 661 ? -20.578 20.625 -45.375 1 21.23 661 ASP A CA 1
ATOM 5077 C C . ASP A 1 661 ? -19.734 21.75 -45.969 1 21.23 661 ASP A C 1
ATOM 5079 O O . ASP A 1 661 ? -18.516 21.781 -45.75 1 21.23 661 ASP A O 1
ATOM 5083 N N . PRO A 1 662 ? -20.188 22.438 -47.031 1 21.03 662 PRO A N 1
ATOM 5084 C CA . PRO A 1 662 ? -19.766 23.578 -47.844 1 21.03 662 PRO A CA 1
ATOM 5085 C C . PRO A 1 662 ? -19.109 24.688 -47.031 1 21.03 662 PRO A C 1
ATOM 5087 O O . PRO A 1 662 ? -18.672 25.688 -47.562 1 21.03 662 PRO A O 1
ATOM 5090 N N . LEU A 1 663 ? -19.344 24.797 -45.812 1 20.39 663 LEU A N 1
ATOM 5091 C CA . LEU A 1 663 ? -18.953 26.156 -45.438 1 20.39 663 LEU A CA 1
ATOM 5092 C C . LEU A 1 663 ? -17.453 26.344 -45.625 1 20.39 663 LEU A C 1
ATOM 5094 O O . LEU A 1 663 ? -16.953 27.469 -45.5 1 20.39 663 LEU A O 1
ATOM 5098 N N . PHE A 1 664 ? -16.594 25.266 -45.469 1 22.02 664 PHE A N 1
ATOM 5099 C CA . PHE A 1 664 ? -15.281 25.812 -45.781 1 22.02 664 PHE A CA 1
ATOM 5100 C C . PHE A 1 664 ? -15.047 25.828 -47.312 1 22.02 664 PHE A C 1
ATOM 5102 O O . PHE A 1 664 ? -14.344 24.953 -47.844 1 22.02 664 PHE A O 1
ATOM 5109 N N . HIS A 1 665 ? -16.031 26.062 -48.156 1 17.97 665 HIS A N 1
ATOM 5110 C CA . HIS A 1 665 ? -15.805 26.594 -49.5 1 17.97 665 HIS A CA 1
ATOM 5111 C C . HIS A 1 665 ? -14.922 27.844 -49.469 1 17.97 665 HIS A C 1
ATOM 5113 O O . HIS A 1 665 ? -15.328 28.875 -48.938 1 17.97 665 HIS A O 1
ATOM 5119 N N . LEU A 1 666 ? -13.641 27.75 -49.281 1 19.52 666 LEU A N 1
ATOM 5120 C CA . LEU A 1 666 ? -12.789 28.812 -49.812 1 19.52 666 LEU A CA 1
ATOM 5121 C C . LEU A 1 666 ? -13.078 29.047 -51.281 1 19.52 666 LEU A C 1
ATOM 5123 O O . LEU A 1 666 ? -13.195 28.109 -52.062 1 19.52 666 LEU A O 1
ATOM 5127 N N . PRO A 1 667 ? -13.742 30.141 -51.656 1 19.47 667 PRO A N 1
ATOM 5128 C CA . PRO A 1 667 ? -13.812 30.625 -53.031 1 19.47 667 PRO A CA 1
ATOM 5129 C C . PRO A 1 667 ? -12.453 30.625 -53.719 1 19.47 667 PRO A C 1
ATOM 5131 O O . PRO A 1 667 ? -11.414 30.625 -53.062 1 19.47 667 PRO A O 1
ATOM 5134 N N . ASP A 1 668 ? -12.43 30.219 -54.906 1 22.06 668 ASP A N 1
ATOM 5135 C CA . ASP A 1 668 ? -11.539 30.609 -56 1 22.06 668 ASP A CA 1
ATOM 5136 C C . ASP A 1 668 ? -11.375 32.125 -56.062 1 22.06 668 ASP A C 1
ATOM 5138 O O . ASP A 1 668 ? -12.352 32.875 -56.25 1 22.06 668 ASP A O 1
ATOM 5142 N N . PHE A 1 669 ? -10.664 32.938 -55.25 1 20.52 669 PHE A N 1
ATOM 5143 C CA . PHE A 1 669 ? -10 33.969 -56.031 1 20.52 669 PHE A CA 1
ATOM 5144 C C . PHE A 1 669 ? -8.734 33.438 -56.688 1 20.52 669 PHE A C 1
ATOM 5146 O O . PHE A 1 669 ? -8.094 32.531 -56.156 1 20.52 669 PHE A O 1
ATOM 5153 N N . MET B 1 1 ? -31 21.203 -22.734 1 18.08 1 MET B N 1
ATOM 5154 C CA . MET B 1 1 ? -30.281 22.203 -21.953 1 18.08 1 MET B CA 1
ATOM 5155 C C . MET B 1 1 ? -31.234 23.281 -21.453 1 18.08 1 MET B C 1
ATOM 5157 O O . MET B 1 1 ? -31.094 23.766 -20.328 1 18.08 1 MET B O 1
ATOM 5161 N N . SER B 1 2 ? -32.188 23.688 -22.406 1 18.67 2 SER B N 1
ATOM 5162 C CA . SER B 1 2 ? -32.906 24.938 -22.578 1 18.67 2 SER B CA 1
ATOM 5163 C C . SER B 1 2 ? -34.125 25.016 -21.641 1 18.67 2 SER B C 1
ATOM 5165 O O . SER B 1 2 ? -34.469 26.094 -21.141 1 18.67 2 SER B O 1
ATOM 5167 N N . ARG B 1 3 ? -34.781 23.812 -21.516 1 21.33 3 ARG B N 1
ATOM 5168 C CA . ARG B 1 3 ? -36.188 23.938 -21.172 1 21.33 3 ARG B CA 1
ATOM 5169 C C . ARG B 1 3 ? -36.375 24.375 -19.734 1 21.33 3 ARG B C 1
ATOM 5171 O O . ARG B 1 3 ? -37.312 25.141 -19.422 1 21.33 3 ARG B O 1
ATOM 5178 N N . ALA B 1 4 ? -35.625 23.672 -18.922 1 23.06 4 ALA B N 1
ATOM 5179 C CA . ALA B 1 4 ? -36.219 23.781 -17.594 1 23.06 4 ALA B CA 1
ATOM 5180 C C . ALA B 1 4 ? -35.938 25.141 -16.969 1 23.06 4 ALA B C 1
ATOM 5182 O O . ALA B 1 4 ? -36.469 25.484 -15.922 1 23.06 4 ALA B O 1
ATOM 5183 N N . LEU B 1 5 ? -34.781 25.922 -17.672 1 22.36 5 LEU B N 1
ATOM 5184 C CA . LEU B 1 5 ? -34.312 27.281 -17.469 1 22.36 5 LEU B CA 1
ATOM 5185 C C . LEU B 1 5 ? -35.281 28.297 -18.078 1 22.36 5 LEU B C 1
ATOM 5187 O O . LEU B 1 5 ? -35.031 29.5 -18.016 1 22.36 5 LEU B O 1
ATOM 5191 N N . GLY B 1 6 ? -36.344 27.891 -18.781 1 24.69 6 GLY B N 1
ATOM 5192 C CA . GLY B 1 6 ? -37.406 28.797 -19.203 1 24.69 6 GLY B CA 1
ATOM 5193 C C . GLY B 1 6 ? -38.188 29.359 -18.031 1 24.69 6 GLY B C 1
ATOM 5194 O O . GLY B 1 6 ? -38.844 30.406 -18.156 1 24.69 6 GLY B O 1
ATOM 5195 N N . LEU B 1 7 ? -38.5 28.5 -17.031 1 28.08 7 LEU B N 1
ATOM 5196 C CA . LEU B 1 7 ? -39.562 28.875 -16.125 1 28.08 7 LEU B CA 1
ATOM 5197 C C . LEU B 1 7 ? -39.188 30.094 -15.297 1 28.08 7 LEU B C 1
ATOM 5199 O O . LEU B 1 7 ? -40.062 30.797 -14.781 1 28.08 7 LEU B O 1
ATOM 5203 N N . LEU B 1 8 ? -37.812 30.125 -14.82 1 24.94 8 LEU B N 1
ATOM 5204 C CA . LEU B 1 8 ? -37.625 31.109 -13.773 1 24.94 8 LEU B CA 1
ATOM 5205 C C . LEU B 1 8 ? -37.594 32.531 -14.359 1 24.94 8 LEU B C 1
ATOM 5207 O O . LEU B 1 8 ? -37.719 33.5 -13.617 1 24.94 8 LEU B O 1
ATOM 5211 N N . LEU B 1 9 ? -36.875 32.875 -15.484 1 25.67 9 LEU B N 1
ATOM 5212 C CA . LEU B 1 9 ? -36.906 34.25 -15.914 1 25.67 9 LEU B CA 1
ATOM 5213 C C . LEU B 1 9 ? -37.938 34.469 -17.016 1 25.67 9 LEU B C 1
ATOM 5215 O O . LEU B 1 9 ? -37.688 34.125 -18.172 1 25.67 9 LEU B O 1
ATOM 5219 N N . PRO B 1 10 ? -39.281 34.656 -16.625 1 27.56 10 PRO B N 1
ATOM 5220 C CA . PRO B 1 10 ? -40.406 34.938 -17.531 1 27.56 10 PRO B CA 1
ATOM 5221 C C . PRO B 1 10 ? -40.312 36.281 -18.203 1 27.56 10 PRO B C 1
ATOM 5223 O O . PRO B 1 10 ? -39.812 37.25 -17.594 1 27.56 10 PRO B O 1
ATOM 5226 N N . GLY B 1 11 ? -40.312 36.406 -19.297 1 29.5 11 GLY B N 1
ATOM 5227 C CA . GLY B 1 11 ? -40.625 37.469 -20.234 1 29.5 11 GLY B CA 1
ATOM 5228 C C . GLY B 1 11 ? -39.438 38 -20.984 1 29.5 11 GLY B C 1
ATOM 5229 O O . GLY B 1 11 ? -39.562 38.5 -22.109 1 29.5 11 GLY B O 1
ATOM 5230 N N . THR B 1 12 ? -38.469 38.781 -20.203 1 28.48 12 THR B N 1
ATOM 5231 C CA . THR B 1 12 ? -37.656 39.781 -20.922 1 28.48 12 THR B CA 1
ATOM 5232 C C . THR B 1 12 ? -36.688 39.094 -21.891 1 28.48 12 THR B C 1
ATOM 5234 O O . THR B 1 12 ? -36.031 38.125 -21.516 1 28.48 12 THR B O 1
ATOM 5237 N N . PRO B 1 13 ? -37.031 39.125 -23.172 1 31.33 13 PRO B N 1
ATOM 5238 C CA . PRO B 1 13 ? -36.25 38.531 -24.25 1 31.33 13 PRO B CA 1
ATOM 5239 C C . PRO B 1 13 ? -34.75 38.844 -24.156 1 31.33 13 PRO B C 1
ATOM 5241 O O . PRO B 1 13 ? -34.375 40.031 -24.188 1 31.33 13 PRO B O 1
ATOM 5244 N N . ILE B 1 14 ? -34 38.188 -23.203 1 28.52 14 ILE B N 1
ATOM 5245 C CA . ILE B 1 14 ? -32.625 38.594 -22.844 1 28.52 14 ILE B CA 1
ATOM 5246 C C . ILE B 1 14 ? -31.75 38.594 -24.078 1 28.52 14 ILE B C 1
ATOM 5248 O O . ILE B 1 14 ? -31.438 37.531 -24.625 1 28.52 14 ILE B O 1
ATOM 5252 N N . ASN B 1 15 ? -32.125 39.438 -25.062 1 27.47 15 ASN B N 1
ATOM 5253 C CA . ASN B 1 15 ? -31.422 39.594 -26.328 1 27.47 15 ASN B CA 1
ATOM 5254 C C . ASN B 1 15 ? -29.938 39.875 -26.125 1 27.47 15 ASN B C 1
ATOM 5256 O O . ASN B 1 15 ? -29.516 40.281 -25.031 1 27.47 15 ASN B O 1
ATOM 5260 N N . LEU B 1 16 ? -29.109 39.438 -27.156 1 28.84 16 LEU B N 1
ATOM 5261 C CA . LEU B 1 16 ? -27.656 39.5 -27.234 1 28.84 16 LEU B CA 1
ATOM 5262 C C . LEU B 1 16 ? -27.125 40.875 -26.859 1 28.84 16 LEU B C 1
ATOM 5264 O O . LEU B 1 16 ? -26.062 41 -26.25 1 28.84 16 LEU B O 1
ATOM 5268 N N . GLU B 1 17 ? -27.891 41.875 -27.375 1 31.25 17 GLU B N 1
ATOM 5269 C CA . GLU B 1 17 ? -27.5 43.281 -27.359 1 31.25 17 GLU B CA 1
ATOM 5270 C C . GLU B 1 17 ? -27.422 43.812 -25.922 1 31.25 17 GLU B C 1
ATOM 5272 O O . GLU B 1 17 ? -26.531 44.594 -25.594 1 31.25 17 GLU B O 1
ATOM 5277 N N . SER B 1 18 ? -28.547 43.406 -25.25 1 30.91 18 SER B N 1
ATOM 5278 C CA . SER B 1 18 ? -28.703 44.031 -23.938 1 30.91 18 SER B CA 1
ATOM 5279 C C . SER B 1 18 ? -27.594 43.594 -22.984 1 30.91 18 SER B C 1
ATOM 5281 O O . SER B 1 18 ? -27.422 44.156 -21.922 1 30.91 18 SER B O 1
ATOM 5283 N N . LEU B 1 19 ? -27.172 42.312 -23.266 1 29.78 19 LEU B N 1
ATOM 5284 C CA . LEU B 1 19 ? -26.078 41.812 -22.438 1 29.78 19 LEU B CA 1
ATOM 5285 C C . LEU B 1 19 ? -24.828 42.625 -22.625 1 29.78 19 LEU B C 1
ATOM 5287 O O . LEU B 1 19 ? -24.016 42.75 -21.719 1 29.78 19 LEU B O 1
ATOM 5291 N N . ARG B 1 20 ? -24.656 43.156 -23.875 1 32.69 20 ARG B N 1
ATOM 5292 C CA . ARG B 1 20 ? -23.5 43.969 -24.188 1 32.69 20 ARG B CA 1
ATOM 5293 C C . ARG B 1 20 ? -23.469 45.25 -23.344 1 32.69 20 ARG B C 1
ATOM 5295 O O . ARG B 1 20 ? -22.422 45.688 -22.875 1 32.69 20 ARG B O 1
ATOM 5302 N N . GLU B 1 21 ? -24.719 45.875 -23.344 1 32.97 21 GLU B N 1
ATOM 5303 C CA . GLU B 1 21 ? -24.797 47.188 -22.719 1 32.97 21 GLU B CA 1
ATOM 5304 C C . GLU B 1 21 ? -24.5 47.125 -21.234 1 32.97 21 GLU B C 1
ATOM 5306 O O . GLU B 1 21 ? -23.969 48.062 -20.656 1 32.97 21 GLU B O 1
ATOM 5311 N N . LEU B 1 22 ? -25.047 46 -20.672 1 28.14 22 LEU B N 1
ATOM 5312 C CA . LEU B 1 22 ? -24.812 45.969 -19.219 1 28.14 22 LEU B CA 1
ATOM 5313 C C . LEU B 1 22 ? -23.328 45.844 -18.922 1 28.14 22 LEU B C 1
ATOM 5315 O O . LEU B 1 22 ? -22.844 46.375 -17.906 1 28.14 22 LEU B O 1
ATOM 5319 N N . VAL B 1 23 ? -22.578 45.188 -19.859 1 32.72 23 VAL B N 1
ATOM 5320 C CA . VAL B 1 23 ? -21.141 45.094 -19.656 1 32.72 23 VAL B CA 1
ATOM 5321 C C . VAL B 1 23 ? -20.531 46.5 -19.641 1 32.72 23 VAL B C 1
ATOM 5323 O O . VAL B 1 23 ? -19.656 46.781 -18.844 1 32.72 23 VAL B O 1
ATOM 5326 N N . HIS B 1 24 ? -21.094 47.25 -20.594 1 30.52 24 HIS B N 1
ATOM 5327 C CA . HIS B 1 24 ? -20.469 48.562 -20.75 1 30.52 24 HIS B CA 1
ATOM 5328 C C . HIS B 1 24 ? -20.656 49.406 -19.484 1 30.52 24 HIS B C 1
ATOM 5330 O O . HIS B 1 24 ? -19.781 50.219 -19.125 1 30.52 24 HIS B O 1
ATOM 5336 N N . SER B 1 25 ? -21.969 49.375 -19.031 1 29.36 25 SER B N 1
ATOM 5337 C CA . SER B 1 25 ? -22.203 50.344 -17.969 1 29.36 25 SER B CA 1
ATOM 5338 C C . SER B 1 25 ? -21.359 50.031 -16.734 1 29.36 25 SER B C 1
ATOM 5340 O O . SER B 1 25 ? -21.219 50.875 -15.836 1 29.36 25 SER B O 1
ATOM 5342 N N . LEU B 1 26 ? -21.328 48.656 -16.469 1 25.53 26 LEU B N 1
ATOM 5343 C CA . LEU B 1 26 ? -20.594 48.375 -15.242 1 25.53 26 LEU B CA 1
ATOM 5344 C C . LEU B 1 26 ? -19.141 48.844 -15.359 1 25.53 26 LEU B C 1
ATOM 5346 O O . LEU B 1 26 ? -18.391 48.781 -14.375 1 25.53 26 LEU B O 1
ATOM 5350 N N . GLU B 1 27 ? -18.672 49.062 -16.641 1 27.42 27 GLU B N 1
ATOM 5351 C CA . GLU B 1 27 ? -17.312 49.562 -16.828 1 27.42 27 GLU B CA 1
ATOM 5352 C C . GLU B 1 27 ? -17.094 50.906 -16.109 1 27.42 27 GLU B C 1
ATOM 5354 O O . GLU B 1 27 ? -15.969 51.25 -15.781 1 27.42 27 GLU B O 1
ATOM 5359 N N . ARG B 1 28 ? -18.156 51.719 -16.281 1 27.34 28 ARG B N 1
ATOM 5360 C CA . ARG B 1 28 ? -17.859 53.125 -15.984 1 27.34 28 ARG B CA 1
ATOM 5361 C C . ARG B 1 28 ? -17.562 53.312 -14.5 1 27.34 28 ARG B C 1
ATOM 5363 O O . ARG B 1 28 ? -16.922 54.312 -14.117 1 27.34 28 ARG B O 1
ATOM 5370 N N . ARG B 1 29 ? -18.453 52.812 -13.695 1 26.77 29 ARG B N 1
ATOM 5371 C CA . ARG B 1 29 ? -18.375 53.438 -12.383 1 26.77 29 ARG B CA 1
ATOM 5372 C C . ARG B 1 29 ? -17.094 53.031 -11.648 1 26.77 29 ARG B C 1
ATOM 5374 O O . ARG B 1 29 ? -17.172 52.375 -10.594 1 26.77 29 ARG B O 1
ATOM 5381 N N . LEU B 1 30 ? -16.172 52.344 -12.453 1 22.5 30 LEU B N 1
ATOM 5382 C CA . LEU B 1 30 ? -14.969 51.938 -11.719 1 22.5 30 LEU B CA 1
ATOM 5383 C C . LEU B 1 30 ? -14.195 53.156 -11.25 1 22.5 30 LEU B C 1
ATOM 5385 O O . LEU B 1 30 ? -13.656 53.906 -12.062 1 22.5 30 LEU B O 1
ATOM 5389 N N . PRO B 1 31 ? -14.695 53.812 -10.25 1 21.61 31 PRO B N 1
ATOM 5390 C CA . PRO B 1 31 ? -13.906 54.969 -9.883 1 21.61 31 PRO B CA 1
ATOM 5391 C C . PRO B 1 31 ? -12.406 54.688 -9.852 1 21.61 31 PRO B C 1
ATOM 5393 O O . PRO B 1 31 ? -11.992 53.531 -9.711 1 21.61 31 PRO B O 1
ATOM 5396 N N . THR B 1 32 ? -11.617 55.656 -10.414 1 22.09 32 THR B N 1
ATOM 5397 C CA . THR B 1 32 ? -10.172 55.719 -10.539 1 22.09 32 THR B CA 1
ATOM 5398 C C . THR B 1 32 ? -9.5 55.562 -9.18 1 22.09 32 THR B C 1
ATOM 5400 O O . THR B 1 32 ? -9.281 56.531 -8.461 1 22.09 32 THR B O 1
ATOM 5403 N N . PRO B 1 33 ? -9.805 54.594 -8.391 1 21.36 33 PRO B N 1
ATOM 5404 C CA . PRO B 1 33 ? -9.344 54.781 -7.012 1 21.36 33 PRO B CA 1
ATOM 5405 C C . PRO B 1 33 ? -7.883 55.188 -6.926 1 21.36 33 PRO B C 1
ATOM 5407 O O . PRO B 1 33 ? -7.082 54.875 -7.805 1 21.36 33 PRO B O 1
ATOM 5410 N N . THR B 1 34 ? -7.488 56.281 -6.215 1 21.05 34 THR B N 1
ATOM 5411 C CA . THR B 1 34 ? -6.305 57.062 -5.914 1 21.05 34 THR B CA 1
ATOM 5412 C C . THR B 1 34 ? -5.113 56.156 -5.602 1 21.05 34 THR B C 1
ATOM 5414 O O . THR B 1 34 ? -5.285 55.031 -5.129 1 21.05 34 THR B O 1
ATOM 5417 N N . GLY B 1 35 ? -3.84 56.562 -6.074 1 21.72 35 GLY B N 1
ATOM 5418 C CA . GLY B 1 35 ? -2.441 56.219 -6.297 1 21.72 35 GLY B CA 1
ATOM 5419 C C . GLY B 1 35 ? -1.73 55.75 -5.039 1 21.72 35 GLY B C 1
ATOM 5420 O O . GLY B 1 35 ? -0.611 55.25 -5.102 1 21.72 35 GLY B O 1
ATOM 5421 N N . ASN B 1 36 ? -2.162 56.25 -3.883 1 21.83 36 ASN B N 1
ATOM 5422 C CA . ASN B 1 36 ? -1.198 56.438 -2.807 1 21.83 36 ASN B CA 1
ATOM 5423 C C . ASN B 1 36 ? -0.792 55.125 -2.164 1 21.83 36 ASN B C 1
ATOM 5425 O O . ASN B 1 36 ? 0.257 55.031 -1.523 1 21.83 36 ASN B O 1
ATOM 5429 N N . ILE B 1 37 ? -1.875 54.281 -2.064 1 22.03 37 ILE B N 1
ATOM 5430 C CA . ILE B 1 37 ? -1.498 53.312 -1.026 1 22.03 37 ILE B CA 1
ATOM 5431 C C . ILE B 1 37 ? -0.445 52.375 -1.57 1 22.03 37 ILE B C 1
ATOM 5433 O O . ILE B 1 37 ? 0.167 51.594 -0.81 1 22.03 37 ILE B O 1
ATOM 5437 N N . LEU B 1 38 ? -0.433 52.25 -2.943 1 22.83 38 LEU B N 1
ATOM 5438 C CA . LEU B 1 38 ? 0.558 51.344 -3.473 1 22.83 38 LEU B CA 1
ATOM 5439 C C . LEU B 1 38 ? 1.972 51.781 -3.133 1 22.83 38 LEU B C 1
ATOM 5441 O O . LEU B 1 38 ? 2.898 50.969 -3.082 1 22.83 38 LEU B O 1
ATOM 5445 N N . GLU B 1 39 ? 2.09 53.125 -3.113 1 25.22 39 GLU B N 1
ATOM 5446 C CA . GLU B 1 39 ? 3.41 53.719 -2.91 1 25.22 39 GLU B CA 1
ATOM 5447 C C . GLU B 1 39 ? 3.988 53.312 -1.556 1 25.22 39 GLU B C 1
ATOM 5449 O O . GLU B 1 39 ? 5.191 53.062 -1.436 1 25.22 39 GLU B O 1
ATOM 5454 N N . GLN B 1 40 ? 3.076 53.375 -0.568 1 23.52 40 GLN B N 1
ATOM 5455 C CA . GLN B 1 40 ? 3.656 53.219 0.759 1 23.52 40 GLN B CA 1
ATOM 5456 C C . GLN B 1 40 ? 4.203 51.781 0.94 1 23.52 40 GLN B C 1
ATOM 5458 O O . GLN B 1 40 ? 5.113 51.562 1.742 1 23.52 40 GLN B O 1
ATOM 5463 N N . LEU B 1 41 ? 3.363 50.875 0.341 1 22.42 41 LEU B N 1
ATOM 5464 C CA . LEU B 1 41 ? 3.926 49.594 0.662 1 22.42 41 LEU B CA 1
ATOM 5465 C C . LEU B 1 41 ? 5.277 49.375 -0.019 1 22.42 41 LEU B C 1
ATOM 5467 O O . LEU B 1 41 ? 6.016 48.469 0.31 1 22.42 41 LEU B O 1
ATOM 5471 N N . ARG B 1 42 ? 5.496 50.125 -1.178 1 23.33 42 ARG B N 1
ATOM 5472 C CA . ARG B 1 42 ? 6.816 50.031 -1.795 1 23.33 42 ARG B CA 1
ATOM 5473 C C . ARG B 1 42 ? 7.891 50.594 -0.864 1 23.33 42 ARG B C 1
ATOM 5475 O O . ARG B 1 42 ? 9.07 50.219 -0.985 1 23.33 42 ARG B O 1
ATOM 5482 N N . LYS B 1 43 ? 7.578 51.75 -0.214 1 26.38 43 LYS B N 1
ATOM 5483 C CA . LYS B 1 43 ? 8.672 52.469 0.436 1 26.38 43 LYS B CA 1
ATOM 5484 C C . LYS B 1 43 ? 9.289 51.625 1.552 1 26.38 43 LYS B C 1
ATOM 5486 O O . LYS B 1 43 ? 10.438 51.844 1.948 1 26.38 43 LYS B O 1
ATOM 5491 N N . SER B 1 44 ? 8.32 51 2.352 1 22.81 44 SER B N 1
ATOM 5492 C CA . SER B 1 44 ? 9.008 50.469 3.531 1 22.81 44 SER B CA 1
ATOM 5493 C C . SER B 1 44 ? 9.945 49.312 3.168 1 22.81 44 SER B C 1
ATOM 5495 O O . SER B 1 44 ? 10.484 48.656 4.051 1 22.81 44 SER B O 1
ATOM 5497 N N . ARG B 1 45 ? 9.922 48.875 1.922 1 21.83 45 ARG B N 1
ATOM 5498 C CA . ARG B 1 45 ? 10.914 47.875 1.542 1 21.83 45 ARG B CA 1
ATOM 5499 C C . ARG B 1 45 ? 12.328 48.406 1.721 1 21.83 45 ARG B C 1
ATOM 5501 O O . ARG B 1 45 ? 13.305 47.719 1.386 1 21.83 45 ARG B O 1
ATOM 5508 N N . ALA B 1 46 ? 12.469 49.688 1.641 1 22.77 46 ALA B N 1
ATOM 5509 C CA . ALA B 1 46 ? 13.844 50.125 1.375 1 22.77 46 ALA B CA 1
ATOM 5510 C C . ALA B 1 46 ? 14.789 49.625 2.465 1 22.77 46 ALA B C 1
ATOM 5512 O O . ALA B 1 46 ? 15.922 49.219 2.182 1 22.77 46 ALA B O 1
ATOM 5513 N N . ASN B 1 47 ? 14.586 50.125 3.699 1 19.55 47 ASN B N 1
ATOM 5514 C CA . ASN B 1 47 ? 15.812 50.188 4.484 1 19.55 47 ASN B CA 1
ATOM 5515 C C . ASN B 1 47 ? 16.281 48.812 4.922 1 19.55 47 ASN B C 1
ATOM 5517 O O . ASN B 1 47 ? 17.453 48.594 5.234 1 19.55 47 ASN B O 1
ATOM 5521 N N . THR B 1 48 ? 15.391 48.062 5.594 1 20.73 48 THR B N 1
ATOM 5522 C CA . THR B 1 48 ? 16.141 47.312 6.594 1 20.73 48 THR B CA 1
ATOM 5523 C C . THR B 1 48 ? 16.938 46.188 5.934 1 20.73 48 THR B C 1
ATOM 5525 O O . THR B 1 48 ? 16.609 45.719 4.84 1 20.73 48 THR B O 1
ATOM 5528 N N . GLY B 1 49 ? 18.031 45.5 6.648 1 22.25 49 GLY B N 1
ATOM 5529 C CA . GLY B 1 49 ? 19.219 44.656 6.504 1 22.25 49 GLY B CA 1
ATOM 5530 C C . GLY B 1 49 ? 18.906 43.281 5.961 1 22.25 49 GLY B C 1
ATOM 5531 O O . GLY B 1 49 ? 19.781 42.406 5.918 1 22.25 49 GLY B O 1
ATOM 5532 N N . ALA B 1 50 ? 17.641 43 5.766 1 22.95 50 ALA B N 1
ATOM 5533 C CA . ALA B 1 50 ? 17.484 41.562 5.602 1 22.95 50 ALA B CA 1
ATOM 5534 C C . ALA B 1 50 ? 18 41.094 4.238 1 22.95 50 ALA B C 1
ATOM 5536 O O . ALA B 1 50 ? 17.75 39.969 3.826 1 22.95 50 ALA B O 1
ATOM 5537 N N . SER B 1 51 ? 18.359 42.031 3.297 1 26.8 51 SER B N 1
ATOM 5538 C CA . SER B 1 51 ? 18.875 41.625 1.996 1 26.8 51 SER B CA 1
ATOM 5539 C C . SER B 1 51 ? 20 40.594 2.145 1 26.8 51 SER B C 1
ATOM 5541 O O . SER B 1 51 ? 20.375 39.938 1.175 1 26.8 51 SER B O 1
ATOM 5543 N N . ASN B 1 52 ? 20.812 40.781 3.193 1 25.22 52 ASN B N 1
ATOM 5544 C CA . ASN B 1 52 ? 22.141 40.188 3.303 1 25.22 52 ASN B CA 1
ATOM 5545 C C . ASN B 1 52 ? 22.062 38.656 3.488 1 25.22 52 ASN B C 1
ATOM 5547 O O . ASN B 1 52 ? 23.094 38 3.592 1 25.22 52 ASN B O 1
ATOM 5551 N N . LEU B 1 53 ? 20.875 38.219 3.949 1 23.78 53 LEU B N 1
ATOM 5552 C CA . LEU B 1 53 ? 21.016 36.844 4.426 1 23.78 53 LEU B CA 1
ATOM 5553 C C . LEU B 1 53 ? 21.047 35.875 3.258 1 23.78 53 LEU B C 1
ATOM 5555 O O . LEU B 1 53 ? 21.688 34.812 3.334 1 23.78 53 LEU B O 1
ATOM 5559 N N . GLY B 1 54 ? 20.25 36.156 2.209 1 26.34 54 GLY B N 1
ATOM 5560 C CA . GLY B 1 54 ? 20.281 35.156 1.148 1 26.34 54 GLY B CA 1
ATOM 5561 C C . GLY B 1 54 ? 21.656 35 0.512 1 26.34 54 GLY B C 1
ATOM 5562 O O . GLY B 1 54 ? 22.016 33.938 0.033 1 26.34 54 GLY B O 1
ATOM 5563 N N . ASN B 1 55 ? 22.297 36.156 0.16 1 28.88 55 ASN B N 1
ATOM 5564 C CA . ASN B 1 55 ? 23.625 36.219 -0.463 1 28.88 55 ASN B CA 1
ATOM 5565 C C . ASN B 1 55 ? 24.688 35.562 0.431 1 28.88 55 ASN B C 1
ATOM 5567 O O . ASN B 1 55 ? 25.828 35.375 0 1 28.88 55 ASN B O 1
ATOM 5571 N N . ALA B 1 56 ? 24.484 35.625 1.747 1 27.44 56 ALA B N 1
ATOM 5572 C CA . ALA B 1 56 ? 25.5 35.125 2.676 1 27.44 56 ALA B CA 1
ATOM 5573 C C . ALA B 1 56 ? 25.625 33.625 2.592 1 27.44 56 ALA B C 1
ATOM 5575 O O . ALA B 1 56 ? 26.688 33.062 2.857 1 27.44 56 ALA B O 1
ATOM 5576 N N . ILE B 1 57 ? 24.5 32.969 2.391 1 28.03 57 ILE B N 1
ATOM 5577 C CA . ILE B 1 57 ? 24.734 31.516 2.332 1 28.03 57 ILE B CA 1
ATOM 5578 C C . ILE B 1 57 ? 25.516 31.172 1.062 1 28.03 57 ILE B C 1
ATOM 5580 O O . ILE B 1 57 ? 26.422 30.344 1.091 1 28.03 57 ILE B O 1
ATOM 5584 N N . ARG B 1 58 ? 25.25 31.844 -0.09 1 29.61 58 ARG B N 1
ATOM 5585 C CA . ARG B 1 58 ? 26 31.516 -1.296 1 29.61 58 ARG B CA 1
ATOM 5586 C C . ARG B 1 58 ? 27.391 32.125 -1.255 1 29.61 58 ARG B C 1
ATOM 5588 O O . ARG B 1 58 ? 28.344 31.578 -1.797 1 29.61 58 ARG B O 1
ATOM 5595 N N . SER B 1 59 ? 27.5 33.625 -0.955 1 30.23 59 SER B N 1
ATOM 5596 C CA . SER B 1 59 ? 28.766 34.312 -1.119 1 30.23 59 SER B CA 1
ATOM 5597 C C . SER B 1 59 ? 29.844 33.719 -0.226 1 30.23 59 SER B C 1
ATOM 5599 O O . SER B 1 59 ? 31.031 34.031 -0.396 1 30.23 59 SER B O 1
ATOM 5601 N N . GLY B 1 60 ? 29.5 33.344 1.03 1 27.55 60 GLY B N 1
ATOM 5602 C CA . GLY B 1 60 ? 30.609 32.781 1.783 1 27.55 60 GLY B CA 1
ATOM 5603 C C . GLY B 1 60 ? 31.234 31.578 1.093 1 27.55 60 GLY B C 1
ATOM 5604 O O . GLY B 1 60 ? 32.312 31.109 1.502 1 27.55 60 GLY B O 1
ATOM 5605 N N . VAL B 1 61 ? 30.469 30.922 0.246 1 28.98 61 VAL B N 1
ATOM 5606 C CA . VAL B 1 61 ? 31.094 29.766 -0.381 1 28.98 61 VAL B CA 1
ATOM 5607 C C . VAL B 1 61 ? 32.031 30.234 -1.494 1 28.98 61 VAL B C 1
ATOM 5609 O O . VAL B 1 61 ? 32.812 29.438 -2.02 1 28.98 61 VAL B O 1
ATOM 5612 N N . ASP B 1 62 ? 31.875 31.359 -2.121 1 28.81 62 ASP B N 1
ATOM 5613 C CA . ASP B 1 62 ? 32.688 31.562 -3.305 1 28.81 62 ASP B CA 1
ATOM 5614 C C . ASP B 1 62 ? 34.188 31.688 -2.926 1 28.81 62 ASP B C 1
ATOM 5616 O O . ASP B 1 62 ? 35.062 31.422 -3.742 1 28.81 62 ASP B O 1
ATOM 5620 N N . GLN B 1 63 ? 34.562 32.719 -2.145 1 27.34 63 GLN B N 1
ATOM 5621 C CA . GLN B 1 63 ? 36 33 -2.176 1 27.34 63 GLN B CA 1
ATOM 5622 C C . GLN B 1 63 ? 36.812 31.859 -1.579 1 27.34 63 GLN B C 1
ATOM 5624 O O . GLN B 1 63 ? 38.031 31.781 -1.797 1 27.34 63 GLN B O 1
ATOM 5629 N N . GLY B 1 64 ? 36.719 31.562 -0.307 1 25.34 64 GLY B N 1
ATOM 5630 C CA . GLY B 1 64 ? 37.938 30.969 0.207 1 25.34 64 GLY B CA 1
ATOM 5631 C C . GLY B 1 64 ? 38.344 29.719 -0.553 1 25.34 64 GLY B C 1
ATOM 5632 O O . GLY B 1 64 ? 37.656 29.281 -1.472 1 25.34 64 GLY B O 1
ATOM 5633 N N . ALA B 1 65 ? 39.156 28.609 0.232 1 23.39 65 ALA B N 1
ATOM 5634 C CA . ALA B 1 65 ? 40.031 27.516 -0.18 1 23.39 65 ALA B CA 1
ATOM 5635 C C . ALA B 1 65 ? 39.281 26.516 -1.072 1 23.39 65 ALA B C 1
ATOM 5637 O O . ALA B 1 65 ? 38.156 26.125 -0.766 1 23.39 65 ALA B O 1
ATOM 5638 N N . ASP B 1 66 ? 39.438 26.406 -2.289 1 28.38 66 ASP B N 1
ATOM 5639 C CA . ASP B 1 66 ? 39.531 25.281 -3.201 1 28.38 66 ASP B CA 1
ATOM 5640 C C . ASP B 1 66 ? 39.906 24 -2.457 1 28.38 66 ASP B C 1
ATOM 5642 O O . ASP B 1 66 ? 40.531 23.094 -3.027 1 28.38 66 ASP B O 1
ATOM 5646 N N . LYS B 1 67 ? 40.312 24.078 -1.16 1 28.42 67 LYS B N 1
ATOM 5647 C CA . LYS B 1 67 ? 40.75 22.812 -0.577 1 28.42 67 LYS B CA 1
ATOM 5648 C C . LYS B 1 67 ? 39.688 21.734 -0.735 1 28.42 67 LYS B C 1
ATOM 5650 O O . LYS B 1 67 ? 38.531 21.922 -0.333 1 28.42 67 LYS B O 1
ATOM 5655 N N . VAL B 1 68 ? 39.875 20.875 -1.754 1 29.36 68 VAL B N 1
ATOM 5656 C CA . VAL B 1 68 ? 39.281 19.562 -1.965 1 29.36 68 VAL B CA 1
ATOM 5657 C C . VAL B 1 68 ? 38.875 18.969 -0.626 1 29.36 68 VAL B C 1
ATOM 5659 O O . VAL B 1 68 ? 39.688 18.609 0.202 1 29.36 68 VAL B O 1
ATOM 5662 N N . LEU B 1 69 ? 38 19.531 0.064 1 30.36 69 LEU B N 1
ATOM 5663 C CA . LEU B 1 69 ? 37.531 18.766 1.211 1 30.36 69 LEU B CA 1
ATOM 5664 C C . LEU B 1 69 ? 37.469 17.266 0.876 1 30.36 69 LEU B C 1
ATOM 5666 O O . LEU B 1 69 ? 36.938 16.891 -0.159 1 30.36 69 LEU B O 1
ATOM 5670 N N . ASN B 1 70 ? 38.469 16.562 1.136 1 30.88 70 ASN B N 1
ATOM 5671 C CA . ASN B 1 70 ? 38.469 15.102 1.085 1 30.88 70 ASN B CA 1
ATOM 5672 C C . ASN B 1 70 ? 37.062 14.531 1.266 1 30.88 70 ASN B C 1
ATOM 5674 O O . ASN B 1 70 ? 36.312 15.016 2.1 1 30.88 70 ASN B O 1
ATOM 5678 N N . PRO B 1 71 ? 36.438 13.984 0.3 1 37.59 71 PRO B N 1
ATOM 5679 C CA . PRO B 1 71 ? 35.156 13.273 0.343 1 37.59 71 PRO B CA 1
ATOM 5680 C C . PRO B 1 71 ? 34.844 12.695 1.724 1 37.59 71 PRO B C 1
ATOM 5682 O O . PRO B 1 71 ? 33.875 11.977 1.89 1 37.59 71 PRO B O 1
ATOM 5685 N N . GLY B 1 72 ? 35.688 12.672 2.668 1 38.31 72 GLY B N 1
ATOM 5686 C CA . GLY B 1 72 ? 35.656 11.977 3.947 1 38.31 72 GLY B CA 1
ATOM 5687 C C . GLY B 1 72 ? 34.625 12.562 4.906 1 38.31 72 GLY B C 1
ATOM 5688 O O . GLY B 1 72 ? 33.938 11.82 5.602 1 38.31 72 GLY B O 1
ATOM 5689 N N . SER B 1 73 ? 34.719 13.875 5.508 1 48.75 73 SER B N 1
ATOM 5690 C CA . SER B 1 73 ? 34.031 14.18 6.762 1 48.75 73 SER B CA 1
ATOM 5691 C C . SER B 1 73 ? 32.656 14.75 6.512 1 48.75 73 SER B C 1
ATOM 5693 O O . SER B 1 73 ? 32.438 15.961 6.605 1 48.75 73 SER B O 1
ATOM 5695 N N . ALA B 1 74 ? 31.844 14.305 5.703 1 63.31 74 ALA B N 1
ATOM 5696 C CA . ALA B 1 74 ? 30.484 14.742 5.422 1 63.31 74 ALA B CA 1
ATOM 5697 C C . ALA B 1 74 ? 29.703 14.969 6.711 1 63.31 74 ALA B C 1
ATOM 5699 O O . ALA B 1 74 ? 29.719 14.125 7.609 1 63.31 74 ALA B O 1
ATOM 5700 N N . ILE B 1 75 ? 29.391 16.438 7.016 1 80.06 75 ILE B N 1
ATOM 5701 C CA . ILE B 1 75 ? 28.562 16.781 8.164 1 80.06 75 ILE B CA 1
ATOM 5702 C C . ILE B 1 75 ? 27.266 15.961 8.117 1 80.06 75 ILE B C 1
ATOM 5704 O O . ILE B 1 75 ? 26.5 16.062 7.156 1 80.06 75 ILE B O 1
ATOM 5708 N N . THR B 1 76 ? 27.156 15.109 9.023 1 83.81 76 THR B N 1
ATOM 5709 C CA . THR B 1 76 ? 25.984 14.242 9.086 1 83.81 76 THR B CA 1
ATOM 5710 C C . THR B 1 76 ? 24.953 14.797 10.07 1 83.81 76 THR B C 1
ATOM 5712 O O . THR B 1 76 ? 25.266 15.695 10.859 1 83.81 76 THR B O 1
ATOM 5715 N N . ILE B 1 77 ? 23.766 14.398 9.945 1 86.88 77 ILE B N 1
ATOM 5716 C CA . ILE B 1 77 ? 22.672 14.883 10.781 1 86.88 77 ILE B CA 1
ATOM 5717 C C . ILE B 1 77 ? 22.266 13.797 11.781 1 86.88 77 ILE B C 1
ATOM 5719 O O . ILE B 1 77 ? 21.078 13.516 11.953 1 86.88 77 ILE B O 1
ATOM 5723 N N . ASP B 1 78 ? 23.047 13.25 12.422 1 84.25 78 ASP B N 1
ATOM 5724 C CA . ASP B 1 78 ? 22.781 12.18 13.391 1 84.25 78 ASP B CA 1
ATOM 5725 C C . ASP B 1 78 ? 21.875 12.664 14.516 1 84.25 78 ASP B C 1
ATOM 5727 O O . ASP B 1 78 ? 21.141 11.867 15.109 1 84.25 78 ASP B O 1
ATOM 5731 N N . GLU B 1 79 ? 21.938 13.93 14.789 1 86.06 79 GLU B N 1
ATOM 5732 C CA . GLU B 1 79 ? 21.109 14.516 15.836 1 86.06 79 GLU B CA 1
ATOM 5733 C C . GLU B 1 79 ? 19.625 14.32 15.547 1 86.06 79 GLU B C 1
ATOM 5735 O O . GLU B 1 79 ? 18.828 14.125 16.469 1 86.06 79 GLU B O 1
ATOM 5740 N N . ILE B 1 80 ? 19.344 14.383 14.32 1 88.19 80 ILE B N 1
ATOM 5741 C CA . ILE B 1 80 ? 17.938 14.242 13.93 1 88.19 80 ILE B CA 1
ATOM 5742 C C . ILE B 1 80 ? 17.5 12.789 14.086 1 88.19 80 ILE B C 1
ATOM 5744 O O . ILE B 1 80 ? 16.359 12.523 14.469 1 88.19 80 ILE B O 1
ATOM 5748 N N . ASP B 1 81 ? 18.344 11.883 13.852 1 82.75 81 ASP B N 1
ATOM 5749 C CA . ASP B 1 81 ? 18.047 10.469 14.078 1 82.75 81 ASP B CA 1
ATOM 5750 C C . ASP B 1 81 ? 17.844 10.18 15.562 1 82.75 81 ASP B C 1
ATOM 5752 O O . ASP B 1 81 ? 16.969 9.398 15.93 1 82.75 81 ASP B O 1
ATOM 5756 N N . HIS B 1 82 ? 18.672 10.867 16.297 1 83.69 82 HIS B N 1
ATOM 5757 C CA . HIS B 1 82 ? 18.562 10.688 17.734 1 83.69 82 HIS B CA 1
ATOM 5758 C C . HIS B 1 82 ? 17.266 11.297 18.266 1 83.69 82 HIS B C 1
ATOM 5760 O O . HIS B 1 82 ? 16.688 10.789 19.234 1 83.69 82 HIS B O 1
ATOM 5766 N N . LEU B 1 83 ? 16.906 12.375 17.703 1 86.88 83 LEU B N 1
ATOM 5767 C CA . LEU B 1 83 ? 15.672 13.031 18.109 1 86.88 83 LEU B CA 1
ATOM 5768 C C . LEU B 1 83 ? 14.477 12.094 17.922 1 86.88 83 LEU B C 1
ATOM 5770 O O . LEU B 1 83 ? 13.586 12.055 18.766 1 86.88 83 LEU B O 1
ATOM 5774 N N . GLN B 1 84 ? 14.5 11.312 16.922 1 83.25 84 GLN B N 1
ATOM 5775 C CA . GLN B 1 84 ? 13.406 10.391 16.625 1 83.25 84 GLN B CA 1
ATOM 5776 C C . GLN B 1 84 ? 13.359 9.25 17.625 1 83.25 84 GLN B C 1
ATOM 5778 O O . GLN B 1 84 ? 12.289 8.711 17.922 1 83.25 84 GLN B O 1
ATOM 5783 N N . LYS B 1 85 ? 14.461 9 18.172 1 78.31 85 LYS B N 1
ATOM 5784 C CA . LYS B 1 85 ? 14.539 7.938 19.172 1 78.31 85 LYS B CA 1
ATOM 5785 C C . LYS B 1 85 ? 14.117 8.445 20.547 1 78.31 85 LYS B C 1
ATOM 5787 O O . LYS B 1 85 ? 13.617 7.672 21.375 1 78.31 85 LYS B O 1
ATOM 5792 N N . GLU B 1 86 ? 14.305 9.672 20.719 1 82.38 86 GLU B N 1
ATOM 5793 C CA . GLU B 1 86 ? 14.016 10.281 22.016 1 82.38 86 GLU B CA 1
ATOM 5794 C C . GLU B 1 86 ? 12.523 10.531 22.188 1 82.38 86 GLU B C 1
ATOM 5796 O O . GLU B 1 86 ? 12 10.469 23.312 1 82.38 86 GLU B O 1
ATOM 5801 N N . LEU B 1 87 ? 11.852 10.711 21.125 1 86.62 87 LEU B N 1
ATOM 5802 C CA . LEU B 1 87 ? 10.445 11.094 21.188 1 86.62 87 LEU B CA 1
ATOM 5803 C C . LEU B 1 87 ? 9.547 9.867 21.156 1 86.62 87 LEU B C 1
ATOM 5805 O O . LEU B 1 87 ? 9.945 8.805 20.672 1 86.62 87 LEU B O 1
ATOM 5809 N N . GLY B 1 88 ? 8.383 10.023 21.734 1 84.19 88 GLY B N 1
ATOM 5810 C CA . GLY B 1 88 ? 7.406 8.953 21.703 1 84.19 88 GLY B CA 1
ATOM 5811 C C . GLY B 1 88 ? 6.957 8.609 20.281 1 84.19 88 GLY B C 1
ATOM 5812 O O . GLY B 1 88 ? 7.047 9.445 19.391 1 84.19 88 GLY B O 1
ATOM 5813 N N . TRP B 1 89 ? 6.488 7.395 20.141 1 87.5 89 TRP B N 1
ATOM 5814 C CA . TRP B 1 89 ? 6.141 6.941 18.797 1 87.5 89 TRP B CA 1
ATOM 5815 C C . TRP B 1 89 ? 4.836 6.156 18.812 1 87.5 89 TRP B C 1
ATOM 5817 O O . TRP B 1 89 ? 4.445 5.574 17.797 1 87.5 89 TRP B O 1
ATOM 5827 N N . LEU B 1 90 ? 4.164 6.148 19.984 1 88.81 90 LEU B N 1
ATOM 5828 C CA . LEU B 1 90 ? 2.92 5.395 20.109 1 88.81 90 LEU B CA 1
ATOM 5829 C C . LEU B 1 90 ? 1.815 6.258 20.703 1 88.81 90 LEU B C 1
ATOM 5831 O O . LEU B 1 90 ? 2.072 7.078 21.594 1 88.81 90 LEU B O 1
ATOM 5835 N N . THR B 1 91 ? 0.661 6.047 20.188 1 90.38 91 THR B N 1
ATOM 5836 C CA . THR B 1 91 ? -0.538 6.609 20.797 1 90.38 91 THR B CA 1
ATOM 5837 C C . THR B 1 91 ? -1.604 5.535 20.984 1 90.38 91 THR B C 1
ATOM 5839 O O . THR B 1 91 ? -1.529 4.465 20.375 1 90.38 91 THR B O 1
ATOM 5842 N N . ILE B 1 92 ? -2.471 5.75 21.891 1 88.19 92 ILE B N 1
ATOM 5843 C CA . ILE B 1 92 ? -3.57 4.824 22.125 1 88.19 92 ILE B CA 1
ATOM 5844 C C . ILE B 1 92 ? -4.863 5.398 21.547 1 88.19 92 ILE B C 1
ATOM 5846 O O . ILE B 1 92 ? -5.273 6.5 21.922 1 88.19 92 ILE B O 1
ATOM 5850 N N . ASP B 1 93 ? -5.41 4.719 20.688 1 88.06 93 ASP B N 1
ATOM 5851 C CA . ASP B 1 93 ? -6.629 5.207 20.047 1 88.06 93 ASP B CA 1
ATOM 5852 C C . ASP B 1 93 ? -7.836 5.043 20.969 1 88.06 93 ASP B C 1
ATOM 5854 O O . ASP B 1 93 ? -7.707 4.551 22.094 1 88.06 93 ASP B O 1
ATOM 5858 N N . SER B 1 94 ? -9.016 5.48 20.516 1 87.06 94 SER B N 1
ATOM 5859 C CA . SER B 1 94 ? -10.234 5.48 21.312 1 87.06 94 SER B CA 1
ATOM 5860 C C . SER B 1 94 ? -10.68 4.062 21.641 1 87.06 94 SER B C 1
ATOM 5862 O O . SER B 1 94 ? -11.398 3.842 22.625 1 87.06 94 SER B O 1
ATOM 5864 N N . LYS B 1 95 ? -10.227 3.137 20.906 1 83.12 95 LYS B N 1
ATOM 5865 C CA . LYS B 1 95 ? -10.594 1.744 21.141 1 83.12 95 LYS B CA 1
ATOM 5866 C C . LYS B 1 95 ? -9.555 1.036 22 1 83.12 95 LYS B C 1
ATOM 5868 O O . LYS B 1 95 ? -9.68 -0.161 22.266 1 83.12 95 LYS B O 1
ATOM 5873 N N . GLY B 1 96 ? -8.531 1.727 22.312 1 85.06 96 GLY B N 1
ATOM 5874 C CA . GLY B 1 96 ? -7.504 1.178 23.188 1 85.06 96 GLY B CA 1
ATOM 5875 C C . GLY B 1 96 ? -6.375 0.504 22.422 1 85.06 96 GLY B C 1
ATOM 5876 O O . GLY B 1 96 ? -5.5 -0.121 23.031 1 85.06 96 GLY B O 1
ATOM 5877 N N . THR B 1 97 ? -6.367 0.642 21.172 1 87.44 97 THR B N 1
ATOM 5878 C CA . THR B 1 97 ? -5.34 0.013 20.344 1 87.44 97 THR B CA 1
ATOM 5879 C C . THR B 1 97 ? -4.145 0.946 20.172 1 87.44 97 THR B C 1
ATOM 5881 O O . THR B 1 97 ? -4.309 2.107 19.781 1 87.44 97 THR B O 1
ATOM 5884 N N . PRO B 1 98 ? -3.008 0.435 20.5 1 88 98 PRO B N 1
ATOM 5885 C CA . PRO B 1 98 ? -1.825 1.262 20.234 1 88 98 PRO B CA 1
ATOM 5886 C C . PRO B 1 98 ? -1.578 1.496 18.75 1 88 98 PRO B C 1
ATOM 5888 O O . PRO B 1 98 ? -1.68 0.563 17.953 1 88 98 PRO B O 1
ATOM 5891 N N . ARG B 1 99 ? -1.319 2.703 18.406 1 91.88 99 ARG B N 1
ATOM 5892 C CA . ARG B 1 99 ? -1.074 3.098 17.031 1 91.88 99 ARG B CA 1
ATOM 5893 C C . ARG B 1 99 ? 0.274 3.799 16.891 1 91.88 99 ARG B C 1
ATOM 5895 O O . ARG B 1 99 ? 0.669 4.574 17.766 1 91.88 99 ARG B O 1
ATOM 5902 N N . HIS B 1 100 ? 0.846 3.555 15.773 1 90.81 100 HIS B N 1
ATOM 5903 C CA . HIS B 1 100 ? 2.129 4.191 15.5 1 90.81 100 HIS B CA 1
ATOM 5904 C C . HIS B 1 100 ? 1.946 5.656 15.109 1 90.81 100 HIS B C 1
ATOM 5906 O O . HIS B 1 100 ? 1.015 5.996 14.383 1 90.81 100 HIS B O 1
ATOM 5912 N N . VAL B 1 101 ? 2.793 6.477 15.664 1 92.88 101 VAL B N 1
ATOM 5913 C CA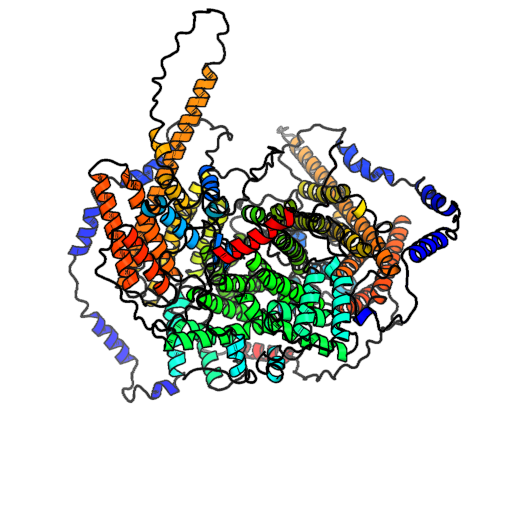 . VAL B 1 101 ? 2.848 7.895 15.328 1 92.88 101 VAL B CA 1
ATOM 5914 C C . VAL B 1 101 ? 4.281 8.289 14.992 1 92.88 101 VAL B C 1
ATOM 5916 O O . VAL B 1 101 ? 5.184 8.156 15.82 1 92.88 101 VAL B O 1
ATOM 5919 N N . GLY B 1 102 ? 4.465 8.742 13.789 1 91 102 GLY B N 1
ATOM 5920 C CA . GLY B 1 102 ? 5.781 9.211 13.375 1 91 102 GLY B CA 1
ATOM 5921 C C . GLY B 1 102 ? 5.957 10.703 13.539 1 91 102 GLY B C 1
ATOM 5922 O O . GLY B 1 102 ? 4.98 11.461 13.5 1 91 102 GLY B O 1
ATOM 5923 N N . LEU B 1 103 ? 7.164 11.125 13.664 1 90.94 103 LEU B N 1
ATOM 5924 C CA . LEU B 1 103 ? 7.465 12.547 13.797 1 90.94 103 LEU B CA 1
ATOM 5925 C C . LEU B 1 103 ? 7.156 13.297 12.508 1 90.94 103 LEU B C 1
ATOM 5927 O O . LEU B 1 103 ? 6.973 14.516 12.523 1 90.94 103 LEU B O 1
ATOM 5931 N N . GLU B 1 104 ? 7.172 12.539 11.43 1 93.12 104 GLU B N 1
ATOM 5932 C CA . GLU B 1 104 ? 6.852 13.156 10.148 1 93.12 104 GLU B CA 1
ATOM 5933 C C . GLU B 1 104 ? 5.391 13.586 10.086 1 93.12 104 GLU B C 1
ATOM 5935 O O . GLU B 1 104 ? 5.027 14.461 9.297 1 93.12 104 GLU B O 1
ATOM 5940 N N . GLY B 1 105 ? 4.621 12.984 10.859 1 94.56 105 GLY B N 1
ATOM 5941 C CA . GLY B 1 105 ? 3.203 13.305 10.844 1 94.56 105 GLY B CA 1
ATOM 5942 C C . GLY B 1 105 ? 2.865 14.555 11.648 1 94.56 105 GLY B C 1
ATOM 5943 O O . GLY B 1 105 ? 3.639 14.969 12.516 1 94.56 105 GLY B O 1
ATOM 5944 N N . GLY B 1 106 ? 1.741 15.125 11.281 1 94.75 106 GLY B N 1
ATOM 5945 C CA . GLY B 1 106 ? 1.278 16.281 12.031 1 94.75 106 GLY B CA 1
ATOM 5946 C C . GLY B 1 106 ? 0.998 15.969 13.492 1 94.75 106 GLY B C 1
ATOM 5947 O O . GLY B 1 106 ? 1.349 16.75 14.375 1 94.75 106 GLY B O 1
ATOM 5948 N N . TYR B 1 107 ? 0.427 14.828 13.766 1 94.25 107 TYR B N 1
ATOM 5949 C CA . TYR B 1 107 ? 0.104 14.43 15.133 1 94.25 107 TYR B CA 1
ATOM 5950 C C . TYR B 1 107 ? 1.369 14.273 15.969 1 94.25 107 TYR B C 1
ATOM 5952 O O . TYR B 1 107 ? 1.409 14.703 17.125 1 94.25 107 TYR B O 1
ATOM 5960 N N . GLY B 1 108 ? 2.344 13.664 15.391 1 93.69 108 GLY B N 1
ATOM 5961 C CA . GLY B 1 108 ? 3.604 13.477 16.094 1 93.69 108 GLY B CA 1
ATOM 5962 C C . GLY B 1 108 ? 4.32 14.781 16.391 1 93.69 108 GLY B C 1
ATOM 5963 O O . GLY B 1 108 ? 4.863 14.961 17.484 1 93.69 108 GLY B O 1
ATOM 5964 N N . PHE B 1 109 ? 4.312 15.656 15.5 1 95.62 109 PHE B N 1
ATOM 5965 C CA . PHE B 1 109 ? 4.945 16.953 15.688 1 95.62 109 PHE B CA 1
ATOM 5966 C C . PHE B 1 109 ? 4.215 17.766 16.75 1 95.62 109 PHE B C 1
ATOM 5968 O O . PHE B 1 109 ? 4.852 18.375 17.625 1 95.62 109 PHE B O 1
ATOM 5975 N N . ASN B 1 110 ? 2.924 17.734 16.656 1 94.06 110 ASN B N 1
ATOM 5976 C CA . ASN B 1 110 ? 2.129 18.422 17.672 1 94.06 110 ASN B CA 1
ATOM 5977 C C . ASN B 1 110 ? 2.422 17.875 19.062 1 94.06 110 ASN B C 1
ATOM 5979 O O . ASN B 1 110 ? 2.553 18.641 20.016 1 94.06 110 ASN B O 1
ATOM 5983 N N . ALA B 1 111 ? 2.498 16.594 19.188 1 92.69 111 ALA B N 1
ATOM 5984 C CA . ALA B 1 111 ? 2.771 15.969 20.469 1 92.69 111 ALA B CA 1
ATOM 5985 C C . ALA B 1 111 ? 4.168 16.328 20.969 1 92.69 111 ALA B C 1
ATOM 5987 O O . ALA B 1 111 ? 4.375 16.5 22.172 1 92.69 111 ALA B O 1
ATOM 5988 N N . ALA B 1 112 ? 5.102 16.375 20.078 1 93.12 112 ALA B N 1
ATOM 5989 C CA . ALA B 1 112 ? 6.469 16.734 20.438 1 93.12 112 ALA B CA 1
ATOM 5990 C C . ALA B 1 112 ? 6.535 18.156 21 1 93.12 112 ALA B C 1
ATOM 5992 O O . ALA B 1 112 ? 7.211 18.406 22 1 93.12 112 ALA B O 1
ATOM 5993 N N . VAL B 1 113 ? 5.852 19.078 20.375 1 93.38 113 VAL B N 1
ATOM 5994 C CA . VAL B 1 113 ? 5.855 20.469 20.812 1 93.38 113 VAL B CA 1
ATOM 5995 C C . VAL B 1 113 ? 5.16 20.578 22.172 1 93.38 113 VAL B C 1
ATOM 5997 O O . VAL B 1 113 ? 5.609 21.312 23.047 1 93.38 113 VAL B O 1
ATOM 6000 N N . ARG B 1 114 ? 4.152 19.812 22.312 1 89.94 114 ARG B N 1
ATOM 6001 C CA . ARG B 1 114 ? 3.422 19.844 23.578 1 89.94 114 ARG B CA 1
ATOM 6002 C C . ARG B 1 114 ? 4.27 19.266 24.719 1 89.94 114 ARG B C 1
ATOM 6004 O O . ARG B 1 114 ? 4.098 19.656 25.875 1 89.94 114 ARG B O 1
ATOM 6011 N N . SER B 1 115 ? 5.141 18.422 24.375 1 87.12 115 SER B N 1
ATOM 6012 C CA . SER B 1 115 ? 5.988 17.797 25.391 1 87.12 115 SER B CA 1
ATOM 6013 C C . SER B 1 115 ? 7.012 18.781 25.938 1 87.12 115 SER B C 1
ATOM 6015 O O . SER B 1 115 ? 7.578 18.578 27.016 1 87.12 115 SER B O 1
ATOM 6017 N N . ILE B 1 116 ? 7.273 19.828 25.25 1 84.44 116 ILE B N 1
ATOM 6018 C CA . ILE B 1 116 ? 8.289 20.797 25.641 1 84.44 116 ILE B CA 1
ATOM 6019 C C . ILE B 1 116 ? 7.711 21.766 26.672 1 84.44 116 ILE B C 1
ATOM 6021 O O . ILE B 1 116 ? 8.461 22.375 27.438 1 84.44 116 ILE B O 1
ATOM 6025 N N . ASN B 1 117 ? 6.484 21.734 26.859 1 74.25 117 ASN B N 1
ATOM 6026 C CA . ASN B 1 117 ? 5.867 22.672 27.812 1 74.25 117 ASN B CA 1
ATOM 6027 C C . ASN B 1 117 ? 6.289 22.375 29.25 1 74.25 117 ASN B C 1
ATOM 6029 O O . ASN B 1 117 ? 6.203 21.219 29.688 1 74.25 117 ASN B O 1
ATOM 6033 N N . PRO B 1 118 ? 6.898 23.375 29.891 1 58.41 118 PRO B N 1
ATOM 6034 C CA . PRO B 1 118 ? 7.477 23.266 31.234 1 58.41 118 PRO B CA 1
ATOM 6035 C C . PRO B 1 118 ? 6.496 22.688 32.25 1 58.41 118 PRO B C 1
ATOM 6037 O O . PRO B 1 118 ? 6.91 22 33.188 1 58.41 118 PRO B O 1
ATOM 6040 N N . ARG B 1 119 ? 5.254 23 32.188 1 54.84 119 ARG B N 1
ATOM 6041 C CA . ARG B 1 119 ? 4.301 22.484 33.156 1 54.84 119 ARG B CA 1
ATOM 6042 C C . ARG B 1 119 ? 4.117 20.984 33 1 54.84 119 ARG B C 1
ATOM 6044 O O . ARG B 1 119 ? 3.854 20.281 34 1 54.84 119 ARG B O 1
ATOM 6051 N N . GLN B 1 120 ? 4.238 20.578 31.766 1 54.16 120 GLN B N 1
ATOM 6052 C CA . GLN B 1 120 ? 4.07 19.141 31.531 1 54.16 120 GLN B CA 1
ATOM 6053 C C . GLN B 1 120 ? 5.344 18.375 31.875 1 54.16 120 GLN B C 1
ATOM 6055 O O . GLN B 1 120 ? 5.285 17.203 32.25 1 54.16 120 GLN B O 1
ATOM 6060 N N . ARG B 1 121 ? 6.484 19.156 31.734 1 50.59 121 ARG B N 1
ATOM 6061 C CA . ARG B 1 121 ? 7.746 18.578 32.188 1 50.59 121 ARG B CA 1
ATOM 6062 C C . ARG B 1 121 ? 7.75 18.359 33.688 1 50.59 121 ARG B C 1
ATOM 6064 O O . ARG B 1 121 ? 8.398 17.438 34.188 1 50.59 121 ARG B O 1
ATOM 6071 N N . ALA B 1 122 ? 7.121 19.391 34.344 1 45.81 122 ALA B N 1
ATOM 6072 C CA . ALA B 1 122 ? 7.168 19.328 35.812 1 45.81 122 ALA B CA 1
ATOM 6073 C C . ALA B 1 122 ? 6.473 18.078 36.312 1 45.81 122 ALA B C 1
ATOM 6075 O O . ALA B 1 122 ? 6.625 17.719 37.5 1 45.81 122 ALA B O 1
ATOM 6076 N N . ASN B 1 123 ? 5.402 17.641 35.781 1 39.47 123 ASN B N 1
ATOM 6077 C CA . ASN B 1 123 ? 4.879 16.406 36.375 1 39.47 123 ASN B CA 1
ATOM 6078 C C . ASN B 1 123 ? 5.574 15.18 35.812 1 39.47 123 ASN B C 1
ATOM 6080 O O . ASN B 1 123 ? 5.125 14.609 34.812 1 39.47 123 ASN B O 1
ATOM 6084 N N . PRO B 1 124 ? 6.863 15.125 36.062 1 41.62 124 PRO B N 1
ATOM 6085 C CA . PRO B 1 124 ? 7.539 13.891 35.656 1 41.62 124 PRO B CA 1
ATOM 6086 C C . PRO B 1 124 ? 6.762 12.633 36.031 1 41.62 124 PRO B C 1
ATOM 6088 O O . PRO B 1 124 ? 6.875 12.148 37.156 1 41.62 124 PRO B O 1
ATOM 6091 N N . THR B 1 125 ? 5.586 12.547 36 1 38.38 125 THR B N 1
ATOM 6092 C CA . THR B 1 125 ? 5.188 11.242 36.531 1 38.38 125 THR B CA 1
ATOM 6093 C C . THR B 1 125 ? 6.234 10.188 36.188 1 38.38 125 THR B C 1
ATOM 6095 O O . THR B 1 125 ? 7.074 10.391 35.312 1 38.38 125 THR B O 1
ATOM 6098 N N . SER B 1 126 ? 5.824 8.703 36.562 1 34.84 126 SER B N 1
ATOM 6099 C CA . SER B 1 126 ? 6.609 7.496 36.812 1 34.84 126 SER B CA 1
ATOM 6100 C C . SER B 1 126 ? 7.539 7.199 35.656 1 34.84 126 SER B C 1
ATOM 6102 O O . SER B 1 126 ? 7.199 7.465 34.5 1 34.84 126 SER B O 1
ATOM 6104 N N . SER B 1 127 ? 8.773 7.047 35.812 1 37.09 127 SER B N 1
ATOM 6105 C CA . SER B 1 127 ? 10.016 6.512 35.25 1 37.09 127 SER B CA 1
ATOM 6106 C C . SER B 1 127 ? 9.742 5.328 34.344 1 37.09 127 SER B C 1
ATOM 6108 O O . SER B 1 127 ? 10.672 4.641 33.906 1 37.09 127 SER B O 1
ATOM 6110 N N . SER B 1 128 ? 8.703 4.766 34.312 1 38.31 128 SER B N 1
ATOM 6111 C CA . SER B 1 128 ? 8.719 3.438 33.719 1 38.31 128 SER B CA 1
ATOM 6112 C C . SER B 1 128 ? 8.914 3.52 32.188 1 38.31 128 SER B C 1
ATOM 6114 O O . SER B 1 128 ? 8.453 4.469 31.547 1 38.31 128 SER B O 1
ATOM 6116 N N . LYS B 1 129 ? 9.812 2.713 31.672 1 43.56 129 LYS B N 1
ATOM 6117 C CA . LYS B 1 129 ? 10.258 2.41 30.312 1 43.56 129 LYS B CA 1
ATOM 6118 C C . LYS B 1 129 ? 9.125 2.615 29.312 1 43.56 129 LYS B C 1
ATOM 6120 O O . LYS B 1 129 ? 9.367 3.002 28.172 1 43.56 129 LYS B O 1
ATOM 6125 N N . VAL B 1 130 ? 7.902 2.191 29.781 1 46.72 130 VAL B N 1
ATOM 6126 C CA . VAL B 1 130 ? 6.715 2.227 28.938 1 46.72 130 VAL B CA 1
ATOM 6127 C C . VAL B 1 130 ? 6.336 3.676 28.641 1 46.72 130 VAL B C 1
ATOM 6129 O O . VAL B 1 130 ? 5.809 3.979 27.562 1 46.72 130 VAL B O 1
ATOM 6132 N N . GLN B 1 131 ? 6.645 4.723 29.469 1 53.16 131 GLN B N 1
ATOM 6133 C CA . GLN B 1 131 ? 6.23 6.121 29.391 1 53.16 131 GLN B CA 1
ATOM 6134 C C . GLN B 1 131 ? 6.973 6.848 28.281 1 53.16 131 GLN B C 1
ATOM 6136 O O . GLN B 1 131 ? 6.418 7.75 27.641 1 53.16 131 GLN B O 1
ATOM 6141 N N . ASN B 1 132 ? 8.094 6.27 27.844 1 64.56 132 ASN B N 1
ATOM 6142 C CA . ASN B 1 132 ? 8.906 6.969 26.859 1 64.56 132 ASN B CA 1
ATOM 6143 C C . ASN B 1 132 ? 8.477 6.625 25.438 1 64.56 132 ASN B C 1
ATOM 6145 O O . ASN B 1 132 ? 8.828 7.328 24.484 1 64.56 132 ASN B O 1
ATOM 6149 N N . ASP B 1 133 ? 7.523 5.664 25.406 1 79.94 133 ASP B N 1
ATOM 6150 C CA . ASP B 1 133 ? 7.148 5.27 24.047 1 79.94 133 ASP B CA 1
ATOM 6151 C C . ASP B 1 133 ? 5.871 5.977 23.594 1 79.94 133 ASP B C 1
ATOM 6153 O O . ASP B 1 133 ? 5.629 6.133 22.406 1 79.94 133 ASP B O 1
ATOM 6157 N N . LEU B 1 134 ? 5.148 6.469 24.609 1 86.12 134 LEU B N 1
ATOM 6158 C CA . LEU B 1 134 ? 3.881 7.109 24.281 1 86.12 134 LEU B CA 1
ATOM 6159 C C . LEU B 1 134 ? 4.078 8.594 24 1 86.12 134 LEU B C 1
ATOM 6161 O O . LEU B 1 134 ? 4.848 9.266 24.688 1 86.12 134 LEU B O 1
ATOM 6165 N N . VAL B 1 135 ? 3.385 9.039 22.984 1 89 135 VAL B N 1
ATOM 6166 C CA . VAL B 1 135 ? 3.402 10.469 22.719 1 89 135 VAL B CA 1
ATOM 6167 C C . VAL B 1 135 ? 2.539 11.203 23.75 1 89 135 VAL B C 1
ATOM 6169 O O . VAL B 1 135 ? 1.662 10.602 24.375 1 89 135 VAL B O 1
ATOM 6172 N N . THR B 1 136 ? 2.805 12.438 23.891 1 84.56 136 THR B N 1
ATOM 6173 C CA . THR B 1 136 ? 2.027 13.242 24.828 1 84.56 136 THR B CA 1
ATOM 6174 C C . THR B 1 136 ? 0.548 13.227 24.453 1 84.56 136 THR B C 1
ATOM 6176 O O . THR B 1 136 ? 0.184 13.555 23.328 1 84.56 136 THR B O 1
ATOM 6179 N N . PRO B 1 137 ? -0.246 12.75 25.281 1 82.38 137 PRO B N 1
ATOM 6180 C CA . PRO B 1 137 ? -1.677 12.68 24.984 1 82.38 137 PRO B CA 1
ATOM 6181 C C . PRO B 1 137 ? -2.322 14.055 24.828 1 82.38 137 PRO B C 1
ATOM 6183 O O . PRO B 1 137 ? -1.78 15.047 25.312 1 82.38 137 PRO B O 1
ATOM 6186 N N . LEU B 1 138 ? -3.416 14.078 24.234 1 85.88 138 LEU B N 1
ATOM 6187 C CA . LEU B 1 138 ? -4.191 15.305 24.094 1 85.88 138 LEU B CA 1
ATOM 6188 C C . LEU B 1 138 ? -4.695 15.797 25.453 1 85.88 138 LEU B C 1
ATOM 6190 O O . LEU B 1 138 ? -4.957 14.984 26.344 1 85.88 138 LEU B O 1
ATOM 6194 N N . THR B 1 139 ? -4.805 16.969 25.594 1 81.31 139 THR B N 1
ATOM 6195 C CA . THR B 1 139 ? -5.156 17.594 26.875 1 81.31 139 THR B CA 1
ATOM 6196 C C . THR B 1 139 ? -6.672 17.625 27.062 1 81.31 139 THR B C 1
ATOM 6198 O O . THR B 1 139 ? -7.172 17.328 28.141 1 81.31 139 THR B O 1
ATOM 6201 N N . ALA B 1 140 ? -7.367 17.969 26.047 1 84.44 140 ALA B N 1
ATOM 6202 C CA . ALA B 1 140 ? -8.789 18.219 26.234 1 84.44 140 ALA B CA 1
ATOM 6203 C C . ALA B 1 140 ? -9.625 17.531 25.156 1 84.44 140 ALA B C 1
ATOM 6205 O O . ALA B 1 140 ? -10.742 17.078 25.422 1 84.44 140 ALA B O 1
ATOM 6206 N N . ALA B 1 141 ? -9.086 17.438 24.094 1 85.94 141 ALA B N 1
ATOM 6207 C CA . ALA B 1 141 ? -9.852 16.891 22.969 1 85.94 141 ALA B CA 1
ATOM 6208 C C . ALA B 1 141 ? -10.109 15.391 23.172 1 85.94 141 ALA B C 1
ATOM 6210 O O . ALA B 1 141 ? -9.281 14.688 23.75 1 85.94 141 ALA B O 1
ATOM 6211 N N . PRO B 1 142 ? -11.258 14.953 22.719 1 83.88 142 PRO B N 1
ATOM 6212 C CA . PRO B 1 142 ? -11.547 13.516 22.828 1 83.88 142 PRO B CA 1
ATOM 6213 C C . PRO B 1 142 ? -10.578 12.656 22.016 1 83.88 142 PRO B C 1
ATOM 6215 O O . PRO B 1 142 ? -9.984 13.133 21.047 1 83.88 142 PRO B O 1
ATOM 6218 N N . PRO B 1 143 ? -10.477 11.453 22.469 1 82.62 143 PRO B N 1
ATOM 6219 C CA . PRO B 1 143 ? -9.578 10.562 21.734 1 82.62 143 PRO B CA 1
ATOM 6220 C C . PRO B 1 143 ? -10.055 10.297 20.312 1 82.62 143 PRO B C 1
ATOM 6222 O O . PRO B 1 143 ? -11.25 10.383 20.016 1 82.62 143 PRO B O 1
ATOM 6225 N N . CYS B 1 144 ? -9.133 10.039 19.531 1 83.75 144 CYS B N 1
ATOM 6226 C CA . CYS B 1 144 ? -9.398 9.766 18.109 1 83.75 144 CYS B CA 1
ATOM 6227 C C . CYS B 1 144 ? -9.32 8.266 17.828 1 83.75 144 CYS B C 1
ATOM 6229 O O . CYS B 1 144 ? -8.477 7.566 18.391 1 83.75 144 CYS B O 1
ATOM 6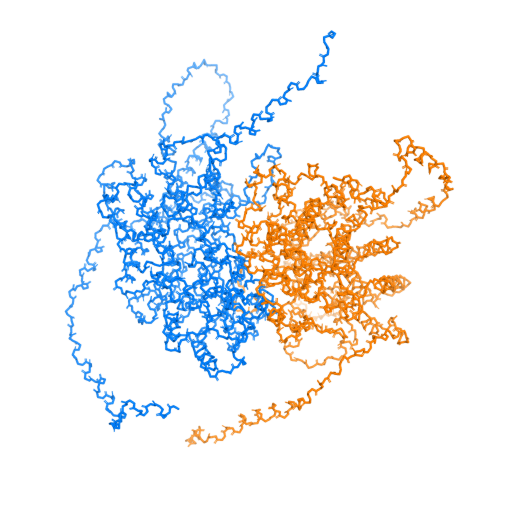231 N N . PRO B 1 145 ? -10.195 7.645 16.938 1 78.06 145 PRO B N 1
ATOM 6232 C CA . PRO B 1 145 ? -11.367 8.234 16.281 1 78.06 145 PRO B CA 1
ATOM 6233 C C . PRO B 1 145 ? -12.586 8.289 17.203 1 78.06 145 PRO B C 1
ATOM 6235 O O . PRO B 1 145 ? -12.609 7.652 18.25 1 78.06 145 PRO B O 1
ATOM 6238 N N . PRO B 1 146 ? -13.43 9.25 16.766 1 72.31 146 PRO B N 1
ATOM 6239 C CA . PRO B 1 146 ? -14.648 9.32 17.578 1 72.31 146 PRO B CA 1
ATOM 6240 C C . PRO B 1 146 ? -15.453 8.023 17.531 1 72.31 146 PRO B C 1
ATOM 6242 O O . PRO B 1 146 ? -15.289 7.215 16.625 1 72.31 146 PRO B O 1
ATOM 6245 N N . GLU B 1 147 ? -15.969 7.672 18.656 1 61.47 147 GLU B N 1
ATOM 6246 C CA . GLU B 1 147 ? -16.734 6.434 18.781 1 61.47 147 GLU B CA 1
ATOM 6247 C C . GLU B 1 147 ? -17.75 6.309 17.641 1 61.47 147 GLU B C 1
ATOM 6249 O O . GLU B 1 147 ? -18.453 7.266 17.328 1 61.47 147 GLU B O 1
ATOM 6254 N N . ALA B 1 148 ? -17.297 5.508 16.672 1 54.62 148 ALA B N 1
ATOM 6255 C CA . ALA B 1 148 ? -18.141 5.281 15.5 1 54.62 148 ALA B CA 1
ATOM 6256 C C . ALA B 1 148 ? -19.609 5.203 15.883 1 54.62 148 ALA B C 1
ATOM 6258 O O . ALA B 1 148 ? -19.969 4.59 16.891 1 54.62 148 ALA B O 1
ATOM 6259 N N . PRO B 1 149 ? -20.453 6.219 15.422 1 47.03 149 PRO B N 1
ATOM 6260 C CA . PRO B 1 149 ? -21.828 5.82 15.695 1 47.03 149 PRO B CA 1
ATOM 6261 C C . PRO B 1 149 ? -22.062 4.32 15.5 1 47.03 149 PRO B C 1
ATOM 6263 O O . PRO B 1 149 ? -21.219 3.633 14.922 1 47.03 149 PRO B O 1
ATOM 6266 N N . ALA B 1 150 ? -23.234 3.705 15.664 1 42.22 150 ALA B N 1
ATOM 6267 C CA . ALA B 1 150 ? -23.641 2.316 15.477 1 42.22 150 ALA B CA 1
ATOM 6268 C C . ALA B 1 150 ? -23.031 1.726 14.211 1 42.22 150 ALA B C 1
ATOM 6270 O O . ALA B 1 150 ? -22.906 2.418 13.195 1 42.22 150 ALA B O 1
ATOM 6271 N N . SER B 1 151 ? -22.047 0.859 14.266 1 43.78 151 SER B N 1
ATOM 6272 C CA . SER B 1 151 ? -21.344 0.06 13.273 1 43.78 151 SER B CA 1
ATOM 6273 C C . SER B 1 151 ? -22.109 -0.021 11.969 1 43.78 151 SER B C 1
ATOM 6275 O O . SER B 1 151 ? -23.344 -0.036 11.969 1 43.78 151 SER B O 1
ATOM 6277 N N . ALA B 1 152 ? -21.484 0.502 10.773 1 42.69 152 ALA B N 1
ATOM 6278 C CA . ALA B 1 152 ? -22.109 0.313 9.461 1 42.69 152 ALA B CA 1
ATOM 6279 C C . ALA B 1 152 ? -23.031 -0.896 9.461 1 42.69 152 ALA B C 1
ATOM 6281 O O . ALA B 1 152 ? -24.016 -0.935 8.711 1 42.69 152 ALA B O 1
ATOM 6282 N N . PHE B 1 153 ? -22.562 -1.934 10.234 1 40.38 153 PHE B N 1
ATOM 6283 C CA . PHE B 1 153 ? -23.344 -3.164 10.312 1 40.38 153 PHE B CA 1
ATOM 6284 C C . PHE B 1 153 ? -24.703 -2.908 10.961 1 40.38 153 PHE B C 1
ATOM 6286 O O . PHE B 1 153 ? -25.703 -3.523 10.586 1 40.38 153 PHE B O 1
ATOM 6293 N N . SER B 1 154 ? -24.672 -2.07 11.898 1 40.66 154 SER B N 1
ATOM 6294 C CA . SER B 1 154 ? -25.922 -1.843 12.602 1 40.66 154 SER B CA 1
ATOM 6295 C C . SER B 1 154 ? -26.906 -1.063 11.742 1 40.66 154 SER B C 1
ATOM 6297 O O . SER B 1 154 ? -28.125 -1.264 11.836 1 40.66 154 SER B O 1
ATOM 6299 N N . VAL B 1 155 ? -26.391 -0.11 11.133 1 36.47 155 VAL B N 1
ATOM 6300 C CA . VAL B 1 155 ? -27.281 0.687 10.297 1 36.47 155 VAL B CA 1
ATOM 6301 C C . VAL B 1 155 ? -27.734 -0.141 9.094 1 36.47 155 VAL B C 1
ATOM 6303 O O . VAL B 1 155 ? -28.859 0.006 8.633 1 36.47 155 VAL B O 1
ATOM 6306 N N . THR B 1 156 ? -26.781 -0.817 8.555 1 37.44 156 THR B N 1
ATOM 6307 C CA . THR B 1 156 ? -27.156 -1.605 7.383 1 37.44 156 THR B CA 1
ATOM 6308 C C . THR B 1 156 ? -28.203 -2.652 7.742 1 37.44 156 THR B C 1
ATOM 6310 O O . THR B 1 156 ? -28.797 -3.266 6.859 1 37.44 156 THR B O 1
ATOM 6313 N N . GLY B 1 157 ? -28.125 -3.154 8.914 1 34.69 157 GLY B N 1
ATOM 6314 C CA . GLY B 1 157 ? -29.266 -4.008 9.227 1 34.69 157 GLY B CA 1
ATOM 6315 C C . GLY B 1 157 ? -30.594 -3.352 8.93 1 34.69 157 GLY B C 1
ATOM 6316 O O . GLY B 1 157 ? -31.531 -4.008 8.453 1 34.69 157 GLY B O 1
ATOM 6317 N N . SER B 1 158 ? -30.797 -2.293 9.625 1 34.91 158 SER B N 1
ATOM 6318 C CA . SER B 1 158 ? -32.125 -1.707 9.422 1 34.91 158 SER B CA 1
ATOM 6319 C C . SER B 1 158 ? -32.312 -1.271 7.973 1 34.91 158 SER B C 1
ATOM 6321 O O . SER B 1 158 ? -33.406 -1.355 7.438 1 34.91 158 SER B O 1
ATOM 6323 N N . PHE B 1 159 ? -31.422 -0.597 7.484 1 32.22 159 PHE B N 1
ATOM 6324 C CA . PHE B 1 159 ? -31.609 -0.003 6.164 1 32.22 159 PHE B CA 1
ATOM 6325 C C . PHE B 1 159 ? -31.172 -0.972 5.07 1 32.22 159 PHE B C 1
ATOM 6327 O O . PHE B 1 159 ? -31.172 -0.625 3.889 1 32.22 159 PHE B O 1
ATOM 6334 N N . LEU B 1 160 ? -30.375 -1.867 5.426 1 32.97 160 LEU B N 1
ATOM 6335 C CA . LEU B 1 160 ? -30 -2.809 4.375 1 32.97 160 LEU B CA 1
ATOM 6336 C C . LEU B 1 160 ? -31.234 -3.537 3.836 1 32.97 160 LEU B C 1
ATOM 6338 O O . LEU B 1 160 ? -31.438 -4.715 4.129 1 32.97 160 LEU B O 1
ATOM 6342 N N . THR B 1 161 ? -32.281 -3.064 3.955 1 32.16 161 THR B N 1
ATOM 6343 C CA . THR B 1 161 ? -33.25 -3.643 3.006 1 32.16 161 THR B CA 1
ATOM 6344 C C . THR B 1 161 ? -32.531 -3.988 1.692 1 32.16 161 THR B C 1
ATOM 6346 O O . THR B 1 161 ? -31.516 -3.396 1.354 1 32.16 161 THR B O 1
ATOM 6349 N N . PRO B 1 162 ? -32.875 -5.051 1.058 1 33.66 162 PRO B N 1
ATOM 6350 C CA . PRO B 1 162 ? -32.375 -5.281 -0.293 1 33.66 162 PRO B CA 1
ATOM 6351 C C . PRO B 1 162 ? -31.906 -3.994 -0.974 1 33.66 162 PRO B C 1
ATOM 6353 O O . PRO B 1 162 ? -32.5 -2.938 -0.787 1 33.66 162 PRO B O 1
ATOM 6356 N N . PRO B 1 163 ? -30.516 -3.826 -1.3 1 40.12 163 PRO B N 1
ATOM 6357 C CA . PRO B 1 163 ? -29.781 -2.707 -1.905 1 40.12 163 PRO B CA 1
ATOM 6358 C C . PRO B 1 163 ? -30.672 -1.832 -2.785 1 40.12 163 PRO B C 1
ATOM 6360 O O . PRO B 1 163 ? -30.188 -0.908 -3.439 1 40.12 163 PRO B O 1
ATOM 6363 N N . LYS B 1 164 ? -31.797 -2.357 -3.256 1 44.78 164 LYS B N 1
ATOM 6364 C CA . LYS B 1 164 ? -32.281 -1.619 -4.418 1 44.78 164 LYS B CA 1
ATOM 6365 C C . LYS B 1 164 ? -32.594 -0.173 -4.055 1 44.78 164 LYS B C 1
ATOM 6367 O O . LYS B 1 164 ? -32.938 0.63 -4.926 1 44.78 164 LYS B O 1
ATOM 6372 N N . GLN B 1 165 ? -32.719 0.052 -2.77 1 60 165 GLN B N 1
ATOM 6373 C CA . GLN B 1 165 ? -33.25 1.404 -2.654 1 60 165 GLN B CA 1
ATOM 6374 C C . GLN B 1 165 ? -32.156 2.42 -2.428 1 60 165 GLN B C 1
ATOM 6376 O O . GLN B 1 165 ? -31.312 2.254 -1.528 1 60 165 GLN B O 1
ATOM 6381 N N . ILE B 1 166 ? -31.844 3.154 -3.33 1 73.62 166 ILE B N 1
ATOM 6382 C CA . ILE B 1 166 ? -30.922 4.289 -3.322 1 73.62 166 ILE B CA 1
ATOM 6383 C C . ILE B 1 166 ? -31.438 5.363 -2.369 1 73.62 166 ILE B C 1
ATOM 6385 O O . ILE B 1 166 ? -32.594 5.816 -2.49 1 73.62 166 ILE B O 1
ATOM 6389 N N . PHE B 1 167 ? -30.75 5.547 -1.24 1 80.06 167 PHE B N 1
ATOM 6390 C CA . PHE B 1 167 ? -31.109 6.539 -0.237 1 80.06 167 PHE B CA 1
ATOM 6391 C C . PHE B 1 167 ? -30.5 7.895 -0.561 1 80.06 167 PHE B C 1
ATOM 6393 O O . PHE B 1 167 ? -29.344 8.156 -0.212 1 80.06 167 PHE B O 1
ATOM 6400 N N . LEU B 1 168 ? -31.297 8.703 -1.214 1 87.69 168 LEU B N 1
ATOM 6401 C CA . LEU B 1 168 ? -30.859 10.055 -1.537 1 87.69 168 LEU B CA 1
ATOM 6402 C C . LEU B 1 168 ? -31.828 11.094 -0.985 1 87.69 168 LEU B C 1
ATOM 6404 O O . LEU B 1 168 ? -33.031 10.836 -0.885 1 87.69 168 LEU B O 1
ATOM 6408 N N . PRO B 1 169 ? -31.297 12.133 -0.531 1 90.12 169 PRO B N 1
ATOM 6409 C CA . PRO B 1 169 ? -32.188 13.211 -0.112 1 90.12 169 PRO B CA 1
ATOM 6410 C C . PRO B 1 169 ? -32.938 13.859 -1.284 1 90.12 169 PRO B C 1
ATOM 6412 O O . PRO B 1 169 ? -32.812 13.391 -2.422 1 90.12 169 PRO B O 1
ATOM 6415 N N . MET B 1 170 ? -33.75 14.914 -0.911 1 89.81 170 MET B N 1
ATOM 6416 C CA . MET B 1 170 ? -34.375 15.664 -1.979 1 89.81 170 MET B CA 1
ATOM 6417 C C . MET B 1 170 ? -33.344 16.25 -2.943 1 89.81 170 MET B C 1
ATOM 6419 O O . MET B 1 170 ? -32.25 16.594 -2.537 1 89.81 170 MET B O 1
ATOM 6423 N N . ARG B 1 171 ? -33.781 16.344 -4.152 1 90.75 171 ARG B N 1
ATOM 6424 C CA . ARG B 1 171 ? -32.875 16.734 -5.227 1 90.75 171 ARG B CA 1
ATOM 6425 C C . ARG B 1 171 ? -32.25 18.094 -4.938 1 90.75 171 ARG B C 1
ATOM 6427 O O . ARG B 1 171 ? -31.031 18.281 -5.16 1 90.75 171 ARG B O 1
ATOM 6434 N N . GLU B 1 172 ? -33 18.938 -4.43 1 90.12 172 GLU B N 1
ATOM 6435 C CA . GLU B 1 172 ? -32.5 20.281 -4.176 1 90.12 172 GLU B CA 1
ATOM 6436 C C . GLU B 1 172 ? -31.406 20.281 -3.119 1 90.12 172 GLU B C 1
ATOM 6438 O O . GLU B 1 172 ? -30.391 20.953 -3.279 1 90.12 172 GLU B O 1
ATOM 6443 N N . LEU B 1 173 ? -31.641 19.516 -2.129 1 89.81 173 LEU B N 1
ATOM 6444 C CA . LEU B 1 173 ? -30.641 19.422 -1.071 1 89.81 173 LEU B CA 1
ATOM 6445 C C . LEU B 1 173 ? -29.375 18.719 -1.574 1 89.81 173 LEU B C 1
ATOM 6447 O O . LEU B 1 173 ? -28.266 19.125 -1.228 1 89.81 173 LEU B O 1
ATOM 6451 N N . CYS B 1 174 ? -29.562 17.734 -2.326 1 93.06 174 CYS B N 1
ATOM 6452 C CA . CYS B 1 174 ? -28.422 17 -2.881 1 93.06 174 CYS B CA 1
ATOM 6453 C C . CYS B 1 174 ? -27.594 17.922 -3.775 1 93.06 174 CYS B C 1
ATOM 6455 O O . CYS B 1 174 ? -26.359 17.891 -3.717 1 93.06 174 CYS B O 1
ATOM 6457 N N . LEU B 1 175 ? -28.25 18.734 -4.543 1 93.75 175 LEU B N 1
ATOM 6458 C CA . LEU B 1 175 ? -27.547 19.641 -5.445 1 93.75 175 LEU B CA 1
ATOM 6459 C C . LEU B 1 175 ? -26.75 20.688 -4.664 1 93.75 175 LEU B C 1
ATOM 6461 O O . LEU B 1 175 ? -25.641 21.062 -5.059 1 93.75 175 LEU B O 1
ATOM 6465 N N . GLN B 1 176 ? -27.328 21.094 -3.602 1 93.31 176 GLN B N 1
ATOM 6466 C CA . GLN B 1 176 ? -26.609 22.047 -2.752 1 93.31 176 GLN B CA 1
ATOM 6467 C C . GLN B 1 176 ? -25.344 21.422 -2.168 1 93.31 176 GLN B C 1
ATOM 6469 O O . GLN B 1 176 ? -24.297 22.062 -2.1 1 93.31 176 GLN B O 1
ATOM 6474 N N . CYS B 1 177 ? -25.484 20.219 -1.755 1 94.38 177 CYS B N 1
ATOM 6475 C CA . CYS B 1 177 ? -24.359 19.5 -1.187 1 94.38 177 CYS B CA 1
ATOM 6476 C C . CYS B 1 177 ? -23.266 19.266 -2.236 1 94.38 177 CYS B C 1
ATOM 6478 O O . CYS B 1 177 ? -22.094 19.453 -1.968 1 94.38 177 CYS B O 1
ATOM 6480 N N . VAL B 1 178 ? -23.672 18.891 -3.387 1 95.38 178 VAL B N 1
ATOM 6481 C CA . VAL B 1 178 ? -22.734 18.609 -4.473 1 95.38 178 VAL B CA 1
ATOM 6482 C C . VAL B 1 178 ? -22.047 19.906 -4.906 1 95.38 178 VAL B C 1
ATOM 6484 O O . VAL B 1 178 ? -20.859 19.906 -5.207 1 95.38 178 VAL B O 1
ATOM 6487 N N . ASP B 1 179 ? -22.797 20.953 -4.875 1 93.38 179 ASP B N 1
ATOM 6488 C CA . ASP B 1 179 ? -22.203 22.234 -5.234 1 93.38 179 ASP B CA 1
ATOM 6489 C C . ASP B 1 179 ? -21.125 22.641 -4.238 1 93.38 179 ASP B C 1
ATOM 6491 O O . ASP B 1 179 ? -20.109 23.219 -4.625 1 93.38 179 ASP B O 1
ATOM 6495 N N . ARG B 1 180 ? -21.422 22.406 -3.037 1 93.94 180 ARG B N 1
ATOM 6496 C CA . ARG B 1 180 ? -20.422 22.719 -2.008 1 93.94 180 ARG B CA 1
ATOM 6497 C C . ARG B 1 180 ? -19.156 21.891 -2.197 1 93.94 180 ARG B C 1
ATOM 6499 O O . ARG B 1 180 ? -18.047 22.391 -2.006 1 93.94 180 ARG B O 1
ATOM 6506 N N . PHE B 1 181 ? -19.328 20.641 -2.602 1 95.75 181 PHE B N 1
ATOM 6507 C CA . PHE B 1 181 ? -18.203 19.766 -2.877 1 95.75 181 PHE B CA 1
ATOM 6508 C C . PHE B 1 181 ? -17.359 20.312 -4.012 1 95.75 181 PHE B C 1
ATOM 6510 O O . PHE B 1 181 ? -16.125 20.375 -3.908 1 95.75 181 PHE B O 1
ATOM 6517 N N . PHE B 1 182 ? -17.906 20.75 -5.043 1 93.94 182 PHE B N 1
ATOM 6518 C CA . PHE B 1 182 ? -17.188 21.219 -6.219 1 93.94 182 PHE B CA 1
ATOM 6519 C C . PHE B 1 182 ? -16.578 22.594 -5.957 1 93.94 182 PHE B C 1
ATOM 6521 O O . PHE B 1 182 ? -15.594 22.969 -6.598 1 93.94 182 PHE B O 1
ATOM 6528 N N . ARG B 1 183 ? -17.094 23.25 -4.973 1 92.12 183 ARG B N 1
ATOM 6529 C CA . ARG B 1 183 ? -16.578 24.578 -4.656 1 92.12 183 ARG B CA 1
ATOM 6530 C C . ARG B 1 183 ? -15.391 24.484 -3.689 1 92.12 183 ARG B C 1
ATOM 6532 O O . ARG B 1 183 ? -14.422 25.219 -3.814 1 92.12 183 ARG B O 1
ATOM 6539 N N . GLU B 1 184 ? -15.484 23.547 -2.787 1 94.38 184 GLU B N 1
ATOM 6540 C CA . GLU B 1 184 ? -14.539 23.594 -1.677 1 94.38 184 GLU B CA 1
ATOM 6541 C C . GLU B 1 184 ? -13.523 22.453 -1.768 1 94.38 184 GLU B C 1
ATOM 6543 O O . GLU B 1 184 ? -12.383 22.594 -1.311 1 94.38 184 GLU B O 1
ATOM 6548 N N . ILE B 1 185 ? -13.859 21.297 -2.336 1 95.88 185 ILE B N 1
ATOM 6549 C CA . ILE B 1 185 ? -12.984 20.125 -2.283 1 95.88 185 ILE B CA 1
ATOM 6550 C C . ILE B 1 185 ? -12.406 19.844 -3.67 1 95.88 185 ILE B C 1
ATOM 6552 O O . ILE B 1 185 ? -11.203 19.656 -3.822 1 95.88 185 ILE B O 1
ATOM 6556 N N . HIS B 1 186 ? -13.203 19.891 -4.652 1 93.75 186 HIS B N 1
ATOM 6557 C CA . HIS B 1 186 ? -12.828 19.5 -6.008 1 93.75 186 HIS B CA 1
ATOM 6558 C C . HIS B 1 186 ? -11.711 20.391 -6.547 1 93.75 186 HIS B C 1
ATOM 6560 O O . HIS B 1 186 ? -10.875 19.938 -7.328 1 93.75 186 HIS B O 1
ATOM 6566 N N . PRO B 1 187 ? -11.625 21.672 -6.137 1 93.12 187 PRO B N 1
ATOM 6567 C CA . PRO B 1 187 ? -10.539 22.531 -6.641 1 93.12 187 PRO B CA 1
ATOM 6568 C C . PRO B 1 187 ? -9.164 22.062 -6.176 1 93.12 187 PRO B C 1
ATOM 6570 O O . PRO B 1 187 ? -8.148 22.469 -6.742 1 93.12 187 PRO B O 1
ATOM 6573 N N . ILE B 1 188 ? -9.164 21.297 -5.176 1 93.94 188 ILE B N 1
ATOM 6574 C CA . ILE B 1 188 ? -7.875 20.875 -4.648 1 93.94 188 ILE B CA 1
ATOM 6575 C C . ILE B 1 188 ? -7.594 19.422 -5.066 1 93.94 188 ILE B C 1
ATOM 6577 O O . ILE B 1 188 ? -6.438 19.031 -5.207 1 93.94 188 ILE B O 1
ATOM 6581 N N . TYR B 1 189 ? -8.633 18.625 -5.301 1 95.25 189 TYR B N 1
ATOM 6582 C CA . TYR B 1 189 ? -8.547 17.25 -5.77 1 95.25 189 TYR B CA 1
ATOM 6583 C C . TYR B 1 189 ? -9.477 17.016 -6.953 1 95.25 189 TYR B C 1
ATOM 6585 O O . TYR B 1 189 ? -10.695 16.922 -6.785 1 95.25 189 TYR B O 1
ATOM 6593 N N . TRP B 1 190 ? -8.898 16.875 -8.07 1 93 190 TRP B N 1
ATOM 6594 C CA . TRP B 1 190 ? -9.727 16.672 -9.258 1 93 190 TRP B CA 1
ATOM 6595 C C . TRP B 1 190 ? -10.156 15.211 -9.359 1 93 190 TRP B C 1
ATOM 6597 O O . TRP B 1 190 ? -9.336 14.328 -9.633 1 93 190 TRP B O 1
ATOM 6607 N N . LEU B 1 191 ? -11.461 14.914 -9.227 1 93.38 191 LEU B N 1
ATOM 6608 C CA . LEU B 1 191 ? -11.906 13.523 -9.203 1 93.38 191 LEU B CA 1
ATOM 6609 C C . LEU B 1 191 ? -13 13.289 -10.242 1 93.38 191 LEU B C 1
ATOM 6611 O O . LEU B 1 191 ? -13.203 12.164 -10.695 1 93.38 191 LEU B O 1
ATOM 6615 N N . PHE B 1 192 ? -13.75 14.375 -10.594 1 91.81 192 PHE B N 1
ATOM 6616 C CA . PHE B 1 192 ? -14.82 14.258 -11.57 1 91.81 192 PHE B CA 1
ATOM 6617 C C . PHE B 1 192 ? -14.82 15.445 -12.531 1 91.81 192 PHE B C 1
ATOM 6619 O O . PHE B 1 192 ? -14.438 16.547 -12.148 1 91.81 192 PHE B O 1
ATOM 6626 N N . ARG B 1 193 ? -15.242 15.055 -13.641 1 88.38 193 ARG B N 1
ATOM 6627 C CA . ARG B 1 193 ? -15.758 16.141 -14.461 1 88.38 193 ARG B CA 1
ATOM 6628 C C . ARG B 1 193 ? -17.156 16.562 -14 1 88.38 193 ARG B C 1
ATOM 6630 O O . ARG B 1 193 ? -18.047 15.727 -13.875 1 88.38 193 ARG B O 1
ATOM 6637 N N . ALA B 1 194 ? -17.312 17.844 -13.773 1 89.56 194 ALA B N 1
ATOM 6638 C CA . ALA B 1 194 ? -18.562 18.344 -13.211 1 89.56 194 ALA B CA 1
ATOM 6639 C C . ALA B 1 194 ? -19.75 17.969 -14.109 1 89.56 194 ALA B C 1
ATOM 6641 O O . ALA B 1 194 ? -20.797 17.531 -13.625 1 89.56 194 ALA B O 1
ATOM 6642 N N . GLU B 1 195 ? -19.578 18.047 -15.422 1 88 195 GLU B N 1
ATOM 6643 C CA . GLU B 1 195 ? -20.656 17.781 -16.375 1 88 195 GLU B CA 1
ATOM 6644 C C . GLU B 1 195 ? -21.094 16.328 -16.312 1 88 195 GLU B C 1
ATOM 6646 O O . GLU B 1 195 ? -22.297 16.031 -16.312 1 88 195 GLU B O 1
ATOM 6651 N N . THR B 1 196 ? -20.094 15.539 -16.25 1 87.69 196 THR B N 1
ATOM 6652 C CA . THR B 1 196 ? -20.391 14.109 -16.234 1 87.69 196 THR B CA 1
ATOM 6653 C C . THR B 1 196 ? -21.047 13.719 -14.906 1 87.69 196 THR B C 1
ATOM 6655 O O . THR B 1 196 ? -21.922 12.859 -14.867 1 87.69 196 THR B O 1
ATOM 6658 N N . PHE B 1 197 ? -20.656 14.359 -13.875 1 94 197 PHE B N 1
ATOM 6659 C CA . PHE B 1 197 ? -21.203 14.055 -12.555 1 94 197 PHE B CA 1
ATOM 6660 C C . PHE B 1 197 ? -22.672 14.461 -12.469 1 94 197 PHE B C 1
ATOM 6662 O O . PHE B 1 197 ? -23.516 13.672 -12.023 1 94 197 PHE B O 1
ATOM 6669 N N . TYR B 1 198 ? -22.969 15.664 -12.906 1 93.38 198 TYR B N 1
ATOM 6670 C CA . TYR B 1 198 ? -24.344 16.156 -12.82 1 93.38 198 TYR B CA 1
ATOM 6671 C C . TYR B 1 198 ? -25.266 15.375 -13.758 1 93.38 198 TYR B C 1
ATOM 6673 O O . TYR B 1 198 ? -26.438 15.141 -13.43 1 93.38 198 TYR B O 1
ATOM 6681 N N . ALA B 1 199 ? -24.688 15 -14.883 1 92.88 199 ALA B N 1
ATOM 6682 C CA . ALA B 1 199 ? -25.484 14.18 -15.805 1 92.88 199 ALA B CA 1
ATOM 6683 C C . ALA B 1 199 ? -25.844 12.844 -15.172 1 92.88 199 ALA B C 1
ATOM 6685 O O . ALA B 1 199 ? -26.969 12.375 -15.289 1 92.88 199 ALA B O 1
ATOM 6686 N N . ALA B 1 200 ? -24.875 12.258 -14.531 1 93.94 200 ALA B N 1
ATOM 6687 C CA . ALA B 1 200 ? -25.109 10.984 -13.859 1 93.94 200 ALA B CA 1
ATOM 6688 C C . ALA B 1 200 ? -26.125 11.148 -12.727 1 93.94 200 ALA B C 1
ATOM 6690 O O . ALA B 1 200 ? -26.984 10.297 -12.531 1 93.94 200 ALA B O 1
ATOM 6691 N N . LEU B 1 201 ? -26.016 12.242 -11.984 1 94.25 201 LEU B N 1
ATOM 6692 C CA . LEU B 1 201 ? -26.922 12.523 -10.875 1 94.25 201 LEU B CA 1
ATOM 6693 C C . LEU B 1 201 ? -28.359 12.703 -11.375 1 94.25 201 LEU B C 1
ATOM 6695 O O . LEU B 1 201 ? -29.297 12.18 -10.773 1 94.25 201 LEU B O 1
ATOM 6699 N N . ASP B 1 202 ? -28.516 13.336 -12.477 1 93.81 202 ASP B N 1
ATOM 6700 C CA . ASP B 1 202 ? -29.828 13.555 -13.07 1 93.81 202 ASP B CA 1
ATOM 6701 C C . ASP B 1 202 ? -30.469 12.234 -13.492 1 93.81 202 ASP B C 1
ATOM 6703 O O . ASP B 1 202 ? -31.656 12.023 -13.289 1 93.81 202 ASP B O 1
ATOM 6707 N N . ARG B 1 203 ? -29.609 11.453 -14 1 93.81 203 ARG B N 1
ATOM 6708 C CA . ARG B 1 203 ? -30.125 10.164 -14.469 1 93.81 203 ARG B CA 1
ATOM 6709 C C . ARG B 1 203 ? -30.5 9.266 -13.289 1 93.81 203 ARG B C 1
ATOM 6711 O O . ARG B 1 203 ? -31.438 8.477 -13.391 1 93.81 203 ARG B O 1
ATOM 6718 N N . ILE B 1 204 ? -29.812 9.383 -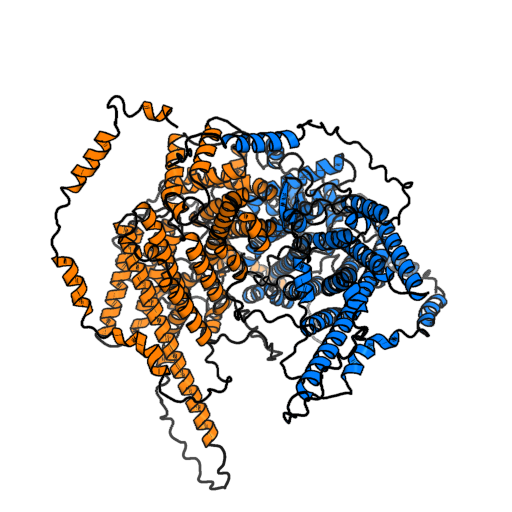12.219 1 92.69 204 ILE B N 1
ATOM 6719 C CA . ILE B 1 204 ? -30.109 8.594 -11.023 1 92.69 204 ILE B CA 1
ATOM 6720 C C . ILE B 1 204 ? -31.438 9.055 -10.422 1 92.69 204 ILE B C 1
ATOM 6722 O O . ILE B 1 204 ? -32.25 8.234 -10.023 1 92.69 204 ILE B O 1
ATOM 6726 N N . TYR B 1 205 ? -31.656 10.336 -10.352 1 91.56 205 TYR B N 1
ATOM 6727 C CA . TYR B 1 205 ? -32.906 10.867 -9.836 1 91.56 205 TYR B CA 1
ATOM 6728 C C . TYR B 1 205 ? -34.062 10.547 -10.773 1 91.56 205 TYR B C 1
ATOM 6730 O O . TYR B 1 205 ? -35.219 10.508 -10.352 1 91.56 205 TYR B O 1
ATOM 6738 N N . ALA B 1 206 ? -33.719 10.312 -12.055 1 90.75 206 ALA B N 1
ATOM 6739 C CA . ALA B 1 206 ? -34.719 9.875 -13.008 1 90.75 206 ALA B CA 1
ATOM 6740 C C . ALA B 1 206 ? -34.969 8.367 -12.898 1 90.75 206 ALA B C 1
ATOM 6742 O O . ALA B 1 206 ? -35.719 7.793 -13.695 1 90.75 206 ALA B O 1
ATOM 6743 N N . ARG B 1 207 ? -34.281 7.656 -12.016 1 85.44 207 ARG B N 1
ATOM 6744 C CA . ARG B 1 207 ? -34.438 6.25 -11.672 1 85.44 207 ARG B CA 1
ATOM 6745 C C . ARG B 1 207 ? -33.844 5.352 -12.75 1 85.44 207 ARG B C 1
ATOM 6747 O O . ARG B 1 207 ? -34.375 4.277 -13.039 1 85.44 207 ARG B O 1
ATOM 6754 N N . ASP B 1 208 ? -32.875 5.871 -13.352 1 87.31 208 ASP B N 1
ATOM 6755 C CA . ASP B 1 208 ? -32.094 5.031 -14.266 1 87.31 208 ASP B CA 1
ATOM 6756 C C . ASP B 1 208 ? -31.047 4.207 -13.516 1 87.31 208 ASP B C 1
ATOM 6758 O O . ASP B 1 208 ? -30.031 4.738 -13.086 1 87.31 208 ASP B O 1
ATOM 6762 N N . SER B 1 209 ? -31.203 2.996 -13.375 1 82.12 209 SER B N 1
ATOM 6763 C CA . SER B 1 209 ? -30.375 2.109 -12.57 1 82.12 209 SER B CA 1
ATOM 6764 C C . SER B 1 209 ? -29.016 1.89 -13.227 1 82.12 209 SER B C 1
ATOM 6766 O O . SER B 1 209 ? -28.047 1.5 -12.562 1 82.12 209 SER B O 1
ATOM 6768 N N . ASN B 1 210 ? -28.891 2.137 -14.453 1 83.25 210 ASN B N 1
ATOM 6769 C CA . ASN B 1 210 ? -27.625 1.925 -15.156 1 83.25 210 ASN B CA 1
ATOM 6770 C C . ASN B 1 210 ? -26.547 2.9 -14.695 1 83.25 210 ASN B C 1
ATOM 6772 O O . ASN B 1 210 ? -25.359 2.629 -14.836 1 83.25 210 ASN B O 1
ATOM 6776 N N . TYR B 1 211 ? -27.062 3.977 -14.188 1 87.56 211 TYR B N 1
ATOM 6777 C CA . TYR B 1 211 ? -26.109 5.008 -13.766 1 87.56 211 TYR B CA 1
ATOM 6778 C C . TYR B 1 211 ? -25.859 4.93 -12.266 1 87.56 211 TYR B C 1
ATOM 6780 O O . TYR B 1 211 ? -24.953 5.598 -11.75 1 87.56 211 TYR B O 1
ATOM 6788 N N . ALA B 1 212 ? -26.531 4.027 -11.633 1 88.81 212 ALA B N 1
ATOM 6789 C CA . ALA B 1 212 ? -26.375 3.875 -10.188 1 88.81 212 ALA B CA 1
ATOM 6790 C C . ALA B 1 212 ? -25.406 2.738 -9.859 1 88.81 212 ALA B C 1
ATOM 6792 O O . ALA B 1 212 ? -25.766 1.819 -9.117 1 88.81 212 ALA B O 1
ATOM 6793 N N . SER B 1 213 ? -24.219 2.879 -10.43 1 90.75 213 SER B N 1
ATOM 6794 C CA . SER B 1 213 ? -23.188 1.905 -10.094 1 90.75 213 SER B CA 1
ATOM 6795 C C . SER B 1 213 ? -22.75 2.051 -8.641 1 90.75 213 SER B C 1
ATOM 6797 O O . SER B 1 213 ? -22.922 3.111 -8.039 1 90.75 213 SER B O 1
ATOM 6799 N N . PRO B 1 214 ? -22.203 0.97 -8.047 1 92 214 PRO B N 1
ATOM 6800 C CA . PRO B 1 214 ? -21.734 1.083 -6.664 1 92 214 PRO B CA 1
ATOM 6801 C C . PRO B 1 214 ? -20.688 2.193 -6.484 1 92 214 PRO B C 1
ATOM 6803 O O . PRO B 1 214 ? -20.703 2.887 -5.465 1 92 214 PRO B O 1
ATOM 6806 N N . SER B 1 215 ? -19.875 2.369 -7.422 1 95.31 215 SER B N 1
ATOM 6807 C CA . SER B 1 215 ? -18.844 3.406 -7.324 1 95.31 215 SER B CA 1
ATOM 6808 C C . SER B 1 215 ? -19.469 4.797 -7.332 1 95.31 215 SER B C 1
ATOM 6810 O O . SER B 1 215 ? -19.078 5.668 -6.555 1 95.31 215 SER B O 1
ATOM 6812 N N . MET B 1 216 ? -20.469 4.988 -8.211 1 95.19 216 MET B N 1
ATOM 6813 C CA . MET B 1 216 ? -21.141 6.285 -8.281 1 95.19 216 MET B CA 1
ATOM 6814 C C . MET B 1 216 ? -21.922 6.559 -7.004 1 95.19 216 MET B C 1
ATOM 6816 O O . MET B 1 216 ? -21.859 7.664 -6.465 1 95.19 216 MET B O 1
ATOM 6820 N N . LEU B 1 217 ? -22.594 5.598 -6.551 1 94.56 217 LEU B N 1
ATOM 6821 C CA . LEU B 1 217 ? -23.375 5.75 -5.328 1 94.56 217 LEU B CA 1
ATOM 6822 C C . LEU B 1 217 ? -22.469 6.02 -4.133 1 94.56 217 LEU B C 1
ATOM 6824 O O . LEU B 1 217 ? -22.781 6.855 -3.285 1 94.56 217 LEU B O 1
ATOM 6828 N N . CYS B 1 218 ? -21.375 5.25 -4.078 1 96.44 218 CYS B N 1
ATOM 6829 C CA . CYS B 1 218 ? -20.422 5.473 -2.996 1 96.44 218 CYS B CA 1
ATOM 6830 C C . CYS B 1 218 ? -19.906 6.91 -3.012 1 96.44 218 CYS B C 1
ATOM 6832 O O . CYS B 1 218 ? -19.797 7.547 -1.964 1 96.44 218 CYS B O 1
ATOM 6834 N N . SER B 1 219 ? -19.594 7.434 -4.184 1 97.69 219 SER B N 1
ATOM 6835 C CA . SER B 1 219 ? -19.125 8.805 -4.312 1 97.69 219 SER B CA 1
ATOM 6836 C C . SER B 1 219 ? -20.172 9.797 -3.818 1 97.69 219 SER B C 1
ATOM 6838 O O . SER B 1 219 ? -19.844 10.727 -3.072 1 97.69 219 SER B O 1
ATOM 6840 N N . ILE B 1 220 ? -21.391 9.57 -4.227 1 96.69 220 ILE B N 1
ATOM 6841 C CA . ILE B 1 220 ? -22.469 10.484 -3.852 1 96.69 220 ILE B CA 1
ATOM 6842 C C . ILE B 1 220 ? -22.688 10.438 -2.34 1 96.69 220 ILE B C 1
ATOM 6844 O O . ILE B 1 220 ? -22.781 11.477 -1.688 1 96.69 220 ILE B O 1
ATOM 6848 N N . TYR B 1 221 ? -22.734 9.266 -1.77 1 95.94 221 TYR B N 1
ATOM 6849 C CA . TYR B 1 221 ? -22.922 9.125 -0.33 1 95.94 221 TYR B CA 1
ATOM 6850 C C . TYR B 1 221 ? -21.781 9.766 0.438 1 95.94 221 TYR B C 1
ATOM 6852 O O . TYR B 1 221 ? -22 10.406 1.471 1 95.94 221 TYR B O 1
ATOM 6860 N N . ALA B 1 222 ? -20.547 9.578 -0.04 1 97.5 222 ALA B N 1
ATOM 6861 C CA . ALA B 1 222 ? -19.391 10.164 0.624 1 97.5 222 ALA B CA 1
ATOM 6862 C C . ALA B 1 222 ? -19.438 11.688 0.562 1 97.5 222 ALA B C 1
ATOM 6864 O O . ALA B 1 222 ? -19.109 12.367 1.536 1 97.5 222 ALA B O 1
ATOM 6865 N N . ILE B 1 223 ? -19.844 12.203 -0.562 1 97.69 223 ILE B N 1
ATOM 6866 C CA . ILE B 1 223 ? -20 13.648 -0.709 1 97.69 223 ILE B CA 1
ATOM 6867 C C . ILE B 1 223 ? -21.062 14.156 0.26 1 97.69 223 ILE B C 1
ATOM 6869 O O . ILE B 1 223 ? -20.859 15.18 0.923 1 97.69 223 ILE B O 1
ATOM 6873 N N . LEU B 1 224 ? -22.156 13.453 0.359 1 95.62 224 LEU B N 1
ATOM 6874 C CA . LEU B 1 224 ? -23.234 13.844 1.275 1 95.62 224 LEU B CA 1
ATOM 6875 C C . LEU B 1 224 ? -22.75 13.766 2.723 1 95.62 224 LEU B C 1
ATOM 6877 O O . LEU B 1 224 ? -23.125 14.602 3.549 1 95.62 224 LEU B O 1
ATOM 6881 N N . ALA B 1 225 ? -21.969 12.773 3.016 1 95.12 225 ALA B N 1
ATOM 6882 C CA . ALA B 1 225 ? -21.422 12.648 4.367 1 95.12 225 ALA B CA 1
ATOM 6883 C C . ALA B 1 225 ? -20.562 13.844 4.723 1 95.12 225 ALA B C 1
ATOM 6885 O O . ALA B 1 225 ? -20.562 14.305 5.863 1 95.12 225 ALA B O 1
ATOM 6886 N N . LEU B 1 226 ? -19.859 14.422 3.801 1 95.62 226 LEU B N 1
ATOM 6887 C CA . LEU B 1 226 ? -18.953 15.547 4 1 95.62 226 LEU B CA 1
ATOM 6888 C C . LEU B 1 226 ? -19.719 16.859 4.121 1 95.62 226 LEU B C 1
ATOM 6890 O O . LEU B 1 226 ? -19.406 17.703 4.969 1 95.62 226 LEU B O 1
ATOM 6894 N N . THR B 1 227 ? -20.734 16.938 3.32 1 94.56 227 THR B N 1
ATOM 6895 C CA . THR B 1 227 ? -21.297 18.266 3.121 1 94.56 227 THR B CA 1
ATOM 6896 C C . THR B 1 227 ? -22.547 18.453 3.979 1 94.56 227 THR B C 1
ATOM 6898 O O . THR B 1 227 ? -22.969 19.594 4.211 1 94.56 227 THR B O 1
ATOM 6901 N N . THR B 1 228 ? -23.109 17.406 4.469 1 87.69 228 THR B N 1
ATOM 6902 C CA . THR B 1 228 ? -24.297 17.547 5.301 1 87.69 228 THR B CA 1
ATOM 6903 C C . THR B 1 228 ? -23.922 17.781 6.758 1 87.69 228 THR B C 1
ATOM 6905 O O . THR B 1 228 ? -24.766 18.109 7.586 1 87.69 228 THR B O 1
ATOM 6908 N N . ARG B 1 229 ? -22.719 17.641 7.02 1 78.94 229 ARG B N 1
ATOM 6909 C CA . ARG B 1 229 ? -22.281 17.797 8.398 1 78.94 229 ARG B CA 1
ATOM 6910 C C . ARG B 1 229 ? -22.531 19.219 8.898 1 78.94 229 ARG B C 1
ATOM 6912 O O . ARG B 1 229 ? -22.219 20.188 8.203 1 78.94 229 ARG B O 1
ATOM 6919 N N . ASP B 1 230 ? -23.234 19.234 9.914 1 71.19 230 ASP B N 1
ATOM 6920 C CA . ASP B 1 230 ? -23.484 20.5 10.594 1 71.19 230 ASP B CA 1
ATOM 6921 C C . ASP B 1 230 ? -23.109 20.406 12.07 1 71.19 230 ASP B C 1
ATOM 6923 O O . ASP B 1 230 ? -22.844 19.328 12.586 1 71.19 230 ASP B O 1
ATOM 6927 N N . SER B 1 231 ? -22.891 21.516 12.57 1 70.38 231 SER B N 1
ATOM 6928 C CA . SER B 1 231 ? -22.469 21.562 13.969 1 70.38 231 SER B CA 1
ATOM 6929 C C . SER B 1 231 ? -23.562 21.047 14.891 1 70.38 231 SER B C 1
ATOM 6931 O O . SER B 1 231 ? -23.281 20.688 16.047 1 70.38 231 SER B O 1
ATOM 6933 N N . GLU B 1 232 ? -24.625 20.812 14.273 1 69.81 232 GLU B N 1
ATOM 6934 C CA . GLU B 1 232 ? -25.734 20.328 15.078 1 69.81 232 GLU B CA 1
ATOM 6935 C C . GLU B 1 232 ? -25.828 18.812 15.062 1 69.81 232 GLU B C 1
ATOM 6937 O O . GLU B 1 232 ? -25.328 18.156 14.141 1 69.81 232 GLU B O 1
ATOM 6942 N N . ALA B 1 233 ? -26.344 18.312 16.078 1 68.06 233 ALA B N 1
ATOM 6943 C CA . ALA B 1 233 ? -26.453 16.875 16.281 1 68.06 233 ALA B CA 1
ATOM 6944 C C . ALA B 1 233 ? -27.156 16.203 15.109 1 68.06 233 ALA B C 1
ATOM 6946 O O . ALA B 1 233 ? -26.781 15.094 14.703 1 68.06 233 ALA B O 1
ATOM 6947 N N . ALA B 1 234 ? -28.109 16.891 14.703 1 63.81 234 ALA B N 1
ATOM 6948 C CA . ALA B 1 234 ? -28.891 16.312 13.609 1 63.81 234 ALA B CA 1
ATOM 6949 C C . ALA B 1 234 ? -28.031 16.156 12.352 1 63.81 234 ALA B C 1
ATOM 6951 O O . ALA B 1 234 ? -28.125 15.148 11.648 1 63.81 234 ALA B O 1
ATOM 6952 N N . GLY B 1 235 ? -27.281 17.062 12.141 1 74.5 235 GLY B N 1
ATOM 6953 C CA . GLY B 1 235 ? -26.375 17.016 11 1 74.5 235 GLY B CA 1
ATOM 6954 C C . GLY B 1 235 ? -25.297 15.969 11.141 1 74.5 235 GLY B C 1
ATOM 6955 O O . GLY B 1 235 ? -24.906 15.328 10.156 1 74.5 235 GLY B O 1
ATOM 6956 N N . GLU B 1 236 ? -24.938 15.742 12.305 1 78.69 236 GLU B N 1
ATOM 6957 C CA . GLU B 1 236 ? -23.922 14.734 12.57 1 78.69 236 GLU B CA 1
ATOM 6958 C C . GLU B 1 236 ? -24.453 13.328 12.352 1 78.69 236 GLU B C 1
ATOM 6960 O O . GLU B 1 236 ? -23.766 12.469 11.805 1 78.69 236 GLU B O 1
ATOM 6965 N N . ALA B 1 237 ? -25.656 13.141 12.75 1 79.12 237 ALA B N 1
ATOM 6966 C CA . ALA B 1 237 ? -26.281 11.836 12.578 1 79.12 237 ALA B CA 1
ATOM 6967 C C . ALA B 1 237 ? -26.484 11.508 11.102 1 79.12 237 ALA B C 1
ATOM 6969 O O . ALA B 1 237 ? -26.25 10.375 10.672 1 79.12 237 ALA B O 1
ATOM 6970 N N . THR B 1 238 ? -26.922 12.5 10.406 1 83.56 238 THR B N 1
ATOM 6971 C CA . THR B 1 238 ? -27.125 12.305 8.977 1 83.56 238 THR B CA 1
ATOM 6972 C C . THR B 1 238 ? -25.812 12.023 8.266 1 83.56 238 THR B C 1
ATOM 6974 O O . THR B 1 238 ? -25.734 11.141 7.402 1 83.56 238 THR B O 1
ATOM 6977 N N . SER B 1 239 ? -24.844 12.805 8.578 1 89.56 239 SER B N 1
ATOM 6978 C CA . SER B 1 239 ? -23.531 12.617 7.996 1 89.56 239 SER B CA 1
ATOM 6979 C C . SER B 1 239 ? -23 11.211 8.281 1 89.56 239 SER B C 1
ATOM 6981 O O . SER B 1 239 ? -22.438 10.562 7.387 1 89.56 239 SER B O 1
ATOM 6983 N N . SER B 1 240 ? -23.203 10.742 9.453 1 87.5 240 SER B N 1
ATOM 6984 C CA . SER B 1 240 ? -22.734 9.422 9.852 1 87.5 240 SER B CA 1
ATOM 6985 C C . SER B 1 240 ? -23.469 8.312 9.109 1 87.5 240 SER B C 1
ATOM 6987 O O . SER B 1 240 ? -22.891 7.273 8.797 1 87.5 240 SER B O 1
ATOM 6989 N N . LYS B 1 241 ? -24.703 8.602 8.891 1 86.81 241 LYS B N 1
ATOM 6990 C CA . LYS B 1 241 ? -25.5 7.633 8.141 1 86.81 241 LYS B CA 1
ATOM 6991 C C . LYS B 1 241 ? -25 7.5 6.707 1 86.81 241 LYS B C 1
ATOM 6993 O O . LYS B 1 241 ? -24.859 6.391 6.188 1 86.81 241 LYS B O 1
ATOM 6998 N N . TYR B 1 242 ? -24.781 8.625 6.066 1 91.88 242 TYR B N 1
ATOM 6999 C CA . TYR B 1 242 ? -24.297 8.594 4.695 1 91.88 242 TYR B CA 1
ATOM 7000 C C . TYR B 1 242 ? -22.891 7.984 4.633 1 91.88 242 TYR B C 1
ATOM 7002 O O . TYR B 1 242 ? -22.547 7.312 3.656 1 91.88 242 TYR B O 1
ATOM 7010 N N . LEU B 1 243 ? -22.109 8.219 5.633 1 93.19 243 LEU B N 1
ATOM 7011 C CA . LEU B 1 243 ? -20.781 7.617 5.68 1 93.19 243 LEU B CA 1
ATOM 7012 C C . LEU B 1 243 ? -20.875 6.098 5.777 1 93.19 243 LEU B C 1
ATOM 7014 O O . LEU B 1 243 ? -20.125 5.383 5.105 1 93.19 243 LEU B O 1
ATOM 7018 N N . ALA B 1 244 ? -21.766 5.637 6.582 1 89.31 244 ALA B N 1
ATOM 7019 C CA . ALA B 1 244 ? -21.984 4.203 6.734 1 89.31 244 ALA B CA 1
ATOM 7020 C C . ALA B 1 244 ? -22.469 3.578 5.426 1 89.31 244 ALA B C 1
ATOM 7022 O O . ALA B 1 244 ? -22.047 2.475 5.066 1 89.31 244 ALA B O 1
ATOM 7023 N N . LEU B 1 245 ? -23.359 4.297 4.738 1 90 245 LEU B N 1
ATOM 7024 C CA . LEU B 1 245 ? -23.844 3.82 3.453 1 90 245 LEU B CA 1
ATOM 7025 C C . LEU B 1 245 ? -22.719 3.736 2.432 1 90 245 LEU B C 1
ATOM 7027 O O . LEU B 1 245 ? -22.641 2.768 1.675 1 90 245 LEU B O 1
ATOM 7031 N N . ALA B 1 246 ? -21.891 4.727 2.43 1 94.5 246 ALA B N 1
ATOM 7032 C CA . ALA B 1 246 ? -20.75 4.719 1.516 1 94.5 246 ALA B CA 1
ATOM 7033 C C . ALA B 1 246 ? -19.828 3.537 1.796 1 94.5 246 ALA B C 1
ATOM 7035 O O . ALA B 1 246 ? -19.391 2.84 0.872 1 94.5 246 ALA B O 1
ATOM 7036 N N . LYS B 1 247 ? -19.562 3.217 3.047 1 93.19 247 LYS B N 1
ATOM 7037 C CA . LYS B 1 247 ? -18.672 2.125 3.439 1 93.19 247 LYS B CA 1
ATOM 7038 C C . LYS B 1 247 ? -19.266 0.771 3.045 1 93.19 247 LYS B C 1
ATOM 7040 O O . LYS B 1 247 ? -18.531 -0.156 2.705 1 93.19 247 LYS B O 1
ATOM 7045 N N . SER B 1 248 ? -20.547 0.703 3.086 1 89.06 248 SER B N 1
ATOM 7046 C CA . SER B 1 248 ? -21.219 -0.563 2.795 1 89.06 248 SER B CA 1
ATOM 7047 C C . SER B 1 248 ? -21.016 -0.968 1.337 1 89.06 248 SER B C 1
ATOM 7049 O O . SER B 1 248 ? -21.172 -2.141 0.988 1 89.06 248 SER B O 1
ATOM 7051 N N . LEU B 1 249 ? -20.625 -0.047 0.483 1 91.81 249 LEU B N 1
ATOM 7052 C CA . LEU B 1 249 ? -20.484 -0.315 -0.943 1 91.81 249 LEU B CA 1
ATOM 7053 C C . LEU B 1 249 ? -19.047 -0.671 -1.287 1 91.81 249 LEU B C 1
ATOM 7055 O O . LEU B 1 249 ? -18.75 -1.033 -2.428 1 91.81 249 LEU B O 1
ATOM 7059 N N . VAL B 1 250 ? -18.125 -0.692 -0.324 1 94.12 250 VAL B N 1
ATOM 7060 C CA . VAL B 1 250 ? -16.703 -0.823 -0.554 1 94.12 250 VAL B CA 1
ATOM 7061 C C . VAL B 1 250 ? -16.391 -2.203 -1.13 1 94.12 250 VAL B C 1
ATOM 7063 O O . VAL B 1 250 ? -15.594 -2.332 -2.062 1 94.12 250 VAL B O 1
ATOM 7066 N N . PRO B 1 251 ? -17 -3.283 -0.624 1 92 251 PRO B N 1
ATOM 7067 C CA . PRO B 1 251 ? -16.703 -4.586 -1.22 1 92 251 PRO B CA 1
ATOM 7068 C C . PRO B 1 251 ? -16.984 -4.629 -2.719 1 92 251 PRO B C 1
ATOM 7070 O O . PRO B 1 251 ? -16.219 -5.234 -3.479 1 92 251 PRO B O 1
ATOM 7073 N N . ALA B 1 252 ? -18.047 -3.955 -3.117 1 91.62 252 ALA B N 1
ATOM 7074 C CA . ALA B 1 252 ? -18.375 -3.91 -4.539 1 91.62 252 ALA B CA 1
ATOM 7075 C C . ALA B 1 252 ? -17.328 -3.119 -5.316 1 91.62 252 ALA B C 1
ATOM 7077 O O . ALA B 1 252 ? -17.016 -3.439 -6.473 1 91.62 252 ALA B O 1
ATOM 7078 N N . LEU B 1 253 ? -16.797 -2.102 -4.68 1 95.19 253 LEU B N 1
ATOM 7079 C CA . LEU B 1 253 ? -15.758 -1.308 -5.324 1 95.19 253 LEU B CA 1
ATOM 7080 C C . LEU B 1 253 ? -14.508 -2.146 -5.57 1 95.19 253 LEU B C 1
ATOM 7082 O O . LEU B 1 253 ? -13.883 -2.043 -6.625 1 95.19 253 LEU B O 1
ATOM 7086 N N . PHE B 1 254 ? -14.18 -3.006 -4.621 1 94.44 254 PHE B N 1
ATOM 7087 C CA . PHE B 1 254 ? -13 -3.854 -4.73 1 94.44 254 PHE B CA 1
ATOM 7088 C C . PHE B 1 254 ? -13.18 -4.891 -5.832 1 94.44 254 PHE B C 1
ATOM 7090 O O . PHE B 1 254 ? -12.211 -5.273 -6.496 1 94.44 254 PHE B O 1
ATOM 7097 N N . ASP B 1 255 ? -14.359 -5.297 -6.02 1 90.31 255 ASP B N 1
ATOM 7098 C CA . ASP B 1 255 ? -14.641 -6.27 -7.074 1 90.31 255 ASP B CA 1
ATOM 7099 C C . ASP B 1 255 ? -14.547 -5.621 -8.453 1 90.31 255 ASP B C 1
ATOM 7101 O O . ASP B 1 255 ? -14.078 -6.246 -9.406 1 90.31 255 ASP B O 1
ATOM 7105 N N . GLU B 1 256 ? -15.039 -4.387 -8.492 1 89.19 256 GLU B N 1
ATOM 7106 C CA . GLU B 1 256 ? -14.922 -3.656 -9.75 1 89.19 256 GLU B CA 1
ATOM 7107 C C . GLU B 1 256 ? -13.469 -3.297 -10.047 1 89.19 256 GLU B C 1
ATOM 7109 O O . GLU B 1 256 ? -12.969 -3.58 -11.133 1 89.19 256 GLU B O 1
ATOM 7114 N N . ALA B 1 257 ? -12.844 -2.754 -9.133 1 93.5 257 ALA B N 1
ATOM 7115 C CA . ALA B 1 257 ? -11.43 -2.393 -9.133 1 93.5 257 ALA B CA 1
ATOM 7116 C C . ALA B 1 257 ? -11.055 -1.639 -10.406 1 93.5 257 ALA B C 1
ATOM 7118 O O . ALA B 1 257 ? -10.102 -2.006 -11.094 1 93.5 257 ALA B O 1
ATOM 7119 N N . ASN B 1 258 ? -11.812 -0.695 -10.789 1 93.81 258 ASN B N 1
ATOM 7120 C CA . ASN B 1 258 ? -11.539 0.165 -11.938 1 93.81 258 ASN B CA 1
ATOM 7121 C C . ASN B 1 258 ? -11.32 1.615 -11.508 1 93.81 258 ASN B C 1
ATOM 7123 O O . ASN B 1 258 ? -11.203 1.906 -10.32 1 93.81 258 ASN B O 1
ATOM 7127 N N . VAL B 1 259 ? -11.234 2.52 -12.43 1 94.44 259 VAL B N 1
ATOM 7128 C CA . VAL B 1 259 ? -10.898 3.91 -12.141 1 94.44 259 VAL B CA 1
ATOM 7129 C C . VAL B 1 259 ? -12.031 4.562 -11.359 1 94.44 259 VAL B C 1
ATOM 7131 O O . VAL B 1 259 ? -11.789 5.406 -10.492 1 94.44 259 VAL B O 1
ATOM 7134 N N . ASP B 1 260 ? -13.266 4.191 -11.625 1 95.62 260 ASP B N 1
ATOM 7135 C CA . ASP B 1 260 ? -14.406 4.719 -10.875 1 95.62 260 ASP B CA 1
ATOM 7136 C C . ASP B 1 260 ? -14.328 4.324 -9.406 1 95.62 260 ASP B C 1
ATOM 7138 O O . ASP B 1 260 ? -14.703 5.105 -8.531 1 95.62 260 ASP B O 1
ATOM 7142 N N . ALA B 1 261 ? -13.844 3.113 -9.203 1 97.06 261 ALA B N 1
ATOM 7143 C CA . ALA B 1 261 ? -13.648 2.67 -7.828 1 97.06 261 ALA B CA 1
ATOM 7144 C C . ALA B 1 261 ? -12.594 3.518 -7.125 1 97.06 261 ALA B C 1
ATOM 7146 O O . ALA B 1 261 ? -12.734 3.84 -5.941 1 97.06 261 ALA B O 1
ATOM 7147 N N . ILE B 1 262 ? -11.562 3.881 -7.832 1 97.94 262 ILE B N 1
ATOM 7148 C CA . ILE B 1 262 ? -10.5 4.715 -7.27 1 97.94 262 ILE B CA 1
ATOM 7149 C C . ILE B 1 262 ? -11.078 6.062 -6.848 1 97.94 262 ILE B C 1
ATOM 7151 O O . ILE B 1 262 ? -10.836 6.527 -5.73 1 97.94 262 ILE B O 1
ATOM 7155 N N . ARG B 1 263 ? -11.867 6.648 -7.691 1 97.25 263 ARG B N 1
ATOM 7156 C CA . ARG B 1 263 ? -12.484 7.938 -7.387 1 97.25 263 ARG B CA 1
ATOM 7157 C C . ARG B 1 263 ? -13.344 7.848 -6.129 1 97.25 263 ARG B C 1
ATOM 7159 O O . ARG B 1 263 ? -13.273 8.719 -5.258 1 97.25 263 ARG B O 1
ATOM 7166 N N . ALA B 1 264 ? -14.141 6.844 -6.129 1 98.25 264 ALA B N 1
ATOM 7167 C CA . ALA B 1 264 ? -15.039 6.656 -4.996 1 98.25 264 ALA B CA 1
ATOM 7168 C C . ALA B 1 264 ? -14.258 6.469 -3.699 1 98.25 264 ALA B C 1
ATOM 7170 O O . ALA B 1 264 ? -14.594 7.059 -2.672 1 98.25 264 ALA B O 1
ATOM 7171 N N . LEU B 1 265 ? -13.203 5.672 -3.762 1 98.56 265 LEU B N 1
ATOM 7172 C CA . LEU B 1 265 ? -12.383 5.414 -2.58 1 98.56 265 LEU B CA 1
ATOM 7173 C C . LEU B 1 265 ? -11.656 6.676 -2.135 1 98.56 265 LEU B C 1
ATOM 7175 O O . LEU B 1 265 ? -11.453 6.895 -0.938 1 98.56 265 LEU B O 1
ATOM 7179 N N . CYS B 1 266 ? -11.25 7.488 -3.043 1 98.56 266 CYS B N 1
ATOM 7180 C CA . CYS B 1 266 ? -10.602 8.758 -2.707 1 98.56 266 CYS B CA 1
ATOM 7181 C C . CYS B 1 266 ? -11.555 9.664 -1.945 1 98.56 266 CYS B C 1
ATOM 7183 O O . CYS B 1 266 ? -11.203 10.203 -0.894 1 98.56 266 CYS B O 1
ATOM 7185 N N . ILE B 1 267 ? -12.742 9.812 -2.469 1 98.5 267 ILE B N 1
ATOM 7186 C CA . ILE B 1 267 ? -13.711 10.688 -1.821 1 98.5 267 ILE B CA 1
ATOM 7187 C C . ILE B 1 267 ? -14.086 10.117 -0.453 1 98.5 267 ILE B C 1
ATOM 7189 O O . ILE B 1 267 ? -14.211 10.867 0.521 1 98.5 267 ILE B O 1
ATOM 7193 N N . LEU B 1 268 ? -14.258 8.836 -0.425 1 98.25 268 LEU B N 1
ATOM 7194 C CA . LEU B 1 268 ? -14.547 8.195 0.852 1 98.25 268 LEU B CA 1
ATOM 7195 C C . LEU B 1 268 ? -13.422 8.445 1.851 1 98.25 268 LEU B C 1
ATOM 7197 O O . LEU B 1 268 ? -13.68 8.703 3.027 1 98.25 268 LEU B O 1
ATOM 7201 N N . SER B 1 269 ? -12.203 8.344 1.404 1 98.19 269 SER B N 1
ATOM 7202 C CA . SER B 1 269 ? -11.055 8.578 2.275 1 98.19 269 SER B CA 1
ATOM 7203 C C . SER B 1 269 ? -11.031 10.016 2.781 1 98.19 269 SER B C 1
ATOM 7205 O O . SER B 1 269 ? -10.68 10.266 3.936 1 98.19 269 SER B O 1
ATOM 7207 N N . ILE B 1 270 ? -11.375 10.922 1.911 1 98 270 ILE B N 1
ATOM 7208 C CA . ILE B 1 270 ? -11.453 12.312 2.33 1 98 270 ILE B CA 1
ATOM 7209 C C . ILE B 1 270 ? -12.5 12.461 3.428 1 98 270 ILE B C 1
ATOM 7211 O O . ILE B 1 270 ? -12.258 13.117 4.445 1 98 270 ILE B O 1
ATOM 7215 N N . ALA B 1 271 ? -13.648 11.844 3.211 1 97.19 271 ALA B N 1
ATOM 7216 C CA . ALA B 1 271 ? -14.734 11.922 4.184 1 97.19 271 ALA B CA 1
ATOM 7217 C C . ALA B 1 271 ? -14.312 11.305 5.52 1 97.19 271 ALA B C 1
ATOM 7219 O O . ALA B 1 271 ? -14.594 11.867 6.582 1 97.19 271 ALA B O 1
ATOM 7220 N N . LEU B 1 272 ? -13.656 10.219 5.441 1 96.38 272 LEU B N 1
ATOM 7221 C CA . LEU B 1 272 ? -13.211 9.531 6.648 1 96.38 272 LEU B CA 1
ATOM 7222 C C . LEU B 1 272 ? -12.125 10.344 7.359 1 96.38 272 LEU B C 1
ATOM 7224 O O . LEU B 1 272 ? -12.148 10.477 8.586 1 96.38 272 LEU B O 1
ATOM 7228 N N . GLN B 1 273 ? -11.219 10.852 6.637 1 96.31 273 GLN B N 1
ATOM 7229 C CA . GLN B 1 273 ? -10.164 11.68 7.215 1 96.31 273 GLN B CA 1
ATOM 7230 C C . GLN B 1 273 ? -10.75 12.898 7.922 1 96.31 273 GLN B C 1
ATOM 7232 O O . GLN B 1 273 ? -10.328 13.242 9.023 1 96.31 273 GLN B O 1
ATOM 7237 N N . SER B 1 274 ? -11.656 13.492 7.25 1 95.19 274 SER B N 1
ATOM 7238 C CA . SER B 1 274 ? -12.281 14.672 7.832 1 95.19 274 SER B CA 1
ATOM 7239 C C . SER B 1 274 ? -13.07 14.328 9.086 1 95.19 274 SER B C 1
ATOM 7241 O O . SER B 1 274 ? -13.172 15.133 10.008 1 95.19 274 SER B O 1
ATOM 7243 N N . SER B 1 275 ? -13.641 13.156 9.125 1 92.56 275 SER B N 1
ATOM 7244 C CA . SER B 1 275 ? -14.414 12.711 10.281 1 92.56 275 SER B CA 1
ATOM 7245 C C . SER B 1 275 ? -13.508 12.125 11.352 1 92.56 275 SER B C 1
ATOM 7247 O O . SER B 1 275 ? -13.969 11.398 12.234 1 92.56 275 SER B O 1
ATOM 7249 N N . ILE B 1 276 ? -12.234 12.281 11.266 1 93.12 276 ILE B N 1
ATOM 7250 C CA . ILE B 1 276 ? -11.211 11.961 12.258 1 93.12 276 ILE B CA 1
ATOM 7251 C C . ILE B 1 276 ? -11.008 10.453 12.312 1 93.12 276 ILE B C 1
ATOM 7253 O O . ILE B 1 276 ? -10.664 9.906 13.367 1 93.12 276 ILE B O 1
ATOM 7257 N N . ASN B 1 277 ? -11.453 9.727 11.312 1 93.75 277 ASN B N 1
ATOM 7258 C CA . ASN B 1 277 ? -11.125 8.312 11.133 1 93.75 277 ASN B CA 1
ATOM 7259 C C . ASN B 1 277 ? -9.914 8.133 10.219 1 93.75 277 ASN B C 1
ATOM 7261 O O . ASN B 1 277 ? -10.008 7.496 9.172 1 93.75 277 ASN B O 1
ATOM 7265 N N . SER B 1 278 ? -8.82 8.586 10.695 1 93.94 278 SER B N 1
ATOM 7266 C CA . SER B 1 278 ? -7.633 8.711 9.859 1 93.94 278 SER B CA 1
ATOM 7267 C C . SER B 1 278 ? -7.047 7.34 9.531 1 93.94 278 SER B C 1
ATOM 7269 O O . SER B 1 278 ? -6.523 7.129 8.438 1 93.94 278 SER B O 1
ATOM 7271 N N . ASN B 1 279 ? -7.102 6.418 10.461 1 93.5 279 ASN B N 1
ATOM 7272 C CA . ASN B 1 279 ? -6.559 5.09 10.203 1 93.5 279 ASN B CA 1
ATOM 7273 C C . ASN B 1 279 ? -7.352 4.355 9.125 1 93.5 279 ASN B C 1
ATOM 7275 O O . ASN B 1 279 ? -6.773 3.693 8.258 1 93.5 279 ASN B O 1
ATOM 7279 N N . THR B 1 280 ? -8.672 4.469 9.211 1 95 280 THR B N 1
ATOM 7280 C CA . THR B 1 280 ? -9.523 3.857 8.203 1 95 280 THR B CA 1
ATOM 7281 C C . THR B 1 280 ? -9.312 4.52 6.844 1 95 280 THR B C 1
ATOM 7283 O O . THR B 1 280 ? -9.281 3.84 5.812 1 95 280 THR B O 1
ATOM 7286 N N . ALA B 1 281 ? -9.203 5.867 6.898 1 97.19 281 ALA B N 1
ATOM 7287 C CA . ALA B 1 281 ? -8.906 6.59 5.664 1 97.19 281 ALA B CA 1
ATOM 7288 C C . ALA B 1 281 ? -7.598 6.109 5.051 1 97.19 281 ALA B C 1
ATOM 7290 O O . ALA B 1 281 ? -7.504 5.934 3.834 1 97.19 281 ALA B O 1
ATOM 7291 N N . TYR B 1 282 ? -6.602 5.875 5.879 1 97.38 282 TYR B N 1
ATOM 7292 C CA . TYR B 1 282 ? -5.285 5.402 5.461 1 97.38 282 TYR B CA 1
ATOM 7293 C C . TYR B 1 282 ? -5.387 4.047 4.766 1 97.38 282 TYR B C 1
ATOM 7295 O O . TYR B 1 282 ? -4.738 3.818 3.744 1 97.38 282 TYR B O 1
ATOM 7303 N N . ALA B 1 283 ? -6.156 3.184 5.262 1 97.06 283 ALA B N 1
ATOM 7304 C CA . ALA B 1 283 ? -6.332 1.857 4.68 1 97.06 283 ALA B CA 1
ATOM 7305 C C . ALA B 1 283 ? -7.043 1.941 3.332 1 97.06 283 ALA B C 1
ATOM 7307 O O . ALA B 1 283 ? -6.645 1.281 2.369 1 97.06 283 ALA B O 1
ATOM 7308 N N . TYR B 1 284 ? -8.062 2.764 3.238 1 97.88 284 TYR B N 1
ATOM 7309 C CA . TYR B 1 284 ? -8.836 2.859 2.006 1 97.88 284 TYR B CA 1
ATOM 7310 C C . TYR B 1 284 ? -8.023 3.533 0.905 1 97.88 284 TYR B C 1
ATOM 7312 O O . TYR B 1 284 ? -8.109 3.148 -0.263 1 97.88 284 TYR B O 1
ATOM 7320 N N . ILE B 1 285 ? -7.297 4.574 1.27 1 97.88 285 ILE B N 1
ATOM 7321 C CA . ILE B 1 285 ? -6.492 5.238 0.25 1 97.88 285 ILE B CA 1
ATOM 7322 C C . ILE B 1 285 ? -5.395 4.297 -0.239 1 97.88 285 ILE B C 1
ATOM 7324 O O . ILE B 1 285 ? -5.004 4.34 -1.408 1 97.88 285 ILE B O 1
ATOM 7328 N N . GLY B 1 286 ? -4.871 3.51 0.655 1 97.31 286 GLY B N 1
ATOM 7329 C CA . GLY B 1 286 ? -3.938 2.471 0.245 1 97.31 286 GLY B CA 1
ATOM 7330 C C . GLY B 1 286 ? -4.539 1.484 -0.738 1 97.31 286 GLY B C 1
ATOM 7331 O O . GLY B 1 286 ? -3.885 1.089 -1.706 1 97.31 286 GLY B O 1
ATOM 7332 N N . ALA B 1 287 ? -5.734 1.086 -0.442 1 97.31 287 ALA B N 1
ATOM 7333 C CA . ALA B 1 287 ? -6.422 0.176 -1.354 1 97.31 287 ALA B CA 1
ATOM 7334 C C . ALA B 1 287 ? -6.625 0.821 -2.723 1 97.31 287 ALA B C 1
ATOM 7336 O O . ALA B 1 287 ? -6.48 0.16 -3.754 1 97.31 287 ALA B O 1
ATOM 7337 N N . ALA B 1 288 ? -6.992 2.088 -2.717 1 98.12 288 ALA B N 1
ATOM 7338 C CA . ALA B 1 288 ? -7.137 2.809 -3.979 1 98.12 288 ALA B CA 1
ATOM 7339 C C . ALA B 1 288 ? -5.832 2.803 -4.766 1 98.12 288 ALA B C 1
ATOM 7341 O O . ALA B 1 288 ? -5.84 2.658 -5.992 1 98.12 288 ALA B O 1
ATOM 7342 N N . SER B 1 289 ? -4.766 2.975 -4.094 1 97.69 289 SER B N 1
ATOM 7343 C CA . SER B 1 289 ? -3.455 2.963 -4.742 1 97.69 289 SER B CA 1
ATOM 7344 C C . SER B 1 289 ? -3.156 1.602 -5.359 1 97.69 289 SER B C 1
ATOM 7346 O O . SER B 1 289 ? -2.574 1.521 -6.441 1 97.69 289 SER B O 1
ATOM 7348 N N . ARG B 1 290 ? -3.529 0.523 -4.684 1 97.19 290 ARG B N 1
ATOM 7349 C CA . ARG B 1 290 ? -3.305 -0.818 -5.215 1 97.19 290 ARG B CA 1
ATOM 7350 C C . ARG B 1 290 ? -4.105 -1.04 -6.492 1 97.19 290 ARG B C 1
ATOM 7352 O O . ARG B 1 290 ? -3.607 -1.649 -7.441 1 97.19 290 ARG B O 1
ATOM 7359 N N . ILE B 1 291 ? -5.324 -0.577 -6.473 1 97.12 291 ILE B N 1
ATOM 7360 C CA . ILE B 1 291 ? -6.141 -0.691 -7.68 1 97.12 291 ILE B CA 1
ATOM 7361 C C . ILE B 1 291 ? -5.496 0.099 -8.812 1 97.12 291 ILE B C 1
ATOM 7363 O O . ILE B 1 291 ? -5.434 -0.375 -9.953 1 97.12 291 ILE B O 1
ATOM 7367 N N . ALA B 1 292 ? -4.992 1.285 -8.508 1 95.75 292 ALA B N 1
ATOM 7368 C CA . ALA B 1 292 ? -4.344 2.111 -9.516 1 95.75 292 ALA B CA 1
ATOM 7369 C C . ALA B 1 292 ? -3.129 1.399 -10.109 1 95.75 292 ALA B C 1
ATOM 7371 O O . ALA B 1 292 ? -2.898 1.452 -11.32 1 95.75 292 ALA B O 1
ATOM 7372 N N . LEU B 1 293 ? -2.371 0.725 -9.289 1 94.12 293 LEU B N 1
ATOM 7373 C CA . LEU B 1 293 ? -1.19 -0.002 -9.742 1 94.12 293 LEU B CA 1
ATOM 7374 C C . LEU B 1 293 ? -1.585 -1.188 -10.617 1 94.12 293 LEU B C 1
ATOM 7376 O O . LEU B 1 293 ? -0.902 -1.496 -11.594 1 94.12 293 LEU B O 1
ATOM 7380 N N . SER B 1 294 ? -2.666 -1.837 -10.242 1 94.56 294 SER B N 1
ATOM 7381 C CA . SER B 1 294 ? -3.129 -2.967 -11.039 1 94.56 294 SER B CA 1
ATOM 7382 C C . SER B 1 294 ? -3.582 -2.518 -12.422 1 94.56 294 SER B C 1
ATOM 7384 O O . SER B 1 294 ? -3.59 -3.309 -13.367 1 94.56 294 SER B O 1
ATOM 7386 N N . LEU B 1 295 ? -3.979 -1.24 -12.547 1 92.19 295 LEU B N 1
ATOM 7387 C CA . LEU B 1 295 ? -4.41 -0.684 -13.828 1 92.19 295 LEU B CA 1
ATOM 7388 C C . LEU B 1 295 ? -3.225 -0.12 -14.602 1 92.19 295 LEU B C 1
ATOM 7390 O O . LEU B 1 295 ? -3.355 0.233 -15.773 1 92.19 295 LEU B O 1
ATOM 7394 N N . GLY B 1 296 ? -2.117 -0.015 -13.938 1 89.12 296 GLY B N 1
ATOM 7395 C CA . GLY B 1 296 ? -0.918 0.497 -14.586 1 89.12 296 GLY B CA 1
ATOM 7396 C C . GLY B 1 296 ? -0.933 2.004 -14.766 1 89.12 296 GLY B C 1
ATOM 7397 O O . GLY B 1 296 ? -0.318 2.529 -15.695 1 89.12 296 GLY B O 1
ATOM 7398 N N . LEU B 1 297 ? -1.585 2.705 -13.914 1 88.19 297 LEU B N 1
ATOM 7399 C CA . LEU B 1 297 ? -1.724 4.148 -14.07 1 88.19 297 LEU B CA 1
ATOM 7400 C C . LEU B 1 297 ? -0.412 4.859 -13.758 1 88.19 297 LEU B C 1
ATOM 7402 O O . LEU B 1 297 ? -0.23 6.023 -14.117 1 88.19 297 LEU B O 1
ATOM 7406 N N . ASN B 1 298 ? 0.491 4.199 -13.141 1 83.75 298 ASN B N 1
ATOM 7407 C CA . ASN B 1 298 ? 1.778 4.781 -12.773 1 83.75 298 ASN B CA 1
ATOM 7408 C C . ASN B 1 298 ? 2.82 4.562 -13.875 1 83.75 298 ASN B C 1
ATOM 7410 O O . ASN B 1 298 ? 3.922 5.109 -13.797 1 83.75 298 ASN B O 1
ATOM 7414 N N . LEU B 1 299 ? 2.449 3.814 -14.82 1 79.56 299 LEU B N 1
ATOM 7415 C CA . LEU B 1 299 ? 3.443 3.412 -15.812 1 79.56 299 LEU B CA 1
ATOM 7416 C C . LEU B 1 299 ? 3.357 4.289 -17.062 1 79.56 299 LEU B C 1
ATOM 7418 O O . LEU B 1 299 ? 2.26 4.621 -17.516 1 79.56 299 LEU B O 1
ATOM 7422 N N . SER B 1 300 ? 4.434 4.559 -17.641 1 69.06 300 SER B N 1
ATOM 7423 C CA . SER B 1 300 ? 4.531 5.406 -18.812 1 69.06 300 SER B CA 1
ATOM 7424 C C . SER B 1 300 ? 3.953 4.707 -20.047 1 69.06 300 SER B C 1
ATOM 7426 O O . SER B 1 300 ? 3.314 5.348 -20.891 1 69.06 300 SER B O 1
ATOM 7428 N N . LYS B 1 301 ? 4.254 3.42 -20.078 1 66.5 301 LYS B N 1
ATOM 7429 C CA . LYS B 1 301 ? 3.781 2.654 -21.219 1 66.5 301 LYS B CA 1
ATOM 7430 C C . LYS B 1 301 ? 2.27 2.787 -21.391 1 66.5 301 LYS B C 1
ATOM 7432 O O . LYS B 1 301 ? 1.76 2.799 -22.516 1 66.5 301 LYS B O 1
ATOM 7437 N N . SER B 1 302 ? 1.725 2.879 -20.312 1 60.19 302 SER B N 1
ATOM 7438 C CA . SER B 1 302 ? 0.268 2.961 -20.328 1 60.19 302 SER B CA 1
ATOM 7439 C C . SER B 1 302 ? -0.204 4.359 -20.719 1 60.19 302 SER B C 1
ATOM 7441 O O . SER B 1 302 ? -1.328 4.527 -21.188 1 60.19 302 SER B O 1
ATOM 7443 N N . MET B 1 303 ? 0.693 5.16 -20.547 1 58.5 303 MET B N 1
ATOM 7444 C CA . MET B 1 303 ? 0.317 6.562 -20.688 1 58.5 303 MET B CA 1
ATOM 7445 C C . MET B 1 303 ? 0.173 6.941 -22.172 1 58.5 303 MET B C 1
ATOM 7447 O O . MET B 1 303 ? -0.65 7.789 -22.516 1 58.5 303 MET B O 1
ATOM 7451 N N . SER B 1 304 ? 0.923 6.25 -22.812 1 58.88 304 SER B N 1
ATOM 7452 C CA . SER B 1 304 ? 0.814 6.516 -24.234 1 58.88 304 SER B CA 1
ATOM 7453 C C . SER B 1 304 ? -0.567 6.141 -24.766 1 58.88 304 SER B C 1
ATOM 7455 O O . SER B 1 304 ? -1.056 6.75 -25.719 1 58.88 304 SER B O 1
ATOM 7457 N N . LEU B 1 305 ? -1.137 5.34 -24.031 1 60.47 305 LEU B N 1
ATOM 7458 C CA . LEU B 1 305 ? -2.473 4.898 -24.422 1 60.47 305 LEU B CA 1
ATOM 7459 C C . LEU B 1 305 ? -3.533 5.871 -23.922 1 60.47 305 LEU B C 1
ATOM 7461 O O . LEU B 1 305 ? -4.672 5.855 -24.391 1 60.47 305 LEU B O 1
ATOM 7465 N N . ARG B 1 306 ? -2.928 6.734 -23.156 1 63.5 306 ARG B N 1
ATOM 7466 C CA . ARG B 1 306 ? -3.924 7.543 -22.453 1 63.5 306 ARG B CA 1
ATOM 7467 C C . ARG B 1 306 ? -3.883 8.992 -22.938 1 63.5 306 ARG B C 1
ATOM 7469 O O . ARG B 1 306 ? -4.043 9.914 -22.141 1 63.5 306 ARG B O 1
ATOM 7476 N N . SER B 1 307 ? -3.633 9.062 -24.156 1 66 307 SER B N 1
ATOM 7477 C CA . SER B 1 307 ? -3.631 10.398 -24.734 1 66 307 SER B CA 1
ATOM 7478 C C . SER B 1 307 ? -5.051 10.867 -25.047 1 66 307 SER B C 1
ATOM 7480 O O . SER B 1 307 ? -5.277 12.062 -25.281 1 66 307 SER B O 1
ATOM 7482 N N . ASN B 1 308 ? -5.941 10 -24.938 1 75.94 308 ASN B N 1
ATOM 7483 C CA . ASN B 1 308 ? -7.332 10.367 -25.172 1 75.94 308 ASN B CA 1
ATOM 7484 C C . ASN B 1 308 ? -7.965 11 -23.938 1 75.94 308 ASN B C 1
ATOM 7486 O O . ASN B 1 308 ? -7.301 11.18 -22.922 1 75.94 308 ASN B O 1
ATOM 7490 N N . VAL B 1 309 ? -9.109 11.453 -24.125 1 76.06 309 VAL B N 1
ATOM 7491 C CA . VAL B 1 309 ? -9.82 12.18 -23.078 1 76.06 309 VAL B CA 1
ATOM 7492 C C . VAL B 1 309 ? -9.953 11.297 -21.844 1 76.06 309 VAL B C 1
ATOM 7494 O O . VAL B 1 309 ? -9.727 11.75 -20.719 1 76.06 309 VAL B O 1
ATOM 7497 N N . GLN B 1 310 ? -10.289 10.109 -22.062 1 80.56 310 GLN B N 1
ATOM 7498 C CA . GLN B 1 310 ? -10.445 9.188 -20.938 1 80.56 310 GLN B CA 1
ATOM 7499 C C . GLN B 1 310 ? -9.117 8.938 -20.25 1 80.56 310 GLN B C 1
ATOM 7501 O O . GLN B 1 310 ? -9.055 8.875 -19.016 1 80.56 310 GLN B O 1
ATOM 7506 N N . GLY B 1 311 ? -8.18 8.836 -21.062 1 82.44 311 GLY B N 1
ATOM 7507 C CA . GLY B 1 311 ? -6.848 8.641 -20.516 1 82.44 311 GLY B CA 1
ATOM 7508 C C . GLY B 1 311 ? -6.371 9.812 -19.688 1 82.44 311 GLY B C 1
ATOM 7509 O O . GLY B 1 311 ? -5.742 9.617 -18.641 1 82.44 311 GLY B O 1
ATOM 7510 N N . GLN B 1 312 ? -6.699 10.961 -20.109 1 84.06 312 GLN B N 1
ATOM 7511 C CA . GLN B 1 312 ? -6.312 12.164 -19.375 1 84.06 312 GLN B CA 1
ATOM 7512 C C . GLN B 1 312 ? -7.094 12.273 -18.062 1 84.06 312 GLN B C 1
ATOM 7514 O O . GLN B 1 312 ? -6.559 12.742 -17.062 1 84.06 312 GLN B O 1
ATOM 7519 N N . SER B 1 313 ? -8.297 11.883 -18.141 1 86.69 313 SER B N 1
ATOM 7520 C CA . SER B 1 313 ? -9.086 11.859 -16.922 1 86.69 313 SER B CA 1
ATOM 7521 C C . SER B 1 313 ? -8.508 10.875 -15.906 1 86.69 313 SER B C 1
ATOM 7523 O O . SER B 1 313 ? -8.438 11.172 -14.711 1 86.69 313 SER B O 1
ATOM 7525 N N . ASP B 1 314 ? -8.094 9.727 -16.422 1 89.44 314 ASP B N 1
ATOM 7526 C CA . ASP B 1 314 ? -7.5 8.719 -15.562 1 89.44 314 ASP B CA 1
ATOM 7527 C C . ASP B 1 314 ? -6.223 9.234 -14.906 1 89.44 314 ASP B C 1
ATOM 7529 O O . ASP B 1 314 ? -5.973 8.984 -13.727 1 89.44 314 ASP B O 1
ATOM 7533 N N . LEU B 1 315 ? -5.523 9.922 -15.695 1 88.88 315 LEU B N 1
ATOM 7534 C CA . LEU B 1 315 ? -4.266 10.461 -15.188 1 88.88 315 LEU B CA 1
ATOM 7535 C C . LEU B 1 315 ? -4.516 11.523 -14.125 1 88.88 315 LEU B C 1
ATOM 7537 O O . LEU B 1 315 ? -3.762 11.633 -13.156 1 88.88 315 LEU B O 1
ATOM 7541 N N . ARG B 1 316 ? -5.492 12.312 -14.289 1 90.25 316 ARG B N 1
ATOM 7542 C CA . ARG B 1 316 ? -5.84 13.328 -13.297 1 90.25 316 ARG B CA 1
ATOM 7543 C C . ARG B 1 316 ? -6.277 12.688 -11.984 1 90.25 316 ARG B C 1
ATOM 7545 O O . ARG B 1 316 ? -5.926 13.164 -10.906 1 90.25 316 ARG B O 1
ATOM 7552 N N . ILE B 1 317 ? -7.031 11.672 -12.156 1 93.06 317 ILE B N 1
ATOM 7553 C CA . ILE B 1 317 ? -7.48 10.945 -10.969 1 93.06 317 ILE B CA 1
ATOM 7554 C C . ILE B 1 317 ? -6.273 10.344 -10.25 1 93.06 317 ILE B C 1
ATOM 7556 O O . ILE B 1 317 ? -6.188 10.398 -9.016 1 93.06 317 ILE B O 1
ATOM 7560 N N . PHE B 1 318 ? -5.328 9.797 -11.008 1 93.62 318 PHE B N 1
ATOM 7561 C CA . PHE B 1 318 ? -4.133 9.211 -10.406 1 93.62 318 PHE B CA 1
ATOM 7562 C C . PHE B 1 318 ? -3.314 10.281 -9.688 1 93.62 318 PHE B C 1
ATOM 7564 O O . PHE B 1 318 ? -2.809 10.047 -8.586 1 93.62 318 PHE B O 1
ATOM 7571 N N . CYS B 1 319 ? -3.221 11.422 -10.273 1 93.38 319 CYS B N 1
ATOM 7572 C CA . CYS B 1 319 ? -2.479 12.508 -9.648 1 93.38 319 CYS B CA 1
ATOM 7573 C C . CYS B 1 319 ? -3.137 12.945 -8.344 1 93.38 319 CYS B C 1
ATOM 7575 O O . CYS B 1 319 ? -2.451 13.203 -7.355 1 93.38 319 CYS B O 1
ATOM 7577 N N . SER B 1 320 ? -4.414 13.078 -8.391 1 95.56 320 SER B N 1
ATOM 7578 C CA . SER B 1 320 ? -5.133 13.43 -7.172 1 95.56 320 SER B CA 1
ATOM 7579 C C . SER B 1 320 ? -4.926 12.375 -6.09 1 95.56 320 SER B C 1
ATOM 7581 O O . SER B 1 320 ? -4.758 12.711 -4.914 1 95.56 320 SER B O 1
ATOM 7583 N N . LEU B 1 321 ? -4.969 11.102 -6.527 1 97.31 321 LEU B N 1
ATOM 7584 C CA . LEU B 1 321 ? -4.703 10 -5.605 1 97.31 321 LEU B CA 1
ATOM 7585 C C . LEU B 1 321 ? -3.295 10.109 -5.023 1 97.31 321 LEU B C 1
ATOM 7587 O O . LEU B 1 321 ? -3.098 9.914 -3.824 1 97.31 321 LEU B O 1
ATOM 7591 N N . TYR B 1 322 ? -2.371 10.414 -5.855 1 96.56 322 TYR B N 1
ATOM 7592 C CA . TYR B 1 322 ? -0.974 10.547 -5.453 1 96.56 322 TYR B CA 1
ATOM 7593 C C . TYR B 1 322 ? -0.813 11.617 -4.379 1 96.56 322 TYR B C 1
ATOM 7595 O O . TYR B 1 322 ? -0.066 11.43 -3.416 1 96.56 322 TYR B O 1
ATOM 7603 N N . ILE B 1 323 ? -1.501 12.664 -4.504 1 96.88 323 ILE B N 1
ATOM 7604 C CA . ILE B 1 323 ? -1.45 13.766 -3.553 1 96.88 323 ILE B CA 1
ATOM 7605 C C . ILE B 1 323 ? -2.156 13.367 -2.26 1 96.88 323 ILE B C 1
ATOM 7607 O O . ILE B 1 323 ? -1.604 13.523 -1.169 1 96.88 323 ILE B O 1
ATOM 7611 N N . LEU B 1 324 ? -3.305 12.836 -2.41 1 97.62 324 LEU B N 1
ATOM 7612 C CA . LEU B 1 324 ? -4.129 12.469 -1.265 1 97.62 324 LEU B CA 1
ATOM 7613 C C . LEU B 1 324 ? -3.447 11.383 -0.431 1 97.62 324 LEU B C 1
ATOM 7615 O O . LEU B 1 324 ? -3.531 11.398 0.799 1 97.62 324 LEU B O 1
ATOM 7619 N N . ASP B 1 325 ? -2.854 10.445 -1.061 1 97.5 325 ASP B N 1
ATOM 7620 C CA . ASP B 1 325 ? -2.168 9.344 -0.388 1 97.5 325 ASP B CA 1
ATOM 7621 C C . ASP B 1 325 ? -1.136 9.867 0.607 1 97.5 325 ASP B C 1
ATOM 7623 O O . ASP B 1 325 ? -1.084 9.414 1.752 1 97.5 325 ASP B O 1
ATOM 7627 N N . LEU B 1 326 ? -0.364 10.805 0.173 1 97.56 326 LEU B N 1
ATOM 7628 C CA . LEU B 1 326 ? 0.666 11.375 1.036 1 97.56 326 LEU B CA 1
ATOM 7629 C C . LEU B 1 326 ? 0.041 12.156 2.186 1 97.56 326 LEU B C 1
ATOM 7631 O O . LEU B 1 326 ? 0.47 12.023 3.336 1 97.56 326 LEU B O 1
ATOM 7635 N N . GLU B 1 327 ? -0.906 12.969 1.881 1 97.38 327 GLU B N 1
ATOM 7636 C CA . GLU B 1 327 ? -1.521 13.828 2.889 1 97.38 327 GLU B CA 1
ATOM 7637 C C . GLU B 1 327 ? -2.199 13 3.979 1 97.38 327 GLU B C 1
ATOM 7639 O O . GLU B 1 327 ? -2.109 13.336 5.164 1 97.38 327 GLU B O 1
ATOM 7644 N N . VAL B 1 328 ? -2.854 11.953 3.576 1 97.56 328 VAL B N 1
ATOM 7645 C CA . VAL B 1 328 ? -3.512 11.086 4.547 1 97.56 328 VAL B CA 1
ATOM 7646 C C . VAL B 1 328 ? -2.461 10.352 5.383 1 97.56 328 VAL B C 1
ATOM 7648 O O . VAL B 1 328 ? -2.613 10.211 6.598 1 97.56 328 VAL B O 1
ATOM 7651 N N . ALA B 1 329 ? -1.433 9.938 4.742 1 96.81 329 ALA B N 1
ATOM 7652 C CA . ALA B 1 329 ? -0.369 9.211 5.43 1 96.81 329 ALA B CA 1
ATOM 7653 C C . ALA B 1 329 ? 0.329 10.094 6.457 1 96.81 329 ALA B C 1
ATOM 7655 O O . ALA B 1 329 ? 0.683 9.633 7.543 1 96.81 329 ALA B O 1
ATOM 7656 N N . LEU B 1 330 ? 0.451 11.32 6.211 1 96.5 330 LEU B N 1
ATOM 7657 C CA . LEU B 1 330 ? 1.232 12.227 7.039 1 96.5 330 LEU B CA 1
ATOM 7658 C C . LEU B 1 330 ? 0.434 12.672 8.266 1 96.5 330 LEU B C 1
ATOM 7660 O O . LEU B 1 330 ? 0.966 13.352 9.141 1 96.5 330 LEU B O 1
ATOM 7664 N N . CYS B 1 331 ? -0.814 12.289 8.328 1 95.38 331 CYS B N 1
ATOM 7665 C CA . CYS B 1 331 ? -1.566 12.609 9.539 1 95.38 331 CYS B CA 1
ATOM 7666 C C . CYS B 1 331 ? -0.905 12 10.766 1 95.38 331 CYS B C 1
ATOM 7668 O O . CYS B 1 331 ? -0.58 12.711 11.719 1 95.38 331 CYS B O 1
ATOM 7670 N N . TYR B 1 332 ? -0.598 10.734 10.695 1 94.38 332 TYR B N 1
ATOM 7671 C CA . TYR B 1 332 ? 0.065 10.055 11.805 1 94.38 332 TYR B CA 1
ATOM 7672 C C . TYR B 1 332 ? 1.516 9.734 11.453 1 94.38 332 TYR B C 1
ATOM 7674 O O . TYR B 1 332 ? 2.238 9.148 12.266 1 94.38 332 TYR B O 1
ATOM 7682 N N . GLY B 1 333 ? 1.921 10.125 10.305 1 94.81 333 GLY B N 1
ATOM 7683 C CA . GLY B 1 333 ? 3.297 9.883 9.898 1 94.81 333 GLY B CA 1
ATOM 7684 C C . GLY B 1 333 ? 3.539 8.461 9.43 1 94.81 333 GLY B C 1
ATOM 7685 O O . GLY B 1 333 ? 4.598 7.887 9.695 1 94.81 333 GLY B O 1
ATOM 7686 N N . ASN B 1 334 ? 2.549 7.812 8.836 1 94 334 ASN B N 1
ATOM 7687 C CA . ASN B 1 334 ? 2.697 6.488 8.242 1 94 334 ASN B CA 1
ATOM 7688 C C . ASN B 1 334 ? 3.266 6.566 6.824 1 94 334 ASN B C 1
ATOM 7690 O O . ASN B 1 334 ? 3.174 7.609 6.172 1 94 334 ASN B O 1
ATOM 7694 N N . PRO B 1 335 ? 3.914 5.52 6.367 1 93.19 335 PRO B N 1
ATOM 7695 C CA . PRO B 1 335 ? 4.457 5.555 5.008 1 93.19 335 PRO B CA 1
ATOM 7696 C C . PRO B 1 335 ? 3.365 5.59 3.939 1 93.19 335 PRO B C 1
ATOM 7698 O O . PRO B 1 335 ? 2.355 4.891 4.059 1 93.19 335 PRO B O 1
ATOM 7701 N N . PRO B 1 336 ? 3.58 6.43 2.949 1 95.25 336 PRO B N 1
ATOM 7702 C CA . PRO B 1 336 ? 2.609 6.441 1.853 1 95.25 336 PRO B CA 1
ATOM 7703 C C . PRO B 1 336 ? 2.635 5.156 1.026 1 95.25 336 PRO B C 1
ATOM 7705 O O . PRO B 1 336 ? 3.602 4.395 1.098 1 95.25 336 PRO B O 1
ATOM 7708 N N . SER B 1 337 ? 1.552 4.91 0.365 1 95.19 337 SER B N 1
ATOM 7709 C CA . SER B 1 337 ? 1.415 3.697 -0.436 1 95.19 337 SER B CA 1
ATOM 7710 C C . SER B 1 337 ? 2.164 3.82 -1.758 1 95.19 337 SER B C 1
ATOM 7712 O O . SER B 1 337 ? 2.68 2.83 -2.281 1 95.19 337 SER B O 1
ATOM 7714 N N . LEU B 1 338 ? 2.164 4.953 -2.291 1 94.5 338 LEU B N 1
ATOM 7715 C CA . LEU B 1 338 ? 2.838 5.18 -3.564 1 94.5 338 LEU B CA 1
ATOM 7716 C C . LEU B 1 338 ? 4.23 5.758 -3.346 1 94.5 338 LEU B C 1
ATOM 7718 O O . LEU B 1 338 ? 4.438 6.566 -2.439 1 94.5 338 LEU B O 1
ATOM 7722 N N . LEU B 1 339 ? 5.094 5.379 -4.207 1 89.44 339 LEU B N 1
ATOM 7723 C CA . LEU B 1 339 ? 6.488 5.801 -4.094 1 89.44 339 LEU B CA 1
ATOM 7724 C C . LEU B 1 339 ? 6.738 7.062 -4.918 1 89.44 339 LEU B C 1
ATOM 7726 O O . LEU B 1 339 ? 5.887 7.473 -5.707 1 89.44 339 LEU B O 1
ATOM 7730 N N . GLU B 1 340 ? 7.875 7.652 -4.648 1 86.62 340 GLU B N 1
ATOM 7731 C CA . GLU B 1 340 ? 8.289 8.859 -5.363 1 86.62 340 GLU B CA 1
ATOM 7732 C C . GLU B 1 340 ? 8.312 8.625 -6.871 1 86.62 340 GLU B C 1
ATOM 7734 O O . GLU B 1 340 ? 7.887 9.484 -7.645 1 86.62 340 GLU B O 1
ATOM 7739 N N . GLU B 1 341 ? 8.656 7.457 -7.27 1 81.38 341 GLU B N 1
ATOM 7740 C CA . GLU B 1 341 ? 8.852 7.133 -8.68 1 81.38 341 GLU B CA 1
ATOM 7741 C C . GLU B 1 341 ? 7.516 6.949 -9.391 1 81.38 341 GLU B C 1
ATOM 7743 O O . GLU B 1 341 ? 7.426 7.129 -10.609 1 81.38 341 GLU B O 1
ATOM 7748 N N . ASP B 1 342 ? 6.547 6.645 -8.688 1 81.69 342 ASP B N 1
ATOM 7749 C CA . ASP B 1 342 ? 5.246 6.379 -9.289 1 81.69 342 ASP B CA 1
ATOM 7750 C C . ASP B 1 342 ? 4.637 7.652 -9.859 1 81.69 342 ASP B C 1
ATOM 7752 O O . ASP B 1 342 ? 3.834 7.598 -10.797 1 81.69 342 ASP B O 1
ATOM 7756 N N . GLY B 1 343 ? 5.027 8.773 -9.359 1 74.31 343 GLY B N 1
ATOM 7757 C CA . GLY B 1 343 ? 4.445 10.031 -9.805 1 74.31 343 GLY B CA 1
ATOM 7758 C C . GLY B 1 343 ? 5.238 10.695 -10.914 1 74.31 343 GLY B C 1
ATOM 7759 O O . GLY B 1 343 ? 4.734 11.594 -11.594 1 74.31 343 GLY B O 1
ATOM 7760 N N . ALA B 1 344 ? 6.352 10.289 -11.102 1 65.94 344 ALA B N 1
ATOM 7761 C CA . ALA B 1 344 ? 7.258 10.992 -12.008 1 65.94 344 ALA B CA 1
ATOM 7762 C C . ALA B 1 344 ? 6.773 10.891 -13.453 1 65.94 344 ALA B C 1
ATOM 7764 O O . ALA B 1 344 ? 6.75 11.891 -14.18 1 65.94 344 ALA B O 1
ATOM 7765 N N . GLU B 1 345 ? 6.309 9.805 -13.789 1 67.69 345 GLU B N 1
ATOM 7766 C CA . GLU B 1 345 ? 5.934 9.602 -15.18 1 67.69 345 GLU B CA 1
ATOM 7767 C C . GLU B 1 345 ? 4.547 10.172 -15.477 1 67.69 345 GLU B C 1
ATOM 7769 O O . GLU B 1 345 ? 4.309 10.711 -16.547 1 67.69 345 GLU B O 1
ATOM 7774 N N . SER B 1 346 ? 3.791 10.141 -14.555 1 65.75 346 SER B N 1
ATOM 7775 C CA . SER B 1 346 ? 2.404 10.539 -14.75 1 65.75 346 SER B CA 1
ATOM 7776 C C . SER B 1 346 ? 2.289 12.047 -14.961 1 65.75 346 SER B C 1
ATOM 7778 O O . SER B 1 346 ? 1.482 12.508 -15.766 1 65.75 346 SER B O 1
ATOM 7780 N N . VAL B 1 347 ? 3.066 12.773 -14.312 1 68.31 347 VAL B N 1
ATOM 7781 C CA . VAL B 1 347 ? 3.02 14.234 -14.352 1 68.31 347 VAL B CA 1
ATOM 7782 C C . VAL B 1 347 ? 3.4 14.727 -15.75 1 68.31 347 VAL B C 1
ATOM 7784 O O . VAL B 1 347 ? 2.82 15.688 -16.25 1 68.31 347 VAL B O 1
ATOM 7787 N N . GLN B 1 348 ? 4.195 14.023 -16.312 1 67.75 348 GLN B N 1
ATOM 7788 C CA . GLN B 1 348 ? 4.723 14.477 -17.609 1 67.75 348 GLN B CA 1
ATOM 7789 C C . GLN B 1 348 ? 3.678 14.344 -18.703 1 67.75 348 GLN B C 1
ATOM 7791 O O . GLN B 1 348 ? 3.721 15.07 -19.703 1 67.75 348 GLN B O 1
ATOM 7796 N N . PHE B 1 349 ? 2.717 13.578 -18.406 1 69.19 349 PHE B N 1
ATOM 7797 C CA . PHE B 1 349 ? 1.772 13.289 -19.484 1 69.19 349 PHE B CA 1
ATOM 7798 C C . PHE B 1 349 ? 0.448 14 -19.25 1 69.19 349 PHE B C 1
ATOM 7800 O O . PHE B 1 349 ? -0.465 13.914 -20.078 1 69.19 349 PHE B O 1
ATOM 7807 N N . LEU B 1 350 ? 0.44 14.688 -18.188 1 77.31 350 LEU B N 1
ATOM 7808 C CA . LEU B 1 350 ? -0.799 15.398 -17.891 1 77.31 350 LEU B CA 1
ATOM 7809 C C . LEU B 1 350 ? -0.958 16.609 -18.797 1 77.31 350 LEU B C 1
ATOM 7811 O O . LEU B 1 350 ? -0.096 17.5 -18.828 1 77.31 350 LEU B O 1
ATOM 7815 N N . LEU B 1 351 ? -1.905 16.469 -19.719 1 68.12 351 LEU B N 1
ATOM 7816 C CA . LEU B 1 351 ? -2.25 17.578 -20.609 1 68.12 351 LEU B CA 1
ATOM 7817 C C . LEU B 1 351 ? -3.496 18.312 -20.109 1 68.12 351 LEU B C 1
ATOM 7819 O O . LEU B 1 351 ? -4.609 18 -20.547 1 68.12 351 LEU B O 1
ATOM 7823 N N . GLU B 1 352 ? -3.338 19.141 -19.234 1 66.06 352 GLU B N 1
ATOM 7824 C CA . GLU B 1 352 ? -4.477 19.766 -18.578 1 66.06 352 GLU B CA 1
ATOM 7825 C C . GLU B 1 352 ? -5.18 20.75 -19.484 1 66.06 352 GLU B C 1
ATOM 7827 O O . GLU B 1 352 ? -6.352 21.078 -19.281 1 66.06 352 GLU B O 1
ATOM 7832 N N . GLN B 1 353 ? -4.453 21.031 -20.578 1 61.09 353 GLN B N 1
ATOM 7833 C CA . GLN B 1 353 ? -5.062 21.969 -21.516 1 61.09 353 GLN B CA 1
ATOM 7834 C C . GLN B 1 353 ? -6.113 21.266 -22.375 1 61.09 353 GLN B C 1
ATOM 7836 O O . GLN B 1 353 ? -7.023 21.922 -22.891 1 61.09 353 GLN B O 1
ATOM 7841 N N . VAL B 1 354 ? -5.879 20.047 -22.562 1 56.06 354 VAL B N 1
ATOM 7842 C CA . VAL B 1 354 ? -6.785 19.328 -23.453 1 56.06 354 VAL B CA 1
ATOM 7843 C C . VAL B 1 354 ? -8.156 19.203 -22.781 1 56.06 354 VAL B C 1
ATOM 7845 O O . VAL B 1 354 ? -9.188 19.312 -23.453 1 56.06 354 VAL B O 1
ATOM 7848 N N . LEU B 1 355 ? -8.125 18.828 -21.562 1 56.94 355 LEU B N 1
ATOM 7849 C CA . LEU B 1 355 ? -9.391 18.656 -20.859 1 56.94 355 LEU B CA 1
ATOM 7850 C C . LEU B 1 355 ? -9.766 19.938 -20.109 1 56.94 355 LEU B C 1
ATOM 7852 O O . LEU B 1 355 ? -8.891 20.656 -19.641 1 56.94 355 LEU B O 1
ATOM 7856 N N . GLU B 1 356 ? -10.812 20.562 -20.484 1 54.62 356 GLU B N 1
ATOM 7857 C CA . GLU B 1 356 ? -11.258 21.734 -19.75 1 54.62 356 GLU B CA 1
ATOM 7858 C C . GLU B 1 356 ? -10.883 21.625 -18.266 1 54.62 356 GLU B C 1
ATOM 7860 O O . GLU B 1 356 ? -11.156 20.609 -17.625 1 54.62 356 GLU B O 1
ATOM 7865 N N . PRO B 1 357 ? -9.867 22.422 -17.969 1 56.81 357 PRO B N 1
ATOM 7866 C CA . PRO B 1 357 ? -9.531 22.469 -16.547 1 56.81 357 PRO B CA 1
ATOM 7867 C C . PRO B 1 357 ? -10.75 22.625 -15.648 1 56.81 357 PRO B C 1
ATOM 7869 O O . PRO B 1 357 ? -11.75 23.234 -16.062 1 56.81 357 PRO B O 1
ATOM 7872 N N . GLY B 1 358 ? -11.445 21.516 -15.234 1 57.25 358 GLY B N 1
ATOM 7873 C CA . GLY B 1 358 ? -12.586 21.75 -14.359 1 57.25 358 GLY B CA 1
ATOM 7874 C C . GLY B 1 358 ? -12.797 23.219 -14.039 1 57.25 358 GLY B C 1
ATOM 7875 O O . GLY B 1 358 ? -11.883 24.031 -14.164 1 57.25 358 GLY B O 1
ATOM 7876 N N . SER B 1 359 ? -13.984 23.812 -13.969 1 60.31 359 SER B N 1
ATOM 7877 C CA . SER B 1 359 ? -14.375 25.203 -13.766 1 60.31 359 SER B CA 1
ATOM 7878 C C . SER B 1 359 ? -13.641 25.812 -12.578 1 60.31 359 SER B C 1
ATOM 7880 O O . SER B 1 359 ? -13.32 27 -12.578 1 60.31 359 SER B O 1
ATOM 7882 N N . ASN B 1 360 ? -13.117 24.969 -11.781 1 74 360 ASN B N 1
ATOM 7883 C CA . ASN B 1 360 ? -12.617 25.594 -10.562 1 74 360 ASN B CA 1
ATOM 7884 C C . ASN B 1 360 ? -11.133 25.297 -10.344 1 74 360 ASN B C 1
ATOM 7886 O O . ASN B 1 360 ? -10.586 25.594 -9.289 1 74 360 ASN B O 1
ATOM 7890 N N . MET B 1 361 ? -10.469 24.672 -11.359 1 85.81 361 MET B N 1
ATOM 7891 C CA . MET B 1 361 ? -9.039 24.375 -11.219 1 85.81 361 MET B CA 1
ATOM 7892 C C . MET B 1 361 ? -8.242 25 -12.359 1 85.81 361 MET B C 1
ATOM 7894 O O . MET B 1 361 ? -8.539 24.766 -13.531 1 85.81 361 MET B O 1
ATOM 7898 N N . PRO B 1 362 ? -7.332 25.812 -11.922 1 88.38 362 PRO B N 1
ATOM 7899 C CA . PRO B 1 362 ? -6.523 26.438 -12.977 1 88.38 362 PRO B CA 1
ATOM 7900 C C . PRO B 1 362 ? -5.672 25.422 -13.734 1 88.38 362 PRO B C 1
ATOM 7902 O O . PRO B 1 362 ? -5.328 24.359 -13.188 1 88.38 362 PRO B O 1
ATOM 7905 N N . PRO B 1 363 ? -5.336 25.766 -14.938 1 85.5 363 PRO B N 1
ATOM 7906 C CA . PRO B 1 363 ? -4.469 24.875 -15.703 1 85.5 363 PRO B CA 1
ATOM 7907 C C . PRO B 1 363 ? -3.111 24.656 -15.039 1 85.5 363 PRO B C 1
ATOM 7909 O O . PRO B 1 363 ? -2.568 25.578 -14.414 1 85.5 363 PRO B O 1
ATOM 7912 N N . ASP B 1 364 ? -2.621 23.453 -15.07 1 88.19 364 ASP B N 1
ATOM 7913 C CA . ASP B 1 364 ? -1.299 23.047 -14.602 1 88.19 364 ASP B CA 1
ATOM 7914 C C . ASP B 1 364 ? -1.287 22.875 -13.086 1 88.19 364 ASP B C 1
ATOM 7916 O O . ASP B 1 364 ? -0.27 22.469 -12.508 1 88.19 364 ASP B O 1
ATOM 7920 N N . TYR B 1 365 ? -2.375 23.188 -12.492 1 92.44 365 TYR B N 1
ATOM 7921 C CA . TYR B 1 365 ? -2.432 23.094 -11.039 1 92.44 365 TYR B CA 1
ATOM 7922 C C . TYR B 1 365 ? -2.109 21.688 -10.57 1 92.44 365 TYR B C 1
ATOM 7924 O O . TYR B 1 365 ? -1.315 21.484 -9.648 1 92.44 365 TYR B O 1
ATOM 7932 N N . LEU B 1 366 ? -2.725 20.719 -11.195 1 91 366 LEU B N 1
ATOM 7933 C CA . LEU B 1 366 ? -2.574 19.328 -10.766 1 91 366 LEU B CA 1
ATOM 7934 C C . LEU B 1 366 ? -1.155 18.844 -11.023 1 91 366 LEU B C 1
ATOM 7936 O O . LEU B 1 366 ? -0.587 18.125 -10.195 1 91 366 LEU B O 1
ATOM 7940 N N . ALA B 1 367 ? -0.625 19.188 -12.086 1 89.81 367 ALA B N 1
ATOM 7941 C CA . ALA B 1 367 ? 0.735 18.766 -12.43 1 89.81 367 ALA B CA 1
ATOM 7942 C C . ALA B 1 367 ? 1.744 19.328 -11.43 1 89.81 367 ALA B C 1
ATOM 7944 O O . ALA B 1 367 ? 2.617 18.609 -10.945 1 89.81 367 ALA B O 1
ATOM 7945 N N . VAL B 1 368 ? 1.609 20.578 -11.164 1 93.31 368 VAL B N 1
ATOM 7946 C CA . VAL B 1 368 ? 2.553 21.219 -10.258 1 93.31 368 VAL B CA 1
ATOM 7947 C C . VAL B 1 368 ? 2.348 20.703 -8.836 1 93.31 368 VAL B C 1
ATOM 7949 O O . VAL B 1 368 ? 3.309 20.562 -8.078 1 93.31 368 VAL B O 1
ATOM 7952 N N . SER B 1 369 ? 1.108 20.484 -8.461 1 94.69 369 SER B N 1
ATOM 7953 C CA . SER B 1 369 ? 0.826 19.938 -7.145 1 94.69 369 SER B CA 1
ATOM 7954 C C . SER B 1 369 ? 1.429 18.547 -6.992 1 94.69 369 SER B C 1
ATOM 7956 O O . SER B 1 369 ? 1.924 18.188 -5.922 1 94.69 369 SER B O 1
ATOM 7958 N N . CYS B 1 370 ? 1.371 17.781 -8 1 93.38 370 CYS B N 1
ATOM 7959 C CA . CYS B 1 370 ? 1.952 16.453 -7.996 1 93.38 370 CYS B CA 1
ATOM 7960 C C . CYS B 1 370 ? 3.469 16.516 -7.871 1 93.38 370 CYS B C 1
ATOM 7962 O O . CYS B 1 370 ? 4.074 15.688 -7.18 1 93.38 370 CYS B O 1
ATOM 7964 N N . GLN B 1 371 ? 4.031 17.422 -8.539 1 94.19 371 GLN B N 1
ATOM 7965 C CA . GLN B 1 371 ? 5.477 17.609 -8.445 1 94.19 371 GLN B CA 1
ATOM 7966 C C . GLN B 1 371 ? 5.891 17.953 -7.016 1 94.19 371 GLN B C 1
ATOM 7968 O O . GLN B 1 371 ? 6.914 17.469 -6.527 1 94.19 371 GLN B O 1
ATOM 7973 N N . LEU B 1 372 ? 5.145 18.812 -6.473 1 96.5 372 LEU B N 1
ATOM 7974 C CA . LEU B 1 372 ? 5.438 19.188 -5.094 1 96.5 372 LEU B CA 1
ATOM 7975 C C . LEU B 1 372 ? 5.293 17.984 -4.164 1 96.5 372 LEU B C 1
ATOM 7977 O O . LEU B 1 372 ? 6.102 17.797 -3.252 1 96.5 372 LEU B O 1
ATOM 7981 N N . SER B 1 373 ? 4.25 17.219 -4.398 1 96.62 373 SER B N 1
ATOM 7982 C CA . SER B 1 373 ? 4.043 16 -3.609 1 96.62 373 SER B CA 1
ATOM 7983 C C . SER B 1 373 ? 5.211 15.039 -3.766 1 96.62 373 SER B C 1
ATOM 7985 O O . SER B 1 373 ? 5.594 14.359 -2.812 1 96.62 373 SER B O 1
ATOM 7987 N N . ARG B 1 374 ? 5.742 14.945 -4.91 1 94.75 374 ARG B N 1
ATOM 7988 C CA . ARG B 1 374 ? 6.906 14.109 -5.164 1 94.75 374 ARG B CA 1
ATOM 7989 C C . ARG B 1 374 ? 8.117 14.586 -4.363 1 94.75 374 ARG B C 1
ATOM 7991 O O . ARG B 1 374 ? 8.828 13.781 -3.764 1 94.75 374 ARG B O 1
ATOM 7998 N N . LEU B 1 375 ? 8.32 15.875 -4.355 1 95.94 375 LEU B N 1
ATOM 7999 C CA . LEU B 1 375 ? 9.414 16.453 -3.586 1 95.94 375 LEU B CA 1
ATOM 8000 C C . LEU B 1 375 ? 9.25 16.156 -2.098 1 95.94 375 LEU B C 1
ATOM 8002 O O . LEU B 1 375 ? 10.219 15.812 -1.417 1 95.94 375 LEU B O 1
ATOM 8006 N N . LYS B 1 376 ? 8.055 16.359 -1.662 1 97.25 376 LYS B N 1
ATOM 8007 C CA . LYS B 1 376 ? 7.781 16.109 -0.25 1 97.25 376 LYS B CA 1
ATOM 8008 C C . LYS B 1 376 ? 8.031 14.648 0.104 1 97.25 376 LYS B C 1
ATOM 8010 O O . LYS B 1 376 ? 8.492 14.336 1.206 1 97.25 376 LYS B O 1
ATOM 8015 N N . ARG B 1 377 ? 7.699 13.711 -0.782 1 95.81 377 ARG B N 1
ATOM 8016 C CA . ARG B 1 377 ? 7.984 12.297 -0.582 1 95.81 377 ARG B CA 1
ATOM 8017 C C . ARG B 1 377 ? 9.484 12.047 -0.495 1 95.81 377 ARG B C 1
ATOM 8019 O O . ARG B 1 377 ? 9.938 11.203 0.29 1 95.81 377 ARG B O 1
ATOM 8026 N N . GLY B 1 378 ? 10.203 12.75 -1.327 1 92.69 378 GLY B N 1
ATOM 8027 C CA . GLY B 1 378 ? 11.648 12.656 -1.266 1 92.69 378 GLY B CA 1
ATOM 8028 C C . GLY B 1 378 ? 12.219 13.086 0.072 1 92.69 378 GLY B C 1
ATOM 8029 O O . GLY B 1 378 ? 13.141 12.445 0.596 1 92.69 378 GLY B O 1
ATOM 8030 N N . VAL B 1 379 ? 11.672 14.125 0.584 1 95.06 379 VAL B N 1
ATOM 8031 C CA . VAL B 1 379 ? 12.102 14.625 1.886 1 95.06 379 VAL B CA 1
ATOM 8032 C C . VAL B 1 379 ? 11.75 13.609 2.971 1 95.06 379 VAL B C 1
ATOM 8034 O O . VAL B 1 379 ? 12.539 13.383 3.889 1 95.06 379 VAL B O 1
ATOM 8037 N N . ASN B 1 380 ? 10.57 13.094 2.867 1 93.94 380 ASN B N 1
ATOM 8038 C CA . ASN B 1 380 ? 10.125 12.086 3.824 1 93.94 380 ASN B CA 1
ATOM 8039 C C . ASN B 1 380 ? 11.094 10.906 3.883 1 93.94 380 ASN B C 1
ATOM 8041 O O . ASN B 1 380 ? 11.43 10.43 4.969 1 93.94 380 ASN B O 1
ATOM 8045 N N . LYS B 1 381 ? 11.5 10.461 2.771 1 88.12 381 LYS B N 1
ATOM 8046 C CA . LYS B 1 381 ? 12.453 9.352 2.678 1 88.12 381 LYS B CA 1
ATOM 8047 C C . LYS B 1 381 ? 13.812 9.75 3.232 1 88.12 381 LYS B C 1
ATOM 8049 O O . LYS B 1 381 ? 14.469 8.953 3.914 1 88.12 381 LYS B O 1
ATOM 8054 N N . LEU B 1 382 ? 14.195 10.953 3.02 1 89 382 LEU B N 1
ATOM 8055 C CA . LEU B 1 382 ? 15.516 11.453 3.383 1 89 382 LEU B CA 1
ATOM 8056 C C . LEU B 1 382 ? 15.625 11.648 4.891 1 89 382 LEU B C 1
ATOM 8058 O O . LEU B 1 382 ? 16.625 11.266 5.496 1 89 382 LEU B O 1
ATOM 8062 N N . LEU B 1 383 ? 14.539 12.133 5.512 1 90.12 383 LEU B N 1
ATOM 8063 C CA . LEU B 1 383 ? 14.664 12.602 6.887 1 90.12 383 LEU B CA 1
ATOM 8064 C C . LEU B 1 383 ? 13.977 11.648 7.855 1 90.12 383 LEU B C 1
ATOM 8066 O O . LEU B 1 383 ? 14.383 11.531 9.016 1 90.12 383 LEU B O 1
ATOM 8070 N N . TYR B 1 384 ? 12.953 10.992 7.391 1 85 384 TYR B N 1
ATOM 8071 C CA . TYR B 1 384 ? 12.07 10.391 8.375 1 85 384 TYR B CA 1
ATOM 8072 C C . TYR B 1 384 ? 12.039 8.875 8.234 1 85 384 TYR B C 1
ATOM 8074 O O . TYR B 1 384 ? 11.758 8.156 9.195 1 85 384 TYR B O 1
ATOM 8082 N N . LEU B 1 385 ? 12.047 8.266 7.031 1 66.25 385 LEU B N 1
ATOM 8083 C CA . LEU B 1 385 ? 11.859 6.836 6.832 1 66.25 385 LEU B CA 1
ATOM 8084 C C . LEU B 1 385 ? 13.195 6.102 6.867 1 66.25 385 LEU B C 1
ATOM 8086 O O . LEU B 1 385 ? 13.414 5.164 6.098 1 66.25 385 LEU B O 1
ATOM 8090 N N . ARG B 1 386 ? 14.07 6.441 7.777 1 58.56 386 ARG B N 1
ATOM 8091 C CA . ARG B 1 386 ? 15.383 5.805 7.828 1 58.56 386 ARG B CA 1
ATOM 8092 C C . ARG B 1 386 ? 15.367 4.605 8.766 1 58.56 386 ARG B C 1
ATOM 8094 O O . ARG B 1 386 ? 14.68 4.609 9.789 1 58.56 386 ARG B O 1
ATOM 8101 N N . PRO B 1 387 ? 15.727 3.371 8.297 1 49.53 387 PRO B N 1
ATOM 8102 C CA . PRO B 1 387 ? 15.797 2.217 9.195 1 49.53 387 PRO B CA 1
ATOM 8103 C C . PRO B 1 387 ? 16.625 2.5 10.445 1 49.53 387 PRO B C 1
ATOM 8105 O O . PRO B 1 387 ? 17.672 3.135 10.367 1 49.53 387 PRO B O 1
ATOM 8108 N N . SER B 1 388 ? 16.062 2.654 11.609 1 41.59 388 SER B N 1
ATOM 8109 C CA . SER B 1 388 ? 16.781 2.809 12.875 1 41.59 388 SER B CA 1
ATOM 8110 C C . SER B 1 388 ? 17.969 1.854 12.953 1 41.59 388 SER B C 1
ATOM 8112 O O . SER B 1 388 ? 17.859 0.689 12.562 1 41.59 388 SER B O 1
ATOM 8114 N N . GLY B 1 389 ? 19.125 2.207 12.938 1 36.44 389 GLY B N 1
ATOM 8115 C CA . GLY B 1 389 ? 20.281 1.438 13.398 1 36.44 389 GLY B CA 1
ATOM 8116 C C . GLY B 1 389 ? 19.969 0.576 14.609 1 36.44 389 GLY B C 1
ATOM 8117 O O . GLY B 1 389 ? 19.297 1.024 15.547 1 36.44 389 GLY B O 1
ATOM 8118 N N . MET B 1 390 ? 19.656 -0.657 14.625 1 31.42 390 MET B N 1
ATOM 8119 C CA . MET B 1 390 ? 19.75 -1.485 15.828 1 31.42 390 MET B CA 1
ATOM 8120 C C . MET B 1 390 ? 20.797 -0.943 16.781 1 31.42 390 MET B C 1
ATOM 8122 O O . MET B 1 390 ? 21.984 -0.89 16.453 1 31.42 390 MET B O 1
ATOM 8126 N N . ALA B 1 391 ? 20.578 -0.226 17.812 1 29.33 391 ALA B N 1
ATOM 8127 C CA . ALA B 1 391 ? 21.453 -0.069 18.969 1 29.33 391 ALA B CA 1
ATOM 8128 C C . ALA B 1 391 ? 21.969 -1.42 19.453 1 29.33 391 ALA B C 1
ATOM 8130 O O . ALA B 1 391 ? 22.656 -1.502 20.484 1 29.33 391 ALA B O 1
ATOM 8131 N N . GLY B 1 392 ? 21.312 -2.592 19.75 1 27.69 392 GLY B N 1
ATOM 8132 C CA . GLY B 1 392 ? 22 -3.561 20.594 1 27.69 392 GLY B CA 1
ATOM 8133 C C . GLY B 1 392 ? 23.438 -3.809 20.172 1 27.69 392 GLY B C 1
ATOM 8134 O O . GLY B 1 392 ? 23.844 -3.391 19.094 1 27.69 392 GLY B O 1
ATOM 8135 N N . THR B 1 393 ? 24.203 -4.715 21.219 1 27.33 393 THR B N 1
ATOM 8136 C CA . THR B 1 393 ? 25.594 -5.105 21.438 1 27.33 393 THR B CA 1
ATOM 8137 C C . THR B 1 393 ? 26.266 -5.473 20.109 1 27.33 393 THR B C 1
ATOM 8139 O O . THR B 1 393 ? 27.469 -5.309 19.953 1 27.33 393 THR B O 1
ATOM 8142 N N . MET B 1 394 ? 26.031 -6.832 19.859 1 25.56 394 MET B N 1
ATOM 8143 C CA . MET B 1 394 ? 27.156 -7.434 19.141 1 25.56 394 MET B CA 1
ATOM 8144 C C . MET B 1 394 ? 27.547 -6.59 17.938 1 25.56 394 MET B C 1
ATOM 8146 O O . MET B 1 394 ? 28.719 -6.246 17.766 1 25.56 394 MET B O 1
ATOM 8150 N N . ALA B 1 395 ? 27.359 -7.363 16.594 1 25.97 395 ALA B N 1
ATOM 8151 C CA . ALA B 1 395 ? 28.281 -6.895 15.57 1 25.97 395 ALA B CA 1
ATOM 8152 C C . ALA B 1 395 ? 28.109 -5.402 15.305 1 25.97 395 ALA B C 1
ATOM 8154 O O . ALA B 1 395 ? 27 -4.953 14.969 1 25.97 395 ALA B O 1
ATOM 8155 N N . SER B 1 396 ? 28.5 -4.277 15.969 1 27.94 396 SER B N 1
ATOM 8156 C CA . SER B 1 396 ? 29.234 -3.078 15.586 1 27.94 396 SER B CA 1
ATOM 8157 C C . SER B 1 396 ? 29.438 -2.998 14.078 1 27.94 396 SER B C 1
ATOM 8159 O O . SER B 1 396 ? 30.188 -2.152 13.586 1 27.94 396 SER B O 1
ATOM 8161 N N . GLN B 1 397 ? 29.516 -4.195 13.508 1 27.47 397 GLN B N 1
ATOM 8162 C CA . GLN B 1 397 ? 29.938 -4.18 12.109 1 27.47 397 GLN B CA 1
ATOM 8163 C C . GLN B 1 397 ? 29.156 -3.146 11.305 1 27.47 397 GLN B C 1
ATOM 8165 O O . GLN B 1 397 ? 28.062 -2.742 11.703 1 27.47 397 GLN B O 1
ATOM 8170 N N . GLU B 1 398 ? 29.719 -2.838 10.047 1 29.11 398 GLU B N 1
ATOM 8171 C CA . GLU B 1 398 ? 29.531 -2.18 8.758 1 29.11 398 GLU B CA 1
ATOM 8172 C C . GLU B 1 398 ? 28.094 -2.326 8.266 1 29.11 398 GLU B C 1
ATOM 8174 O O . GLU B 1 398 ? 27.797 -3.203 7.453 1 29.11 398 GLU B O 1
ATOM 8179 N N . ARG B 1 399 ? 27.344 -2.762 9.047 1 33.69 399 ARG B N 1
ATOM 8180 C CA . ARG B 1 399 ? 26.25 -2.867 8.086 1 33.69 399 ARG B CA 1
ATOM 8181 C C . ARG B 1 399 ? 26.125 -1.594 7.25 1 33.69 399 ARG B C 1
ATOM 8183 O O . ARG B 1 399 ? 25.734 -0.545 7.762 1 33.69 399 ARG B O 1
ATOM 8190 N N . SER B 1 400 ? 26.969 -1.228 6.426 1 33.59 400 SER B N 1
ATOM 8191 C CA . SER B 1 400 ? 27.625 -0.497 5.344 1 33.59 400 SER B CA 1
ATOM 8192 C C . SER B 1 400 ? 26.625 0.333 4.551 1 33.59 400 SER B C 1
ATOM 8194 O O . SER B 1 400 ? 26.969 1.381 4 1 33.59 400 SER B O 1
ATOM 8196 N N . GLY B 1 401 ? 25.312 -0.105 4.273 1 37.72 401 GLY B N 1
ATOM 8197 C CA . GLY B 1 401 ? 24.797 0.499 3.055 1 37.72 401 GLY B CA 1
ATOM 8198 C C . GLY B 1 401 ? 24 1.774 3.307 1 37.72 401 GLY B C 1
ATOM 8199 O O . GLY B 1 401 ? 23.531 2.41 2.365 1 37.72 401 GLY B O 1
ATOM 8200 N N . TYR B 1 402 ? 23.266 1.896 4.527 1 45.72 402 TYR B N 1
ATOM 8201 C CA . TYR B 1 402 ? 22.547 3.164 4.434 1 45.72 402 TYR B CA 1
ATOM 8202 C C . TYR B 1 402 ? 23.453 4.328 4.824 1 45.72 402 TYR B C 1
ATOM 8204 O O . TYR B 1 402 ? 23.984 4.363 5.938 1 45.72 402 TYR B O 1
ATOM 8212 N N . SER B 1 403 ? 24.062 4.918 4.059 1 53.5 403 SER B N 1
ATOM 8213 C CA . SER B 1 403 ? 24.922 6.094 4.137 1 53.5 403 SER B CA 1
ATOM 8214 C C . SER B 1 403 ? 24.266 7.207 4.945 1 53.5 403 SER B C 1
ATOM 8216 O O . SER B 1 403 ? 23.078 7.484 4.773 1 53.5 403 SER B O 1
ATOM 8218 N N . ALA B 1 404 ? 24.781 7.609 6.156 1 65.38 404 ALA B N 1
ATOM 8219 C CA . ALA B 1 404 ? 24.422 8.789 6.934 1 65.38 404 ALA B CA 1
ATOM 8220 C C . ALA B 1 404 ? 24.031 9.953 6.02 1 65.38 404 ALA B C 1
ATOM 8222 O O . ALA B 1 404 ? 24.672 10.188 4.996 1 65.38 404 ALA B O 1
ATOM 8223 N N . VAL B 1 405 ? 22.812 10.508 6.332 1 80.94 405 VAL B N 1
ATOM 8224 C CA . VAL B 1 405 ? 22.328 11.602 5.5 1 80.94 405 VAL B CA 1
ATOM 8225 C C . VAL B 1 405 ? 23.203 12.836 5.703 1 80.94 405 VAL B C 1
ATOM 8227 O O . VAL B 1 405 ? 23.531 13.195 6.84 1 80.94 405 VAL B O 1
ATOM 8230 N N . SER B 1 406 ? 23.672 13.32 4.746 1 86.19 406 SER B N 1
ATOM 8231 C CA . SER B 1 406 ? 24.5 14.523 4.773 1 86.19 406 SER B CA 1
ATOM 8232 C C . SER B 1 406 ? 23.641 15.781 4.855 1 86.19 406 SER B C 1
ATOM 8234 O O . SER B 1 406 ? 22.516 15.812 4.328 1 86.19 406 SER B O 1
ATOM 8236 N N . ILE B 1 407 ? 24.062 16.797 5.512 1 89.44 407 ILE B N 1
ATOM 8237 C CA . ILE B 1 407 ? 23.359 18.078 5.621 1 89.44 407 ILE B CA 1
ATOM 8238 C C . ILE B 1 407 ? 23.234 18.719 4.242 1 89.44 407 ILE B C 1
ATOM 8240 O O . ILE B 1 407 ? 22.297 19.469 3.982 1 89.44 407 ILE B O 1
ATOM 8244 N N . LEU B 1 408 ? 24.141 18.328 3.398 1 89.44 408 LEU B N 1
ATOM 8245 C CA . LEU B 1 408 ? 24.094 18.844 2.033 1 89.44 408 LEU B CA 1
ATOM 8246 C C . LEU B 1 408 ? 22.875 18.312 1.294 1 89.44 408 LEU B C 1
ATOM 8248 O O . LEU B 1 408 ? 22.297 19.016 0.463 1 89.44 408 LEU B O 1
ATOM 8252 N N . SER B 1 409 ? 22.531 17.078 1.6 1 92.56 409 SER B N 1
ATOM 8253 C CA . SER B 1 409 ? 21.344 16.516 0.976 1 92.56 409 SER B CA 1
ATOM 8254 C C . SER B 1 409 ? 20.078 17.25 1.404 1 92.56 409 SER B C 1
ATOM 8256 O O . SER B 1 409 ? 19.141 17.422 0.612 1 92.56 409 SER B O 1
ATOM 8258 N N . VAL B 1 410 ? 20.078 17.734 2.613 1 94.81 410 VAL B N 1
ATOM 8259 C CA . VAL B 1 410 ? 18.938 18.484 3.115 1 94.81 410 VAL B CA 1
ATOM 8260 C C . VAL B 1 410 ? 18.891 19.859 2.451 1 94.81 410 VAL B C 1
ATOM 8262 O O . VAL B 1 410 ? 17.812 20.344 2.061 1 94.81 410 VAL B O 1
ATOM 8265 N N . THR B 1 411 ? 20.031 20.438 2.318 1 94.81 411 THR B N 1
ATOM 8266 C CA . THR B 1 411 ? 20.125 21.75 1.671 1 94.81 411 THR B CA 1
ATOM 8267 C C . THR B 1 411 ? 19.672 21.656 0.214 1 94.81 411 THR B C 1
ATOM 8269 O O . THR B 1 411 ? 19.016 22.562 -0.297 1 94.81 411 THR B O 1
ATOM 8272 N N . ASP B 1 412 ? 20.031 20.531 -0.328 1 94.62 412 ASP B N 1
ATOM 8273 C CA . ASP B 1 412 ? 19.625 20.312 -1.712 1 94.62 412 ASP B CA 1
ATOM 8274 C C . ASP B 1 412 ? 18.109 20.156 -1.811 1 94.62 412 ASP B C 1
ATOM 8276 O O . ASP B 1 412 ? 17.484 20.594 -2.783 1 94.62 412 ASP B O 1
ATOM 8280 N N . ALA B 1 413 ? 17.578 19.5 -0.877 1 96.38 413 ALA B N 1
ATOM 8281 C CA . ALA B 1 413 ? 16.125 19.328 -0.855 1 96.38 413 ALA B CA 1
ATOM 8282 C C . ALA B 1 413 ? 15.414 20.656 -0.701 1 96.38 413 ALA B C 1
ATOM 8284 O O . ALA B 1 413 ? 14.43 20.938 -1.397 1 96.38 413 ALA B O 1
ATOM 8285 N N . VAL B 1 414 ? 15.891 21.516 0.155 1 97.38 414 VAL B N 1
ATOM 8286 C CA . VAL B 1 414 ? 15.328 22.844 0.365 1 97.38 414 VAL B CA 1
ATOM 8287 C C . VAL B 1 414 ? 15.445 23.672 -0.917 1 97.38 414 VAL B C 1
ATOM 8289 O O . VAL B 1 414 ? 14.492 24.328 -1.326 1 97.38 414 VAL B O 1
ATOM 8292 N N . ALA B 1 415 ? 16.578 23.516 -1.511 1 96.88 415 ALA B N 1
ATOM 8293 C CA . ALA B 1 415 ? 16.812 24.25 -2.75 1 96.88 415 ALA B CA 1
ATOM 8294 C C . ALA B 1 415 ? 15.859 23.781 -3.85 1 96.88 415 ALA B C 1
ATOM 8296 O O . ALA B 1 415 ? 15.352 24.594 -4.633 1 96.88 415 ALA B O 1
ATOM 8297 N N . SER B 1 416 ? 15.695 22.484 -3.891 1 96.75 416 SER B N 1
ATOM 8298 C CA . SER B 1 416 ? 14.797 21.922 -4.895 1 96.75 416 SER B CA 1
ATOM 8299 C C . SER B 1 416 ? 13.359 22.406 -4.684 1 96.75 416 SER B C 1
ATOM 8301 O O . SER B 1 416 ? 12.648 22.688 -5.648 1 96.75 416 SER B O 1
ATOM 8303 N N . ILE B 1 417 ? 12.906 22.5 -3.475 1 97.88 417 ILE B N 1
ATOM 8304 C CA . ILE B 1 417 ? 11.562 22.953 -3.152 1 97.88 417 ILE B CA 1
ATOM 8305 C C . ILE B 1 417 ? 11.422 24.438 -3.521 1 97.88 417 ILE B C 1
ATOM 8307 O O . ILE B 1 417 ? 10.414 24.844 -4.102 1 97.88 417 ILE B O 1
ATOM 8311 N N . GLN B 1 418 ? 12.422 25.188 -3.258 1 97.62 418 GLN B N 1
ATOM 8312 C CA . GLN B 1 418 ? 12.391 26.609 -3.594 1 97.62 418 GLN B CA 1
ATOM 8313 C C . GLN B 1 418 ? 12.43 26.828 -5.105 1 97.62 418 GLN B C 1
ATOM 8315 O O . GLN B 1 418 ? 11.766 27.719 -5.629 1 97.62 418 GLN B O 1
ATOM 8320 N N . ARG B 1 419 ? 13.219 25.969 -5.734 1 96.75 419 ARG B N 1
ATOM 8321 C CA . ARG B 1 419 ? 13.258 26.031 -7.191 1 96.75 419 ARG B CA 1
ATOM 8322 C C . ARG B 1 419 ? 11.883 25.734 -7.789 1 96.75 419 ARG B C 1
ATOM 8324 O O . ARG B 1 419 ? 11.484 26.328 -8.781 1 96.75 419 ARG B O 1
ATOM 8331 N N . TRP B 1 420 ? 11.258 24.797 -7.266 1 96.75 420 TRP B N 1
ATOM 8332 C CA . TRP B 1 420 ? 9.898 24.469 -7.691 1 96.75 420 TRP B CA 1
ATOM 8333 C C . TRP B 1 420 ? 8.992 25.688 -7.641 1 96.75 420 TRP B C 1
ATOM 8335 O O . TRP B 1 420 ? 8.242 25.953 -8.578 1 96.75 420 TRP B O 1
ATOM 8345 N N . PHE B 1 421 ? 9.008 26.453 -6.543 1 96.81 421 PHE B N 1
ATOM 8346 C CA . PHE B 1 421 ? 8.156 27.625 -6.391 1 96.81 421 PHE B CA 1
ATOM 8347 C C . PHE B 1 421 ? 8.539 28.703 -7.402 1 96.81 421 PHE B C 1
ATOM 8349 O O . PHE B 1 421 ? 7.664 29.375 -7.969 1 96.81 421 PHE B O 1
ATOM 8356 N N . ASN B 1 422 ? 9.828 28.797 -7.629 1 95.12 422 ASN B N 1
ATOM 8357 C CA . ASN B 1 422 ? 10.32 29.797 -8.562 1 95.12 422 ASN B CA 1
ATOM 8358 C C . ASN B 1 422 ? 9.938 29.469 -10 1 95.12 422 ASN B C 1
ATOM 8360 O O . ASN B 1 422 ? 9.766 30.359 -10.828 1 95.12 422 ASN B O 1
ATOM 8364 N N . ASN B 1 423 ? 9.734 28.172 -10.266 1 93.75 423 ASN B N 1
ATOM 8365 C CA . ASN B 1 423 ? 9.414 27.734 -11.617 1 93.75 423 ASN B CA 1
ATOM 8366 C C . ASN B 1 423 ? 7.906 27.641 -11.836 1 93.75 423 ASN B C 1
ATOM 8368 O O . ASN B 1 423 ? 7.453 27.172 -12.883 1 93.75 423 ASN B O 1
ATOM 8372 N N . LEU B 1 424 ? 7.18 28.109 -10.875 1 94.94 424 LEU B N 1
ATOM 8373 C CA . LEU B 1 424 ? 5.73 28.078 -11.023 1 94.94 424 LEU B CA 1
ATOM 8374 C C . LEU B 1 424 ? 5.281 29 -12.148 1 94.94 424 LEU B C 1
ATOM 8376 O O . LEU B 1 424 ? 5.809 30.109 -12.297 1 94.94 424 LEU B O 1
ATOM 8380 N N . PRO B 1 425 ? 4.348 28.516 -12.938 1 90.75 425 PRO B N 1
ATOM 8381 C CA . PRO B 1 425 ? 3.773 29.438 -13.922 1 90.75 425 PRO B CA 1
ATOM 8382 C C . PRO B 1 425 ? 3.221 30.703 -13.281 1 90.75 425 PRO B C 1
ATOM 8384 O O . PRO B 1 425 ? 2.693 30.656 -12.172 1 90.75 425 PRO B O 1
ATOM 8387 N N . LEU B 1 426 ? 3.201 31.781 -13.992 1 90.75 426 LEU B N 1
ATOM 8388 C CA . LEU B 1 426 ? 2.891 33.094 -13.484 1 90.75 426 LEU B CA 1
ATOM 8389 C C . LEU B 1 426 ? 1.459 33.156 -12.961 1 90.75 426 LEU B C 1
ATOM 8391 O O . LEU B 1 426 ? 1.189 33.844 -11.961 1 90.75 426 LEU B O 1
ATOM 8395 N N . HIS B 1 427 ? 0.542 32.5 -13.625 1 89.5 427 HIS B N 1
ATOM 8396 C CA . HIS B 1 427 ? -0.86 32.594 -13.234 1 89.5 427 HIS B CA 1
ATOM 8397 C C . HIS B 1 427 ? -1.107 31.859 -11.914 1 89.5 427 HIS B C 1
ATOM 8399 O O . HIS B 1 427 ? -2.139 32.062 -11.273 1 89.5 427 HIS B O 1
ATOM 8405 N N . LEU B 1 428 ? -0.107 31.062 -11.445 1 93.94 428 LEU B N 1
ATOM 8406 C CA . LEU B 1 428 ? -0.248 30.312 -10.195 1 93.94 428 LEU B CA 1
ATOM 8407 C C . LEU B 1 428 ? 0.554 30.984 -9.078 1 93.94 428 LEU B C 1
ATOM 8409 O O . LEU B 1 428 ? 0.498 30.547 -7.926 1 93.94 428 LEU B O 1
ATOM 8413 N N . LYS B 1 429 ? 1.221 32.031 -9.344 1 92.44 429 LYS B N 1
ATOM 8414 C CA . LYS B 1 429 ? 2.084 32.688 -8.359 1 92.44 429 LYS B CA 1
ATOM 8415 C C . LYS B 1 429 ? 1.323 33.75 -7.578 1 92.44 429 LYS B C 1
ATOM 8417 O O . LYS B 1 429 ? 1.604 33.969 -6.398 1 92.44 429 LYS B O 1
ATOM 8422 N N . ASN B 1 430 ? 0.453 34.344 -8.297 1 89.88 430 ASN B N 1
ATOM 8423 C CA . ASN B 1 430 ? -0.249 35.438 -7.648 1 89.88 430 ASN B CA 1
ATOM 8424 C C . ASN B 1 430 ? -1.702 35.094 -7.352 1 89.88 430 ASN B C 1
ATOM 8426 O O . ASN B 1 430 ? -2.533 35.031 -8.258 1 89.88 430 ASN B O 1
ATOM 8430 N N . ILE B 1 431 ? -2.078 35.031 -6.137 1 90.94 431 ILE B N 1
ATOM 8431 C CA . ILE B 1 431 ? -3.41 34.625 -5.691 1 90.94 431 ILE B CA 1
ATOM 8432 C C . ILE B 1 431 ? -4.402 35.75 -5.969 1 90.94 431 ILE B C 1
ATOM 8434 O O . ILE B 1 431 ? -5.535 35.5 -6.395 1 90.94 431 ILE B O 1
ATOM 8438 N N . THR B 1 432 ? -3.951 37.031 -5.793 1 87.06 432 THR B N 1
ATOM 8439 C CA . THR B 1 432 ? -4.844 38.188 -5.832 1 87.06 432 THR B CA 1
ATOM 8440 C C . THR B 1 432 ? -5.289 38.469 -7.262 1 87.06 432 THR B C 1
ATOM 8442 O O . THR B 1 432 ? -6.371 39.031 -7.48 1 87.06 432 THR B O 1
ATOM 8445 N N . HIS B 1 433 ? -4.559 38.094 -8.25 1 87.56 433 HIS B N 1
ATOM 8446 C CA . HIS B 1 433 ? -4.871 38.375 -9.641 1 87.56 433 HIS B CA 1
ATOM 8447 C C . HIS B 1 433 ? -5.645 37.25 -10.297 1 87.56 433 HIS B C 1
ATOM 8449 O O . HIS B 1 433 ? -6.098 37.375 -11.438 1 87.56 433 HIS B O 1
ATOM 8455 N N . ALA B 1 434 ? -5.82 36.281 -9.547 1 88 434 ALA B N 1
ATOM 8456 C CA . ALA B 1 434 ? -6.48 35.125 -10.125 1 88 434 ALA B CA 1
ATOM 8457 C C . ALA B 1 434 ? -7.996 35.25 -10.062 1 88 434 ALA B C 1
ATOM 8459 O O . ALA B 1 434 ? -8.523 36.062 -9.281 1 88 434 ALA B O 1
ATOM 8460 N N . SER B 1 435 ? -8.625 34.562 -10.992 1 87.06 435 SER B N 1
ATOM 8461 C CA . SER B 1 435 ? -10.078 34.531 -10.961 1 87.06 435 SER B CA 1
ATOM 8462 C C . SER B 1 435 ? -10.586 34 -9.617 1 87.06 435 SER B C 1
ATOM 8464 O O . SER B 1 435 ? -9.945 33.125 -9.008 1 87.06 435 SER B O 1
ATOM 8466 N N . PRO B 1 436 ? -11.703 34.5 -9.141 1 85.62 436 PRO B N 1
ATOM 8467 C CA . PRO B 1 436 ? -12.25 34.062 -7.852 1 85.62 436 PRO B CA 1
ATOM 8468 C C . PRO B 1 436 ? -12.438 32.562 -7.766 1 85.62 436 PRO B C 1
ATOM 8470 O O . PRO B 1 436 ? -12.281 31.969 -6.695 1 85.62 436 PRO B O 1
ATOM 8473 N N . TYR B 1 437 ? -12.625 32.031 -8.891 1 86.94 437 TYR B N 1
ATOM 8474 C CA . TYR B 1 437 ? -12.875 30.578 -8.914 1 86.94 437 TYR B CA 1
ATOM 8475 C C . TYR B 1 437 ? -11.578 29.797 -8.758 1 86.94 437 TYR B C 1
ATOM 8477 O O . TYR B 1 437 ? -11.594 28.609 -8.414 1 86.94 437 TYR B O 1
ATOM 8485 N N . HIS B 1 438 ? -10.523 30.469 -8.969 1 91.75 438 HIS B N 1
ATOM 8486 C CA . HIS B 1 438 ? -9.227 29.797 -8.945 1 91.75 438 HIS B CA 1
ATOM 8487 C C . HIS B 1 438 ? -8.453 30.156 -7.68 1 91.75 438 HIS B C 1
ATOM 8489 O O . HIS B 1 438 ? -7.422 29.531 -7.387 1 91.75 438 HIS B O 1
ATOM 8495 N N . GLN B 1 439 ? -8.984 31.047 -6.91 1 93.94 439 GLN B N 1
ATOM 8496 C CA . GLN B 1 439 ? -8.234 31.578 -5.785 1 93.94 439 GLN B CA 1
ATOM 8497 C C . GLN B 1 439 ? -8 30.516 -4.715 1 93.94 439 GLN B C 1
ATOM 8499 O O . GLN B 1 439 ? -6.922 30.453 -4.125 1 93.94 439 GLN B O 1
ATOM 8504 N N . ARG B 1 440 ? -8.984 29.75 -4.504 1 95.19 440 ARG B N 1
ATOM 8505 C CA . ARG B 1 440 ? -8.812 28.734 -3.477 1 95.19 440 ARG B CA 1
ATOM 8506 C C . ARG B 1 440 ? -7.727 27.734 -3.871 1 95.19 440 ARG B C 1
ATOM 8508 O O . ARG B 1 440 ? -6.887 27.359 -3.047 1 95.19 440 ARG B O 1
ATOM 8515 N N . SER B 1 441 ? -7.773 27.297 -5.141 1 95.25 441 SER B N 1
ATOM 8516 C CA . SER B 1 441 ? -6.773 26.359 -5.633 1 95.25 441 SER B CA 1
ATOM 8517 C C . SER B 1 441 ? -5.363 26.922 -5.488 1 95.25 441 SER B C 1
ATOM 8519 O O . SER B 1 441 ? -4.461 26.25 -5.004 1 95.25 441 SER B O 1
ATOM 8521 N N . ILE B 1 442 ? -5.223 28.125 -5.848 1 96.38 442 ILE B N 1
ATOM 8522 C CA . ILE B 1 442 ? -3.904 28.766 -5.832 1 96.38 442 ILE B CA 1
ATOM 8523 C C . ILE B 1 442 ? -3.457 28.984 -4.391 1 96.38 442 ILE B C 1
ATOM 8525 O O . ILE B 1 442 ? -2.295 28.75 -4.051 1 96.38 442 ILE B O 1
ATOM 8529 N N . ALA B 1 443 ? -4.348 29.438 -3.551 1 97.06 443 ALA B N 1
ATOM 8530 C CA . ALA B 1 443 ? -4.02 29.656 -2.143 1 97.06 443 ALA B CA 1
ATOM 8531 C C . ALA B 1 443 ? -3.58 28.344 -1.479 1 97.06 443 ALA B C 1
ATOM 8533 O O . ALA B 1 443 ? -2.605 28.328 -0.725 1 97.06 443 ALA B O 1
ATOM 8534 N N . THR B 1 444 ? -4.312 27.281 -1.77 1 97.06 444 THR B N 1
ATOM 8535 C CA . THR B 1 444 ? -3.977 25.984 -1.182 1 97.06 444 THR B CA 1
ATOM 8536 C C . THR B 1 444 ? -2.635 25.484 -1.707 1 97.06 444 THR B C 1
ATOM 8538 O O . THR B 1 444 ? -1.876 24.844 -0.978 1 97.06 444 THR B O 1
ATOM 8541 N N . LEU B 1 445 ? -2.361 25.734 -2.912 1 97.56 445 LEU B N 1
ATOM 8542 C CA . LEU B 1 445 ? -1.064 25.391 -3.48 1 97.56 445 LEU B CA 1
ATOM 8543 C C . LEU B 1 445 ? 0.065 26.062 -2.711 1 97.56 445 LEU B C 1
ATOM 8545 O O . LEU B 1 445 ? 1.081 25.438 -2.408 1 97.56 445 LEU B O 1
ATOM 8549 N N . HIS B 1 446 ? -0.118 27.328 -2.428 1 97.94 446 HIS B N 1
ATOM 8550 C CA . HIS B 1 446 ? 0.879 28.062 -1.665 1 97.94 446 HIS B CA 1
ATOM 8551 C C . HIS B 1 446 ? 1 27.516 -0.244 1 97.94 446 HIS B C 1
ATOM 8553 O O . HIS B 1 446 ? 2.105 27.422 0.293 1 97.94 446 HIS B O 1
ATOM 8559 N N . LEU B 1 447 ? -0.134 27.203 0.313 1 98.06 447 LEU B N 1
ATOM 8560 C CA . LEU B 1 447 ? -0.099 26.609 1.643 1 98.06 447 LEU B CA 1
ATOM 8561 C C . LEU B 1 447 ? 0.698 25.312 1.632 1 98.06 447 LEU B C 1
ATOM 8563 O O . LEU B 1 447 ? 1.484 25.047 2.545 1 98.06 447 LEU B O 1
ATOM 8567 N N . ARG B 1 448 ? 0.463 24.516 0.625 1 98.06 448 ARG B N 1
ATOM 8568 C CA . ARG B 1 448 ? 1.191 23.266 0.493 1 98.06 448 ARG B CA 1
ATOM 8569 C C . ARG B 1 448 ? 2.691 23.516 0.369 1 98.06 448 ARG B C 1
ATOM 8571 O O . ARG B 1 448 ? 3.498 22.766 0.926 1 98.06 448 ARG B O 1
ATOM 8578 N N . TYR B 1 449 ? 3.002 24.516 -0.354 1 98.25 449 TYR B N 1
ATOM 8579 C CA . TYR B 1 449 ? 4.41 24.859 -0.528 1 98.25 449 TYR B CA 1
ATOM 8580 C C . TYR B 1 449 ? 5.055 25.203 0.809 1 98.25 449 TYR B C 1
ATOM 8582 O O . TYR B 1 449 ? 6.094 24.641 1.164 1 98.25 449 TYR B O 1
ATOM 8590 N N . TRP B 1 450 ? 4.496 26.094 1.5 1 98.5 450 TRP B N 1
ATOM 8591 C CA . TRP B 1 450 ? 5.074 26.531 2.77 1 98.5 450 TRP B CA 1
ATOM 8592 C C . TRP B 1 450 ? 5.078 25.391 3.779 1 98.5 450 TRP B C 1
ATOM 8594 O O . TRP B 1 450 ? 6.023 25.234 4.555 1 98.5 450 TRP B O 1
ATOM 8604 N N . SER B 1 451 ? 4.012 24.609 3.768 1 98.19 451 SER B N 1
ATOM 8605 C CA . SER B 1 451 ? 3.963 23.438 4.648 1 98.19 451 SER B CA 1
ATOM 8606 C C . SER B 1 451 ? 5.094 22.469 4.336 1 98.19 451 SER B C 1
ATOM 8608 O O . SER B 1 451 ? 5.637 21.828 5.238 1 98.19 451 SER B O 1
ATOM 8610 N N . THR B 1 452 ? 5.418 22.297 3.082 1 98.5 452 THR B N 1
ATOM 8611 C CA . THR B 1 452 ? 6.512 21.406 2.688 1 98.5 452 THR B CA 1
ATOM 8612 C C . THR B 1 452 ? 7.848 21.938 3.197 1 98.5 452 THR B C 1
ATOM 8614 O O . THR B 1 452 ? 8.703 21.172 3.641 1 98.5 452 THR B O 1
ATOM 8617 N N . LEU B 1 453 ? 8.008 23.234 3.156 1 98.31 453 LEU B N 1
ATOM 8618 C CA . LEU B 1 453 ? 9.227 23.828 3.688 1 98.31 453 LEU B CA 1
ATOM 8619 C C . LEU B 1 453 ? 9.312 23.641 5.199 1 98.31 453 LEU B C 1
ATOM 8621 O O . LEU B 1 453 ? 10.398 23.391 5.734 1 98.31 453 LEU B O 1
ATOM 8625 N N . ILE B 1 454 ? 8.227 23.812 5.867 1 98.38 454 ILE B N 1
ATOM 8626 C CA . ILE B 1 454 ? 8.195 23.547 7.301 1 98.38 454 ILE B CA 1
ATOM 8627 C C . ILE B 1 454 ? 8.531 22.078 7.562 1 98.38 454 ILE B C 1
ATOM 8629 O O . ILE B 1 454 ? 9.312 21.766 8.469 1 98.38 454 ILE B O 1
ATOM 8633 N N . PHE B 1 455 ? 8.016 21.25 6.762 1 98 455 PHE B N 1
ATOM 8634 C CA . PHE B 1 455 ? 8.188 19.812 6.895 1 98 455 PHE B CA 1
ATOM 8635 C C . PHE B 1 455 ? 9.664 19.438 6.855 1 98 455 PHE B C 1
ATOM 8637 O O . PHE B 1 455 ? 10.109 18.547 7.594 1 98 455 PHE B O 1
ATOM 8644 N N . VAL B 1 456 ? 10.445 20.062 6.043 1 97.31 456 VAL B N 1
ATOM 8645 C CA . VAL B 1 456 ? 11.859 19.734 5.879 1 97.31 456 VAL B CA 1
ATOM 8646 C C . VAL B 1 456 ? 12.672 20.344 7.012 1 97.31 456 VAL B C 1
ATOM 8648 O O . VAL B 1 456 ? 13.688 19.797 7.434 1 97.31 456 VAL B O 1
ATOM 8651 N N . THR B 1 457 ? 12.219 21.391 7.629 1 97.25 457 THR B N 1
ATOM 8652 C CA . THR B 1 457 ? 13.07 22.172 8.523 1 97.25 457 THR B CA 1
ATOM 8653 C C . THR B 1 457 ? 12.633 22 9.977 1 97.25 457 THR B C 1
ATOM 8655 O O . THR B 1 457 ? 13.406 22.25 10.898 1 97.25 457 THR B O 1
ATOM 8658 N N . ARG B 1 458 ? 11.484 21.562 10.219 1 96.31 458 ARG B N 1
ATOM 8659 C CA . ARG B 1 458 ? 10.922 21.578 11.562 1 96.31 458 ARG B CA 1
ATOM 8660 C C . ARG B 1 458 ? 11.688 20.641 12.484 1 96.31 458 ARG B C 1
ATOM 8662 O O . ARG B 1 458 ? 11.836 20.906 13.68 1 96.31 458 ARG B O 1
ATOM 8669 N N . PRO B 1 459 ? 12.258 19.516 12.016 1 94.44 459 PRO B N 1
ATOM 8670 C CA . PRO B 1 459 ? 13.023 18.688 12.953 1 94.44 459 PRO B CA 1
ATOM 8671 C C . PRO B 1 459 ? 14.25 19.406 13.5 1 94.44 459 PRO B C 1
ATOM 8673 O O . PRO B 1 459 ? 14.648 19.172 14.648 1 94.44 459 PRO B O 1
ATOM 8676 N N . PHE B 1 460 ? 14.828 20.312 12.766 1 94.75 460 PHE B N 1
ATOM 8677 C CA . PHE B 1 460 ? 16 21.062 13.203 1 94.75 460 PHE B CA 1
ATOM 8678 C C . PHE B 1 460 ? 15.617 22.109 14.242 1 94.75 460 PHE B C 1
ATOM 8680 O O . PHE B 1 460 ? 16.328 22.312 15.219 1 94.75 460 PHE B O 1
ATOM 8687 N N . PHE B 1 461 ? 14.523 22.703 13.984 1 95 461 PHE B N 1
ATOM 8688 C CA . PHE B 1 461 ? 14.008 23.672 14.945 1 95 461 PHE B CA 1
ATOM 8689 C C . PHE B 1 461 ? 13.664 22.984 16.266 1 95 461 PHE B C 1
ATOM 8691 O O . PHE B 1 461 ? 14.008 23.484 17.328 1 95 461 PHE B O 1
ATOM 8698 N N . LEU B 1 462 ? 13.023 21.859 16.156 1 93.88 462 LEU B N 1
ATOM 8699 C CA . LEU B 1 462 ? 12.664 21.078 17.344 1 93.88 462 LEU B CA 1
ATOM 8700 C C . LEU B 1 462 ? 13.906 20.656 18.125 1 93.88 462 LEU B C 1
ATOM 8702 O O . LEU B 1 462 ? 13.922 20.719 19.344 1 93.88 462 LEU B O 1
ATOM 8706 N N . HIS B 1 463 ? 14.906 20.266 17.453 1 92.75 463 HIS B N 1
ATOM 8707 C CA . HIS B 1 463 ? 16.141 19.828 18.094 1 92.75 463 HIS B CA 1
ATOM 8708 C C . HIS B 1 463 ? 16.781 20.969 18.891 1 92.75 463 HIS B C 1
ATOM 8710 O O . HIS B 1 463 ? 17.25 20.766 20.016 1 92.75 463 HIS B O 1
ATOM 8716 N N . ILE B 1 464 ? 16.828 22.125 18.328 1 91.31 464 ILE B N 1
ATOM 8717 C CA . ILE B 1 464 ? 17.453 23.281 18.969 1 91.31 464 ILE B CA 1
ATOM 8718 C C . ILE B 1 464 ? 16.703 23.609 20.266 1 91.31 464 ILE B C 1
ATOM 8720 O O . ILE B 1 464 ? 17.312 23.922 21.281 1 91.31 464 ILE B O 1
ATOM 8724 N N . VAL B 1 465 ? 15.477 23.516 20.234 1 90.06 465 VAL B N 1
ATOM 8725 C CA . VAL B 1 465 ? 14.656 23.906 21.375 1 90.06 465 VAL B CA 1
ATOM 8726 C C . VAL B 1 465 ? 14.766 22.844 22.469 1 90.06 465 VAL B C 1
ATOM 8728 O O . VAL B 1 465 ? 14.789 23.172 23.656 1 90.06 465 VAL B O 1
ATOM 8731 N N . MET B 1 466 ? 14.852 21.609 22.109 1 87.94 466 MET B N 1
ATOM 8732 C CA . MET B 1 466 ? 14.891 20.516 23.078 1 87.94 466 MET B CA 1
ATOM 8733 C C . MET B 1 466 ? 16.281 20.391 23.703 1 87.94 466 MET B C 1
ATOM 8735 O O . MET B 1 466 ? 16.422 19.891 24.828 1 87.94 466 MET B O 1
ATOM 8739 N N . HIS B 1 467 ? 17.297 20.859 22.984 1 85.69 467 HIS B N 1
ATOM 8740 C CA . HIS B 1 467 ? 18.672 20.766 23.484 1 85.69 467 HIS B CA 1
ATOM 8741 C C . HIS B 1 467 ? 19.344 22.125 23.531 1 85.69 467 HIS B C 1
ATOM 8743 O O . HIS B 1 467 ? 20.281 22.391 22.797 1 85.69 467 HIS B O 1
ATOM 8749 N N . PRO B 1 468 ? 18.953 22.969 24.562 1 68.25 468 PRO B N 1
ATOM 8750 C CA . PRO B 1 468 ? 19.484 24.328 24.609 1 68.25 468 PRO B CA 1
ATOM 8751 C C . PRO B 1 468 ? 20.969 24.359 24.984 1 68.25 468 PRO B C 1
ATOM 8753 O O . PRO B 1 468 ? 21.703 25.266 24.562 1 68.25 468 PRO B O 1
ATOM 8756 N N . ASP B 1 469 ? 21.438 23.406 26.016 1 61.38 469 ASP B N 1
ATOM 8757 C CA . ASP B 1 469 ? 22.781 23.406 26.578 1 61.38 469 ASP B CA 1
ATOM 8758 C C . ASP B 1 469 ? 23.828 23.156 25.5 1 61.38 469 ASP B C 1
ATOM 8760 O O . ASP B 1 469 ? 24.969 23.641 25.594 1 61.38 469 ASP B O 1
ATOM 8764 N N . ARG B 1 470 ? 23.656 22.391 24.641 1 53.38 470 ARG B N 1
ATOM 8765 C CA . ARG B 1 470 ? 24.656 22.141 23.609 1 53.38 470 ARG B CA 1
ATOM 8766 C C . ARG B 1 470 ? 24.938 23.391 22.781 1 53.38 470 ARG B C 1
ATOM 8768 O O . ARG B 1 470 ? 25.859 23.406 21.969 1 53.38 470 ARG B O 1
ATOM 8775 N N . ARG B 1 471 ? 24.297 24.5 23.172 1 48.53 471 ARG B N 1
ATOM 8776 C CA . ARG B 1 471 ? 24.531 25.844 22.656 1 48.53 471 ARG B CA 1
ATOM 8777 C C . ARG B 1 471 ? 25.75 26.484 23.328 1 48.53 471 ARG B C 1
ATOM 8779 O O . ARG B 1 471 ? 26.516 27.188 22.672 1 48.53 471 ARG B O 1
ATOM 8786 N N . GLN B 1 472 ? 25.75 26.391 24.812 1 44.53 472 GLN B N 1
ATOM 8787 C CA . GLN B 1 472 ? 26.688 27.156 25.625 1 44.53 472 GLN B CA 1
ATOM 8788 C C . GLN B 1 472 ? 28.047 26.469 25.703 1 44.53 472 GLN B C 1
ATOM 8790 O O . GLN B 1 472 ? 29.047 27.109 26 1 44.53 472 GLN B O 1
ATOM 8795 N N . LYS B 1 473 ? 28.141 25.203 25.875 1 42.38 473 LYS B N 1
ATOM 8796 C CA . LYS B 1 473 ? 29.422 24.656 26.312 1 42.38 473 LYS B CA 1
ATOM 8797 C C . LYS B 1 473 ? 30.516 24.922 25.281 1 42.38 473 LYS B C 1
ATOM 8799 O O . LYS B 1 473 ? 31.641 24.438 25.438 1 42.38 473 LYS B O 1
ATOM 8804 N N . THR B 1 474 ? 30.25 25.359 24.156 1 38.09 474 THR B N 1
ATOM 8805 C CA . THR B 1 474 ? 31.531 25.609 23.5 1 38.09 474 THR B CA 1
ATOM 8806 C C . THR B 1 474 ? 32.219 26.828 24.094 1 38.09 474 THR B C 1
ATOM 8808 O O . THR B 1 474 ? 33.156 27.391 23.5 1 38.09 474 THR B O 1
ATOM 8811 N N . ALA B 1 475 ? 31.688 27.453 25.203 1 32.28 475 ALA B N 1
ATOM 8812 C CA . ALA B 1 475 ? 32.688 28.344 25.75 1 32.28 475 ALA B CA 1
ATOM 8813 C C . ALA B 1 475 ? 33.875 27.562 26.344 1 32.28 475 ALA B C 1
ATOM 8815 O O . ALA B 1 475 ? 33.656 26.562 27.047 1 32.28 475 ALA B O 1
ATOM 8816 N N . PRO B 1 476 ? 35.062 27.609 25.875 1 34.66 476 PRO B N 1
ATOM 8817 C CA . PRO B 1 476 ? 36.281 27.031 26.438 1 34.66 476 PRO B CA 1
ATOM 8818 C C . PRO B 1 476 ? 36.375 27.141 27.953 1 34.66 476 PRO B C 1
ATOM 8820 O O . PRO B 1 476 ? 36.5 28.234 28.5 1 34.66 476 PRO B O 1
ATOM 8823 N N . SER B 1 477 ? 35.438 26.75 28.766 1 32.03 477 SER B N 1
ATOM 8824 C CA . SER B 1 477 ? 35.969 26.828 30.125 1 32.03 477 SER B CA 1
ATOM 8825 C C . SER B 1 477 ? 37.25 26.016 30.281 1 32.03 477 SER B C 1
ATOM 8827 O O . SER B 1 477 ? 37.219 24.797 30.469 1 32.03 477 SER B O 1
ATOM 8829 N N . THR B 1 478 ? 38.188 26.078 29.453 1 31.45 478 THR B N 1
ATOM 8830 C CA . THR B 1 478 ? 39.5 25.469 29.719 1 31.45 478 THR B CA 1
ATOM 8831 C C . THR B 1 478 ? 40.062 25.969 31.031 1 31.45 478 THR B C 1
ATOM 8833 O O . THR B 1 478 ? 41.219 26.391 31.094 1 31.45 478 THR B O 1
ATOM 8836 N N . THR B 1 479 ? 39.375 26.562 32 1 30.67 479 THR B N 1
ATOM 8837 C CA . THR B 1 479 ? 40.375 26.828 33.031 1 30.67 479 THR B CA 1
ATOM 8838 C C . THR B 1 479 ? 40.906 25.531 33.625 1 30.67 479 THR B C 1
ATOM 8840 O O . THR B 1 479 ? 40.656 25.219 34.781 1 30.67 479 THR B O 1
ATOM 8843 N N . GLU B 1 480 ? 40.562 24.328 33.219 1 30.25 480 GLU B N 1
ATOM 8844 C CA . GLU B 1 480 ? 41.344 23.375 33.969 1 30.25 480 GLU B CA 1
ATOM 8845 C C . GLU B 1 480 ? 42.844 23.688 33.875 1 30.25 480 GLU B C 1
ATOM 8847 O O . GLU B 1 480 ? 43.375 23.859 32.781 1 30.25 480 GLU B O 1
ATOM 8852 N N . LYS B 1 481 ? 43.406 24.188 34.969 1 30.11 481 LYS B N 1
ATOM 8853 C CA . LYS B 1 481 ? 44.812 24.344 35.312 1 30.11 481 LYS B CA 1
ATOM 8854 C C . LYS B 1 481 ? 45.625 23.172 34.75 1 30.11 481 LYS B C 1
ATOM 8856 O O . LYS B 1 481 ? 45.219 22.016 34.844 1 30.11 481 LYS B O 1
ATOM 8861 N N . PRO B 1 482 ? 46.656 23.516 33.906 1 29.42 482 PRO B N 1
ATOM 8862 C CA . PRO B 1 482 ? 47.656 22.547 33.5 1 29.42 482 PRO B CA 1
ATOM 8863 C C . PRO B 1 482 ? 48.281 21.844 34.719 1 29.42 482 PRO B C 1
ATOM 8865 O O . PRO B 1 482 ? 48.656 22.484 35.688 1 29.42 482 PRO B O 1
ATOM 8868 N N . LEU B 1 483 ? 47.719 20.828 35.125 1 26.25 483 LEU B N 1
ATOM 8869 C CA . LEU B 1 483 ? 48.562 20.094 36.062 1 26.25 483 LEU B CA 1
ATOM 8870 C C . LEU B 1 483 ? 50 20.094 35.594 1 26.25 483 LEU B C 1
ATOM 8872 O O . LEU B 1 483 ? 50.312 19.797 34.438 1 26.25 483 LEU B O 1
ATOM 8876 N N . ASN B 1 484 ? 50.875 20.953 36.281 1 24.95 484 ASN B N 1
ATOM 8877 C CA . ASN B 1 484 ? 52.344 21 36.312 1 24.95 484 ASN B CA 1
ATOM 8878 C C . ASN B 1 484 ? 52.969 19.609 36.406 1 24.95 484 ASN B C 1
ATOM 8880 O O . ASN B 1 484 ? 53.188 19.094 37.5 1 24.95 484 ASN B O 1
ATOM 8884 N N . GLU B 1 485 ? 52.375 18.516 35.969 1 23.34 485 GLU B N 1
ATOM 8885 C CA . GLU B 1 485 ? 53.281 17.406 36.219 1 23.34 485 GLU B CA 1
ATOM 8886 C C . GLU B 1 485 ? 54.656 17.688 35.625 1 23.34 485 GLU B C 1
ATOM 8888 O O . GLU B 1 485 ? 54.781 18.5 34.688 1 23.34 485 GLU B O 1
ATOM 8893 N N . ALA B 1 486 ? 55.781 16.984 36.219 1 25.11 486 ALA B N 1
ATOM 8894 C CA . ALA B 1 486 ? 57.25 16.953 36.156 1 25.11 486 ALA B CA 1
ATOM 8895 C C . ALA B 1 486 ? 57.75 16.984 34.719 1 25.11 486 ALA B C 1
ATOM 8897 O O . ALA B 1 486 ? 57.031 16.578 33.812 1 25.11 486 ALA B O 1
ATOM 8898 N N . GLY B 1 487 ? 58.969 17.719 34.438 1 23.17 487 GLY B N 1
ATOM 8899 C CA . GLY B 1 487 ? 60 18 33.469 1 23.17 487 GLY B CA 1
ATOM 8900 C C . GLY B 1 487 ? 60.438 16.766 32.688 1 23.17 487 GLY B C 1
ATOM 8901 O O . GLY B 1 487 ? 61.531 16.75 32.094 1 23.17 487 GLY B O 1
ATOM 8902 N N . THR B 1 488 ? 59.875 15.555 32.875 1 25.64 488 THR B N 1
ATOM 8903 C CA . THR B 1 488 ? 60.781 14.633 32.188 1 25.64 488 THR B CA 1
ATOM 8904 C C . THR B 1 488 ? 60.875 14.984 30.703 1 25.64 488 THR B C 1
ATOM 8906 O O . THR B 1 488 ? 59.875 15.18 30.031 1 25.64 488 THR B O 1
ATOM 8909 N N . SER B 1 489 ? 62.031 15.656 30.203 1 25.81 489 SER B N 1
ATOM 8910 C CA . SER B 1 489 ? 62.719 16.141 28.984 1 25.81 489 SER B CA 1
ATOM 8911 C C . SER B 1 489 ? 62.531 15.164 27.828 1 25.81 489 SER B C 1
ATOM 8913 O O . SER B 1 489 ? 63.031 15.406 26.734 1 25.81 489 SER B O 1
ATOM 8915 N N . SER B 1 490 ? 62.344 13.852 28.062 1 23.83 490 SER B N 1
ATOM 8916 C CA . SER B 1 490 ? 62.938 13.148 26.922 1 23.83 490 SER B CA 1
ATOM 8917 C C . SER B 1 490 ? 62.281 13.609 25.625 1 23.83 490 SER B C 1
ATOM 8919 O O . SER B 1 490 ? 61.188 14.188 25.625 1 23.83 490 SER B O 1
ATOM 8921 N N . ALA B 1 491 ? 62.75 13.062 24.422 1 25.06 491 ALA B N 1
ATOM 8922 C CA . ALA B 1 491 ? 63 13.203 23 1 25.06 491 ALA B CA 1
ATOM 8923 C C . ALA B 1 491 ? 61.719 13.266 22.203 1 25.06 491 ALA B C 1
ATOM 8925 O O . ALA B 1 491 ? 61.719 13.641 21.031 1 25.06 491 ALA B O 1
ATOM 8926 N N . GLU B 1 492 ? 60.5 12.492 22.594 1 24.58 492 GLU B N 1
ATOM 8927 C CA . GLU B 1 492 ? 59.844 12.148 21.344 1 24.58 492 GLU B CA 1
ATOM 8928 C C . GLU B 1 492 ? 59 13.305 20.812 1 24.58 492 GLU B C 1
ATOM 8930 O O . GLU B 1 492 ? 58.094 13.773 21.484 1 24.58 492 GLU B O 1
ATOM 8935 N N . GLY B 1 493 ? 59.375 14.336 20.125 1 29.12 493 GLY B N 1
ATOM 8936 C CA . GLY B 1 493 ? 59.031 15.5 19.344 1 29.12 493 GLY B CA 1
ATOM 8937 C C . GLY B 1 493 ? 57.812 15.266 18.469 1 29.12 493 GLY B C 1
ATOM 8938 O O . GLY B 1 493 ? 57.438 16.125 17.656 1 29.12 493 GLY B O 1
ATOM 8939 N N . GLY B 1 494 ? 57.438 14.094 18.062 1 30.14 494 GLY B N 1
ATOM 8940 C CA . GLY B 1 494 ? 56.75 14.055 16.781 1 30.14 494 GLY B CA 1
ATOM 8941 C C . GLY B 1 494 ? 55.406 14.734 16.797 1 30.14 494 GLY B C 1
ATOM 8942 O O . GLY B 1 494 ? 55.219 15.758 16.141 1 30.14 494 GLY B O 1
ATOM 8943 N N . SER B 1 495 ? 54.125 13.992 16.844 1 33.31 495 SER B N 1
ATOM 8944 C CA . SER B 1 495 ? 52.875 14.07 16.094 1 33.31 495 SER B CA 1
ATOM 8945 C C . SER B 1 495 ? 51.875 14.984 16.797 1 33.31 495 SER B C 1
ATOM 8947 O O . SER B 1 495 ? 50.844 14.516 17.312 1 33.31 495 SER B O 1
ATOM 8949 N N . ALA B 1 496 ? 52.094 15.859 17.562 1 36.22 496 ALA B N 1
ATOM 8950 C CA . ALA B 1 496 ? 51.156 16.766 18.219 1 36.22 496 ALA B CA 1
ATOM 8951 C C . ALA B 1 496 ? 50.469 17.656 17.188 1 36.22 496 ALA B C 1
ATOM 8953 O O . ALA B 1 496 ? 49.375 18.203 17.469 1 36.22 496 ALA B O 1
ATOM 8954 N N . SER B 1 497 ? 51.094 17.969 16.234 1 41.25 497 SER B N 1
ATOM 8955 C CA . SER B 1 497 ? 50.5 18.875 15.242 1 41.25 497 SER B CA 1
ATOM 8956 C C . SER B 1 497 ? 49.281 18.281 14.594 1 41.25 497 SER B C 1
ATOM 8958 O O . SER B 1 497 ? 48.344 19.016 14.219 1 41.25 497 SER B O 1
ATOM 8960 N N . GLY B 1 498 ? 49.156 16.984 14.438 1 41.78 498 GLY B N 1
ATOM 8961 C CA . GLY B 1 498 ? 48.031 16.312 13.773 1 41.78 498 GLY B CA 1
ATOM 8962 C C . GLY B 1 498 ? 46.75 16.328 14.586 1 41.78 498 GLY B C 1
ATOM 8963 O O . GLY B 1 498 ? 45.656 16.422 14.023 1 41.78 498 GLY B O 1
ATOM 8964 N N . LEU B 1 499 ? 46.875 16.234 15.859 1 45.12 499 LEU B N 1
ATOM 8965 C CA . LEU B 1 499 ? 45.688 16.203 16.734 1 45.12 499 LEU B CA 1
ATOM 8966 C C . LEU B 1 499 ? 45.031 17.562 16.812 1 45.12 499 LEU B C 1
ATOM 8968 O O . LEU B 1 499 ? 43.812 17.656 16.859 1 45.12 499 LEU B O 1
ATOM 8972 N N . ARG B 1 500 ? 45.844 18.625 16.938 1 48.12 500 ARG B N 1
ATOM 8973 C CA . ARG B 1 500 ? 45.281 19.969 16.969 1 48.12 500 ARG B CA 1
ATOM 8974 C C . ARG B 1 500 ? 44.531 20.266 15.672 1 48.12 500 ARG B C 1
ATOM 8976 O O . ARG B 1 500 ? 43.469 20.891 15.695 1 48.12 500 ARG B O 1
ATOM 8983 N N 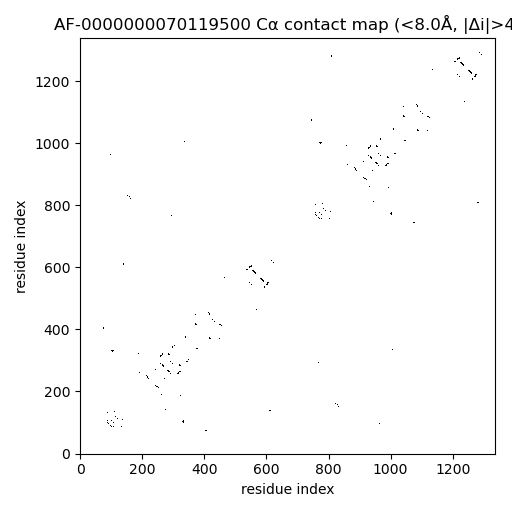. SER B 1 501 ? 45.031 19.734 14.555 1 54.59 501 SER B N 1
ATOM 8984 C CA . SER B 1 501 ? 44.406 19.953 13.258 1 54.59 501 SER B CA 1
ATOM 8985 C C . SER B 1 501 ? 43.094 19.172 13.148 1 54.59 501 SER B C 1
ATOM 8987 O O . SER B 1 501 ? 42.094 19.703 12.633 1 54.59 501 SER B O 1
ATOM 8989 N N . THR B 1 502 ? 43 18.094 13.742 1 53.5 502 THR B N 1
ATOM 8990 C CA . THR B 1 502 ? 41.781 17.297 13.727 1 53.5 502 THR B CA 1
ATOM 8991 C C . THR B 1 502 ? 40.719 17.906 14.633 1 53.5 502 THR B C 1
ATOM 8993 O O . THR B 1 502 ? 39.531 17.984 14.266 1 53.5 502 THR B O 1
ATOM 8996 N N . ALA B 1 503 ? 41.25 18.391 15.812 1 55.09 503 ALA B N 1
ATOM 8997 C CA . ALA B 1 503 ? 40.312 19.016 16.75 1 55.09 503 ALA B CA 1
ATOM 8998 C C . ALA B 1 503 ? 39.75 20.312 16.172 1 55.09 503 ALA B C 1
ATOM 9000 O O . ALA B 1 503 ? 38.562 20.625 16.359 1 55.09 503 ALA B O 1
ATOM 9001 N N . GLN B 1 504 ? 40.594 21.047 15.539 1 59.59 504 GLN B N 1
ATOM 9002 C CA . GLN B 1 504 ? 40.156 22.266 14.898 1 59.59 504 GLN B CA 1
ATOM 9003 C C . GLN B 1 504 ? 39.188 21.969 13.758 1 59.59 504 GLN B C 1
ATOM 9005 O O . GLN B 1 504 ? 38.188 22.688 13.578 1 59.59 504 GLN B O 1
ATOM 9010 N N . ARG B 1 505 ? 39.375 20.906 13.016 1 57.62 505 ARG B N 1
ATOM 9011 C CA . ARG B 1 505 ? 38.469 20.5 11.938 1 57.62 505 ARG B CA 1
ATOM 9012 C C . ARG B 1 505 ? 37.125 20.047 12.484 1 57.62 505 ARG B C 1
ATOM 9014 O O . ARG B 1 505 ? 36.094 20.344 11.906 1 57.62 505 ARG B O 1
ATOM 9021 N N . ILE B 1 506 ? 37.219 19.422 13.516 1 59.47 506 ILE B N 1
ATOM 9022 C CA . ILE B 1 506 ? 35.969 18.953 14.156 1 59.47 506 ILE B CA 1
ATOM 9023 C C . ILE B 1 506 ? 35.188 20.141 14.703 1 59.47 506 ILE B C 1
ATOM 9025 O O . ILE B 1 506 ? 33.969 20.188 14.57 1 59.47 506 ILE B O 1
ATOM 9029 N N . ARG B 1 507 ? 35.938 21.047 15.336 1 62.69 507 ARG B N 1
ATOM 9030 C CA . ARG B 1 507 ? 35.281 22.234 15.875 1 62.69 507 ARG B CA 1
ATOM 9031 C C . ARG B 1 507 ? 34.688 23.062 14.758 1 62.69 507 ARG B C 1
ATOM 9033 O O . ARG B 1 507 ? 33.562 23.562 14.891 1 62.69 507 ARG B O 1
ATOM 9040 N N . THR B 1 508 ? 35.406 23.156 13.734 1 68.81 508 THR B N 1
ATOM 9041 C CA . THR B 1 508 ? 34.906 23.906 12.602 1 68.81 508 THR B CA 1
ATOM 9042 C C . THR B 1 508 ? 33.688 23.219 11.992 1 68.81 508 THR B C 1
ATOM 9044 O O . THR B 1 508 ? 32.719 23.875 11.602 1 68.81 508 THR B O 1
ATOM 9047 N N . ALA B 1 509 ? 33.719 21.969 11.961 1 72.31 509 ALA B N 1
ATOM 9048 C CA . ALA B 1 509 ? 32.594 21.203 11.438 1 72.31 509 ALA B CA 1
ATOM 9049 C C . ALA B 1 509 ? 31.391 21.297 12.367 1 72.31 509 ALA B C 1
ATOM 9051 O O . ALA B 1 509 ? 30.25 21.375 11.906 1 72.31 509 ALA B O 1
ATOM 9052 N N . SER B 1 510 ? 31.672 21.359 13.562 1 77.75 510 SER B N 1
ATOM 9053 C CA . SER B 1 510 ? 30.594 21.469 14.547 1 77.75 510 SER B CA 1
ATOM 9054 C C . SER B 1 510 ? 29.953 22.844 14.508 1 77.75 510 SER B C 1
ATOM 9056 O O . SER B 1 510 ? 28.734 22.984 14.648 1 77.75 510 SER B O 1
ATOM 9058 N N . ASP B 1 511 ? 30.828 23.797 14.336 1 81 511 ASP B N 1
ATOM 9059 C CA . ASP B 1 511 ? 30.297 25.156 14.242 1 81 511 ASP B CA 1
ATOM 9060 C C . ASP B 1 511 ? 29.484 25.344 12.969 1 81 511 ASP B C 1
ATOM 9062 O O . ASP B 1 511 ? 28.453 26.031 12.977 1 81 511 ASP B O 1
ATOM 9066 N N . ALA B 1 512 ? 29.969 24.766 11.969 1 82.5 512 ALA B N 1
ATOM 9067 C CA . ALA B 1 512 ? 29.234 24.844 10.711 1 82.5 512 ALA B CA 1
ATOM 9068 C C . ALA B 1 512 ? 27.875 24.141 10.828 1 82.5 512 ALA B C 1
ATOM 9070 O O . ALA B 1 512 ? 26.875 24.625 10.305 1 82.5 512 ALA B O 1
ATOM 9071 N N . LYS B 1 513 ? 27.891 23.094 11.445 1 87.44 513 LYS B N 1
ATOM 9072 C CA . LYS B 1 513 ? 26.672 22.328 11.656 1 87.44 513 LYS B CA 1
ATOM 9073 C C . LYS B 1 513 ? 25.656 23.141 12.469 1 87.44 513 LYS B C 1
ATOM 9075 O O . LYS B 1 513 ? 24.469 23.156 12.133 1 87.44 513 LYS B O 1
ATOM 9080 N N . ARG B 1 514 ? 26.125 23.781 13.422 1 87.75 514 ARG B N 1
ATOM 9081 C CA . ARG B 1 514 ? 25.25 24.594 14.258 1 87.75 514 ARG B CA 1
ATOM 9082 C C . ARG B 1 514 ? 24.641 25.75 13.461 1 87.75 514 ARG B C 1
ATOM 9084 O O . ARG B 1 514 ? 23.484 26.109 13.672 1 87.75 514 ARG B O 1
ATOM 9091 N N . GLN B 1 515 ? 25.422 26.219 12.633 1 90.44 515 GLN B N 1
ATOM 9092 C CA . GLN B 1 515 ? 24.922 27.312 11.812 1 90.44 515 GLN B CA 1
ATOM 9093 C C . GLN B 1 515 ? 23.828 26.844 10.859 1 90.44 515 GLN B C 1
ATOM 9095 O O . GLN B 1 515 ? 22.828 27.531 10.641 1 90.44 515 GLN B O 1
ATOM 9100 N N . TYR B 1 516 ? 24.016 25.719 10.281 1 91.81 516 TYR B N 1
ATOM 9101 C CA . TYR B 1 516 ? 23 25.141 9.406 1 91.81 516 TYR B CA 1
ATOM 9102 C C . TYR B 1 516 ? 21.688 24.922 10.164 1 91.81 516 TYR B C 1
ATOM 9104 O O . TYR B 1 516 ? 20.609 25.219 9.648 1 91.81 516 TYR B O 1
ATOM 9112 N N . PHE B 1 517 ? 21.812 24.438 11.352 1 93.38 517 PHE B N 1
ATOM 9113 C CA . PHE B 1 517 ? 20.625 24.188 12.172 1 93.38 517 PHE B CA 1
ATOM 9114 C C . PHE B 1 517 ? 19.891 25.484 12.469 1 93.38 517 PHE B C 1
ATOM 9116 O O . PHE B 1 517 ? 18.656 25.531 12.414 1 93.38 517 PHE B O 1
ATOM 9123 N N . LYS B 1 518 ? 20.625 26.5 12.719 1 91.69 518 LYS B N 1
ATOM 9124 C CA . LYS B 1 518 ? 20.031 27.797 12.977 1 91.69 518 LYS B CA 1
ATOM 9125 C C . LYS B 1 518 ? 19.375 28.359 11.727 1 91.69 518 LYS B C 1
ATOM 9127 O O . LYS B 1 518 ? 18.281 28.953 11.797 1 91.69 518 LYS B O 1
ATOM 9132 N N . ASP B 1 519 ? 20 28.172 10.641 1 94.31 519 ASP B N 1
ATOM 9133 C CA . ASP B 1 519 ? 19.453 28.656 9.383 1 94.31 519 ASP B CA 1
ATOM 9134 C C . ASP B 1 519 ? 18.156 27.938 9.023 1 94.31 519 ASP B C 1
ATOM 9136 O O . ASP B 1 519 ? 17.203 28.562 8.555 1 94.31 519 ASP B O 1
ATOM 9140 N N . PHE B 1 520 ? 18.156 26.688 9.219 1 96.25 520 PHE B N 1
ATOM 9141 C CA . PHE B 1 520 ? 16.953 25.922 8.93 1 96.25 520 PHE B CA 1
ATOM 9142 C C . PHE B 1 520 ? 15.828 26.312 9.875 1 96.25 520 PHE B C 1
ATOM 9144 O O . PHE B 1 520 ? 14.656 26.344 9.469 1 96.25 520 PHE B O 1
ATOM 9151 N N . SER B 1 521 ? 16.156 26.578 11.07 1 95.06 521 SER B N 1
ATOM 9152 C CA . SER B 1 521 ? 15.148 27.016 12.031 1 95.06 521 SER B CA 1
ATOM 9153 C C . SER B 1 521 ? 14.555 28.359 11.641 1 95.06 521 SER B C 1
ATOM 9155 O O . SER B 1 521 ? 13.344 28.578 11.766 1 95.06 521 SER B O 1
ATOM 9157 N N . ALA B 1 522 ? 15.43 29.234 11.227 1 94.38 522 ALA B N 1
ATOM 9158 C CA . ALA B 1 522 ? 14.961 30.531 10.773 1 94.38 522 ALA B CA 1
ATOM 9159 C C . ALA B 1 522 ? 14.062 30.406 9.547 1 94.38 522 ALA B C 1
ATOM 9161 O O . ALA B 1 522 ? 13.062 31.125 9.414 1 94.38 522 ALA B O 1
ATOM 9162 N N . LEU B 1 523 ? 14.43 29.5 8.695 1 96.81 523 LEU B N 1
ATOM 9163 C CA . LEU B 1 523 ? 13.633 29.25 7.5 1 96.81 523 LEU B CA 1
ATOM 9164 C C . LEU B 1 523 ? 12.273 28.672 7.867 1 96.81 523 LEU B C 1
ATOM 9166 O O . LEU B 1 523 ? 11.273 28.969 7.215 1 96.81 523 LEU B O 1
ATOM 9170 N N . CYS B 1 524 ? 12.242 27.844 8.836 1 97.62 524 CYS B N 1
ATOM 9171 C CA . CYS B 1 524 ? 10.992 27.266 9.32 1 97.62 524 CYS B CA 1
ATOM 9172 C C . CYS B 1 524 ? 10.047 28.359 9.812 1 97.62 524 CYS B C 1
ATOM 9174 O O . CYS B 1 524 ? 8.859 28.359 9.469 1 97.62 524 CYS B O 1
ATOM 9176 N N . LEU B 1 525 ? 10.547 29.266 10.562 1 96.19 525 LEU B N 1
ATOM 9177 C CA . LEU B 1 525 ? 9.758 30.375 11.102 1 96.19 525 LEU B CA 1
ATOM 9178 C C . LEU B 1 525 ? 9.281 31.297 9.984 1 96.19 525 LEU B C 1
ATOM 9180 O O . LEU B 1 525 ? 8.141 31.766 10.008 1 96.19 525 LEU B O 1
ATOM 9184 N N . GLU B 1 526 ? 10.133 31.516 9.07 1 96.94 526 GLU B N 1
ATOM 9185 C CA . GLU B 1 526 ? 9.75 32.344 7.93 1 96.94 526 GLU B CA 1
ATOM 9186 C C . GLU B 1 526 ? 8.641 31.672 7.121 1 96.94 526 GLU B C 1
ATOM 9188 O O . GLU B 1 526 ? 7.703 32.344 6.68 1 96.94 526 GLU B O 1
ATOM 9193 N N . ALA B 1 527 ? 8.805 30.406 6.887 1 98.5 527 ALA B N 1
ATOM 9194 C CA . ALA B 1 527 ? 7.781 29.656 6.152 1 98.5 527 ALA B CA 1
ATOM 9195 C C . ALA B 1 527 ? 6.438 29.719 6.875 1 98.5 527 ALA B C 1
ATOM 9197 O O . ALA B 1 527 ? 5.391 29.891 6.242 1 98.5 527 ALA B O 1
ATOM 9198 N N . ALA B 1 528 ? 6.434 29.578 8.172 1 98.44 528 ALA B N 1
ATOM 9199 C CA . ALA B 1 528 ? 5.207 29.656 8.953 1 98.44 528 ALA B CA 1
ATOM 9200 C C . ALA B 1 528 ? 4.582 31.047 8.859 1 98.44 528 ALA B C 1
ATOM 9202 O O . ALA B 1 528 ? 3.355 31.172 8.789 1 98.44 528 ALA B O 1
ATOM 9203 N N . SER B 1 529 ? 5.441 32.062 8.875 1 97.62 529 SER B N 1
ATOM 9204 C CA . SER B 1 529 ? 4.945 33.438 8.766 1 97.62 529 SER B CA 1
ATOM 9205 C C . SER B 1 529 ? 4.277 33.688 7.418 1 97.62 529 SER B C 1
ATOM 9207 O O . SER B 1 529 ? 3.258 34.375 7.34 1 97.62 529 SER B O 1
ATOM 9209 N N . GLN B 1 530 ? 4.906 33.125 6.418 1 97.69 530 GLN B N 1
ATOM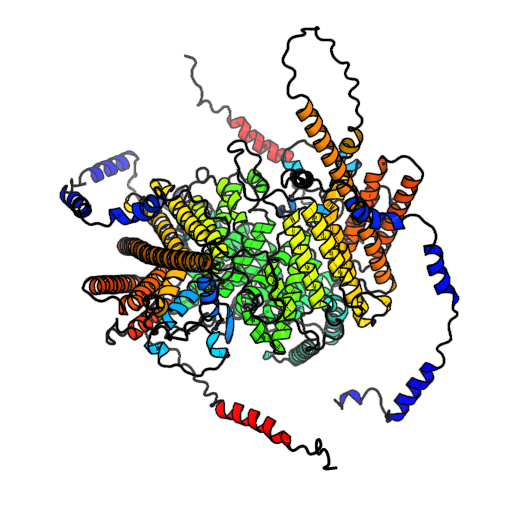 9210 C CA . GLN B 1 530 ? 4.316 33.281 5.094 1 97.69 530 GLN B CA 1
ATOM 9211 C C . GLN B 1 530 ? 3.023 32.469 4.977 1 97.69 530 GLN B C 1
ATOM 9213 O O . GLN B 1 530 ? 2.064 32.906 4.344 1 97.69 530 GLN B O 1
ATOM 9218 N N . SER B 1 531 ? 3.023 31.312 5.512 1 98.38 531 SER B N 1
ATOM 9219 C CA . SER B 1 531 ? 1.812 30.484 5.547 1 98.38 531 SER B CA 1
ATOM 9220 C C . SER B 1 531 ? 0.681 31.219 6.27 1 98.38 531 SER B C 1
ATOM 9222 O O . SER B 1 531 ? -0.47 31.172 5.832 1 98.38 531 SER B O 1
ATOM 9224 N N . LEU B 1 532 ? 1.001 31.875 7.375 1 98.19 532 LEU B N 1
ATOM 9225 C CA . LEU B 1 532 ? 0.022 32.656 8.125 1 98.19 532 LEU B CA 1
ATOM 9226 C C . LEU B 1 532 ? -0.576 33.75 7.262 1 98.19 532 LEU B C 1
ATOM 9228 O O . LEU B 1 532 ? -1.782 34 7.312 1 98.19 532 LEU B O 1
ATOM 9232 N N . ARG B 1 533 ? 0.243 34.375 6.492 1 97.25 533 ARG B N 1
ATOM 9233 C CA . ARG B 1 533 ? -0.247 35.438 5.609 1 97.25 533 ARG B CA 1
ATOM 9234 C C . ARG B 1 533 ? -1.259 34.875 4.613 1 97.25 533 ARG B C 1
ATOM 9236 O O . ARG B 1 533 ? -2.277 35.531 4.336 1 97.25 533 ARG B O 1
ATOM 9243 N N . VAL B 1 534 ? -0.959 33.719 4.078 1 97.81 534 VAL B N 1
ATOM 9244 C CA . VAL B 1 534 ? -1.872 33.094 3.131 1 97.81 534 VAL B CA 1
ATOM 9245 C C . VAL B 1 534 ? -3.178 32.719 3.836 1 97.81 534 VAL B C 1
ATOM 9247 O O . VAL B 1 534 ? -4.262 32.938 3.289 1 97.81 534 VAL B O 1
ATOM 9250 N N . LEU B 1 535 ? -3.07 32.219 5.008 1 98.19 535 LEU B N 1
ATOM 9251 C CA . LEU B 1 535 ? -4.25 31.812 5.773 1 98.19 535 LEU B CA 1
ATOM 9252 C C . LEU B 1 535 ? -5.117 33.031 6.098 1 98.19 535 LEU B C 1
ATOM 9254 O O . LEU B 1 535 ? -6.348 32.938 6.035 1 98.19 535 LEU B O 1
ATOM 9258 N N . CYS B 1 536 ? -4.492 34.125 6.496 1 96.38 536 CYS B N 1
ATOM 9259 C CA . CYS B 1 536 ? -5.234 35.344 6.766 1 96.38 536 CYS B CA 1
ATOM 9260 C C . CYS B 1 536 ? -5.957 35.844 5.516 1 96.38 536 CYS B C 1
ATOM 9262 O O . CYS B 1 536 ? -7.113 36.25 5.586 1 96.38 536 CYS B O 1
ATOM 9264 N N . TYR B 1 537 ? -5.301 35.719 4.422 1 95.62 537 TYR B N 1
ATOM 9265 C CA . TYR B 1 537 ? -5.938 36.094 3.16 1 95.62 537 TYR B CA 1
ATOM 9266 C C . TYR B 1 537 ? -7.152 35.219 2.885 1 95.62 537 TYR B C 1
ATOM 9268 O O . TYR B 1 537 ? -8.203 35.719 2.477 1 95.62 537 TYR B O 1
ATOM 9276 N N . MET B 1 538 ? -7.008 33.938 3.08 1 96.94 538 MET B N 1
ATOM 9277 C CA . MET B 1 538 ? -8.094 33 2.832 1 96.94 538 MET B CA 1
ATOM 9278 C C . MET B 1 538 ? -9.266 33.25 3.771 1 96.94 538 MET B C 1
ATOM 9280 O O . MET B 1 538 ? -10.422 33.094 3.387 1 96.94 538 MET B O 1
ATOM 9284 N N . ARG B 1 539 ? -8.953 33.625 4.992 1 96.5 539 ARG B N 1
ATOM 9285 C CA . ARG B 1 539 ? -10 33.969 5.949 1 96.5 539 ARG B CA 1
ATOM 9286 C C . ARG B 1 539 ? -10.773 35.188 5.488 1 96.5 539 ARG B C 1
ATOM 9288 O O . ARG B 1 539 ? -12.008 35.188 5.457 1 96.5 539 ARG B O 1
ATOM 9295 N N . ASP B 1 540 ? -10.078 36.188 5.074 1 94.81 540 ASP B N 1
ATOM 9296 C CA . ASP B 1 540 ? -10.688 37.469 4.707 1 94.81 540 ASP B CA 1
ATOM 9297 C C . ASP B 1 540 ? -11.508 37.344 3.426 1 94.81 540 ASP B C 1
ATOM 9299 O O . ASP B 1 540 ? -12.492 38.062 3.236 1 94.81 540 ASP B O 1
ATOM 9303 N N . THR B 1 541 ? -11.109 36.406 2.553 1 94.38 541 THR B N 1
ATOM 9304 C CA . THR B 1 541 ? -11.812 36.219 1.289 1 94.38 541 THR B CA 1
ATOM 9305 C C . THR B 1 541 ? -12.758 35.031 1.374 1 94.38 541 THR B C 1
ATOM 9307 O O . THR B 1 541 ? -13.297 34.562 0.359 1 94.38 541 THR B O 1
ATOM 9310 N N . GLU B 1 542 ? -12.898 34.406 2.521 1 93.38 542 GLU B N 1
ATOM 9311 C CA . GLU B 1 542 ? -13.82 33.312 2.807 1 93.38 542 GLU B CA 1
ATOM 9312 C C . GLU B 1 542 ? -13.516 32.094 1.937 1 93.38 542 GLU B C 1
ATOM 9314 O O . GLU B 1 542 ? -14.422 31.516 1.327 1 93.38 542 GLU B O 1
ATOM 9319 N N . LEU B 1 543 ? -12.25 31.766 1.851 1 95.38 543 LEU B N 1
ATOM 9320 C CA . LEU B 1 543 ? -11.82 30.641 1.045 1 95.38 543 LEU B CA 1
ATOM 9321 C C . LEU B 1 543 ? -11.523 29.422 1.926 1 95.38 543 LEU B C 1
ATOM 9323 O O . LEU B 1 543 ? -11.367 28.312 1.425 1 95.38 543 LEU B O 1
ATOM 9327 N N . LEU B 1 544 ? -11.5 29.578 3.217 1 96.69 544 LEU B N 1
ATOM 9328 C CA . LEU B 1 544 ? -11.172 28.5 4.137 1 96.69 544 LEU B CA 1
ATOM 9329 C C . LEU B 1 544 ? -12.312 27.5 4.211 1 96.69 544 LEU B C 1
ATOM 9331 O O . LEU B 1 544 ? -13.484 27.875 4.125 1 96.69 544 LEU B O 1
ATOM 9335 N N . SER B 1 545 ? -11.906 26.266 4.309 1 96.06 545 SER B N 1
ATOM 9336 C CA . SER B 1 545 ? -12.922 25.219 4.414 1 96.06 545 SER B CA 1
ATOM 9337 C C . SER B 1 545 ? -12.617 24.266 5.566 1 96.06 545 SER B C 1
ATOM 9339 O O . SER B 1 545 ? -11.461 23.891 5.785 1 96.06 545 SER B O 1
ATOM 9341 N N . SER B 1 546 ? -13.68 23.906 6.293 1 95.44 546 SER B N 1
ATOM 9342 C CA . SER B 1 546 ? -13.555 22.922 7.375 1 95.44 546 SER B CA 1
ATOM 9343 C C . SER B 1 546 ? -13.891 21.516 6.891 1 95.44 546 SER B C 1
ATOM 9345 O O . SER B 1 546 ? -13.812 20.562 7.66 1 95.44 546 SER B O 1
ATOM 9347 N N . LEU B 1 547 ? -14.227 21.422 5.582 1 95.06 547 LEU B N 1
ATOM 9348 C CA . LEU B 1 547 ? -14.602 20.125 5.035 1 95.06 547 LEU B CA 1
ATOM 9349 C C . LEU B 1 547 ? -13.367 19.25 4.816 1 95.06 547 LEU B C 1
ATOM 9351 O O . LEU B 1 547 ? -13.453 18.031 4.863 1 95.06 547 LEU B O 1
ATOM 9355 N N . VAL B 1 548 ? -12.258 19.922 4.559 1 94.44 548 VAL B N 1
ATOM 9356 C CA . VAL B 1 548 ? -11.023 19.188 4.312 1 94.44 548 VAL B CA 1
ATOM 9357 C C . VAL B 1 548 ? -10.039 19.438 5.449 1 94.44 548 VAL B C 1
ATOM 9359 O O . VAL B 1 548 ? -10.016 20.516 6.035 1 94.44 548 VAL B O 1
ATOM 9362 N N . THR B 1 549 ? -9.25 18.484 5.668 1 94.94 549 THR B N 1
ATOM 9363 C CA . THR B 1 549 ? -8.32 18.531 6.789 1 94.94 549 THR B CA 1
ATOM 9364 C C . THR B 1 549 ? -7.129 19.438 6.465 1 94.94 549 THR B C 1
ATOM 9366 O O . THR B 1 549 ? -6.461 19.938 7.367 1 94.94 549 THR B O 1
ATOM 9369 N N . LEU B 1 550 ? -6.879 19.703 5.27 1 96.25 550 LEU B N 1
ATOM 9370 C CA . LEU B 1 550 ? -5.676 20.391 4.82 1 96.25 550 LEU B CA 1
ATOM 9371 C C . LEU B 1 550 ? -5.566 21.766 5.461 1 96.25 550 LEU B C 1
ATOM 9373 O O . LEU B 1 550 ? -4.516 22.125 6.004 1 96.25 550 LEU B O 1
ATOM 9377 N N . ASP B 1 551 ? -6.617 22.578 5.453 1 97.44 551 ASP B N 1
ATOM 9378 C CA . ASP B 1 551 ? -6.594 23.938 5.977 1 97.44 551 ASP B CA 1
ATOM 9379 C C . ASP B 1 551 ? -6.32 23.953 7.48 1 97.44 551 ASP B C 1
ATOM 9381 O O . ASP B 1 551 ? -5.445 24.672 7.953 1 97.44 551 ASP B O 1
ATOM 9385 N N . THR B 1 552 ? -7.035 23.141 8.117 1 97.19 552 THR B N 1
ATOM 9386 C CA . THR B 1 552 ? -6.891 23.062 9.57 1 97.19 552 THR B CA 1
ATOM 9387 C C . THR B 1 552 ? -5.512 22.531 9.945 1 97.19 552 THR B C 1
ATOM 9389 O O . THR B 1 552 ? -4.91 22.984 10.93 1 97.19 552 THR B O 1
ATOM 9392 N N . SER B 1 553 ? -5.055 21.578 9.203 1 97.19 553 SER B N 1
ATOM 9393 C CA . SER B 1 553 ? -3.742 21 9.492 1 97.19 553 SER B CA 1
ATOM 9394 C C . SER B 1 553 ? -2.637 22.047 9.312 1 97.19 553 SER B C 1
ATOM 9396 O O . SER B 1 553 ? -1.681 22.078 10.094 1 97.19 553 SER B O 1
ATOM 9398 N N . CYS B 1 554 ? -2.736 22.828 8.305 1 97.88 554 CYS B N 1
ATOM 9399 C CA . CYS B 1 554 ? -1.745 23.875 8.086 1 97.88 554 CYS B CA 1
ATOM 9400 C C . CYS B 1 554 ? -1.793 24.906 9.203 1 97.88 554 CYS B C 1
ATOM 9402 O O . CYS B 1 554 ? -0.753 25.391 9.648 1 97.88 554 CYS B O 1
ATOM 9404 N N . LEU B 1 555 ? -2.971 25.25 9.617 1 98.12 555 LEU B N 1
ATOM 9405 C CA . LEU B 1 555 ? -3.143 26.203 10.711 1 98.12 555 LEU B CA 1
ATOM 9406 C C . LEU B 1 555 ? -2.5 25.672 11.992 1 98.12 555 LEU B C 1
ATOM 9408 O O . LEU B 1 555 ? -1.78 26.406 12.68 1 98.12 555 LEU B O 1
ATOM 9412 N N . LEU B 1 556 ? -2.783 24.453 12.25 1 97.69 556 LEU B N 1
ATOM 9413 C CA . LEU B 1 556 ? -2.23 23.844 13.453 1 97.69 556 LEU B CA 1
ATOM 9414 C C . LEU B 1 556 ? -0.709 23.766 13.375 1 97.69 556 LEU B C 1
ATOM 9416 O O . LEU B 1 556 ? -0.016 23.984 14.367 1 97.69 556 LEU B O 1
ATOM 9420 N N . GLU B 1 557 ? -0.233 23.391 12.25 1 97.88 557 GLU B N 1
ATOM 9421 C CA . GLU B 1 557 ? 1.209 23.297 12.039 1 97.88 557 GLU B CA 1
ATOM 9422 C C . GLU B 1 557 ? 1.886 24.641 12.297 1 97.88 557 GLU B C 1
ATOM 9424 O O . GLU B 1 557 ? 2.918 24.703 12.969 1 97.88 557 GLU B O 1
ATOM 9429 N N . ASP B 1 558 ? 1.319 25.688 11.773 1 98.31 558 ASP B N 1
ATOM 9430 C CA . ASP B 1 558 ? 1.857 27.031 11.992 1 98.31 558 ASP B CA 1
ATOM 9431 C C . ASP B 1 558 ? 1.828 27.391 13.477 1 98.31 558 ASP B C 1
ATOM 9433 O O . ASP B 1 558 ? 2.791 27.953 14 1 98.31 558 ASP B O 1
ATOM 9437 N N . LEU B 1 559 ? 0.75 27.094 14.078 1 97.75 559 LEU B N 1
ATOM 9438 C CA . LEU B 1 559 ? 0.606 27.391 15.5 1 97.75 559 LEU B CA 1
ATOM 9439 C C . LEU B 1 559 ? 1.695 26.703 16.312 1 97.75 559 LEU B C 1
ATOM 9441 O O . LEU B 1 559 ? 2.287 27.312 17.203 1 97.75 559 LEU B O 1
ATOM 9445 N N . GLN B 1 560 ? 1.949 25.469 16 1 96.69 560 GLN B N 1
ATOM 9446 C CA . GLN B 1 560 ? 2.971 24.719 16.719 1 96.69 560 GLN B CA 1
ATOM 9447 C C . GLN B 1 560 ? 4.355 25.312 16.484 1 96.69 560 GLN B C 1
ATOM 9449 O O . GLN B 1 560 ? 5.195 25.328 17.391 1 96.69 560 GLN B O 1
ATOM 9454 N N . VAL B 1 561 ? 4.602 25.75 15.289 1 97.5 561 VAL B N 1
ATOM 9455 C CA . VAL B 1 561 ? 5.895 26.344 14.984 1 97.5 561 VAL B CA 1
ATOM 9456 C C . VAL B 1 561 ? 6.078 27.625 15.805 1 97.5 561 VAL B C 1
ATOM 9458 O O . VAL B 1 561 ? 7.156 27.875 16.344 1 97.5 561 VAL B O 1
ATOM 9461 N N . PHE B 1 562 ? 5.074 28.453 15.953 1 96.5 562 PHE B N 1
ATOM 9462 C CA . PHE B 1 562 ? 5.172 29.688 16.719 1 96.5 562 PHE B CA 1
ATOM 9463 C C . PHE B 1 562 ? 5.273 29.391 18.219 1 96.5 562 PHE B C 1
ATOM 9465 O O . PHE B 1 562 ? 5.93 30.125 18.953 1 96.5 562 PHE B O 1
ATOM 9472 N N . LEU B 1 563 ? 4.641 28.328 18.656 1 93.44 563 LEU B N 1
ATOM 9473 C CA . LEU B 1 563 ? 4.805 27.922 20.047 1 93.44 563 LEU B CA 1
ATOM 9474 C C . LEU B 1 563 ? 6.234 27.484 20.328 1 93.44 563 LEU B C 1
ATOM 9476 O O . LEU B 1 563 ? 6.773 27.734 21.406 1 93.44 563 LEU B O 1
ATOM 9480 N N . LEU B 1 564 ? 6.801 26.828 19.359 1 92.56 564 LEU B N 1
ATOM 9481 C CA . LEU B 1 564 ? 8.211 26.453 19.469 1 92.56 564 LEU B CA 1
ATOM 9482 C C . LEU B 1 564 ? 9.094 27.688 19.562 1 92.56 564 LEU B C 1
ATOM 9484 O O . LEU B 1 564 ? 10.07 27.703 20.312 1 92.56 564 LEU B O 1
ATOM 9488 N N . ALA B 1 565 ? 8.773 28.641 18.75 1 91.94 565 ALA B N 1
ATOM 9489 C CA . ALA B 1 565 ? 9.539 29.891 18.75 1 91.94 565 ALA B CA 1
ATOM 9490 C C . ALA B 1 565 ? 9.461 30.578 20.109 1 91.94 565 ALA B C 1
ATOM 9492 O O . ALA B 1 565 ? 10.438 31.172 20.578 1 91.94 565 ALA B O 1
ATOM 9493 N N . LEU B 1 566 ? 8.367 30.453 20.781 1 88 566 LEU B N 1
ATOM 9494 C CA . LEU B 1 566 ? 8.188 31.031 22.094 1 88 566 LEU B CA 1
ATOM 9495 C C . LEU B 1 566 ? 9.031 30.297 23.141 1 88 566 LEU B C 1
ATOM 9497 O O . LEU B 1 566 ? 9.562 30.906 24.062 1 88 566 LEU B O 1
ATOM 9501 N N . SER B 1 567 ? 9.156 29.031 22.938 1 83.69 567 SER B N 1
ATOM 9502 C CA . SER B 1 567 ? 9.914 28.219 23.875 1 83.69 567 SER B CA 1
ATOM 9503 C C . SER B 1 567 ? 11.414 28.391 23.688 1 83.69 567 SER B C 1
ATOM 9505 O O . SER B 1 567 ? 12.195 28.141 24.594 1 83.69 567 SER B O 1
ATOM 9507 N N . ASN B 1 568 ? 11.852 28.641 22.453 1 75.19 568 ASN B N 1
ATOM 9508 C CA . ASN B 1 568 ? 13.258 28.844 22.156 1 75.19 568 ASN B CA 1
ATOM 9509 C C . ASN B 1 568 ? 13.781 30.156 22.75 1 75.19 568 ASN B C 1
ATOM 9511 O O . ASN B 1 568 ? 14.969 30.266 23.062 1 75.19 568 ASN B O 1
ATOM 9515 N N . GLY B 1 569 ? 13.18 31.391 22.703 1 62.38 569 GLY B N 1
ATOM 9516 C CA . GLY B 1 569 ? 13.602 32.719 23.062 1 62.38 569 GLY B CA 1
ATOM 9517 C C . GLY B 1 569 ? 13.828 32.906 24.547 1 62.38 569 GLY B C 1
ATOM 9518 O O . GLY B 1 569 ? 14.094 34.031 25.016 1 62.38 569 GLY B O 1
ATOM 9519 N N . GLN B 1 570 ? 13.695 31.812 25.312 1 53.12 570 GLN B N 1
ATOM 9520 C CA . GLN B 1 570 ? 13.859 32.062 26.75 1 53.12 570 GLN B CA 1
ATOM 9521 C C . GLN B 1 570 ? 15.297 32.438 27.078 1 53.12 570 GLN B C 1
ATOM 9523 O O . GLN B 1 570 ? 15.562 33.094 28.094 1 53.12 570 GLN B O 1
ATOM 9528 N N . ASP B 1 571 ? 16.297 32.062 26.078 1 48.38 571 ASP B N 1
ATOM 9529 C CA . ASP B 1 571 ? 17.656 32.312 26.531 1 48.38 571 ASP B CA 1
ATOM 9530 C C . ASP B 1 571 ? 18.219 33.594 25.969 1 48.38 571 ASP B C 1
ATOM 9532 O O . ASP B 1 571 ? 19.375 33.938 26.188 1 48.38 571 ASP B O 1
ATOM 9536 N N . THR B 1 572 ? 17.688 34.219 24.859 1 50.5 572 THR B N 1
ATOM 9537 C CA . THR B 1 572 ? 18.422 35.375 24.312 1 50.5 572 THR B CA 1
ATOM 9538 C C . THR B 1 572 ? 18 36.656 25.016 1 50.5 572 THR B C 1
ATOM 9540 O O . THR B 1 572 ? 16.812 36.875 25.266 1 50.5 572 THR B O 1
ATOM 9543 N N . ALA B 1 573 ? 18.906 37.219 25.641 1 54.38 573 ALA B N 1
ATOM 9544 C CA . ALA B 1 573 ? 18.844 38.5 26.359 1 54.38 573 ALA B CA 1
ATOM 9545 C C . ALA B 1 573 ? 18.578 39.656 25.406 1 54.38 573 ALA B C 1
ATOM 9547 O O . ALA B 1 573 ? 18.938 39.594 24.234 1 54.38 573 ALA B O 1
ATOM 9548 N N . GLY B 1 574 ? 17.625 40.562 25.578 1 58.09 574 GLY B N 1
ATOM 9549 C CA . GLY B 1 574 ? 17.578 41.906 25.062 1 58.09 574 GLY B CA 1
ATOM 9550 C C . GLY B 1 574 ? 16.297 42.219 24.312 1 58.09 574 GLY B C 1
ATOM 9551 O O . GLY B 1 574 ? 15.336 41.469 24.375 1 58.09 574 GLY B O 1
ATOM 9552 N N . LYS B 1 575 ? 16.203 43.344 23.703 1 63.56 575 LYS B N 1
ATOM 9553 C CA . LYS B 1 575 ? 15.102 43.969 22.953 1 63.56 575 LYS B CA 1
ATOM 9554 C C . LYS B 1 575 ? 14.664 43.094 21.781 1 63.56 575 LYS B C 1
ATOM 9556 O O . LYS B 1 575 ? 13.469 43 21.484 1 63.56 575 LYS B O 1
ATOM 9561 N N . GLU B 1 576 ? 15.57 42.312 21.125 1 69.81 576 GLU B N 1
ATOM 9562 C CA . GLU B 1 576 ? 15.258 41.469 19.984 1 69.81 576 GLU B CA 1
ATOM 9563 C C . GLU B 1 576 ? 14.414 40.25 20.391 1 69.81 576 GLU B C 1
ATOM 9565 O O . GLU B 1 576 ? 13.508 39.844 19.656 1 69.81 576 GLU B O 1
ATOM 9570 N N . ARG B 1 577 ? 14.641 39.875 21.516 1 72.31 577 ARG B N 1
ATOM 9571 C CA . ARG B 1 577 ? 13.883 38.75 22.062 1 72.31 577 ARG B CA 1
ATOM 9572 C C . ARG B 1 577 ? 12.43 39.125 22.297 1 72.31 577 ARG B C 1
ATOM 9574 O O . ARG B 1 577 ? 11.508 38.375 22 1 72.31 577 ARG B O 1
ATOM 9581 N N . GLN B 1 578 ? 12.367 40.312 22.859 1 77.19 578 GLN B N 1
ATOM 9582 C CA . GLN B 1 578 ? 11.016 40.75 23.188 1 77.19 578 GLN B CA 1
ATOM 9583 C C . GLN B 1 578 ? 10.195 40.969 21.906 1 77.19 578 GLN B C 1
ATOM 9585 O O . GLN B 1 578 ? 8.992 40.688 21.891 1 77.19 578 GLN B O 1
ATOM 9590 N N . GLU B 1 579 ? 10.852 41.375 20.891 1 80.38 579 GLU B N 1
ATOM 9591 C CA . GLU B 1 579 ? 10.156 41.594 19.625 1 80.38 579 GLU B CA 1
ATOM 9592 C C . GLU B 1 579 ? 9.734 40.281 19 1 80.38 579 GLU B C 1
ATOM 9594 O O . GLU B 1 579 ? 8.609 40.156 18.5 1 80.38 579 GLU B O 1
ATOM 9599 N N . LYS B 1 580 ? 10.641 39.375 19.062 1 80.12 580 LYS B N 1
ATOM 9600 C CA . LYS B 1 580 ? 10.328 38.062 18.5 1 80.12 580 LYS B CA 1
ATOM 9601 C C . LYS B 1 580 ? 9.211 37.375 19.297 1 80.12 580 LYS B C 1
ATOM 9603 O O . LYS B 1 580 ? 8.352 36.688 18.719 1 80.12 580 LYS B O 1
ATOM 9608 N N . ARG B 1 581 ? 9.219 37.562 20.469 1 85.56 581 ARG B N 1
ATOM 9609 C CA . ARG B 1 581 ? 8.18 37 21.328 1 85.56 581 ARG B CA 1
ATOM 9610 C C . ARG B 1 581 ? 6.824 37.625 21.047 1 85.56 581 ARG B C 1
ATOM 9612 O O . ARG B 1 581 ? 5.812 36.938 20.953 1 85.56 581 ARG B O 1
ATOM 9619 N N . THR B 1 582 ? 6.852 38.906 20.938 1 87.69 582 THR B N 1
ATOM 9620 C CA . THR B 1 582 ? 5.605 39.625 20.656 1 87.69 582 THR B CA 1
ATOM 9621 C C . THR B 1 582 ? 5.062 39.219 19.281 1 87.69 582 THR B C 1
ATOM 9623 O O . THR B 1 582 ? 3.85 39.062 19.125 1 87.69 582 THR B O 1
ATOM 9626 N N . MET B 1 583 ? 5.957 39.031 18.391 1 89.06 583 MET B N 1
ATOM 9627 C CA . MET B 1 583 ? 5.547 38.625 17.047 1 89.06 583 MET B CA 1
ATOM 9628 C C . MET B 1 583 ? 4.91 37.219 17.094 1 89.06 583 MET B C 1
ATOM 9630 O O . MET B 1 583 ? 3.918 36.969 16.406 1 89.06 583 MET B O 1
ATOM 9634 N N . ALA B 1 584 ? 5.52 36.344 17.844 1 92 584 ALA B N 1
ATOM 9635 C CA . ALA B 1 584 ? 4.992 34.969 17.953 1 92 584 ALA B CA 1
ATOM 9636 C C . ALA B 1 584 ? 3.625 34.969 18.641 1 92 584 ALA B C 1
ATOM 9638 O O . ALA B 1 584 ? 2.715 34.25 18.219 1 92 584 ALA B O 1
ATOM 9639 N N . ILE B 1 585 ? 3.453 35.781 19.641 1 92.94 585 ILE B N 1
ATOM 9640 C CA . ILE B 1 585 ? 2.193 35.875 20.375 1 92.94 585 ILE B CA 1
ATOM 9641 C C . ILE B 1 585 ? 1.105 36.438 19.469 1 92.94 585 ILE B C 1
ATOM 9643 O O . ILE B 1 585 ? -0.028 35.969 19.453 1 92.94 585 ILE B O 1
ATOM 9647 N N . ASN B 1 586 ? 1.442 37.438 18.703 1 94.12 586 ASN B N 1
ATOM 9648 C CA . ASN B 1 586 ? 0.48 38.031 17.766 1 94.12 586 ASN B CA 1
ATOM 9649 C C . ASN B 1 586 ? 0.069 37.031 16.703 1 94.12 586 ASN B C 1
ATOM 9651 O O . ASN B 1 586 ? -1.102 36.938 16.328 1 94.12 586 ASN B O 1
ATOM 9655 N N . ALA B 1 587 ? 1.071 36.312 16.203 1 96.25 587 ALA B N 1
ATOM 9656 C CA . ALA B 1 587 ? 0.789 35.281 15.195 1 96.25 587 ALA B CA 1
ATOM 9657 C C . ALA B 1 587 ? -0.148 34.219 15.742 1 96.25 587 ALA B C 1
ATOM 9659 O O . ALA B 1 587 ? -1.078 33.781 15.062 1 96.25 587 ALA B O 1
ATOM 9660 N N . ILE B 1 588 ? 0.1 33.781 16.938 1 96.38 588 ILE B N 1
ATOM 9661 C CA . ILE B 1 588 ? -0.726 32.75 17.578 1 96.38 588 ILE B CA 1
ATOM 9662 C C . ILE B 1 588 ? -2.148 33.281 17.75 1 96.38 588 ILE B C 1
ATOM 9664 O O . ILE B 1 588 ? -3.119 32.562 17.516 1 96.38 588 ILE B O 1
ATOM 9668 N N . SER B 1 589 ? -2.258 34.5 18.156 1 95.62 589 SER B N 1
ATOM 9669 C CA . SER B 1 589 ? -3.574 35.125 18.328 1 95.62 589 SER B CA 1
ATOM 9670 C C . SER B 1 589 ? -4.332 35.188 17.016 1 95.62 589 SER B C 1
ATOM 9672 O O . SER B 1 589 ? -5.543 34.938 16.969 1 95.62 589 SER B O 1
ATOM 9674 N N . GLU B 1 590 ? -3.6 35.531 15.977 1 96.19 590 GLU B N 1
ATOM 9675 C CA . GLU B 1 590 ? -4.215 35.594 14.648 1 96.19 590 GLU B CA 1
ATOM 9676 C C . GLU B 1 590 ? -4.672 34.219 14.195 1 96.19 590 GLU B C 1
ATOM 9678 O O . GLU B 1 590 ? -5.727 34.062 13.57 1 96.19 590 GLU B O 1
ATOM 9683 N N . LEU B 1 591 ? -3.865 33.25 14.43 1 97.75 591 LEU B N 1
ATOM 9684 C CA . LEU B 1 591 ? -4.207 31.891 14.055 1 97.75 591 LEU B CA 1
ATOM 9685 C C . LEU B 1 591 ? -5.414 31.391 14.844 1 97.75 591 LEU B C 1
ATOM 9687 O O . LEU B 1 591 ? -6.297 30.734 14.289 1 97.75 591 LEU B O 1
ATOM 9691 N N . LEU B 1 592 ? -5.43 31.688 16.125 1 96.44 592 LEU B N 1
ATOM 9692 C CA . LEU B 1 592 ? -6.574 31.312 16.938 1 96.44 592 LEU B CA 1
ATOM 9693 C C . LEU B 1 592 ? -7.848 32 16.453 1 96.44 592 LEU B C 1
ATOM 9695 O O . LEU B 1 592 ? -8.906 31.375 16.375 1 96.44 592 LEU B O 1
ATOM 9699 N N . HIS B 1 593 ? -7.711 33.219 16.125 1 96.12 593 HIS B N 1
ATOM 9700 C CA . HIS B 1 593 ? -8.852 33.969 15.586 1 96.12 593 HIS B CA 1
ATOM 9701 C C . HIS B 1 593 ? -9.367 33.344 14.297 1 96.12 593 HIS B C 1
ATOM 9703 O O . HIS B 1 593 ? -10.578 33.219 14.102 1 96.12 593 HIS B O 1
ATOM 9709 N N . THR B 1 594 ? -8.469 32.969 13.461 1 97.31 594 THR B N 1
ATOM 9710 C CA . THR B 1 594 ? -8.836 32.312 12.211 1 97.31 594 THR B CA 1
ATOM 9711 C C . THR B 1 594 ? -9.539 30.984 12.477 1 97.31 594 THR B C 1
ATOM 9713 O O . THR B 1 594 ? -10.562 30.688 11.867 1 97.31 594 THR B O 1
ATOM 9716 N N . LEU B 1 595 ? -8.984 30.219 13.344 1 96.69 595 LEU B N 1
ATOM 9717 C CA . LEU B 1 595 ? -9.547 28.906 13.68 1 96.69 595 LEU B CA 1
ATOM 9718 C C . LEU B 1 595 ? -10.945 29.062 14.273 1 96.69 595 LEU B C 1
ATOM 9720 O O . LEU B 1 595 ? -11.844 28.281 13.961 1 96.69 595 LEU B O 1
ATOM 9724 N N . GLN B 1 596 ? -11.141 30.062 15.117 1 95 596 GLN B N 1
ATOM 9725 C CA . GLN B 1 596 ? -12.422 30.312 15.758 1 95 596 GLN B CA 1
ATOM 9726 C C . GLN B 1 596 ? -13.461 30.781 14.734 1 95 596 GLN B C 1
ATOM 9728 O O . GLN B 1 596 ? -14.664 30.594 14.938 1 95 596 GLN B O 1
ATOM 9733 N N . GLY B 1 597 ? -12.977 31.344 13.703 1 93.88 597 GLY B N 1
ATOM 9734 C CA . GLY B 1 597 ? -13.875 31.844 12.68 1 93.88 597 GLY B CA 1
ATOM 9735 C C . GLY B 1 597 ? -14.312 30.766 11.695 1 93.88 597 GLY B C 1
ATOM 9736 O O . GLY B 1 597 ? -15.273 30.953 10.953 1 93.88 597 GLY B O 1
ATOM 9737 N N . MET B 1 598 ? -13.711 29.625 11.68 1 94.81 598 MET B N 1
ATOM 9738 C CA . MET B 1 598 ? -14.047 28.531 10.773 1 94.81 598 MET B CA 1
ATOM 9739 C C . MET B 1 598 ? -15.242 27.734 11.305 1 94.81 598 MET B C 1
ATOM 9741 O O . MET B 1 598 ? -15.57 27.812 12.484 1 94.81 598 MET B O 1
ATOM 9745 N N . ASP B 1 599 ? -15.898 27.016 10.336 1 92.69 599 ASP B N 1
ATOM 9746 C CA . ASP B 1 599 ? -17.016 26.156 10.742 1 92.69 599 ASP B CA 1
ATOM 9747 C C . ASP B 1 599 ? -16.547 25.078 11.727 1 92.69 599 ASP B C 1
ATOM 9749 O O . ASP B 1 599 ? -15.57 24.375 11.461 1 92.69 599 ASP B O 1
ATOM 9753 N N . ARG B 1 600 ? -17.219 24.984 12.812 1 91.81 600 ARG B N 1
ATOM 9754 C CA . ARG B 1 600 ? -16.797 24.078 13.883 1 91.81 600 ARG B CA 1
ATOM 9755 C C . ARG B 1 600 ? -17.312 22.672 13.641 1 91.81 600 ARG B C 1
ATOM 9757 O O . ARG B 1 600 ? -18.109 22.156 14.422 1 91.81 600 ARG B O 1
ATOM 9764 N N . ILE B 1 601 ? -16.812 22.125 12.641 1 92.62 601 ILE B N 1
ATOM 9765 C CA . ILE B 1 601 ? -17.156 20.75 12.281 1 92.62 601 ILE B CA 1
ATOM 9766 C C . ILE B 1 601 ? -15.883 19.938 12.062 1 92.62 601 ILE B C 1
ATOM 9768 O O . ILE B 1 601 ? -14.805 20.5 11.852 1 92.62 601 ILE B O 1
ATOM 9772 N N . PHE B 1 602 ? -15.898 18.609 12.188 1 93.38 602 PHE B N 1
ATOM 9773 C CA . PHE B 1 602 ? -14.82 17.688 11.859 1 93.38 602 PHE B CA 1
ATOM 9774 C C . PHE B 1 602 ? -13.547 18.047 12.609 1 93.38 602 PHE B C 1
ATOM 9776 O O . PHE B 1 602 ? -13.578 18.312 13.812 1 93.38 602 PHE B O 1
ATOM 9783 N N . TRP B 1 603 ? -12.391 18.062 12.016 1 92.56 603 TRP B N 1
ATOM 9784 C CA . TRP B 1 603 ? -11.102 18.328 12.641 1 92.56 603 TRP B CA 1
ATOM 9785 C C . TRP B 1 603 ? -11.055 19.734 13.219 1 92.56 603 TRP B C 1
ATOM 9787 O O . TRP B 1 603 ? -10.398 19.984 14.242 1 92.56 603 TRP B O 1
ATOM 9797 N N . THR B 1 604 ? -11.719 20.641 12.562 1 95 604 THR B N 1
ATOM 9798 C CA . THR B 1 604 ? -11.68 22.016 13.031 1 95 604 THR B CA 1
ATOM 9799 C C . THR B 1 604 ? -12.219 22.125 14.453 1 95 604 THR B C 1
ATOM 9801 O O . THR B 1 604 ? -11.625 22.812 15.297 1 95 604 THR B O 1
ATOM 9804 N N . ARG B 1 605 ? -13.273 21.453 14.664 1 92.88 605 ARG B N 1
ATOM 9805 C CA . ARG B 1 605 ? -13.836 21.453 16.016 1 92.88 605 ARG B CA 1
ATOM 9806 C C . ARG B 1 605 ? -12.891 20.766 17 1 92.88 605 ARG B C 1
ATOM 9808 O O . ARG B 1 605 ? -12.672 21.281 18.094 1 92.88 605 ARG B O 1
ATOM 9815 N N . HIS B 1 606 ? -12.359 19.672 16.641 1 93.44 606 HIS B N 1
ATOM 9816 C CA . HIS B 1 606 ? -11.469 18.891 17.484 1 93.44 606 HIS B CA 1
ATOM 9817 C C . HIS B 1 606 ? -10.203 19.672 17.812 1 93.44 606 HIS B C 1
ATOM 9819 O O . HIS B 1 606 ? -9.766 19.703 18.969 1 93.44 606 HIS B O 1
ATOM 9825 N N . VAL B 1 607 ? -9.625 20.312 16.828 1 95.06 607 VAL B N 1
ATOM 9826 C CA . VAL B 1 607 ? -8.367 21.047 16.969 1 95.06 607 VAL B CA 1
ATOM 9827 C C . VAL B 1 607 ? -8.594 22.312 17.797 1 95.06 607 VAL B C 1
ATOM 9829 O O . VAL B 1 607 ? -7.734 22.703 18.594 1 95.06 607 VAL B O 1
ATOM 9832 N N . LEU B 1 608 ? -9.719 22.906 17.578 1 95.25 608 LEU B N 1
ATOM 9833 C CA . LEU B 1 608 ? -10.016 24.125 18.328 1 95.25 608 LEU B CA 1
ATOM 9834 C C . LEU B 1 608 ? -10.023 23.859 19.828 1 95.25 608 LEU B C 1
ATOM 9836 O O . LEU B 1 608 ? -9.453 24.609 20.609 1 95.25 608 LEU B O 1
ATOM 9840 N N . VAL B 1 609 ? -10.625 22.719 20.234 1 93.81 609 VAL B N 1
ATOM 9841 C CA . VAL B 1 609 ? -10.688 22.344 21.641 1 93.81 609 VAL B CA 1
ATOM 9842 C C . VAL B 1 609 ? -9.281 22.125 22.172 1 93.81 609 VAL B C 1
ATOM 9844 O O . VAL B 1 609 ? -8.93 22.609 23.25 1 93.81 609 VAL B O 1
ATOM 9847 N N . GLU B 1 610 ? -8.523 21.438 21.406 1 93.5 610 GLU B N 1
ATOM 9848 C CA . GLU B 1 610 ? -7.176 21.094 21.844 1 93.5 610 GLU B CA 1
ATOM 9849 C C . GLU B 1 610 ? -6.281 22.328 21.891 1 93.5 610 GLU B C 1
ATOM 9851 O O . GLU B 1 610 ? -5.469 22.484 22.812 1 93.5 610 GLU B O 1
ATOM 9856 N N . VAL B 1 611 ? -6.379 23.203 20.922 1 94.94 611 VAL B N 1
ATOM 9857 C CA . VAL B 1 611 ? -5.547 24.391 20.828 1 94.94 611 VAL B CA 1
ATOM 9858 C C . VAL B 1 611 ? -5.883 25.344 21.984 1 94.94 611 VAL B C 1
ATOM 9860 O O . VAL B 1 611 ? -4.984 25.938 22.594 1 94.94 611 VAL B O 1
ATOM 9863 N N . MET B 1 612 ? -7.105 25.453 22.297 1 93.69 612 MET B N 1
ATOM 9864 C CA . MET B 1 612 ? -7.508 26.312 23.406 1 93.69 612 MET B CA 1
ATOM 9865 C C . MET B 1 612 ? -6.934 25.797 24.734 1 93.69 612 MET B C 1
ATOM 9867 O O . MET B 1 612 ? -6.438 26.594 25.531 1 93.69 612 MET B O 1
ATOM 9871 N N . ALA B 1 613 ? -6.957 24.516 24.891 1 91.25 613 ALA B N 1
ATOM 9872 C CA . ALA B 1 613 ? -6.391 23.938 26.094 1 91.25 613 ALA B CA 1
ATOM 9873 C C . ALA B 1 613 ? -4.883 24.141 26.156 1 91.25 613 ALA B C 1
ATOM 9875 O O . ALA B 1 613 ? -4.324 24.422 27.219 1 91.25 613 ALA B O 1
ATOM 9876 N N . GLN B 1 614 ? -4.281 24 25.062 1 91.31 614 GLN B N 1
ATOM 9877 C CA . GLN B 1 614 ? -2.834 24.156 25 1 91.31 614 GLN B CA 1
ATOM 9878 C C . GLN B 1 614 ? -2.426 25.594 25.281 1 91.31 614 GLN B C 1
ATOM 9880 O O . GLN B 1 614 ? -1.439 25.844 25.984 1 91.31 614 GLN B O 1
ATOM 9885 N N . LEU B 1 615 ? -3.121 26.547 24.719 1 92.25 615 LEU B N 1
ATOM 9886 C CA . LEU B 1 615 ? -2.803 27.953 24.922 1 92.25 615 LEU B CA 1
ATOM 9887 C C . LEU B 1 615 ? -3.066 28.375 26.375 1 92.25 615 LEU B C 1
ATOM 9889 O O . LEU B 1 615 ? -2.363 29.234 26.906 1 92.25 615 LEU B O 1
ATOM 9893 N N . GLU B 1 616 ? -4.051 27.719 26.984 1 89.31 616 GLU B N 1
ATOM 9894 C CA . GLU B 1 616 ? -4.289 27.953 28.406 1 89.31 616 GLU B CA 1
ATOM 9895 C C . GLU B 1 616 ? -3.121 27.453 29.266 1 89.31 616 GLU B C 1
ATOM 9897 O O . GLU B 1 616 ? -2.725 28.109 30.219 1 89.31 616 GLU B O 1
ATOM 9902 N N . GLU B 1 617 ? -2.623 26.359 28.844 1 85.19 617 GLU B N 1
ATOM 9903 C CA . GLU B 1 617 ? -1.479 25.797 29.547 1 85.19 617 GLU B CA 1
ATOM 9904 C C . GLU B 1 617 ? -0.251 26.703 29.422 1 85.19 617 GLU B C 1
ATOM 9906 O O . GLU B 1 617 ? 0.582 26.75 30.328 1 85.19 617 GLU B O 1
ATOM 9911 N N . HIS B 1 618 ? -0.148 27.453 28.297 1 86.19 618 HIS B N 1
ATOM 9912 C CA . HIS B 1 618 ? 0.976 28.359 28.062 1 86.19 618 HIS B CA 1
ATOM 9913 C C . HIS B 1 618 ? 0.718 29.734 28.672 1 86.19 618 HIS B C 1
ATOM 9915 O O . HIS B 1 618 ? 1.591 30.594 28.641 1 86.19 618 HIS B O 1
ATOM 9921 N N . GLY B 1 619 ? -0.539 29.906 29.203 1 82.81 619 GLY B N 1
ATOM 9922 C CA . GLY B 1 619 ? -0.892 31.172 29.828 1 82.81 619 GLY B CA 1
ATOM 9923 C C . GLY B 1 619 ? -1.19 32.25 28.828 1 82.81 619 GLY B C 1
ATOM 9924 O O . GLY B 1 619 ? -1.073 33.438 29.141 1 82.81 619 GLY B O 1
ATOM 9925 N N . LEU B 1 620 ? -1.387 31.906 27.641 1 86.19 620 LEU B N 1
ATOM 9926 C CA . LEU B 1 620 ? -1.604 32.906 26.594 1 86.19 620 LEU B CA 1
ATOM 9927 C C . LEU B 1 620 ? -3.072 33.312 26.516 1 86.19 620 LEU B C 1
ATOM 9929 O O . LEU B 1 620 ? -3.41 34.312 25.922 1 86.19 620 LEU B O 1
ATOM 9933 N N . ILE B 1 621 ? -3.975 32.438 26.969 1 81.62 621 ILE B N 1
ATOM 9934 C CA . ILE B 1 621 ? -5.391 32.781 26.984 1 81.62 621 ILE B CA 1
ATOM 9935 C C . ILE B 1 621 ? -5.898 32.781 28.438 1 81.62 621 ILE B C 1
ATOM 9937 O O . ILE B 1 621 ? -5.477 31.938 29.234 1 81.62 621 ILE B O 1
ATOM 9941 N N . ASN B 1 622 ? -6.434 33.969 29.031 1 63.09 622 ASN B N 1
ATOM 9942 C CA . ASN B 1 622 ? -7.039 34.031 30.359 1 63.09 622 ASN B CA 1
ATOM 9943 C C . ASN B 1 622 ? -8.352 33.25 30.422 1 63.09 622 ASN B C 1
ATOM 9945 O O . ASN B 1 622 ? -9.016 33.094 29.391 1 63.09 622 ASN B O 1
ATOM 9949 N N . GLY B 1 623 ? -8.727 32.406 31.375 1 49.72 623 GLY B N 1
ATOM 9950 C CA . GLY B 1 623 ? -9.867 31.578 31.703 1 49.72 623 GLY B CA 1
ATOM 9951 C C . GLY B 1 623 ? -11.195 32.188 31.297 1 49.72 623 GLY B C 1
ATOM 9952 O O . GLY B 1 623 ? -12.234 31.531 31.406 1 49.72 623 GLY B O 1
ATOM 9953 N N . ASP B 1 624 ? -11.492 33.375 31.297 1 40.88 624 ASP B N 1
ATOM 9954 C CA . ASP B 1 624 ? -12.836 33.906 31.203 1 40.88 624 ASP B CA 1
ATOM 9955 C C . ASP B 1 624 ? -13.453 33.625 29.828 1 40.88 624 ASP B C 1
ATOM 9957 O O . ASP B 1 624 ? -14.641 33.906 29.609 1 40.88 624 ASP B O 1
ATOM 9961 N N . SER B 1 625 ? -12.891 33.688 28.828 1 40 625 SER B N 1
ATOM 9962 C CA . SER B 1 625 ? -13.531 33.438 27.547 1 40 625 SER B CA 1
ATOM 9963 C C . SER B 1 625 ? -13.75 31.938 27.328 1 40 625 SER B C 1
ATOM 9965 O O . SER B 1 625 ? -13.031 31.312 26.531 1 40 625 SER B O 1
ATOM 9967 N N . ALA B 1 626 ? -14.297 31.25 28.281 1 35.94 626 ALA B N 1
ATOM 9968 C CA . ALA B 1 626 ? -14.68 29.844 28.375 1 35.94 626 ALA B CA 1
ATOM 9969 C C . ALA B 1 626 ? -15.547 29.422 27.188 1 35.94 626 ALA B C 1
ATOM 9971 O O . ALA B 1 626 ? -16.641 29.969 26.984 1 35.94 626 ALA B O 1
ATOM 9972 N N . PHE B 1 627 ? -15.109 29.125 26.109 1 37.62 627 PHE B N 1
ATOM 9973 C CA . PHE B 1 627 ? -15.883 28.391 25.125 1 37.62 627 PHE B CA 1
ATOM 9974 C C . PHE B 1 627 ? -16.781 27.359 25.797 1 37.62 627 PHE B C 1
ATOM 9976 O O . PHE B 1 627 ? -16.281 26.406 26.422 1 37.62 627 PHE B O 1
ATOM 9983 N N . ASN B 1 628 ? -18 27.734 26.328 1 31.91 628 ASN B N 1
ATOM 9984 C CA . ASN B 1 628 ? -19.047 26.781 26.734 1 31.91 628 ASN B CA 1
ATOM 9985 C C . ASN B 1 628 ? -19.328 25.766 25.641 1 31.91 628 ASN B C 1
ATOM 9987 O O . ASN B 1 628 ? -19.922 26.094 24.609 1 31.91 628 ASN B O 1
ATOM 9991 N N . PRO B 1 629 ? -18.594 24.781 25.562 1 34.94 629 PRO B N 1
ATOM 9992 C CA . PRO B 1 629 ? -19.078 23.719 24.688 1 34.94 629 PRO B CA 1
ATOM 9993 C C . PRO B 1 629 ? -20.531 23.359 24.938 1 34.94 629 PRO B C 1
ATOM 9995 O O . PRO B 1 629 ? -20.984 23.359 26.078 1 34.94 629 PRO B O 1
ATOM 9998 N N . GLY B 1 630 ? -21.531 23.859 24.375 1 31.09 630 GLY B N 1
ATOM 9999 C CA . GLY B 1 630 ? -22.891 23.359 24.594 1 31.09 630 GLY B CA 1
ATOM 10000 C C . GLY B 1 630 ? -22.922 21.922 25.062 1 31.09 630 GLY B C 1
ATOM 10001 O O . GLY B 1 630 ? -22.188 21.078 24.547 1 31.09 630 GLY B O 1
ATOM 10002 N N . HIS B 1 631 ? -23.203 21.656 26.391 1 31.17 631 HIS B N 1
ATOM 10003 C CA . HIS B 1 631 ? -23.328 20.516 27.297 1 31.17 631 HIS B CA 1
ATOM 10004 C C . HIS B 1 631 ? -24.203 19.422 26.672 1 31.17 631 HIS B C 1
ATOM 10006 O O . HIS B 1 631 ? -24.672 18.531 27.391 1 31.17 631 HIS B O 1
ATOM 10012 N N . ASP B 1 632 ? -24.891 19.484 25.641 1 29.72 632 ASP B N 1
ATOM 10013 C CA . ASP B 1 632 ? -25.688 18.281 25.625 1 29.72 632 ASP B CA 1
ATOM 10014 C C . ASP B 1 632 ? -24.812 17.031 25.734 1 29.72 632 ASP B C 1
ATOM 10016 O O . ASP B 1 632 ? -24.25 16.578 24.734 1 29.72 632 ASP B O 1
ATOM 10020 N N . SER B 1 633 ? -24.047 17 26.828 1 26.39 633 SER B N 1
ATOM 10021 C CA . SER B 1 633 ? -23.297 15.797 27.188 1 26.39 633 SER B CA 1
ATOM 10022 C C . SER B 1 633 ? -24.219 14.586 27.25 1 26.39 633 SER B C 1
ATOM 10024 O O . SER B 1 633 ? -25.172 14.562 28.031 1 26.39 633 SER B O 1
ATOM 10026 N N . PRO B 1 634 ? -24.672 13.961 26.281 1 28.25 634 PRO B N 1
ATOM 10027 C CA . PRO B 1 634 ? -25.375 12.797 26.812 1 28.25 634 PRO B CA 1
ATOM 10028 C C . PRO B 1 634 ? -24.672 12.18 28.016 1 28.25 634 PRO B C 1
ATOM 10030 O O . PRO B 1 634 ? -23.453 12.359 28.188 1 28.25 634 PRO B O 1
ATOM 10033 N N . GLY B 1 635 ? -25.328 12.016 29.25 1 23.06 635 GLY B N 1
ATOM 10034 C CA . GLY B 1 635 ? -24.891 11.422 30.516 1 23.06 635 GLY B CA 1
ATOM 10035 C C . GLY B 1 635 ? -23.922 10.281 30.328 1 23.06 635 GLY B C 1
ATOM 10036 O O . GLY B 1 635 ? -24.141 9.391 29.5 1 23.06 635 GLY B O 1
ATOM 10037 N N . LEU B 1 636 ? -22.766 10.625 30.531 1 22.95 636 LEU B N 1
ATOM 10038 C CA . LEU B 1 636 ? -21.734 9.609 30.625 1 22.95 636 LEU B CA 1
ATOM 10039 C C . LEU B 1 636 ? -22.125 8.516 31.609 1 22.95 636 LEU B C 1
ATOM 10041 O O . LEU B 1 636 ? -22.375 8.797 32.781 1 22.95 636 LEU B O 1
ATOM 10045 N N . TYR B 1 637 ? -23.078 7.703 31.281 1 22.88 637 TYR B N 1
ATOM 10046 C CA . TYR B 1 637 ? -23.234 6.637 32.25 1 22.88 637 TYR B CA 1
ATOM 10047 C C . TYR B 1 637 ? -21.891 6.066 32.688 1 22.88 637 TYR B C 1
ATOM 10049 O O . TYR B 1 637 ? -21.047 5.746 31.844 1 22.88 637 TYR B O 1
ATOM 10057 N N . THR B 1 638 ? -21.359 6.691 33.781 1 22.44 638 THR B N 1
ATOM 10058 C CA . THR B 1 638 ? -20.188 6.242 34.5 1 22.44 638 THR B CA 1
ATOM 10059 C C . THR B 1 638 ? -20.312 4.766 34.875 1 22.44 638 THR B C 1
ATOM 10061 O O . THR B 1 638 ? -21.188 4.387 35.656 1 22.44 638 THR B O 1
ATOM 10064 N N . PHE B 1 639 ? -20.234 3.914 34.031 1 22.56 639 PHE B N 1
ATOM 10065 C CA . PHE B 1 639 ? -20.156 2.604 34.688 1 22.56 639 PHE B CA 1
ATOM 10066 C C . PHE B 1 639 ? -19 2.545 35.656 1 22.56 639 PHE B C 1
ATOM 10068 O O . PHE B 1 639 ? -17.859 2.885 35.312 1 22.56 639 PHE B O 1
ATOM 10075 N N . GLY B 1 640 ? -19.156 2.838 37 1 22.95 640 GLY B N 1
ATOM 10076 C CA . GLY B 1 640 ? -18.359 2.615 38.188 1 22.95 640 GLY B CA 1
ATOM 10077 C C . GLY B 1 640 ? -17.5 1.361 38.125 1 22.95 640 GLY B C 1
ATOM 10078 O O . GLY B 1 640 ? -17.922 0.29 38.562 1 22.95 640 GLY B O 1
ATOM 10079 N N . ILE B 1 641 ? -16.859 1.102 37.062 1 23.91 641 ILE B N 1
ATOM 10080 C CA . ILE B 1 641 ? -16.031 -0.074 37.312 1 23.91 641 ILE B CA 1
ATOM 10081 C C . ILE B 1 641 ? -14.977 0.253 38.344 1 23.91 641 ILE B C 1
ATOM 10083 O O . ILE B 1 641 ? -14.273 1.263 38.25 1 23.91 641 ILE B O 1
ATOM 10087 N N . ALA B 1 642 ? -15.086 -0.158 39.531 1 22.09 642 ALA B N 1
ATOM 10088 C CA . ALA B 1 642 ? -14.273 -0.211 40.75 1 22.09 642 ALA B CA 1
ATOM 10089 C C . ALA B 1 642 ? -12.781 -0.191 40.406 1 22.09 642 ALA B C 1
ATOM 10091 O O . ALA B 1 642 ? -12.383 -0.548 39.312 1 22.09 642 ALA B O 1
ATOM 10092 N N . SER B 1 643 ? -11.969 0.387 41.25 1 23.62 643 SER B N 1
ATOM 10093 C CA . SER B 1 643 ? -10.555 0.71 41.375 1 23.62 643 SER B CA 1
ATOM 10094 C C . SER B 1 643 ? -9.68 -0.507 41.062 1 23.62 643 SER B C 1
ATOM 10096 O O . SER B 1 643 ? -9.828 -1.553 41.719 1 23.62 643 SER B O 1
ATOM 10098 N N . HIS B 1 644 ? -9.336 -0.741 40.031 1 23.47 644 HIS B N 1
ATOM 10099 C CA . HIS B 1 644 ? -8.516 -1.919 39.75 1 23.47 644 HIS B CA 1
ATOM 10100 C C . HIS B 1 644 ? -7.246 -1.907 40.594 1 23.47 644 HIS B C 1
ATOM 10102 O O . HIS B 1 644 ? -6.336 -2.709 40.375 1 23.47 644 HIS B O 1
ATOM 10108 N N . HIS B 1 645 ? -7.059 -0.998 41.594 1 25.61 645 HIS B N 1
ATOM 10109 C CA . HIS B 1 645 ? -6.062 -1.378 42.594 1 25.61 645 HIS B CA 1
ATOM 10110 C C . HIS B 1 645 ? -6.34 -2.771 43.156 1 25.61 645 HIS B C 1
ATOM 10112 O O . HIS B 1 645 ? -5.41 -3.5 43.5 1 25.61 645 HIS B O 1
ATOM 10118 N N . ASP B 1 646 ? -7.605 -2.914 43.5 1 24.73 646 ASP B N 1
ATOM 10119 C CA . ASP B 1 646 ? -7.898 -4.188 44.156 1 24.73 646 ASP B CA 1
ATOM 10120 C C . ASP B 1 646 ? -7.809 -5.344 43.156 1 24.73 646 ASP B C 1
ATOM 10122 O O . ASP B 1 646 ? -7.594 -6.492 43.531 1 24.73 646 ASP B O 1
ATOM 10126 N N . ILE B 1 647 ? -8.242 -5.09 41.969 1 24.97 647 ILE B N 1
ATOM 10127 C CA . ILE B 1 647 ? -8.148 -6.367 41.25 1 24.97 647 ILE B CA 1
ATOM 10128 C C . ILE B 1 647 ? -6.707 -6.621 40.844 1 24.97 647 ILE B C 1
ATOM 10130 O O . ILE B 1 647 ? -6.266 -7.77 40.75 1 24.97 647 ILE B O 1
ATOM 10134 N N . VAL B 1 648 ? -5.938 -5.617 40.594 1 26.64 648 VAL B N 1
ATOM 10135 C CA . VAL B 1 648 ? -4.551 -6.035 40.406 1 26.64 648 VAL B CA 1
ATOM 10136 C C . VAL B 1 648 ? -3.945 -6.449 41.75 1 26.64 648 VAL B C 1
ATOM 10138 O O . VAL B 1 648 ? -3.016 -7.258 41.781 1 26.64 648 VAL B O 1
ATOM 10141 N N . SER B 1 649 ? -4.402 -5.875 42.812 1 26.22 649 SER B N 1
ATOM 10142 C CA . SER B 1 649 ? -3.873 -6.371 44.094 1 26.22 649 SER B CA 1
ATOM 10143 C C . SER B 1 649 ? -4.277 -7.82 44.312 1 26.22 649 SER B C 1
ATOM 10145 O O . SER B 1 649 ? -3.494 -8.609 44.844 1 26.22 649 SER B O 1
ATOM 10147 N N . GLY B 1 650 ? -5.555 -8.078 44.125 1 24 650 GLY B N 1
ATOM 10148 C CA . GLY B 1 650 ? -5.855 -9.484 44.344 1 24 650 GLY B CA 1
ATOM 10149 C C . GLY B 1 650 ? -5.168 -10.398 43.344 1 24 650 GLY B C 1
ATOM 10150 O O . GLY B 1 650 ? -4.723 -11.492 43.719 1 24 650 GLY B O 1
ATOM 10151 N N . MET B 1 651 ? -5.32 -10.031 42.125 1 24.52 651 MET B N 1
ATOM 10152 C CA . MET B 1 651 ? -4.707 -11.078 41.312 1 24.52 651 MET B CA 1
ATOM 10153 C C . MET B 1 651 ? -3.188 -11.055 41.438 1 24.52 651 MET B C 1
ATOM 10155 O O . MET B 1 651 ? -2.518 -12.047 41.156 1 24.52 651 MET B O 1
ATOM 10159 N N . MET B 1 652 ? -2.588 -9.922 41.75 1 24.45 652 MET B N 1
ATOM 10160 C CA . MET B 1 652 ? -1.192 -10.086 42.156 1 24.45 652 MET B CA 1
ATOM 10161 C C . MET B 1 652 ? -1.085 -10.93 43.406 1 24.45 652 MET B C 1
ATOM 10163 O O . MET B 1 652 ? -0.069 -11.586 43.656 1 24.45 652 MET B O 1
ATOM 10167 N N . GLU B 1 653 ? -1.967 -10.656 44.375 1 25.41 653 GLU B N 1
ATOM 10168 C CA . GLU B 1 653 ? -1.852 -11.477 45.594 1 25.41 653 GLU B CA 1
ATOM 10169 C C . GLU B 1 653 ? -2.039 -12.961 45.281 1 25.41 653 GLU B C 1
ATOM 10171 O O . GLU B 1 653 ? -1.401 -13.82 45.875 1 25.41 653 GLU B O 1
ATOM 10176 N N . SER B 1 654 ? -3.088 -13.227 44.562 1 23.97 654 SER B N 1
ATOM 10177 C CA . SER B 1 654 ? -3.205 -14.68 44.469 1 23.97 654 SER B CA 1
ATOM 10178 C C . SER B 1 654 ? -2.021 -15.281 43.719 1 23.97 654 SER B C 1
ATOM 10180 O O . SER B 1 654 ? -1.771 -16.484 43.781 1 23.97 654 SER B O 1
ATOM 10182 N N . TYR B 1 655 ? -1.492 -14.578 42.75 1 23.39 655 TYR B N 1
ATOM 10183 C CA . TYR B 1 655 ? -0.332 -15.336 42.281 1 23.39 655 TYR B CA 1
ATOM 10184 C C . TYR B 1 655 ? 0.77 -15.328 43.344 1 23.39 655 TYR B C 1
ATOM 10186 O O . TYR B 1 655 ? 1.839 -15.906 43.125 1 23.39 655 TYR B O 1
ATOM 10194 N N . GLY B 1 656 ? 0.762 -14.273 44.219 1 23.72 656 GLY B N 1
ATOM 10195 C CA . GLY B 1 656 ? 1.775 -14.438 45.25 1 23.72 656 GLY B CA 1
ATOM 10196 C C . GLY B 1 656 ? 1.617 -15.727 46.031 1 23.72 656 GLY B C 1
ATOM 10197 O O . GLY B 1 656 ? 2.59 -16.25 46.594 1 23.72 656 GLY B O 1
ATOM 10198 N N . GLN B 1 657 ? 0.408 -15.906 46.531 1 21.95 657 GLN B N 1
ATOM 10199 C CA . GLN B 1 657 ? 0.391 -16.938 47.594 1 21.95 657 GLN B CA 1
ATOM 10200 C C . GLN B 1 657 ? 0.751 -18.297 47 1 21.95 657 GLN B C 1
ATOM 10202 O O . GLN B 1 657 ? 0.824 -19.281 47.75 1 21.95 657 GLN B O 1
ATOM 10207 N N . ASP B 1 658 ? 0.485 -18.547 45.812 1 22.77 658 ASP B N 1
ATOM 10208 C CA . ASP B 1 658 ? 0.798 -19.969 45.656 1 22.77 658 ASP B CA 1
ATOM 10209 C C . ASP B 1 658 ? 2.301 -20.219 45.781 1 22.77 658 ASP B C 1
ATOM 10211 O O . ASP B 1 658 ? 2.854 -21.062 45.062 1 22.77 658 ASP B O 1
ATOM 10215 N N . GLY B 1 659 ? 3.072 -19.203 46.438 1 22.83 659 GLY B N 1
ATOM 10216 C CA . GLY B 1 659 ? 4.391 -19.609 46.906 1 22.83 659 GLY B CA 1
ATOM 10217 C C . GLY B 1 659 ? 4.395 -20.953 47.562 1 22.83 659 GLY B C 1
ATOM 10218 O O . GLY B 1 659 ? 5.383 -21.688 47.5 1 22.83 659 GLY B O 1
ATOM 10219 N N . ASP B 1 660 ? 3.557 -21.094 48.625 1 20.92 660 ASP B N 1
ATOM 10220 C CA . ASP B 1 660 ? 3.863 -22.156 49.594 1 20.92 660 ASP B CA 1
ATOM 10221 C C . ASP B 1 660 ? 3.621 -23.531 48.969 1 20.92 660 ASP B C 1
ATOM 10223 O O . ASP B 1 660 ? 3.363 -24.5 49.688 1 20.92 660 ASP B O 1
ATOM 10227 N N . ASP B 1 661 ? 3.184 -23.641 47.75 1 21.09 661 ASP B N 1
ATOM 10228 C CA . ASP B 1 661 ? 3.137 -25.094 47.594 1 21.09 661 ASP B CA 1
ATOM 10229 C C . ASP B 1 661 ? 4.516 -25.703 47.844 1 21.09 661 ASP B C 1
ATOM 10231 O O . ASP B 1 661 ? 5.516 -25.219 47.312 1 21.09 661 ASP B O 1
ATOM 10235 N N . PRO B 1 662 ? 4.711 -26.438 48.938 1 20.95 662 PRO B N 1
ATOM 10236 C CA . PRO B 1 662 ? 5.812 -27.234 49.469 1 20.95 662 PRO B CA 1
ATOM 10237 C C . PRO B 1 662 ? 6.602 -27.953 48.375 1 20.95 662 PRO B C 1
ATOM 10239 O O . PRO B 1 662 ? 7.578 -28.656 48.688 1 20.95 662 PRO B O 1
ATOM 10242 N N . LEU B 1 663 ? 6.09 -28.125 47.25 1 20.33 663 LEU B N 1
ATOM 10243 C CA . LEU B 1 663 ? 6.859 -29.203 46.625 1 20.33 663 LEU B CA 1
ATOM 10244 C C . LEU B 1 663 ? 8.289 -28.766 46.375 1 20.33 663 LEU B C 1
ATOM 10246 O O . LEU B 1 663 ? 9.133 -29.562 45.969 1 20.33 663 LEU B O 1
ATOM 10250 N N . PHE B 1 664 ? 8.516 -27.375 46.156 1 21.45 664 PHE B N 1
ATOM 10251 C CA . PHE B 1 664 ? 9.953 -27.297 45.969 1 21.45 664 PHE B CA 1
ATOM 10252 C C . PHE B 1 664 ? 10.68 -27.281 47.312 1 21.45 664 PHE B C 1
ATOM 10254 O O . PHE B 1 664 ? 11.141 -26.219 47.781 1 21.45 664 PHE B O 1
ATOM 10261 N N . HIS B 1 665 ? 10.219 -27.891 48.375 1 18.08 665 HIS B N 1
ATOM 10262 C CA . HIS B 1 665 ? 11.109 -28.219 49.5 1 18.08 665 HIS B CA 1
ATOM 10263 C C . HIS B 1 665 ? 12.344 -28.969 49 1 18.08 665 HIS B C 1
ATOM 10265 O O . HIS B 1 665 ? 12.25 -30.125 48.594 1 18.08 665 HIS B O 1
ATOM 10271 N N . LEU B 1 666 ? 13.266 -28.359 48.281 1 19.23 666 LEU B N 1
ATOM 10272 C CA . LEU B 1 666 ? 14.57 -29 48.344 1 19.23 666 LEU B CA 1
ATOM 10273 C C . LEU B 1 666 ? 15.008 -29.172 49.812 1 19.23 666 LEU B C 1
ATOM 10275 O O . LEU B 1 666 ? 14.852 -28.266 50.625 1 19.23 666 LEU B O 1
ATOM 10279 N N . PRO B 1 667 ? 15.086 -30.391 50.344 1 19.14 667 PRO B N 1
ATOM 10280 C CA . PRO B 1 667 ? 15.703 -30.75 51.625 1 19.14 667 PRO B CA 1
ATOM 10281 C C . PRO B 1 667 ? 17.078 -30.094 51.812 1 19.14 667 PRO B C 1
ATOM 10283 O O . PRO B 1 667 ? 17.734 -29.719 50.812 1 19.14 667 PRO B O 1
ATOM 10286 N N . ASP B 1 668 ? 17.281 -29.516 52.906 1 21.52 668 ASP B N 1
ATOM 10287 C CA . ASP B 1 668 ? 18.562 -29.391 53.594 1 21.52 668 ASP B CA 1
ATOM 10288 C C . ASP B 1 668 ? 19.344 -30.703 53.531 1 21.52 668 ASP B C 1
ATOM 10290 O O . ASP B 1 668 ? 18.859 -31.734 54.031 1 21.52 668 ASP B O 1
ATOM 10294 N N . PHE B 1 669 ? 20.016 -31.281 52.5 1 20.47 669 PHE B N 1
ATOM 10295 C CA . PHE B 1 669 ? 21.266 -31.906 52.969 1 20.47 669 PHE B CA 1
ATOM 10296 C C . PHE B 1 669 ? 22.344 -30.844 53.188 1 20.47 669 PHE B C 1
ATOM 10298 O O . PHE B 1 669 ? 22.359 -29.828 52.5 1 20.47 669 PHE B O 1
#

Sequence (1338 aa):
MSRALGLLLPGTPINLESLRELVHSLERRLPTPTGNILEQLRKSRANTGASNLGNAIRSGVDQGADKVLNPGSAITIDEIDHLQKELGWLTIDSKGTPRHVGLEGGYGFNAAVRSINPRQRANPTSSSKVQNDLVTPLTAAPPCPPEAPASAFSVTGSFLTPPKQIFLPMRELCLQCVDRFFREIHPIYWLFRAETFYAALDRIYARDSNYASPSMLCSIYAILALTTRDSEAAGEATSSKYLALAKSLVPALFDEANVDAIRALCILSIALQSSINSNTAYAYIGAASRIALSLGLNLSKSMSLRSNVQGQSDLRIFCSLYILDLEVALCYGNPPSLLEEDGAESVQFLLEQVLEPGSNMPPDYLAVSCQLSRLKRGVNKLLYLRPSGMAGTMASQERSGYSAVSILSVTDAVASIQRWFNNLPLHLKNITHASPYHQRSIATLHLRYWSTLIFVTRPFFLHIVMHPDRRQKTAPSTTEKPLNEAGTSSAEGGSASGLRSTAQRIRTASDAKRQYFKDFSALCLEAASQSLRVLCYMRDTELLSSLVTLDTSCLLEDLQVFLLALSNGQDTAGKERQEKRTMAINAISELLHTLQGMDRIFWTRHVLVEVMAQLEEHGLINGDSAFNPGHDSPGLYTFGIASHHDIVSGMMESYGQDGDDPLFHLPDFMSRALGLLLPGTPINLESLRELVHSLERRLPTPTGNILEQLRKSRANTGASNLGNAIRSGVDQGADKVLNPGSAITIDEIDHLQKELGWLTIDSKGTPRHVGLEGGYGFNAAVRSINPRQRANPTSSSKVQNDLVTPLTAAPPCPPEAPASAFSVTGSFLTPPKQIFLPMRELCLQCVDRFFREIHPIYWLFRAETFYAALDRIYARDSNYASPSMLCSIYAILALTTRDSEAAGEATSSKYLALAKSLVPALFDEANVDAIRALCILSIALQSSINSNTAYAYIGAASRIALSLGLNLSKSMSLRSNVQGQSDLRIFCSLYILDLEVALCYGNPPSLLEEDGAESVQFLLEQVLEPGSNMPPDYLAVSCQLSRLKRGVNKLLYLRPSGMAGTMASQERSGYSAVSILSVTDAVASIQRWFNNLPLHLKNITHASPYHQRSIATLHLRYWSTLIFVTRPFFLHIVMHPDRRQKTAPSTTEKPLNEAGTSSAEGGSASGLRSTAQRIRTASDAKRQYFKDFSALCLEAASQSLRVLCYMRDTELLSSLVTLDTSCLLEDLQVFLLALSNGQDTAGKERQEKRTMAINAISELLHTLQGMDRIFWTRHVLVEVMAQLEEHGLINGDSAFNPGHDSPGLYTFGIASHHDIVSGMMESYGQDGDDPLFHLPDF

Foldseek 3Di:
DDPVVDPPDPDDPPDPVVVVVVVVVVVPVPPPPDDPPVVVVVPVPPDDDPVPPVVVVVVVPPDDDPPPPPPPPFLFPVLLLVVQVQAAFWEAAPVRDIDGFFCLFLVRVLLLLLCLQPVNVVCPPDPDPVVRHYGRDFDFFDGPDDDQDPALVVLCVVVVPPPPPQDDDDPVVLVVLVVVCCQFPCQQAPQDFPVVLVVLVVCVVVVNCVSVQLLNSLQSLLSQLLRQQAPDPVSNVSSSSSLSVSVVSLVVLLVVLDLSSLSSLLSSLQSCVLSRVLVVSLVSLLSSVVSCVVVVLLPLVVLVVLLDPNSLSSLSSVLSSLLSQQNSCSNRVHQGNDALSSLPNSLVSRDCVVPVVHPQYDPCLSSLSSVLSSLLRVLCVLRTVDPNDPPDPDDPDCPPPDPRRGLVVLVVSLVVLVVSLVPDDPQLNDLVPHDPSHNLSSLLSLLSSLVSLLSSQVSLLSSCLVDVVVVPVVPPPPPVPPPPDDDPPDDDPDDPVPVVVVVVVVVVSVVVVVVSSVVSLVSNLVSLVVSLVSLLVCLVSVSDASSGCSSVSSLSSSLSSLSSQLSNLPPDDDPVSVVSNVVSLVSNVSSLVSLVSYRCGRVSVSVNRSSVVSCVSVVSDDPPVPPPPPPPPVPPPPPPPDDCVVVVVVVVVVVVPVVPPPPVPPDDD/DPPVVDPPDPDDPPDPVVVVVVVVVVVPVPPPPDDPPVVVVVPVVPDDDPVPPVCVVVVVPPDDDPPPPPPPPFLFPVLLLVVQVQAAFWEAAPVRDIDGFFCLFLVRVLLLLLCLQPVNVVCPPDPDPVVRHYGRDFDFFDGPDDDQDPALVVLCVVVVPPPPDQDDDDPVVLVVLVVVCCQFPCQQAPQDQPVVLVVLVVCVVVVNVVSVQLLNSLQSLLSQLLRQQAPDPVSNVSSSSSLSVSVVSLVVLLVVLDLSSLSSLLSSLQSCVLSRVLVVSLVSLLSSVVSCVVVVLLPLVVLVVLLDPNSLSSLSSVLSSLLSQLNSCSNRVHQGNDALSSLPNSLVSRDCVVPPVRPQYDPCLSSLSSVLSSLLRVLCVLRTPDPNDPPDDPDPDCPPPPDRRGLVVLVVSLVVLVVSLVPDDPQLNDLVPHDPSHNLSSLLSLLSSLVSLLSSQVSLLSSCLVDVVVVPVVPCPPPPPPPPDDDPPDDDPDDPVPVVVVVVVVVVSVVVVVVSSVVSLVSNLVSLVVSLVSLLVCLVSVSDASSGCSSVSSLSSSLSSLSSQLSNLPPDDDPVSVVSNVVSLVSNVSSLVSLVSYRCGGVSVSVNRSSVVSCVSVVSDDCPVPPPPPPPVVPPPPPPPDDCVVVVVVVVVVVVPVVPPPPVPPDDD